Protein AF-A0A7Y0PSD7-F1 (afdb_monomer)

Foldseek 3Di:
DLLLLVQLPDDPNPVSVVVCCVQQVDLVSLLCVQQPQDLDQVVNCVVNVDGLVVSLVSLLCVLVPDDDDDDPSVLLVSLSSLLSSVLSVLSVVLVPLQPDPPCCPVVVVCVVDPSLVSNQVSLLDPSNLVSVCSNQQDDQDPPPPDSDCDDQQSVQSVQWDSNDWGFDDRDNFWTKIWTWGNDDPHDIFIKIKTFGRSNQLPVCVQLVCQQCVLVVQQPAFPVRHGQPQEWHWRHGGSTITMTGDDDADFLVVVLVVVVVVVCVVCPPCWFALFFQLLLCLQRLLLVLVSLLSCVNRVHFQQQDFSRQKGWDQDPVNRHTHIHGHDGDHDCCLAVVNVDDQRPSSQLFALCSHDPVVLCVVLRNLRVLQSSLVVSLVSRNNDDDPQLARDLNCLLQQLLLNLLSLLRRWSRSVSRCLLPVVCVPPGRVSVSSSLSSVLSLQLRLLLQDPDPVCSSRRIGGDQLDPVSLVVPLPLPDCQLVSLVSSVVSLVVVPPQVVDCSSSVVSVVLNVLLVLLVVLLCVLLVLLVQLLCQLVVHQPDDPVVQVVCVVVVHDRSDDPPQLVLADPPDDRNPNVLQVLLSLLSNLLSSLLSLVLRLALSSFALCLLDDPLDPPNVLNVVLRVLSSCSSNLSRVLSSCCRRYHVLCSLVSLLSSLVSVLVNLVSLLVLLVVLLVLLVVVPRSNRDDPPDDQFLSVVSNVCNVVSVVVSVVSVVVSVCSSVVNDDVSVVVSVVSSCCSVPVRNSPPSNNSSSRSSSSSSVSSSSSNSSSSCSVVVCVVVVVVPDPPDDDPDDDD

Sequence (792 aa):
MSVIADMIGDESESEKAGALRACCSSRSDWNAALSGLPLEPATFLVYVGVRRPEFVARLERWLSERPVGMASDDRAMRGFLAVLYITLVTMQEAGRDQAGVTDAAEHQRTSNHLCDQTCREFVSEPEVREALIALYRPDSGLDEMHAEADSEEMSEWTSILQDGWTLVRHGSTSVILKARARKRMGQRAKLVLKILLLPYANVPLIANETEKYAQSHNAEGREGNHISTMVHVWSSTRRWIIMDFVEGTTLREAYLGLLTRTKELDRRGRADGNVRLDLIRRLAIPLLVAMAELRRNNKVHEDLSPSNVMFTPSADGRSYSVTFIDFGRNYLYTRAVGGPETPDGTFVAPEVRDDREVAEENAWRTDLYSIGKILIMLGNVGSARDGVIPDRFYGQAPLVARAVEDLIDSNPSRRLLVFADYAVGRNPYEGLAVLLTQELDATQGALVSSADDRDAAVPYDHDTVSAALGSLLPLSREPKKRYRVYRVRKRQEHVLSDPRRSFYARWLLRFSILASFTYYITALVSILWFLRDLGIDVLGPGAQVGMRALGLPQGSIPFVDDLQMPTYHLGEVISNLPARVIGLSFALIGSRYYQNILGSFTTRVADSPRLLGGVFRGATEFVTRLMAVWSLPLILACNLVNPRWWPIASAMGYTGVLFANLSSASFADRYLRRGRELGLSTLPGPHQKITGLDGYRQWGPSMAFYVIIVWAFAVPIYLGVLKDTGVYVTVVAAVNIGLFYIIKTGANALDVRTGLNRAVLASERVRCLADGAQSSRVIRQEPMWEPIVRNQ

Nearest PDB structures (foldseek):
  6hh1-assembly1_A  TM=5.867E-01  e=3.723E-05  Homo sapiens
  6h2f-assembly1_J  TM=1.892E-01  e=5.775E+00  Aeromonas hydrophila subsp. hydrophila AL09-71
  7we4-assembly1_A  TM=8.842E-02  e=3.119E+00  Homo sapiens

Structure (mmCIF, N/CA/C/O backbone):
data_AF-A0A7Y0PSD7-F1
#
_entry.id   AF-A0A7Y0PSD7-F1
#
loop_
_atom_site.group_PDB
_atom_site.id
_atom_site.type_symbol
_atom_site.label_atom_id
_atom_site.label_alt_id
_atom_site.label_comp_id
_atom_site.label_asym_id
_atom_site.label_entity_id
_atom_site.label_seq_id
_atom_site.pdbx_PDB_ins_code
_atom_site.Cartn_x
_atom_site.Cartn_y
_atom_site.Cartn_z
_atom_site.occupancy
_atom_site.B_iso_or_equiv
_atom_site.auth_seq_id
_atom_site.auth_comp_id
_atom_site.auth_asym_id
_atom_site.auth_atom_id
_atom_site.pdbx_PDB_model_num
ATOM 1 N N . MET A 1 1 ? -40.942 -16.093 26.977 1.00 78.19 1 MET A N 1
ATOM 2 C CA . MET A 1 1 ? -40.693 -15.583 25.607 1.00 78.19 1 MET A CA 1
ATOM 3 C C . MET A 1 1 ? -41.792 -15.952 24.622 1.00 78.19 1 MET A C 1
ATOM 5 O O . MET A 1 1 ? -42.311 -15.033 24.010 1.00 78.19 1 MET A O 1
ATOM 9 N N . SER A 1 2 ? -42.195 -17.223 24.493 1.00 75.31 2 SER A N 1
ATOM 10 C CA . SER A 1 2 ? -43.359 -17.620 23.670 1.00 75.31 2 SER A CA 1
ATOM 11 C C . SER A 1 2 ? -44.632 -16.842 24.031 1.00 75.31 2 SER A C 1
ATOM 13 O O . SER A 1 2 ? -45.205 -16.189 23.174 1.00 75.31 2 SER A O 1
ATOM 15 N N . VAL A 1 3 ? -44.961 -16.757 25.326 1.00 75.62 3 VAL A N 1
ATOM 16 C CA . VAL A 1 3 ? -46.083 -15.942 25.845 1.00 75.62 3 VAL A CA 1
ATOM 17 C C . VAL A 1 3 ? -45.990 -14.470 25.416 1.00 75.62 3 VAL A C 1
ATOM 19 O O . VAL A 1 3 ? -47.000 -13.843 25.112 1.00 75.62 3 VAL A O 1
ATOM 22 N N . ILE A 1 4 ? -44.774 -13.915 25.346 1.00 77.81 4 ILE A N 1
ATOM 23 C CA . ILE A 1 4 ? -44.545 -12.538 24.883 1.00 77.81 4 ILE A CA 1
ATOM 24 C C . ILE A 1 4 ? -44.811 -12.444 23.372 1.00 77.81 4 ILE A C 1
ATOM 26 O O . ILE A 1 4 ? -45.448 -11.501 22.920 1.00 77.81 4 ILE A O 1
ATOM 30 N N . ALA A 1 5 ? -44.370 -13.429 22.585 1.00 76.06 5 ALA A N 1
ATOM 31 C CA . ALA A 1 5 ? -44.601 -13.471 21.139 1.00 76.06 5 ALA A CA 1
ATOM 32 C C . ALA A 1 5 ? -46.089 -13.591 20.788 1.00 76.06 5 ALA A C 1
ATOM 34 O O . ALA A 1 5 ? -46.561 -12.896 19.886 1.00 76.06 5 ALA A O 1
ATOM 35 N N . ASP A 1 6 ? -46.818 -14.414 21.543 1.00 75.88 6 ASP A N 1
ATOM 36 C CA . ASP A 1 6 ? -48.258 -14.624 21.390 1.00 75.88 6 ASP A CA 1
ATOM 37 C C . ASP A 1 6 ? -49.073 -13.399 21.830 1.00 75.88 6 ASP A C 1
ATOM 39 O O . ASP A 1 6 ? -50.136 -13.127 21.266 1.00 75.88 6 ASP A O 1
ATOM 43 N N . MET A 1 7 ? -48.582 -12.635 22.817 1.00 72.00 7 MET A N 1
ATOM 44 C CA . MET A 1 7 ? -49.194 -11.376 23.260 1.00 72.00 7 MET A CA 1
ATOM 45 C C . MET A 1 7 ? -49.136 -10.295 22.182 1.00 72.00 7 MET A C 1
ATOM 47 O O . MET A 1 7 ? -50.125 -9.613 21.948 1.00 72.00 7 MET A O 1
ATOM 51 N N . ILE A 1 8 ? -47.991 -10.140 21.523 1.00 70.19 8 ILE A N 1
ATOM 52 C CA . ILE A 1 8 ? -47.745 -9.034 20.585 1.00 70.19 8 ILE A CA 1
ATOM 53 C C . ILE A 1 8 ? -48.322 -9.352 19.179 1.00 70.19 8 ILE A C 1
ATOM 55 O O . ILE A 1 8 ? -48.249 -8.544 18.258 1.00 70.19 8 ILE A O 1
ATOM 59 N N . GLY A 1 9 ? -48.885 -10.548 18.972 1.00 61.50 9 GLY A N 1
ATOM 60 C CA . GLY A 1 9 ? -49.357 -11.019 17.666 1.00 61.50 9 GLY A CA 1
ATOM 61 C C . GLY A 1 9 ? -50.849 -10.852 17.348 1.00 61.50 9 GLY A C 1
ATOM 62 O O . GLY A 1 9 ? -51.202 -11.132 16.209 1.00 61.50 9 GLY A O 1
ATOM 63 N N . ASP A 1 10 ? -51.717 -10.461 18.292 1.00 59.31 10 ASP A N 1
ATOM 64 C CA . ASP A 1 10 ? -53.176 -10.695 18.182 1.00 59.31 10 ASP A CA 1
ATOM 65 C C . ASP A 1 10 ? -54.032 -9.659 18.946 1.00 59.31 10 ASP A C 1
ATOM 67 O O . ASP A 1 10 ? -53.608 -9.162 19.987 1.00 59.31 10 ASP A O 1
ATOM 71 N N . GLU A 1 11 ? -55.271 -9.418 18.494 1.00 55.53 11 GLU A N 1
ATOM 72 C CA . GLU A 1 11 ? -56.141 -8.289 18.903 1.00 55.53 11 GLU A CA 1
ATOM 73 C C . GLU A 1 11 ? -56.780 -8.384 20.316 1.00 55.53 11 GLU A C 1
ATOM 75 O O . GLU A 1 11 ? -57.295 -7.389 20.830 1.00 55.53 11 GLU A O 1
ATOM 80 N N . SER A 1 12 ? -56.742 -9.538 21.001 1.00 59.50 12 SER A N 1
ATOM 81 C CA . SER A 1 12 ? -57.263 -9.672 22.382 1.00 59.50 12 SER A CA 1
ATOM 82 C C . SER A 1 12 ? -56.230 -9.212 23.427 1.00 59.50 12 SER A C 1
ATOM 84 O O . SER A 1 12 ? -55.520 -10.011 24.041 1.00 59.50 12 SER A O 1
ATOM 86 N N . GLU A 1 13 ? -56.108 -7.896 23.620 1.00 61.94 13 GLU A N 1
ATOM 87 C CA . GLU A 1 13 ? -55.022 -7.300 24.417 1.00 61.94 13 GLU A CA 1
ATOM 88 C C . GLU A 1 13 ? -55.171 -7.422 25.946 1.00 61.94 13 GLU A C 1
ATOM 90 O O . GLU A 1 13 ? -54.173 -7.471 26.673 1.00 61.94 13 GLU A O 1
ATOM 95 N N . SER A 1 14 ? -56.405 -7.443 26.459 1.00 62.69 14 SER A N 1
ATOM 96 C CA . SER A 1 14 ? -56.681 -7.394 27.905 1.00 62.69 14 SER A CA 1
ATOM 97 C C . SER A 1 14 ? -56.319 -8.702 28.614 1.00 62.69 14 SER A C 1
ATOM 99 O O . SER A 1 14 ? -55.694 -8.681 29.677 1.00 62.69 14 SER A O 1
ATOM 101 N N . GLU A 1 15 ? -56.667 -9.837 28.011 1.00 65.38 15 GLU A N 1
ATOM 102 C CA . GLU A 1 15 ? -56.457 -11.168 28.586 1.00 65.38 15 GLU A CA 1
ATOM 103 C C . GLU A 1 15 ? -54.967 -11.553 28.553 1.00 65.38 15 GLU A C 1
ATOM 105 O O . GLU A 1 15 ? -54.413 -12.081 29.521 1.00 65.38 15 GLU A O 1
ATOM 110 N N . LYS A 1 16 ? -54.266 -11.170 27.478 1.00 69.75 16 LYS A N 1
ATOM 111 C CA . LYS A 1 16 ? -52.839 -11.461 27.292 1.00 69.75 16 LYS A CA 1
ATOM 112 C C . LYS A 1 16 ? -51.924 -10.586 28.156 1.00 69.75 16 LYS A C 1
ATOM 114 O O . LYS A 1 16 ? -50.912 -11.081 28.647 1.00 69.75 16 LYS A O 1
ATOM 119 N N . ALA A 1 17 ? -52.298 -9.333 28.438 1.00 68.75 17 ALA A N 1
ATOM 120 C CA . ALA A 1 17 ? -51.589 -8.511 29.426 1.00 68.75 17 ALA A CA 1
ATOM 121 C C . ALA A 1 17 ? -51.696 -9.094 30.851 1.00 68.75 17 ALA A C 1
ATOM 123 O O . ALA A 1 17 ? -50.763 -8.970 31.647 1.00 68.75 17 ALA A O 1
ATOM 124 N N . GLY A 1 18 ? -52.815 -9.756 31.173 1.00 72.12 18 GLY A N 1
ATOM 125 C CA . GLY A 1 18 ? -52.976 -10.532 32.406 1.00 72.12 18 GLY A CA 1
ATOM 126 C C . GLY A 1 18 ? -52.047 -11.749 32.455 1.00 72.12 18 GLY A C 1
ATOM 127 O O . GLY A 1 18 ? -51.359 -11.954 33.454 1.00 72.12 18 GLY A O 1
ATOM 128 N N . ALA A 1 19 ? -51.949 -12.502 31.354 1.00 76.06 19 ALA A N 1
ATOM 129 C CA . ALA A 1 19 ? -51.033 -13.641 31.242 1.00 76.06 19 ALA A CA 1
ATOM 130 C C . ALA A 1 19 ? -49.556 -13.225 31.363 1.00 76.06 19 ALA A C 1
ATOM 132 O O . ALA A 1 19 ? -48.780 -13.873 32.064 1.00 76.06 19 ALA A O 1
ATOM 133 N N . LEU A 1 20 ? -49.168 -12.104 30.746 1.00 76.69 20 LEU A N 1
ATOM 134 C CA . LEU A 1 20 ? -47.811 -11.570 30.855 1.00 76.69 20 LEU A CA 1
ATOM 135 C C . LEU A 1 20 ? -47.478 -11.157 32.298 1.00 76.69 20 LEU A C 1
ATOM 137 O O . LEU A 1 20 ? -46.395 -11.469 32.788 1.00 76.69 20 LEU A O 1
ATOM 141 N N . ARG A 1 21 ? -48.426 -10.519 33.001 1.00 78.00 21 ARG A N 1
ATOM 142 C CA . ARG A 1 21 ? -48.298 -10.205 34.435 1.00 78.00 21 ARG A CA 1
ATOM 143 C C . ARG A 1 21 ? -48.146 -11.457 35.290 1.00 78.00 21 ARG A C 1
ATOM 145 O O . ARG A 1 21 ? -47.324 -11.460 36.197 1.00 78.00 21 ARG A O 1
ATOM 152 N N . ALA A 1 22 ? -48.899 -12.512 34.987 1.00 77.94 22 ALA A N 1
ATOM 153 C CA . ALA A 1 22 ? -48.806 -13.779 35.704 1.00 77.94 22 ALA A CA 1
ATOM 154 C C . ALA A 1 22 ? -47.453 -14.482 35.485 1.00 77.94 22 ALA A C 1
ATOM 156 O O . ALA A 1 22 ? -46.949 -15.130 36.398 1.00 77.94 22 ALA A O 1
ATOM 157 N N . CYS A 1 23 ? -46.852 -14.347 34.297 1.00 77.12 23 CYS A N 1
ATOM 158 C CA . CYS A 1 23 ? -45.576 -14.988 33.965 1.00 77.12 23 CYS A CA 1
ATOM 159 C C . CYS A 1 23 ? -44.331 -14.160 34.322 1.00 77.12 23 CYS A C 1
ATOM 161 O O . CYS A 1 23 ? -43.264 -14.738 34.518 1.00 77.12 23 CYS A O 1
ATOM 163 N N . CYS A 1 24 ? -44.426 -12.827 34.350 1.00 81.81 24 CYS A N 1
ATOM 164 C CA . CYS A 1 24 ? -43.299 -11.922 34.597 1.00 81.81 24 CYS A CA 1
ATOM 165 C C . CYS A 1 24 ? -43.692 -10.818 35.587 1.00 81.81 24 CYS A C 1
ATOM 167 O O . CYS A 1 24 ? -43.756 -9.635 35.243 1.00 81.81 24 CYS A O 1
ATOM 169 N N . SER A 1 25 ? -43.987 -11.233 36.819 1.00 80.00 25 SER A N 1
ATOM 170 C CA . SER A 1 25 ? -44.480 -10.354 37.887 1.00 80.00 25 SER A CA 1
ATOM 171 C C . SER A 1 25 ? -43.364 -9.626 38.640 1.00 80.00 25 SER A C 1
ATOM 173 O O . SER A 1 25 ? -43.599 -8.582 39.247 1.00 80.00 25 SER A O 1
ATOM 175 N N . SER A 1 26 ? -42.142 -10.164 38.601 1.00 86.38 26 SER A N 1
ATOM 176 C CA . SER A 1 26 ? -41.014 -9.681 39.392 1.00 86.38 26 SER A CA 1
ATOM 177 C C . SER A 1 26 ? -39.801 -9.309 38.537 1.00 86.38 26 SER A C 1
ATOM 179 O O . SER A 1 26 ? -39.628 -9.770 37.407 1.00 86.38 26 SER A O 1
ATOM 181 N N . ARG A 1 27 ? -38.886 -8.520 39.120 1.00 87.81 27 ARG A N 1
ATOM 182 C CA . ARG A 1 27 ? -37.548 -8.259 38.553 1.00 87.81 27 ARG A CA 1
ATOM 183 C C . ARG A 1 27 ? -36.809 -9.562 38.213 1.00 87.81 27 ARG A C 1
ATOM 185 O O . ARG A 1 27 ? -36.111 -9.608 37.204 1.00 87.81 27 ARG A O 1
ATOM 192 N N . SER A 1 28 ? -36.935 -10.588 39.059 1.00 88.25 28 SER A N 1
ATOM 193 C CA . SER A 1 28 ? -36.260 -11.879 38.873 1.00 88.25 28 SER A CA 1
ATOM 194 C C . SER A 1 28 ? -36.742 -12.578 37.602 1.00 88.25 28 SER A C 1
ATOM 196 O O . SER A 1 28 ? -35.922 -13.028 36.803 1.00 88.25 28 SER A O 1
ATOM 198 N N . ASP A 1 29 ? -38.056 -12.572 37.363 1.00 90.00 29 ASP A N 1
ATOM 199 C CA . ASP A 1 29 ? -38.661 -13.193 36.179 1.00 90.00 29 ASP A CA 1
ATOM 200 C C . ASP A 1 29 ? -38.176 -12.513 34.894 1.00 90.00 29 ASP A C 1
ATOM 202 O O . ASP A 1 29 ? -37.786 -13.180 33.935 1.00 90.00 29 ASP A O 1
ATOM 206 N N . TRP A 1 30 ? -38.126 -11.177 34.895 1.00 92.19 30 TRP A N 1
ATOM 207 C CA . TRP A 1 30 ? -37.597 -10.392 33.777 1.00 92.19 30 TRP A CA 1
ATOM 208 C C . TRP A 1 30 ? -36.111 -10.628 33.540 1.00 92.19 30 TRP A C 1
ATOM 210 O O . TRP A 1 30 ? -35.685 -10.779 32.393 1.00 92.19 30 TRP A O 1
ATOM 220 N N . ASN A 1 31 ? -35.322 -10.703 34.611 1.00 90.81 31 ASN A N 1
ATOM 221 C CA . ASN A 1 31 ? -33.907 -11.027 34.516 1.00 90.81 31 ASN A CA 1
ATOM 222 C C . ASN A 1 31 ? -33.704 -12.429 33.923 1.00 90.81 31 ASN A C 1
ATOM 224 O O . ASN A 1 31 ? -32.909 -12.587 32.998 1.00 90.81 31 ASN A O 1
ATOM 228 N N . ALA A 1 32 ? -34.456 -13.433 34.381 1.00 90.44 32 ALA A N 1
ATOM 229 C CA . ALA A 1 32 ? -34.407 -14.789 33.839 1.00 90.44 32 ALA A CA 1
ATOM 230 C C . ALA A 1 32 ? -34.832 -14.835 32.360 1.00 90.44 32 ALA A C 1
ATOM 232 O O . ALA A 1 32 ? -34.156 -15.461 31.542 1.00 90.44 32 ALA A O 1
ATOM 233 N N . ALA A 1 33 ? -35.903 -14.123 31.995 1.00 90.75 33 ALA A N 1
ATOM 234 C CA . ALA A 1 33 ? -36.397 -14.057 30.623 1.00 90.75 33 ALA A CA 1
ATOM 235 C C . ALA A 1 33 ? -35.382 -13.417 29.664 1.00 90.75 33 ALA A C 1
ATOM 237 O O . ALA A 1 33 ? -35.115 -13.969 28.597 1.00 90.75 33 ALA A O 1
ATOM 238 N N . LEU A 1 34 ? -34.795 -12.278 30.049 1.00 92.31 34 LEU A N 1
ATOM 239 C CA . LEU A 1 34 ? -33.790 -11.580 29.247 1.00 92.31 34 LEU A CA 1
ATOM 240 C C . LEU A 1 34 ? -32.482 -12.363 29.178 1.00 92.31 34 LEU A C 1
ATOM 242 O O . LEU A 1 34 ? -31.909 -12.480 28.103 1.00 92.31 34 LEU A O 1
ATOM 246 N N . SER A 1 35 ? -32.019 -12.939 30.286 1.00 91.75 35 SER A N 1
ATOM 247 C CA . SER A 1 35 ? -30.757 -13.689 30.302 1.00 91.75 35 SER A CA 1
ATOM 248 C C . SER A 1 35 ? -30.853 -15.037 29.573 1.00 91.75 35 SER A C 1
ATOM 250 O O . SER A 1 35 ? -29.832 -15.602 29.184 1.00 91.75 35 SER A O 1
ATOM 252 N N . GLY A 1 36 ? -32.070 -15.554 29.371 1.00 91.31 36 GLY A N 1
ATOM 253 C CA . GLY A 1 36 ? -32.353 -16.780 28.622 1.00 91.31 36 GLY A CA 1
ATOM 254 C C . GLY A 1 36 ? -32.534 -16.596 27.110 1.00 91.31 36 GLY A C 1
ATOM 255 O O . GLY A 1 36 ? -32.863 -17.567 26.427 1.00 91.31 36 GLY A O 1
ATOM 256 N N . LEU A 1 37 ? -32.363 -15.386 26.558 1.00 92.62 37 LEU A N 1
ATOM 257 C CA . LEU A 1 37 ? -32.545 -15.164 25.119 1.00 92.62 37 LEU A CA 1
ATOM 258 C C . LEU A 1 37 ? -31.453 -15.867 24.294 1.00 92.62 37 LEU A C 1
ATOM 260 O O . LEU A 1 37 ? -30.263 -15.655 24.540 1.00 92.62 37 LEU A O 1
ATOM 264 N N . PRO A 1 38 ? -31.820 -16.626 23.244 1.00 91.00 38 PRO A N 1
ATOM 265 C CA . PRO A 1 38 ? -30.831 -17.232 22.362 1.00 91.00 38 PRO A CA 1
ATOM 266 C C . PRO A 1 38 ? -30.019 -16.200 21.570 1.00 91.00 38 PRO A C 1
ATOM 268 O O . PRO A 1 38 ? -30.578 -15.330 20.890 1.00 91.00 38 PRO A O 1
ATOM 271 N N . LEU A 1 39 ? -28.691 -16.351 21.599 1.00 87.31 39 LEU A N 1
ATOM 272 C CA . LEU A 1 39 ? -27.750 -15.478 20.888 1.00 87.31 39 LEU A CA 1
ATOM 273 C C . LEU A 1 39 ? -27.850 -15.637 19.364 1.00 87.31 39 LEU A C 1
ATOM 275 O O . LEU A 1 39 ? -27.883 -14.646 18.629 1.00 87.31 39 LEU A O 1
ATOM 279 N N . GLU A 1 40 ? -27.976 -16.874 18.882 1.00 84.81 40 GLU A N 1
ATOM 280 C CA . GLU A 1 40 ? -28.061 -17.177 17.453 1.00 84.81 40 GLU A CA 1
ATOM 281 C C . GLU A 1 40 ? -29.475 -16.941 16.888 1.00 84.81 40 GLU A C 1
ATOM 283 O O . GLU A 1 40 ? -30.461 -17.373 17.494 1.00 84.81 40 GLU A O 1
ATOM 288 N N . PRO A 1 41 ? -29.613 -16.313 15.701 1.00 85.12 41 PRO A N 1
ATOM 289 C CA . PRO A 1 41 ? -30.919 -16.082 15.077 1.00 85.12 41 PRO A CA 1
ATOM 290 C C . PRO A 1 41 ? -31.724 -17.363 14.811 1.00 85.12 41 PRO A C 1
ATOM 292 O O . PRO A 1 41 ? -32.949 -17.348 14.930 1.00 85.12 41 PRO A O 1
ATOM 295 N N . ALA A 1 42 ? -31.052 -18.468 14.468 1.00 85.81 42 ALA A N 1
ATOM 296 C CA . ALA A 1 42 ? -31.698 -19.755 14.213 1.00 85.81 42 ALA A CA 1
ATOM 297 C C . ALA A 1 42 ? -32.283 -20.355 15.501 1.00 85.81 42 ALA A C 1
ATOM 299 O O . ALA A 1 42 ? -33.458 -20.715 15.541 1.00 85.81 42 ALA A O 1
ATOM 300 N N . THR A 1 43 ? -31.499 -20.375 16.579 1.00 88.50 43 THR A N 1
ATOM 301 C CA . THR A 1 43 ? -31.953 -20.834 17.899 1.00 88.50 43 THR A CA 1
ATOM 302 C C . THR A 1 43 ? -33.065 -19.943 18.446 1.00 88.50 43 THR A C 1
ATOM 304 O O . THR A 1 43 ? -34.019 -20.447 19.032 1.00 88.50 43 THR A O 1
ATOM 307 N N . PHE A 1 44 ? -33.007 -18.630 18.190 1.00 90.06 44 PHE A N 1
ATOM 308 C CA . PHE A 1 44 ? -34.091 -17.709 18.535 1.00 90.06 44 PHE A CA 1
ATOM 309 C C . PHE A 1 44 ? -35.404 -18.093 17.846 1.00 90.06 44 PHE A C 1
ATOM 311 O O . PHE A 1 44 ? -36.434 -18.155 18.508 1.00 90.06 44 PHE A O 1
ATOM 318 N N . LEU A 1 45 ? -35.371 -18.397 16.543 1.00 89.75 45 LEU A N 1
ATOM 319 C CA . LEU A 1 45 ? -36.557 -18.832 15.803 1.00 89.75 45 LEU A CA 1
ATOM 320 C C . LEU A 1 45 ? -37.150 -20.120 16.385 1.00 89.75 45 LEU A C 1
ATOM 322 O O . LEU A 1 45 ? -38.360 -20.196 16.563 1.00 89.75 45 LEU A O 1
ATOM 326 N N . VAL A 1 46 ? -36.314 -21.109 16.705 1.00 90.88 46 VAL A N 1
ATOM 327 C CA . VAL A 1 46 ? -36.777 -22.377 17.293 1.00 90.88 46 VAL A CA 1
ATOM 328 C C . VAL A 1 46 ? -37.378 -22.159 18.684 1.00 90.88 46 VAL A C 1
ATOM 330 O O . VAL A 1 46 ? -38.404 -22.746 19.008 1.00 90.88 46 VAL A O 1
ATOM 333 N N . TYR A 1 47 ? -36.763 -21.300 19.499 1.00 88.62 47 TYR A N 1
ATOM 334 C CA . TYR A 1 47 ? -37.173 -21.067 20.884 1.00 88.62 47 TYR A CA 1
ATOM 335 C C . TYR A 1 47 ? -38.412 -20.167 21.016 1.00 88.62 47 TYR A C 1
ATOM 337 O O . TYR A 1 47 ? -39.254 -20.386 21.883 1.00 88.62 47 TYR A O 1
ATOM 345 N N . VAL A 1 48 ? -38.514 -19.129 20.181 1.00 89.00 48 VAL A N 1
ATOM 346 C CA . VAL A 1 48 ? -39.586 -18.118 20.245 1.00 89.00 48 VAL A CA 1
ATOM 347 C C . VAL A 1 48 ? -40.718 -18.421 19.260 1.00 89.00 48 VAL A C 1
ATOM 349 O O . VAL A 1 48 ? -41.827 -17.934 19.447 1.00 89.00 48 VAL A O 1
ATOM 352 N N . GLY A 1 49 ? -40.464 -19.217 18.219 1.00 90.00 49 GLY A N 1
ATOM 353 C CA . GLY A 1 49 ? -41.433 -19.544 17.167 1.00 90.00 49 GLY A CA 1
ATOM 354 C C . GLY A 1 49 ? -41.580 -18.471 16.081 1.00 90.00 49 GLY A C 1
ATOM 355 O O . GLY A 1 49 ? -42.310 -18.670 15.115 1.00 90.00 49 GLY A O 1
ATOM 356 N N . VAL A 1 50 ? -40.873 -17.342 16.201 1.00 90.06 50 VAL A N 1
ATOM 357 C CA . VAL A 1 50 ? -40.925 -16.204 15.268 1.00 90.06 50 VAL A CA 1
ATOM 358 C C . VAL A 1 50 ? -39.507 -15.719 14.969 1.00 90.06 50 VAL A C 1
ATOM 360 O O . VAL A 1 50 ? -38.616 -15.778 15.821 1.00 90.06 50 VAL A O 1
ATOM 363 N N . ARG A 1 51 ? -39.264 -15.228 13.747 1.00 89.88 51 ARG A N 1
ATOM 364 C CA . ARG A 1 51 ? -37.952 -14.673 13.379 1.00 89.88 51 ARG A CA 1
ATOM 365 C C . ARG A 1 51 ? -37.673 -13.406 14.191 1.00 89.88 51 ARG A C 1
ATOM 367 O O . ARG A 1 51 ? -38.550 -12.560 14.331 1.00 89.88 51 ARG A O 1
ATOM 374 N N . ARG A 1 52 ? -36.430 -13.224 14.654 1.00 90.19 52 ARG A N 1
ATOM 375 C CA . ARG A 1 52 ? -36.036 -12.057 15.472 1.00 90.19 52 ARG A CA 1
ATOM 376 C C . ARG A 1 52 ? -36.463 -10.703 14.869 1.00 90.19 52 ARG A C 1
ATOM 378 O O . ARG A 1 52 ? -37.091 -9.950 15.604 1.00 90.19 52 ARG A O 1
ATOM 385 N N . PRO A 1 53 ? -36.239 -10.402 13.571 1.00 90.06 53 PRO A N 1
ATOM 386 C CA . PRO A 1 53 ? -36.652 -9.114 13.004 1.00 90.06 53 PRO A CA 1
ATOM 387 C C . PRO A 1 53 ? -38.164 -8.890 13.023 1.00 90.06 53 PRO A C 1
ATOM 389 O O . PRO A 1 53 ? -38.624 -7.771 13.220 1.00 90.06 53 PRO A O 1
ATOM 392 N N . GLU A 1 54 ? -38.938 -9.958 12.843 1.00 89.56 54 GLU A N 1
ATOM 393 C CA . GLU A 1 54 ? -40.394 -9.896 12.899 1.00 89.56 54 GLU A CA 1
ATOM 394 C C . GLU A 1 54 ? -40.875 -9.667 14.335 1.00 89.56 54 GLU A C 1
ATOM 396 O O . GLU A 1 54 ? -41.724 -8.812 14.568 1.00 89.56 54 GLU A O 1
ATOM 401 N N . PHE A 1 55 ? -40.285 -10.364 15.308 1.00 91.12 55 PHE A N 1
ATOM 402 C CA . PHE A 1 55 ? -40.579 -10.153 16.724 1.00 91.12 55 PHE A CA 1
ATOM 403 C C . PHE A 1 55 ? -40.237 -8.723 17.173 1.00 91.12 55 PHE A C 1
ATOM 405 O O . PHE A 1 55 ? -41.040 -8.087 17.850 1.00 91.12 55 PHE A O 1
ATOM 412 N N . VAL A 1 56 ? -39.082 -8.195 16.752 1.00 91.69 56 VAL A N 1
ATOM 413 C CA . VAL A 1 56 ? -38.662 -6.807 17.014 1.00 91.69 56 VAL A CA 1
ATOM 414 C C . VAL A 1 56 ? -39.674 -5.812 16.443 1.00 91.69 56 VAL A C 1
ATOM 416 O O . VAL A 1 56 ? -40.103 -4.923 17.168 1.00 91.69 56 VAL A O 1
ATOM 419 N N . ALA A 1 57 ? -40.115 -5.990 15.194 1.00 89.62 57 ALA A N 1
ATOM 420 C CA . ALA A 1 57 ? -41.092 -5.098 14.563 1.00 89.62 57 ALA A CA 1
ATOM 421 C C . ALA A 1 57 ? -42.471 -5.138 15.245 1.00 89.62 57 ALA A C 1
ATOM 423 O O . ALA A 1 57 ? -43.130 -4.109 15.390 1.00 89.62 57 ALA A O 1
ATOM 424 N N . ARG A 1 58 ? -42.914 -6.324 15.682 1.00 90.00 58 ARG A N 1
ATOM 425 C CA . ARG A 1 58 ? -44.145 -6.475 16.469 1.00 90.00 58 ARG A CA 1
ATOM 426 C C . ARG A 1 58 ? -44.022 -5.736 17.807 1.00 90.00 58 ARG A C 1
ATOM 428 O O . ARG A 1 58 ? -44.930 -5.002 18.187 1.00 90.00 58 ARG A O 1
ATOM 435 N N . LEU A 1 59 ? -42.893 -5.904 18.497 1.00 90.19 59 LEU A N 1
ATOM 436 C CA . LEU A 1 59 ? -42.635 -5.282 19.795 1.00 90.19 59 LEU A CA 1
ATOM 437 C C . LEU A 1 59 ? -42.530 -3.754 19.693 1.00 90.19 59 LEU A C 1
ATOM 439 O O . LEU A 1 59 ? -43.084 -3.059 20.539 1.00 90.19 59 LEU A O 1
ATOM 443 N N . GLU A 1 60 ? -41.885 -3.236 18.644 1.00 90.88 60 GLU A N 1
ATOM 444 C CA . GLU A 1 60 ? -41.838 -1.799 18.347 1.00 90.88 60 GLU A CA 1
ATOM 445 C C . GLU A 1 60 ? -43.246 -1.224 18.205 1.00 90.88 60 GLU A C 1
ATOM 447 O O . GLU A 1 60 ? -43.594 -0.274 18.901 1.00 90.88 60 GLU A O 1
ATOM 452 N N . ARG A 1 61 ? -44.084 -1.856 17.373 1.00 88.56 61 ARG A N 1
ATOM 453 C CA . ARG A 1 61 ? -45.467 -1.427 17.147 1.00 88.56 61 ARG A CA 1
ATOM 454 C C . ARG A 1 61 ? -46.258 -1.348 18.452 1.00 88.56 61 ARG A C 1
ATOM 456 O O . ARG A 1 61 ? -46.856 -0.318 18.743 1.00 88.56 61 ARG A O 1
ATOM 463 N N . TRP A 1 62 ? -46.189 -2.398 19.268 1.00 86.56 62 TRP A N 1
ATOM 464 C CA . TRP A 1 62 ? -46.881 -2.445 20.557 1.00 86.56 62 TRP A CA 1
ATOM 465 C C . TRP A 1 62 ? -46.410 -1.346 21.522 1.00 86.56 62 TRP A C 1
ATOM 467 O O . TRP A 1 62 ? -47.219 -0.738 22.225 1.00 86.56 62 TRP A O 1
ATOM 477 N N . LEU A 1 63 ? -45.103 -1.060 21.550 1.00 88.44 63 LEU A N 1
ATOM 478 C CA . LEU A 1 63 ? -44.541 0.016 22.370 1.00 88.44 63 LEU A CA 1
ATOM 479 C C . LEU A 1 63 ? -44.954 1.404 21.850 1.00 88.44 63 LEU A C 1
ATOM 481 O O . LEU A 1 63 ? -45.195 2.306 22.654 1.00 88.44 63 LEU A O 1
ATOM 485 N N . SER A 1 64 ? -45.078 1.589 20.536 1.00 85.56 64 SER A N 1
ATOM 486 C CA . SER A 1 64 ? -45.468 2.868 19.931 1.00 85.56 64 SER A CA 1
ATOM 487 C C . SER A 1 64 ? -46.967 3.176 20.030 1.00 85.56 64 SER A C 1
ATOM 489 O O . SER A 1 64 ? -47.336 4.342 20.136 1.00 85.56 64 SER A O 1
ATOM 491 N N . GLU A 1 65 ? -47.840 2.166 20.002 1.00 82.81 65 GLU A N 1
ATOM 492 C CA . GLU A 1 65 ? -49.298 2.359 19.910 1.00 82.81 65 GLU A CA 1
ATOM 493 C C . GLU A 1 65 ? -49.990 2.661 21.250 1.00 82.81 65 GLU A C 1
ATOM 495 O O . GLU A 1 65 ? -51.132 3.126 21.261 1.00 82.81 65 GLU A O 1
ATOM 500 N N . ARG A 1 66 ? -49.330 2.446 22.396 1.00 69.38 66 ARG A N 1
ATOM 501 C CA . ARG A 1 66 ? -49.976 2.613 23.707 1.00 69.38 66 ARG A CA 1
ATOM 502 C C . ARG A 1 66 ? -49.716 3.987 24.359 1.00 69.38 66 ARG A C 1
ATOM 504 O O . ARG A 1 66 ? -48.558 4.308 24.631 1.00 69.38 66 ARG A O 1
ATOM 511 N N . PRO A 1 67 ? -50.766 4.776 24.679 1.00 57.84 67 PRO A N 1
ATOM 512 C CA . PRO A 1 67 ? -50.632 6.160 25.130 1.00 57.84 67 PRO A CA 1
ATOM 513 C C . PRO A 1 67 ? -50.347 6.336 26.633 1.00 57.84 67 PRO A C 1
ATOM 515 O O . PRO A 1 67 ? -50.549 5.452 27.468 1.00 57.84 67 PRO A O 1
ATOM 518 N N . VAL A 1 68 ? -49.915 7.559 26.953 1.00 52.28 68 VAL A N 1
ATOM 519 C CA . VAL A 1 68 ? -49.617 8.109 28.283 1.00 52.28 68 VAL A CA 1
ATOM 520 C C . VAL A 1 68 ? -50.889 8.128 29.147 1.00 52.28 68 VAL A C 1
ATOM 522 O O . VAL A 1 68 ? -51.813 8.891 28.882 1.00 52.28 68 VAL A O 1
ATOM 525 N N . GLY A 1 69 ? -50.947 7.272 30.172 1.00 56.25 69 GLY A N 1
ATOM 526 C CA . GLY A 1 69 ? -52.120 7.113 31.056 1.00 56.25 69 GLY A CA 1
ATOM 527 C C . GLY A 1 69 ? -52.273 5.734 31.717 1.00 56.25 69 GLY A C 1
ATOM 528 O O . GLY A 1 69 ? -53.266 5.481 32.392 1.00 56.25 69 GLY A O 1
ATOM 529 N N . MET A 1 70 ? -51.303 4.840 31.517 1.00 66.62 70 MET A N 1
ATOM 530 C CA . MET A 1 70 ? -51.275 3.483 32.067 1.00 66.62 70 MET A CA 1
ATOM 531 C C . MET A 1 70 ? -51.287 3.424 33.601 1.00 66.62 70 MET A C 1
ATOM 533 O O . MET A 1 70 ? -50.679 4.260 34.277 1.00 66.62 70 MET A O 1
ATOM 537 N N . ALA A 1 71 ? -51.905 2.369 34.143 1.00 74.06 71 ALA A N 1
ATOM 538 C CA . ALA A 1 71 ? -51.759 2.002 35.549 1.00 74.06 71 ALA A CA 1
ATOM 539 C C . ALA A 1 71 ? -50.275 1.773 35.900 1.00 74.06 71 ALA A C 1
ATOM 541 O O . ALA A 1 71 ? -49.452 1.482 35.031 1.00 74.06 71 ALA A O 1
ATOM 542 N N . SER A 1 72 ? -49.907 1.903 37.180 1.00 73.31 72 SER A N 1
ATOM 543 C CA . SER A 1 72 ? -48.498 1.819 37.600 1.00 73.31 72 SER A CA 1
ATOM 544 C C . SER A 1 72 ? -47.814 0.516 37.170 1.00 73.31 72 SER A C 1
ATOM 546 O O . SER A 1 72 ? -46.682 0.556 36.692 1.00 73.31 72 SER A O 1
ATOM 548 N N . ASP A 1 73 ? -48.524 -0.608 37.257 1.00 74.06 73 ASP A N 1
ATOM 549 C CA . ASP A 1 73 ? -48.007 -1.923 36.862 1.00 74.06 73 ASP A CA 1
ATOM 550 C C . ASP A 1 73 ? -47.798 -2.037 35.346 1.00 74.06 73 ASP A C 1
ATOM 552 O O . ASP A 1 73 ? -46.834 -2.647 34.887 1.00 74.06 73 ASP A O 1
ATOM 556 N N . ASP A 1 74 ? -48.668 -1.401 34.558 1.00 79.56 74 ASP A N 1
ATOM 557 C CA . ASP A 1 74 ? -48.563 -1.381 33.097 1.00 79.56 74 ASP A CA 1
ATOM 558 C C . ASP A 1 74 ? -47.369 -0.521 32.640 1.00 79.56 74 ASP A C 1
ATOM 560 O O . ASP A 1 74 ? -46.706 -0.860 31.658 1.00 79.56 74 ASP A O 1
ATOM 564 N N . ARG A 1 75 ? -47.030 0.542 33.391 1.00 85.25 75 ARG A N 1
ATOM 565 C CA . ARG A 1 75 ? -45.819 1.350 33.152 1.00 85.25 75 ARG A CA 1
ATOM 566 C C . ARG A 1 75 ? -44.541 0.555 33.411 1.00 85.25 75 ARG A C 1
ATOM 568 O O . ARG A 1 75 ? -43.657 0.546 32.560 1.00 85.25 75 ARG A O 1
ATOM 575 N N . ALA A 1 76 ? -44.457 -0.160 34.534 1.00 87.12 76 ALA A N 1
ATOM 576 C CA . ALA A 1 76 ? -43.302 -1.013 34.826 1.00 87.12 76 ALA A CA 1
ATOM 577 C C . ALA A 1 76 ? -43.124 -2.100 33.751 1.00 87.12 76 ALA A C 1
ATOM 579 O O . ALA A 1 76 ? -42.022 -2.311 33.243 1.00 87.12 76 ALA A O 1
ATOM 580 N N . MET A 1 77 ? -44.231 -2.731 33.345 1.00 88.12 77 MET A N 1
ATOM 581 C CA . MET A 1 77 ? -44.260 -3.727 32.275 1.00 88.12 77 MET A CA 1
ATOM 582 C C . MET A 1 77 ? -43.735 -3.172 30.945 1.00 88.12 77 MET A C 1
ATOM 584 O O . MET A 1 77 ? -42.884 -3.790 30.300 1.00 88.12 77 MET A O 1
ATOM 588 N N . ARG A 1 78 ? -44.209 -1.982 30.552 1.00 90.12 78 ARG A N 1
ATOM 589 C CA . ARG A 1 78 ? -43.721 -1.256 29.372 1.00 90.12 78 ARG A CA 1
ATOM 590 C C . ARG A 1 78 ? -42.211 -1.030 29.452 1.00 90.12 78 ARG A C 1
ATOM 592 O O . ARG A 1 78 ? -41.517 -1.309 28.478 1.00 90.12 78 ARG A O 1
ATOM 599 N N . GLY A 1 79 ? -41.707 -0.603 30.612 1.00 92.62 79 GLY A N 1
ATOM 600 C CA . GLY A 1 79 ? -40.278 -0.414 30.861 1.00 92.62 79 GLY A CA 1
ATOM 601 C C . GLY A 1 79 ? -39.447 -1.661 30.543 1.00 92.62 79 GLY A C 1
ATOM 602 O O . GLY A 1 79 ? -38.495 -1.595 29.764 1.00 92.62 79 GLY A O 1
ATOM 603 N N . PHE A 1 80 ? -39.832 -2.825 31.076 1.00 94.38 80 PHE A N 1
ATOM 604 C CA . PHE A 1 80 ? -39.124 -4.084 30.810 1.00 94.38 80 PHE A CA 1
ATOM 605 C C . PHE A 1 80 ? -39.231 -4.548 29.351 1.00 94.38 80 PHE A C 1
ATOM 607 O O . PHE A 1 80 ? -38.245 -5.020 28.778 1.00 94.38 80 PHE A O 1
ATOM 614 N N . LEU A 1 81 ? -40.397 -4.381 28.722 1.00 93.31 81 LEU A N 1
ATOM 615 C CA . LEU A 1 81 ? -40.598 -4.703 27.306 1.00 93.31 81 LEU A CA 1
ATOM 616 C C . LEU A 1 81 ? -39.756 -3.810 26.384 1.00 93.31 81 LEU A C 1
ATOM 618 O O . LEU A 1 81 ? -39.205 -4.298 25.398 1.00 93.31 81 LEU A O 1
ATOM 622 N N . ALA A 1 82 ? -39.578 -2.535 26.726 1.00 94.25 82 ALA A N 1
ATOM 623 C CA . ALA A 1 82 ? -38.664 -1.649 26.014 1.00 94.25 82 ALA A CA 1
ATOM 624 C C . ALA A 1 82 ? -37.195 -2.072 26.191 1.00 94.25 82 ALA A C 1
ATOM 626 O O . ALA A 1 82 ? -36.428 -2.044 25.230 1.00 94.25 82 ALA A O 1
ATOM 627 N N . VAL A 1 83 ? -36.787 -2.544 27.377 1.00 95.50 83 VAL A N 1
ATOM 628 C CA . VAL A 1 83 ? -35.437 -3.113 27.570 1.00 95.50 83 VAL A CA 1
ATOM 629 C C . VAL A 1 83 ? -35.243 -4.390 26.744 1.00 95.50 83 VAL A C 1
ATOM 631 O O . VAL A 1 83 ? -34.177 -4.578 26.149 1.00 95.50 83 VAL A O 1
ATOM 634 N N . LEU A 1 84 ? -36.266 -5.245 26.643 1.00 95.44 84 LEU A N 1
ATOM 635 C CA . LEU A 1 84 ? -36.263 -6.398 25.737 1.00 95.44 84 LEU A CA 1
ATOM 636 C C . LEU A 1 84 ? -36.102 -5.957 24.277 1.00 95.44 84 LEU A C 1
ATOM 638 O O . LEU A 1 84 ? -35.274 -6.521 23.562 1.00 95.44 84 LEU A O 1
ATOM 642 N N . TYR A 1 85 ? -36.836 -4.927 23.853 1.00 95.00 85 TYR A N 1
ATOM 643 C CA . TYR A 1 85 ? -36.710 -4.352 22.515 1.00 95.00 85 TYR A CA 1
ATOM 644 C C . TYR A 1 85 ? -35.282 -3.878 22.239 1.00 95.00 85 TYR A C 1
ATOM 646 O O . TYR A 1 85 ? -34.654 -4.352 21.294 1.00 95.00 85 TYR A O 1
ATOM 654 N N . ILE A 1 86 ? -34.731 -3.030 23.113 1.00 94.81 86 ILE A N 1
ATOM 655 C CA . ILE A 1 86 ? -33.360 -2.514 23.001 1.00 94.81 86 ILE A CA 1
ATOM 656 C C . ILE A 1 86 ? -32.354 -3.671 22.937 1.00 94.81 86 ILE A C 1
ATOM 658 O O . ILE A 1 86 ? -31.433 -3.642 22.120 1.00 94.81 86 ILE A O 1
ATOM 662 N N . THR A 1 87 ? -32.536 -4.712 23.753 1.00 94.12 87 THR A N 1
ATOM 663 C CA . THR A 1 87 ? -31.672 -5.904 23.761 1.00 94.12 87 THR A CA 1
ATOM 664 C C . THR A 1 87 ? -31.689 -6.611 22.407 1.00 94.12 87 THR A C 1
ATOM 666 O O . THR A 1 87 ? -30.635 -6.870 21.827 1.00 94.12 87 THR A O 1
ATOM 669 N N . LEU A 1 88 ? -32.877 -6.880 21.863 1.00 93.00 88 LEU A N 1
ATOM 670 C CA . LEU A 1 88 ? -33.029 -7.594 20.595 1.00 93.00 88 LEU A CA 1
ATOM 671 C C . LEU A 1 88 ? -32.566 -6.774 19.391 1.00 93.00 88 LEU A C 1
ATOM 673 O O . LEU A 1 88 ? -31.943 -7.342 18.493 1.00 93.00 88 LEU A O 1
ATOM 677 N N . VAL A 1 89 ? -32.822 -5.462 19.389 1.00 91.75 89 VAL A N 1
ATOM 678 C CA . VAL A 1 89 ? -32.285 -4.532 18.386 1.00 91.75 89 VAL A CA 1
ATOM 679 C C . VAL A 1 89 ? -30.764 -4.546 18.438 1.00 91.75 89 VAL A C 1
ATOM 681 O O . VAL A 1 89 ? -30.140 -4.792 17.416 1.00 91.75 89 VAL A O 1
ATOM 684 N N . THR A 1 90 ? -30.156 -4.412 19.620 1.00 89.25 90 THR A N 1
ATOM 685 C CA . THR A 1 90 ? -28.688 -4.447 19.775 1.00 89.25 90 THR A CA 1
ATOM 686 C C . THR A 1 90 ? -28.096 -5.749 19.219 1.00 89.25 90 THR A C 1
ATOM 688 O O . THR A 1 90 ? -27.157 -5.717 18.429 1.00 89.25 90 THR A O 1
ATOM 691 N N . MET A 1 91 ? -28.689 -6.901 19.556 1.00 86.94 91 MET A N 1
ATOM 692 C CA . MET A 1 91 ? -28.263 -8.211 19.037 1.00 86.94 91 MET A CA 1
ATOM 693 C C . MET A 1 91 ? -28.478 -8.370 17.525 1.00 86.94 91 MET A C 1
ATOM 695 O O . MET A 1 91 ? -27.834 -9.206 16.893 1.00 86.94 91 MET A O 1
ATOM 699 N N . GLN A 1 92 ? -29.434 -7.645 16.944 1.00 84.69 92 GLN A N 1
ATOM 700 C CA . GLN A 1 92 ? -29.715 -7.663 15.512 1.00 84.69 92 GLN A CA 1
ATOM 701 C C . GLN A 1 92 ? -28.790 -6.725 14.737 1.00 84.69 92 GLN A C 1
ATOM 703 O O . GLN A 1 92 ? -28.307 -7.117 13.680 1.00 84.69 92 GLN A O 1
ATOM 708 N N . GLU A 1 93 ? -28.514 -5.531 15.260 1.00 75.62 93 GLU A N 1
ATOM 709 C CA . GLU A 1 93 ? -27.592 -4.562 14.661 1.00 75.62 93 GLU A CA 1
ATOM 710 C C . GLU A 1 93 ? -26.154 -5.092 14.674 1.00 75.62 93 GLU A C 1
ATOM 712 O O . GLU A 1 93 ? -25.485 -5.053 13.643 1.00 75.62 93 GLU A O 1
ATOM 717 N N . ALA A 1 94 ? -25.746 -5.782 15.749 1.00 66.88 94 ALA A N 1
ATOM 718 C CA . ALA A 1 94 ? -24.503 -6.561 15.772 1.00 66.88 94 ALA A CA 1
ATOM 719 C C . ALA A 1 94 ? -24.416 -7.611 14.636 1.00 66.88 94 ALA A C 1
ATOM 721 O O . ALA A 1 94 ? -23.323 -8.036 14.258 1.00 66.88 94 ALA A O 1
ATOM 722 N N . GLY A 1 95 ? -25.563 -8.034 14.083 1.00 55.34 95 GLY A N 1
ATOM 723 C CA . GLY A 1 95 ? -25.669 -8.964 12.959 1.00 55.34 95 GLY A CA 1
ATOM 724 C C . GLY A 1 95 ? -25.921 -8.332 11.580 1.00 55.34 95 GLY A C 1
ATOM 725 O O . GLY A 1 95 ? -25.666 -8.982 10.573 1.00 55.34 95 GLY A O 1
ATOM 726 N N . ARG A 1 96 ? -26.423 -7.095 11.475 1.00 54.66 96 ARG A N 1
ATOM 727 C CA . ARG A 1 96 ? -26.781 -6.455 10.185 1.00 54.66 96 ARG A CA 1
ATOM 728 C C . ARG A 1 96 ? -25.614 -5.788 9.482 1.00 54.66 96 ARG A C 1
ATOM 730 O O . ARG A 1 96 ? -25.548 -5.800 8.255 1.00 54.66 96 ARG A O 1
ATOM 737 N N . ASP A 1 97 ? -24.647 -5.337 10.260 1.00 47.78 97 ASP A N 1
ATOM 738 C CA . ASP A 1 97 ? -23.353 -4.862 9.789 1.00 47.78 97 ASP A CA 1
ATOM 739 C C . ASP A 1 97 ? -22.578 -5.919 8.943 1.00 47.78 97 ASP A C 1
ATOM 741 O O . ASP A 1 97 ? -21.582 -5.614 8.293 1.00 47.78 97 ASP A O 1
ATOM 745 N N . GLN A 1 98 ? -23.067 -7.165 8.870 1.00 45.94 98 GLN A N 1
ATOM 746 C CA . GLN A 1 98 ? -22.535 -8.283 8.077 1.00 45.94 98 GLN A CA 1
ATOM 747 C C . GLN A 1 98 ? -22.749 -8.159 6.546 1.00 45.94 98 GLN A C 1
ATOM 749 O O . GLN A 1 98 ? -22.062 -8.835 5.775 1.00 45.94 98 GLN A O 1
ATOM 754 N N . ALA A 1 99 ? -23.669 -7.313 6.060 1.00 35.19 99 ALA A N 1
ATOM 755 C CA . ALA A 1 99 ? -24.033 -7.242 4.637 1.00 35.19 99 ALA A CA 1
ATOM 756 C C . ALA A 1 99 ? -23.212 -6.209 3.831 1.00 35.19 99 ALA A C 1
ATOM 758 O O . ALA A 1 99 ? -23.738 -5.202 3.385 1.00 35.19 99 ALA A O 1
ATOM 759 N N . GLY A 1 100 ? -21.924 -6.487 3.603 1.00 37.16 100 GLY A N 1
ATOM 760 C CA . GLY A 1 100 ? -21.172 -6.033 2.417 1.00 37.16 100 GLY A CA 1
ATOM 761 C C . GLY A 1 100 ? -21.047 -4.519 2.128 1.00 37.16 100 GLY A C 1
ATOM 762 O O . GLY A 1 100 ? -21.960 -3.850 1.668 1.00 37.16 100 GLY A O 1
ATOM 763 N N . VAL A 1 101 ? -19.808 -4.026 2.201 1.00 40.41 101 VAL A N 1
ATOM 764 C CA . VAL A 1 101 ? -19.324 -2.646 1.945 1.00 40.41 101 VAL A CA 1
ATOM 765 C C . VAL A 1 101 ? -19.549 -2.106 0.508 1.00 40.41 101 VAL A C 1
ATOM 767 O O . VAL A 1 101 ? -19.029 -1.049 0.160 1.00 40.41 101 VAL A O 1
ATOM 770 N N . THR A 1 102 ? -20.313 -2.765 -0.366 1.00 38.09 102 THR A N 1
ATOM 771 C CA . THR A 1 102 ? -20.413 -2.330 -1.773 1.00 38.09 102 THR A CA 1
ATOM 772 C C . THR A 1 102 ? -21.253 -1.075 -2.012 1.00 38.09 102 THR A C 1
ATOM 774 O O . THR A 1 102 ? -21.105 -0.502 -3.081 1.00 38.09 102 THR A O 1
ATOM 777 N N . ASP A 1 103 ? -22.014 -0.577 -1.028 1.00 38.28 103 ASP A N 1
ATOM 778 C CA . ASP A 1 103 ? -22.754 0.691 -1.162 1.00 38.28 103 ASP A CA 1
ATOM 779 C C . ASP A 1 103 ? -22.755 1.555 0.109 1.00 38.28 103 ASP A C 1
ATOM 781 O O . ASP A 1 103 ? -23.761 2.130 0.513 1.00 38.28 103 ASP A O 1
ATOM 785 N N . ALA A 1 104 ? -21.594 1.705 0.755 1.00 40.88 104 ALA A N 1
ATOM 786 C CA . ALA A 1 104 ? -21.454 2.496 1.986 1.00 40.88 104 ALA A CA 1
ATOM 787 C C . ALA A 1 104 ? -21.944 3.961 1.868 1.00 40.88 104 ALA A C 1
ATOM 789 O O . ALA A 1 104 ? -22.315 4.563 2.870 1.00 40.88 104 ALA A O 1
ATOM 790 N N . ALA A 1 105 ? -21.986 4.547 0.665 1.00 38.41 105 ALA A N 1
ATOM 791 C CA . ALA A 1 105 ? -22.482 5.913 0.464 1.00 38.41 105 ALA A CA 1
ATOM 792 C C . ALA A 1 105 ? -24.019 6.009 0.386 1.00 38.41 105 ALA A C 1
ATOM 794 O O . ALA A 1 105 ? -24.579 7.050 0.734 1.00 38.41 105 ALA A O 1
ATOM 795 N N . GLU A 1 106 ? -24.693 4.944 -0.053 1.00 36.16 106 GLU A N 1
ATOM 796 C CA . GLU A 1 106 ? -26.156 4.874 -0.123 1.00 36.16 106 GLU A CA 1
ATOM 797 C C . GLU A 1 106 ? -26.725 4.260 1.162 1.00 36.16 106 GLU A C 1
ATOM 799 O O . GLU A 1 106 ? -27.645 4.822 1.752 1.00 36.16 106 GLU A O 1
ATOM 804 N N . HIS A 1 107 ? -26.070 3.223 1.700 1.00 38.97 107 HIS A N 1
ATOM 805 C CA . HIS A 1 107 ? -26.438 2.607 2.975 1.00 38.97 107 HIS A CA 1
ATOM 806 C C . HIS A 1 107 ? -26.286 3.556 4.161 1.00 38.97 107 HIS A C 1
ATOM 808 O O . HIS A 1 107 ? -27.141 3.535 5.038 1.00 38.97 107 HIS A O 1
ATOM 814 N N . GLN A 1 108 ? -25.279 4.440 4.188 1.00 41.12 108 GLN A N 1
ATOM 815 C CA . GLN A 1 108 ? -25.104 5.369 5.311 1.00 41.12 108 GLN A CA 1
ATOM 816 C C . GLN A 1 108 ? -26.013 6.605 5.242 1.00 41.12 108 GLN A C 1
ATOM 818 O O . GLN A 1 108 ? -26.294 7.228 6.264 1.00 41.12 108 GLN A O 1
ATOM 823 N N . ARG A 1 109 ? -26.559 6.927 4.058 1.00 39.00 109 ARG A N 1
ATOM 824 C CA . ARG A 1 109 ? -27.679 7.879 3.942 1.00 39.00 109 ARG A CA 1
ATOM 825 C C . ARG A 1 109 ? -28.979 7.303 4.511 1.00 39.00 109 ARG A C 1
ATOM 827 O O . ARG A 1 109 ? -29.843 8.078 4.909 1.00 39.00 109 ARG A O 1
ATOM 834 N N . THR A 1 110 ? -29.086 5.977 4.606 1.00 37.44 110 THR A N 1
ATOM 835 C CA . THR A 1 110 ? -30.208 5.257 5.229 1.00 37.44 110 THR A CA 1
ATOM 836 C C . THR A 1 110 ? -29.908 4.681 6.624 1.00 37.44 110 THR A C 1
ATOM 838 O O . THR A 1 110 ? -30.845 4.278 7.304 1.00 37.44 110 THR A O 1
ATOM 841 N N . SER A 1 111 ? -28.646 4.656 7.083 1.00 38.56 111 SER A N 1
ATOM 842 C CA . SER A 1 111 ? -28.223 4.016 8.347 1.00 38.56 111 SER A CA 1
ATOM 843 C C . SER A 1 111 ? -28.262 4.927 9.577 1.00 38.56 111 SER A C 1
ATOM 845 O O . SER A 1 111 ? -27.828 4.515 10.650 1.00 38.56 111 SER A O 1
ATOM 847 N N . ASN A 1 112 ? -28.823 6.133 9.474 1.00 41.88 112 ASN A N 1
ATOM 848 C CA . ASN A 1 112 ? -29.543 6.691 10.620 1.00 41.88 112 ASN A CA 1
ATOM 849 C C . ASN A 1 112 ? -30.843 5.883 10.743 1.00 41.88 112 ASN A C 1
ATOM 851 O O . ASN A 1 112 ? -31.914 6.352 10.362 1.00 41.88 112 ASN A O 1
ATOM 855 N N . HIS A 1 113 ? -30.726 4.616 11.145 1.00 55.12 113 HIS A N 1
ATOM 856 C CA . HIS A 1 113 ? -31.863 3.719 11.243 1.00 55.12 113 HIS A CA 1
ATOM 857 C C . HIS A 1 113 ? -32.886 4.305 12.218 1.00 55.12 113 HIS A C 1
ATOM 859 O O . HIS A 1 113 ? -32.521 4.762 13.302 1.00 55.12 113 HIS A O 1
ATOM 865 N N . LEU A 1 114 ? -34.172 4.225 11.860 1.00 57.91 114 LEU A N 1
ATOM 866 C CA . LEU A 1 114 ? -35.283 4.523 12.768 1.00 57.91 114 LEU A CA 1
ATOM 867 C C . LEU A 1 114 ? -35.076 3.861 14.143 1.00 57.91 114 LEU A C 1
ATOM 869 O O . LEU A 1 114 ? -35.331 4.495 15.153 1.00 57.91 114 LEU A O 1
ATOM 873 N N . CYS A 1 115 ? -34.521 2.641 14.194 1.00 71.94 115 CYS A N 1
ATOM 874 C CA . CYS A 1 115 ? -34.308 1.908 15.444 1.00 71.94 115 CYS A CA 1
ATOM 875 C C . CYS A 1 115 ? -33.346 2.598 16.425 1.00 71.94 115 CYS A C 1
ATOM 877 O O . CYS A 1 115 ? -33.540 2.491 17.634 1.00 71.94 115 CYS A O 1
ATOM 879 N N . ASP A 1 116 ? -32.348 3.330 15.924 1.00 77.25 116 ASP A N 1
ATOM 880 C CA . ASP A 1 116 ? -31.378 4.081 16.726 1.00 77.25 116 ASP A CA 1
ATOM 881 C C . ASP A 1 116 ? -32.058 5.278 17.406 1.00 77.25 116 ASP A C 1
ATOM 883 O O . ASP A 1 116 ? -31.793 5.602 18.565 1.00 77.25 116 ASP A O 1
ATOM 887 N N . GLN A 1 117 ? -32.978 5.917 16.679 1.00 84.62 117 GLN A N 1
ATOM 888 C CA . GLN A 1 117 ? -33.825 6.984 17.192 1.00 84.62 117 GLN A CA 1
ATOM 889 C C . GLN A 1 117 ? -34.868 6.432 18.175 1.00 84.62 117 GLN A C 1
ATOM 891 O O . GLN A 1 117 ? -34.938 6.925 19.299 1.00 84.62 117 GLN A O 1
ATOM 896 N N . THR A 1 118 ? -35.587 5.364 17.814 1.00 89.25 118 THR A N 1
ATOM 897 C CA . THR A 1 118 ? -36.578 4.704 18.677 1.00 89.25 118 THR A CA 1
ATOM 898 C C . THR A 1 118 ? -35.953 4.269 20.007 1.00 89.25 118 THR A C 1
ATOM 900 O O . THR A 1 118 ? -36.488 4.548 21.077 1.00 89.25 118 THR A O 1
ATOM 903 N N . CYS A 1 119 ? -34.770 3.641 19.988 1.00 91.50 119 CYS A N 1
ATOM 904 C CA . CYS A 1 119 ? -34.095 3.236 21.223 1.00 91.50 119 CYS A CA 1
ATOM 905 C C . CYS A 1 119 ? -33.617 4.440 22.058 1.00 91.50 119 CYS A C 1
ATOM 907 O O . CYS A 1 119 ? -33.645 4.371 23.287 1.00 91.50 119 CYS A O 1
ATOM 909 N N . ARG A 1 120 ? -33.196 5.555 21.435 1.00 91.31 120 ARG A N 1
ATOM 910 C CA . ARG A 1 120 ? -32.871 6.803 22.160 1.00 91.31 120 ARG A CA 1
ATOM 911 C C . ARG A 1 120 ? -34.099 7.399 22.841 1.00 91.31 120 ARG A C 1
ATOM 913 O O . ARG A 1 120 ? -33.982 7.879 23.971 1.00 91.31 120 ARG A O 1
ATOM 920 N N . GLU A 1 121 ? -35.242 7.365 22.165 1.00 90.81 121 GLU A N 1
ATOM 921 C CA . GLU A 1 121 ? -36.525 7.820 22.700 1.00 90.81 121 GLU A CA 1
ATOM 922 C C . GLU A 1 121 ? -36.934 6.953 23.896 1.00 90.81 121 GLU A C 1
ATOM 924 O O . GLU A 1 121 ? -37.109 7.489 24.989 1.00 90.81 121 GLU A O 1
ATOM 929 N N . PHE A 1 122 ? -36.916 5.622 23.755 1.00 92.44 122 PHE A N 1
ATOM 930 C CA . PHE A 1 122 ? -37.225 4.705 24.857 1.00 92.44 122 PHE A CA 1
ATOM 931 C C . PHE A 1 122 ? -36.284 4.853 26.051 1.00 92.44 122 PHE A C 1
ATOM 933 O O . PHE A 1 122 ? -36.749 4.942 27.178 1.00 92.44 122 PHE A O 1
ATOM 940 N N . VAL A 1 123 ? -34.965 4.955 25.855 1.00 92.38 123 VAL A N 1
ATOM 941 C CA . VAL A 1 123 ? -34.029 5.183 26.978 1.00 92.38 123 VAL A CA 1
ATOM 942 C C . VAL A 1 123 ? -34.300 6.514 27.694 1.00 92.38 123 VAL A C 1
ATOM 944 O O . VAL A 1 123 ? -33.955 6.667 28.865 1.00 92.38 123 VAL A O 1
ATOM 947 N N . SER A 1 124 ? -34.929 7.478 27.021 1.00 90.31 124 SER A N 1
ATOM 948 C CA . SER A 1 124 ? -35.309 8.753 27.627 1.00 90.31 124 SER A CA 1
ATOM 949 C C . SER A 1 124 ? -36.611 8.660 28.438 1.00 90.31 124 SER A C 1
ATOM 951 O O . SER A 1 124 ? -36.853 9.535 29.274 1.00 90.31 124 SER A O 1
ATOM 953 N N . GLU A 1 125 ? -37.418 7.607 28.274 1.00 91.00 125 GLU A N 1
ATOM 954 C CA . GLU A 1 125 ? -38.637 7.369 29.059 1.00 91.00 125 GLU A CA 1
ATOM 955 C C . GLU A 1 125 ? -38.290 6.987 30.521 1.00 91.00 125 GLU A C 1
ATOM 957 O O . GLU A 1 125 ? -37.362 6.201 30.753 1.00 91.00 125 GLU A O 1
ATOM 962 N N . PRO A 1 126 ? -38.979 7.548 31.537 1.00 90.94 126 PRO A N 1
ATOM 963 C CA . PRO A 1 126 ? -38.728 7.229 32.948 1.00 90.94 126 PRO A CA 1
ATOM 964 C C . PRO A 1 126 ? -38.867 5.738 33.282 1.00 90.94 126 PRO A C 1
ATOM 966 O O . PRO A 1 126 ? -37.983 5.172 33.917 1.00 90.94 126 PRO A O 1
ATOM 969 N N . GLU A 1 127 ? -39.923 5.083 32.801 1.00 91.62 127 GLU A N 1
ATOM 970 C CA . GLU A 1 127 ? -40.225 3.672 33.069 1.00 91.62 127 GLU A CA 1
ATOM 971 C C . GLU A 1 127 ? -39.158 2.714 32.519 1.00 91.62 127 GLU A C 1
ATOM 973 O O . GLU A 1 127 ? -38.827 1.704 33.141 1.00 91.62 127 GLU A O 1
ATOM 978 N N . VAL A 1 128 ? -38.561 3.042 31.371 1.00 92.94 128 VAL A N 1
ATOM 979 C CA . VAL A 1 128 ? -37.477 2.254 30.771 1.00 92.94 128 VAL A CA 1
ATOM 980 C C . VAL A 1 128 ? -36.198 2.422 31.581 1.00 92.94 128 VAL A C 1
ATOM 982 O O . VAL A 1 128 ? -35.477 1.451 31.812 1.00 92.94 128 VAL A O 1
ATOM 985 N N . ARG A 1 129 ? -35.923 3.637 32.071 1.00 92.38 129 ARG A N 1
ATOM 986 C CA . ARG A 1 129 ? -34.790 3.891 32.971 1.00 92.38 129 ARG A CA 1
ATOM 987 C C . ARG A 1 129 ? -34.960 3.169 34.296 1.00 92.38 129 ARG A C 1
ATOM 989 O O . ARG A 1 129 ? -34.011 2.532 34.739 1.00 92.38 129 ARG A O 1
ATOM 996 N N . GLU A 1 130 ? -36.152 3.190 34.884 1.00 92.38 130 GLU A N 1
ATOM 997 C CA . GLU A 1 130 ? -36.474 2.413 36.085 1.00 92.38 130 GLU A CA 1
ATOM 998 C C . GLU A 1 130 ? -36.250 0.913 35.862 1.00 92.38 130 GLU A C 1
ATOM 1000 O O . GLU A 1 130 ? -35.608 0.265 36.689 1.00 92.38 130 GLU A O 1
ATOM 1005 N N . ALA A 1 131 ? -36.683 0.368 34.719 1.00 93.81 131 ALA A N 1
ATOM 1006 C CA . ALA A 1 131 ? -36.443 -1.029 34.363 1.00 93.81 131 ALA A CA 1
ATOM 1007 C C . ALA A 1 131 ? -34.946 -1.345 34.181 1.00 93.81 131 ALA A C 1
ATOM 1009 O O . ALA A 1 131 ? -34.465 -2.355 34.697 1.00 93.81 131 ALA A O 1
ATOM 1010 N N . LEU A 1 132 ? -34.180 -0.479 33.505 1.00 93.94 132 LEU A N 1
ATOM 1011 C CA . LEU A 1 132 ? -32.723 -0.621 33.384 1.00 93.94 132 LEU A CA 1
ATOM 1012 C C . LEU A 1 132 ? -32.045 -0.577 34.758 1.00 93.94 132 LEU A C 1
ATOM 1014 O O . LEU A 1 132 ? -31.209 -1.426 35.060 1.00 93.94 132 LEU A O 1
ATOM 1018 N N . ILE A 1 133 ? -32.424 0.376 35.610 1.00 92.44 133 ILE A N 1
ATOM 1019 C CA . ILE A 1 133 ? -31.878 0.499 36.963 1.00 92.44 133 ILE A CA 1
ATOM 1020 C C . ILE A 1 133 ? -32.193 -0.754 37.766 1.00 92.44 133 ILE A C 1
ATOM 1022 O O . ILE A 1 133 ? -31.303 -1.296 38.417 1.00 92.44 133 ILE A O 1
ATOM 1026 N N . ALA A 1 134 ? -33.436 -1.233 37.693 1.00 90.88 134 ALA A N 1
ATOM 1027 C CA . ALA A 1 134 ? -33.854 -2.449 38.360 1.00 90.88 134 ALA A CA 1
ATOM 1028 C C . ALA A 1 134 ? -33.007 -3.632 37.890 1.00 90.88 134 ALA A C 1
ATOM 1030 O O . ALA A 1 134 ? -32.392 -4.276 38.723 1.00 90.88 134 ALA A O 1
ATOM 1031 N N . LEU A 1 135 ? -32.903 -3.904 36.590 1.00 92.38 135 LEU A N 1
ATOM 1032 C CA . LEU A 1 135 ? -32.185 -5.077 36.075 1.00 92.38 135 LEU A CA 1
ATOM 1033 C C . LEU A 1 135 ? -30.681 -5.051 36.378 1.00 92.38 135 LEU A C 1
ATOM 1035 O O . LEU A 1 135 ? -30.119 -6.067 36.793 1.00 92.38 135 LEU A O 1
ATOM 1039 N N . TYR A 1 136 ? -30.041 -3.894 36.210 1.00 92.44 136 TYR A N 1
ATOM 1040 C CA . TYR A 1 136 ? -28.582 -3.766 36.220 1.00 92.44 136 TYR A CA 1
ATOM 1041 C C . TYR A 1 136 ? -27.987 -3.307 37.552 1.00 92.44 136 TYR A C 1
ATOM 1043 O O . TYR A 1 136 ? -26.763 -3.242 37.677 1.00 92.44 136 TYR A O 1
ATOM 1051 N N . ARG A 1 137 ? -28.820 -3.044 38.568 1.00 89.19 137 ARG A N 1
ATOM 1052 C CA . ARG A 1 137 ? -28.343 -2.770 39.928 1.00 89.19 137 ARG A CA 1
ATOM 1053 C C . ARG A 1 137 ? -27.423 -3.906 40.407 1.00 89.19 137 ARG A C 1
ATOM 1055 O O . ARG A 1 137 ? -27.837 -5.064 40.277 1.00 89.19 137 ARG A O 1
ATOM 1062 N N . PRO A 1 138 ? -26.237 -3.595 40.972 1.00 85.12 138 PRO A N 1
ATOM 1063 C CA . PRO A 1 138 ? -25.352 -4.595 41.565 1.00 85.12 138 PRO A CA 1
ATOM 1064 C C . PRO A 1 138 ? -26.106 -5.470 42.561 1.00 85.12 138 PRO A C 1
ATOM 1066 O O . PRO A 1 138 ? -26.909 -4.962 43.351 1.00 85.12 138 PRO A O 1
ATOM 1069 N N . ASP A 1 139 ? -25.873 -6.777 42.496 1.00 74.81 139 ASP A N 1
ATOM 1070 C CA . ASP A 1 139 ? -26.441 -7.706 43.462 1.00 74.81 139 ASP A CA 1
ATOM 1071 C C . ASP A 1 139 ? -25.695 -7.483 44.791 1.00 74.81 139 ASP A C 1
ATOM 1073 O O . ASP A 1 139 ? -24.475 -7.625 44.852 1.00 74.81 139 ASP A O 1
ATOM 1077 N N . SER A 1 140 ? -26.404 -7.091 45.852 1.00 57.06 140 SER A N 1
ATOM 1078 C CA . SER A 1 140 ? -25.867 -7.178 47.212 1.00 57.06 140 SER A CA 1
ATOM 1079 C C . SER A 1 140 ? -25.677 -8.665 47.495 1.00 57.06 140 SER A C 1
ATOM 1081 O O . SER A 1 140 ? -26.667 -9.396 47.482 1.00 57.06 140 SER A O 1
ATOM 1083 N N . GLY A 1 141 ? -24.432 -9.127 47.624 1.00 49.38 141 GLY A N 1
ATOM 1084 C CA . GLY A 1 141 ? -24.101 -10.550 47.720 1.00 49.38 141 GLY A CA 1
ATOM 1085 C C . GLY A 1 141 ? -24.997 -11.325 48.694 1.00 49.38 141 GLY A C 1
ATOM 1086 O O . GLY A 1 141 ? -25.434 -10.797 49.712 1.00 49.38 141 GLY A O 1
ATOM 1087 N N . LEU A 1 142 ? -25.250 -12.593 48.367 1.00 41.31 142 LEU A N 1
ATOM 1088 C CA . LEU A 1 142 ? -26.110 -13.546 49.087 1.00 41.31 142 LEU A CA 1
ATOM 1089 C C . LEU A 1 142 ? -25.614 -13.953 50.497 1.00 41.31 142 LEU A C 1
ATOM 1091 O O . LEU A 1 142 ? -26.071 -14.963 51.020 1.00 41.31 142 LEU A O 1
ATOM 1095 N N . ASP A 1 143 ? -24.738 -13.174 51.133 1.00 41.69 143 ASP A N 1
ATOM 1096 C CA . ASP A 1 143 ? -24.386 -13.329 52.548 1.00 41.69 143 ASP A CA 1
ATOM 1097 C C . ASP A 1 143 ? -25.027 -12.187 53.348 1.00 41.69 143 ASP A C 1
ATOM 1099 O O . ASP A 1 143 ? -24.412 -11.167 53.667 1.00 41.69 143 ASP A O 1
ATOM 1103 N N . GLU A 1 144 ? -26.305 -12.377 53.686 1.00 42.91 144 GLU A N 1
ATOM 1104 C CA . GLU A 1 144 ? -27.162 -11.439 54.432 1.00 42.91 144 GLU A CA 1
ATOM 1105 C C . GLU A 1 144 ? -26.646 -11.076 55.844 1.00 42.91 144 GLU A C 1
ATOM 1107 O O . GLU A 1 144 ? -27.284 -10.296 56.548 1.00 42.91 144 GLU A O 1
ATOM 1112 N N . MET A 1 145 ? -25.486 -11.583 56.277 1.00 40.91 145 MET A N 1
ATOM 1113 C CA . MET A 1 145 ? -24.915 -11.282 57.596 1.00 40.91 145 MET A CA 1
ATOM 1114 C C . MET A 1 145 ? -23.853 -10.171 57.619 1.00 40.91 145 MET A C 1
ATOM 1116 O O . MET A 1 145 ? -23.566 -9.678 58.707 1.00 40.91 145 MET A O 1
ATOM 1120 N N . HIS A 1 146 ? -23.320 -9.718 56.474 1.00 39.75 146 HIS A N 1
ATOM 1121 C CA . HIS A 1 146 ? -22.323 -8.627 56.428 1.00 39.75 146 HIS A CA 1
ATOM 1122 C C . HIS A 1 146 ? -22.485 -7.644 55.252 1.00 39.75 146 HIS A C 1
ATOM 1124 O O . HIS A 1 146 ? -21.547 -6.924 54.919 1.00 39.75 146 HIS A O 1
ATOM 1130 N N . ALA A 1 147 ? -23.664 -7.574 54.627 1.00 40.44 147 ALA A N 1
ATOM 1131 C CA . ALA A 1 147 ? -23.936 -6.636 53.538 1.00 40.44 147 ALA A CA 1
ATOM 1132 C C . ALA A 1 147 ? -24.089 -5.188 54.051 1.00 40.44 147 ALA A C 1
ATOM 1134 O O . ALA A 1 147 ? -25.188 -4.633 54.096 1.00 40.44 147 ALA A O 1
ATOM 1135 N N . GLU A 1 148 ? -22.980 -4.563 54.445 1.00 41.91 148 GLU A N 1
ATOM 1136 C CA . GLU A 1 148 ? -22.905 -3.108 54.508 1.00 41.91 148 GLU A CA 1
ATOM 1137 C C . GLU A 1 148 ? -23.156 -2.542 53.107 1.00 41.91 148 GLU A C 1
ATOM 1139 O O . GLU A 1 148 ? -22.673 -3.051 52.094 1.00 41.91 148 GLU A O 1
ATOM 1144 N N . ALA A 1 149 ? -23.921 -1.456 53.051 1.00 46.06 149 ALA A N 1
ATOM 1145 C CA . ALA A 1 149 ? -24.240 -0.684 51.855 1.00 46.06 149 ALA A CA 1
ATOM 1146 C C . ALA A 1 149 ? -23.015 0.046 51.240 1.00 46.06 149 ALA A C 1
ATOM 1148 O O . ALA A 1 149 ? -23.191 1.021 50.511 1.00 46.06 149 ALA A O 1
ATOM 1149 N N . ASP A 1 150 ? -21.803 -0.451 51.503 1.00 52.50 150 ASP A N 1
ATOM 1150 C CA . ASP A 1 150 ? -20.504 0.199 51.301 1.00 52.50 150 ASP A CA 1
ATOM 1151 C C . ASP A 1 150 ? -19.618 -0.499 50.249 1.00 52.50 150 ASP A C 1
ATOM 1153 O O . ASP A 1 150 ? -18.425 -0.218 50.156 1.00 52.50 150 ASP A O 1
ATOM 1157 N N . SER A 1 151 ? -20.165 -1.382 49.399 1.00 72.31 151 SER A N 1
ATOM 1158 C CA . SER A 1 151 ? -19.408 -1.849 48.224 1.00 72.31 151 SER A CA 1
ATOM 1159 C C . SER A 1 151 ? -19.135 -0.666 47.283 1.00 72.31 151 SER A C 1
ATOM 1161 O O . SER A 1 151 ? -20.073 0.059 46.920 1.00 72.31 151 SER A O 1
ATOM 1163 N N . GLU A 1 152 ? -17.883 -0.492 46.859 1.00 79.19 152 GLU A N 1
ATOM 1164 C CA . GLU A 1 152 ? -17.428 0.587 45.971 1.00 79.19 152 GLU A CA 1
ATOM 1165 C C . GLU A 1 152 ? -18.281 0.679 44.690 1.00 79.19 152 GLU A C 1
ATOM 1167 O O . GLU A 1 152 ? -18.651 1.768 44.250 1.00 79.19 152 GLU A O 1
ATOM 1172 N N . GLU A 1 153 ? -18.718 -0.462 44.154 1.00 84.19 153 GLU A N 1
ATOM 1173 C CA . GLU A 1 153 ? -19.562 -0.563 42.962 1.00 84.19 153 GLU A CA 1
ATOM 1174 C C . GLU A 1 153 ? -20.971 0.006 43.178 1.00 84.19 153 GLU A C 1
ATOM 1176 O O . GLU A 1 153 ? -21.522 0.656 42.288 1.00 84.19 153 GLU A O 1
ATOM 1181 N N . MET A 1 154 ? -21.572 -0.207 44.354 1.00 85.94 154 MET A N 1
ATOM 1182 C CA . MET A 1 154 ? -22.878 0.374 44.698 1.00 85.94 154 MET A CA 1
ATOM 1183 C C . MET A 1 154 ? -22.759 1.885 44.941 1.00 85.94 154 MET A C 1
ATOM 1185 O O . MET A 1 154 ? -23.643 2.650 44.536 1.00 85.94 154 MET A O 1
ATOM 1189 N N . SER A 1 155 ? -21.657 2.330 45.552 1.00 84.38 155 SER A N 1
ATOM 1190 C CA . SER A 1 155 ? -21.351 3.754 45.719 1.00 84.38 155 SER A CA 1
ATOM 1191 C C . SER A 1 155 ? -21.239 4.453 44.361 1.00 84.38 155 SER A C 1
ATOM 1193 O O . SER A 1 155 ? -21.932 5.442 44.112 1.00 84.38 155 SER A O 1
ATOM 1195 N N . GLU A 1 156 ? -20.480 3.884 43.421 1.00 86.12 156 GLU A N 1
ATOM 1196 C CA . GLU A 1 156 ? -20.355 4.441 42.071 1.00 86.12 156 GLU A CA 1
ATOM 1197 C C . GLU A 1 156 ? -21.655 4.331 41.258 1.00 86.12 156 GLU A C 1
ATOM 1199 O O . GLU A 1 156 ? -22.047 5.283 40.582 1.00 86.12 156 GLU A O 1
ATOM 1204 N N . TRP A 1 157 ? -22.409 3.235 41.382 1.00 88.00 157 TRP A N 1
ATOM 1205 C CA . TRP A 1 157 ? -23.717 3.092 40.731 1.00 88.00 157 TRP A CA 1
ATOM 1206 C C . TRP A 1 157 ? -24.721 4.165 41.178 1.00 88.00 157 TRP A C 1
ATOM 1208 O O . TRP A 1 157 ? -25.446 4.743 40.364 1.00 88.00 157 TRP A O 1
ATOM 1218 N N . THR A 1 158 ? -24.761 4.462 42.479 1.00 86.62 158 THR A N 1
ATOM 1219 C CA . THR A 1 158 ? -25.649 5.488 43.051 1.00 86.62 158 THR A CA 1
ATOM 1220 C C . THR A 1 158 ? -25.142 6.918 42.832 1.00 86.62 158 THR A C 1
ATOM 1222 O O . THR A 1 158 ? -25.924 7.873 42.940 1.00 86.62 158 THR A O 1
ATOM 1225 N N . SER A 1 159 ? -23.859 7.085 42.484 1.00 83.75 159 SER A N 1
ATOM 1226 C CA . SER A 1 159 ? -23.258 8.375 42.135 1.00 83.75 159 SER A CA 1
ATOM 1227 C C . SER A 1 159 ? -23.765 8.904 40.787 1.00 83.75 159 SER A C 1
ATOM 1229 O O . SER A 1 159 ? -23.798 10.121 40.570 1.00 83.75 159 SER A O 1
ATOM 1231 N N . ILE A 1 160 ? -24.234 8.024 39.899 1.00 85.38 160 ILE A N 1
ATOM 1232 C CA . ILE A 1 160 ? -24.767 8.394 38.588 1.00 85.38 160 ILE A CA 1
ATOM 1233 C C . ILE A 1 160 ? -26.157 9.030 38.721 1.00 85.38 160 ILE A C 1
ATOM 1235 O O . ILE A 1 160 ? -27.086 8.481 39.311 1.00 85.38 160 ILE A O 1
ATOM 1239 N N . LEU A 1 161 ? -26.333 10.196 38.096 1.00 80.31 161 LEU A N 1
ATOM 1240 C CA . LEU A 1 161 ? -27.646 10.786 37.863 1.00 80.31 161 LEU A CA 1
ATOM 1241 C C . LEU A 1 161 ? -28.405 9.915 36.862 1.00 80.31 161 LEU A C 1
ATOM 1243 O O . LEU A 1 161 ? -28.099 9.887 35.670 1.00 80.31 161 LEU A O 1
ATOM 1247 N N . GLN A 1 162 ? -29.396 9.208 37.389 1.00 77.19 162 GLN A N 1
ATOM 1248 C CA . GLN A 1 162 ? -30.346 8.382 36.643 1.00 77.19 162 GLN A CA 1
ATOM 1249 C C . GLN A 1 162 ? -31.271 9.239 35.757 1.00 77.19 162 GLN A C 1
ATOM 1251 O O . GLN A 1 162 ? -31.774 8.794 34.722 1.00 77.19 162 GLN A O 1
ATOM 1256 N N . ASP A 1 163 ? -31.411 10.520 36.106 1.00 75.75 163 ASP A N 1
ATOM 1257 C CA . ASP A 1 163 ? -32.072 11.515 35.276 1.00 75.75 163 ASP A CA 1
ATOM 1258 C C . ASP A 1 163 ? -31.163 12.016 34.152 1.00 75.75 163 ASP A C 1
ATOM 1260 O O . ASP A 1 163 ? -30.187 12.739 34.375 1.00 75.75 163 ASP A O 1
ATOM 1264 N N . GLY A 1 164 ? -31.520 11.651 32.918 1.00 81.25 164 GLY A N 1
ATOM 1265 C CA . GLY A 1 164 ? -30.836 12.101 31.707 1.00 81.25 164 GLY A CA 1
ATOM 1266 C C . GLY A 1 164 ? -29.867 11.092 31.097 1.00 81.25 164 GLY A C 1
ATOM 1267 O O . GLY A 1 164 ? -28.899 11.514 30.461 1.00 81.25 164 GLY A O 1
ATOM 1268 N N . TRP A 1 165 ? -30.106 9.788 31.276 1.00 91.38 165 TRP A N 1
ATOM 1269 C CA . TRP A 1 165 ? -29.456 8.779 30.440 1.00 91.38 165 TRP A CA 1
ATOM 1270 C C . TRP A 1 165 ? -29.917 8.920 28.993 1.00 91.38 165 TRP A C 1
ATOM 1272 O O . TRP A 1 165 ? -31.104 9.069 28.721 1.00 91.38 165 TRP A O 1
ATOM 1282 N N . THR A 1 166 ? -28.969 8.860 28.065 1.00 91.50 166 THR A N 1
ATOM 1283 C CA . THR A 1 166 ? -29.259 8.875 26.628 1.00 91.50 166 THR A CA 1
ATOM 1284 C C . THR A 1 166 ? -28.459 7.784 25.944 1.00 91.50 166 THR A C 1
ATOM 1286 O O . THR A 1 166 ? -27.252 7.681 26.180 1.00 91.50 166 THR A O 1
ATOM 1289 N N . LEU A 1 167 ? -29.092 7.010 25.067 1.00 92.19 167 LEU A N 1
ATOM 1290 C CA . LEU A 1 167 ? -28.387 6.049 24.226 1.00 92.19 167 LEU A CA 1
ATOM 1291 C C . LEU A 1 167 ? -27.371 6.761 23.321 1.00 92.19 167 LEU A C 1
ATOM 1293 O O . LEU A 1 167 ? -27.710 7.701 22.602 1.00 92.19 167 LEU A O 1
ATOM 1297 N N . VAL A 1 168 ? -26.119 6.308 23.371 1.00 88.56 168 VAL A N 1
ATOM 1298 C CA . VAL A 1 168 ? -25.042 6.771 22.486 1.00 88.56 168 VAL A CA 1
ATOM 1299 C C . VAL A 1 168 ? -24.942 5.858 21.276 1.00 88.56 168 VAL A C 1
ATOM 1301 O O . VAL A 1 168 ? -24.914 6.349 20.150 1.00 88.56 168 VAL A O 1
ATOM 1304 N N . ARG A 1 169 ? -24.850 4.544 21.521 1.00 87.12 169 ARG A N 1
ATOM 1305 C CA . ARG A 1 169 ? -24.605 3.531 20.491 1.00 87.12 169 ARG A CA 1
ATOM 1306 C C . ARG A 1 169 ? -24.924 2.115 20.986 1.00 87.12 169 ARG A C 1
ATOM 1308 O O . ARG A 1 169 ? -24.765 1.811 22.169 1.00 87.12 169 ARG A O 1
ATOM 1315 N N . HIS A 1 170 ? -25.285 1.246 20.047 1.00 87.19 170 HIS A N 1
ATOM 1316 C CA . HIS A 1 170 ? -25.287 -0.209 20.197 1.00 87.19 170 HIS A CA 1
ATOM 1317 C C . HIS A 1 170 ? -23.875 -0.786 19.984 1.00 87.19 170 HIS A C 1
ATOM 1319 O O . HIS A 1 170 ? -23.252 -0.547 18.954 1.00 87.19 170 HIS A O 1
ATOM 1325 N N . GLY A 1 171 ? -23.350 -1.523 20.962 1.00 82.62 171 GLY A N 1
ATOM 1326 C CA . GLY A 1 171 ? -22.129 -2.323 20.819 1.00 82.62 171 GLY A CA 1
ATOM 1327 C C . GLY A 1 171 ? -22.446 -3.785 20.493 1.00 82.62 171 GLY A C 1
ATOM 1328 O O . GLY A 1 171 ? -23.603 -4.195 20.505 1.00 82.62 171 GLY A O 1
ATOM 1329 N N . SER A 1 172 ? -21.413 -4.599 20.263 1.00 79.12 172 SER A N 1
ATOM 1330 C CA . SER A 1 172 ? -21.582 -6.014 19.882 1.00 79.12 172 SER A CA 1
ATOM 1331 C C . SER A 1 172 ? -22.220 -6.876 20.979 1.00 79.12 172 SER A C 1
ATOM 1333 O O . SER A 1 172 ? -22.956 -7.812 20.682 1.00 79.12 172 SER A O 1
ATOM 1335 N N . THR A 1 173 ? -21.947 -6.566 22.250 1.00 87.19 173 THR A N 1
ATOM 1336 C CA . THR A 1 173 ? -22.466 -7.298 23.423 1.00 87.19 173 THR A CA 1
ATOM 1337 C C . THR A 1 173 ? -23.188 -6.402 24.424 1.00 87.19 173 THR A C 1
ATOM 1339 O O . THR A 1 173 ? -23.671 -6.880 25.450 1.00 87.19 173 THR A O 1
ATOM 1342 N N . SER A 1 174 ? -23.248 -5.097 24.169 1.00 91.06 174 SER A N 1
ATOM 1343 C CA . SER A 1 174 ? -23.601 -4.100 25.178 1.00 91.06 174 SER A CA 1
ATOM 1344 C C . SER A 1 174 ? -24.303 -2.893 24.579 1.00 91.06 174 SER A C 1
ATOM 1346 O O . SER A 1 174 ? -24.081 -2.554 23.421 1.00 91.06 174 SER A O 1
ATOM 1348 N N . VAL A 1 175 ? -25.038 -2.163 25.405 1.00 92.69 175 VAL A N 1
ATOM 1349 C CA . VAL A 1 175 ? -25.598 -0.849 25.083 1.00 92.69 175 VAL A CA 1
ATOM 1350 C C . VAL A 1 175 ? -24.755 0.227 25.755 1.00 92.69 175 VAL A C 1
ATOM 1352 O O . VAL A 1 175 ? -24.430 0.115 26.935 1.00 92.69 175 VAL A O 1
ATOM 1355 N N . ILE A 1 176 ? -24.392 1.276 25.018 1.00 92.44 176 ILE A N 1
ATOM 1356 C CA . ILE A 1 176 ? -23.560 2.369 25.527 1.00 92.44 176 ILE A CA 1
ATOM 1357 C C . ILE A 1 176 ? -24.456 3.573 25.807 1.00 92.44 176 ILE A C 1
ATOM 1359 O O . ILE A 1 176 ? -25.005 4.180 24.885 1.00 92.44 176 ILE A O 1
ATOM 1363 N N . LEU A 1 177 ? -24.596 3.929 27.081 1.00 94.25 177 LEU A N 1
ATOM 1364 C CA . LEU A 1 177 ? -25.390 5.062 27.542 1.00 94.25 177 LEU A CA 1
ATOM 1365 C C . LEU A 1 177 ? -24.483 6.209 27.980 1.00 94.25 177 LEU A C 1
ATOM 1367 O O . LEU A 1 177 ? -23.448 6.004 28.606 1.00 94.25 177 LEU A O 1
ATOM 1371 N N . LYS A 1 178 ? -24.895 7.439 27.697 1.00 92.88 178 LYS A N 1
ATOM 1372 C CA . LYS A 1 178 ? -24.294 8.643 28.268 1.00 92.88 178 LYS A CA 1
ATOM 1373 C C . LYS A 1 178 ? -25.024 8.985 29.550 1.00 92.88 178 LYS A C 1
ATOM 1375 O O . LYS A 1 178 ? -26.250 9.053 29.553 1.00 92.88 178 LYS A O 1
ATOM 1380 N N . ALA A 1 179 ? -24.266 9.257 30.601 1.00 91.06 179 ALA A N 1
ATOM 1381 C CA . ALA A 1 179 ? -24.784 9.630 31.905 1.00 91.06 179 ALA A CA 1
ATOM 1382 C C . ALA A 1 179 ? -24.027 10.838 32.480 1.00 91.06 179 ALA A C 1
ATOM 1384 O O . ALA A 1 179 ? -23.080 11.367 31.887 1.00 91.06 179 ALA A O 1
ATOM 1385 N N . ARG A 1 180 ? -24.473 11.323 33.640 1.00 88.31 180 ARG A N 1
ATOM 1386 C CA . ARG A 1 180 ? -23.821 12.409 34.385 1.00 88.31 180 ARG A CA 1
ATOM 1387 C C . ARG A 1 180 ? -23.574 11.954 35.813 1.00 88.31 180 ARG A C 1
ATOM 1389 O O . ARG A 1 180 ? -24.462 11.358 36.408 1.00 88.31 180 ARG A O 1
ATOM 1396 N N . ALA A 1 181 ? -22.424 12.285 36.380 1.00 83.56 181 ALA A N 1
ATOM 1397 C CA . ALA A 1 181 ? -22.182 12.067 37.804 1.00 83.56 181 ALA A CA 1
ATOM 1398 C C . ALA A 1 181 ? -22.888 13.135 38.662 1.00 83.56 181 ALA A C 1
ATOM 1400 O O . ALA A 1 181 ? -23.035 14.298 38.252 1.00 83.56 181 ALA A O 1
ATOM 1401 N N . ARG A 1 182 ? -23.271 12.776 39.894 1.00 76.56 182 ARG A N 1
ATOM 1402 C CA . ARG A 1 182 ? -23.510 13.746 40.975 1.00 76.56 182 ARG A CA 1
ATOM 1403 C C . ARG A 1 182 ? -22.209 14.529 41.212 1.00 76.56 182 ARG A C 1
ATOM 1405 O O . ARG A 1 182 ? -21.119 13.994 41.046 1.00 76.56 182 ARG A O 1
ATOM 1412 N N . LYS A 1 183 ? -22.306 15.827 41.530 1.00 68.12 183 LYS A N 1
ATOM 1413 C CA . LYS A 1 183 ? -21.130 16.713 41.674 1.00 68.12 183 LYS A CA 1
ATOM 1414 C C . LYS A 1 183 ? -20.109 16.101 42.650 1.00 68.12 183 LYS A C 1
ATOM 1416 O O . LYS A 1 183 ? -20.380 16.051 43.845 1.00 68.12 183 LYS A O 1
ATOM 1421 N N . ARG A 1 184 ? -18.918 15.761 42.155 1.00 56.19 184 ARG A N 1
ATOM 1422 C CA . ARG A 1 184 ? -17.690 15.557 42.942 1.00 56.19 184 ARG A CA 1
ATOM 1423 C C . ARG A 1 184 ? -16.768 16.741 42.622 1.00 56.19 184 ARG A C 1
ATOM 1425 O O . ARG A 1 184 ? -16.592 17.079 41.458 1.00 56.19 184 ARG A O 1
ATOM 1432 N N . MET A 1 185 ? -16.272 17.448 43.641 1.00 48.50 185 MET A N 1
ATOM 1433 C CA . MET A 1 185 ? -15.373 18.614 43.487 1.00 48.50 185 MET A CA 1
ATOM 1434 C C . MET A 1 185 ? -15.874 19.751 42.558 1.00 48.50 185 MET A C 1
ATOM 1436 O O . MET A 1 185 ? -15.106 20.390 41.848 1.00 48.50 185 MET A O 1
ATOM 1440 N N . GLY A 1 186 ? -17.178 20.049 42.561 1.00 51.19 186 GLY A N 1
ATOM 1441 C CA . GLY A 1 186 ? -17.723 21.266 41.934 1.00 51.19 186 GLY A CA 1
ATOM 1442 C C . GLY A 1 186 ? -18.063 21.185 40.437 1.00 51.19 186 GLY A C 1
ATOM 1443 O O . GLY A 1 186 ? -18.855 22.013 39.978 1.00 51.19 186 GLY A O 1
ATOM 1444 N N . GLN A 1 187 ? -17.603 20.167 39.701 1.00 54.47 187 GLN A N 1
ATOM 1445 C CA . GLN A 1 187 ? -17.990 19.918 38.304 1.00 54.47 187 GLN A CA 1
ATOM 1446 C C . GLN A 1 187 ? -18.825 18.633 38.151 1.00 54.47 187 GLN A C 1
ATOM 1448 O O . GLN A 1 187 ? -18.703 17.685 38.922 1.00 54.47 187 GLN A O 1
ATOM 1453 N N . ARG A 1 188 ? -19.743 18.622 37.174 1.00 64.62 188 ARG A N 1
ATOM 1454 C CA . ARG A 1 188 ? -20.502 17.420 36.786 1.00 64.62 188 ARG A CA 1
ATOM 1455 C C . ARG A 1 188 ? -19.718 16.698 35.692 1.00 64.62 188 ARG A C 1
ATOM 1457 O O . ARG A 1 188 ? -19.724 17.168 34.555 1.00 64.62 188 ARG A O 1
ATOM 1464 N N . ALA A 1 189 ? -19.067 15.587 36.027 1.00 77.75 189 ALA A N 1
ATOM 1465 C CA . ALA A 1 189 ? -18.391 14.753 35.037 1.00 77.75 189 ALA A CA 1
ATOM 1466 C C . ALA A 1 189 ? -19.415 14.131 34.066 1.00 77.75 189 ALA A C 1
ATOM 1468 O O . ALA A 1 189 ? -20.504 13.707 34.476 1.00 77.75 189 ALA A O 1
ATOM 1469 N N . LYS A 1 190 ? -19.083 14.113 32.769 1.00 89.75 190 LYS A N 1
ATOM 1470 C CA . LYS A 1 190 ? -19.830 13.360 31.751 1.00 89.75 190 LYS A CA 1
ATOM 1471 C C . LYS A 1 190 ? -19.294 11.930 31.766 1.00 89.75 190 LYS A C 1
ATOM 1473 O O . LYS A 1 190 ? -18.094 11.741 31.612 1.00 89.75 190 LYS A O 1
ATOM 1478 N N . LEU A 1 191 ? -20.182 10.957 31.930 1.00 91.94 191 LEU A N 1
ATOM 1479 C CA . LEU A 1 191 ? -19.828 9.546 32.042 1.00 91.94 191 LEU A CA 1
ATOM 1480 C C . LEU A 1 191 ? -20.431 8.736 30.895 1.00 91.94 191 LEU A C 1
ATOM 1482 O O . LEU A 1 191 ? -21.420 9.138 30.270 1.00 91.94 191 LEU A O 1
ATOM 1486 N N . VAL A 1 192 ? -19.845 7.571 30.664 1.00 93.25 192 VAL A N 1
ATOM 1487 C CA . VAL A 1 192 ? -20.396 6.483 29.865 1.00 93.25 192 VAL A CA 1
ATOM 1488 C C . VAL A 1 192 ? -20.742 5.333 30.797 1.00 93.25 192 VAL A C 1
ATOM 1490 O O . VAL A 1 192 ? -19.918 4.910 31.602 1.00 93.25 192 VAL A O 1
ATOM 1493 N N . LEU A 1 193 ? -21.954 4.810 30.646 1.00 94.25 193 LEU A N 1
ATOM 1494 C CA . LEU A 1 193 ? -22.404 3.564 31.243 1.00 94.25 193 LEU A CA 1
ATOM 1495 C C . LEU A 1 193 ? -22.558 2.529 30.123 1.00 94.25 193 LEU A C 1
ATOM 1497 O O . LEU A 1 193 ? -23.496 2.592 29.327 1.00 94.25 193 LEU A O 1
ATOM 1501 N N . LYS A 1 194 ? -21.614 1.590 30.037 1.00 94.44 194 LYS A N 1
ATOM 1502 C CA . LYS A 1 194 ? -21.665 0.452 29.112 1.00 94.44 194 LYS A CA 1
ATOM 1503 C C . LYS A 1 194 ? -22.380 -0.698 29.815 1.00 94.44 194 LYS A C 1
ATOM 1505 O O . LYS A 1 194 ? -21.835 -1.289 30.739 1.00 94.44 194 LYS A O 1
ATOM 1510 N N . ILE A 1 195 ? -23.602 -0.992 29.389 1.00 94.38 195 ILE A N 1
ATOM 1511 C CA . ILE A 1 195 ? -24.460 -2.037 29.950 1.00 94.38 195 ILE A CA 1
ATOM 1512 C C . ILE A 1 195 ? -24.309 -3.302 29.110 1.00 94.38 195 ILE A C 1
ATOM 1514 O O . ILE A 1 195 ? -24.692 -3.309 27.941 1.00 94.38 195 ILE A O 1
ATOM 1518 N N . LEU A 1 196 ? -23.763 -4.372 29.685 1.00 93.38 196 LEU A N 1
ATOM 1519 C CA . LEU A 1 196 ? -23.671 -5.673 29.026 1.00 93.38 196 LEU A CA 1
ATOM 1520 C C . LEU A 1 196 ? -25.074 -6.269 28.900 1.00 93.38 196 LEU A C 1
ATOM 1522 O O . LEU A 1 196 ? -25.789 -6.337 29.894 1.00 93.38 196 LEU A O 1
ATOM 1526 N N . LEU A 1 197 ? -25.487 -6.718 27.713 1.00 94.00 197 LEU A N 1
ATOM 1527 C CA . LEU A 1 197 ? -26.811 -7.327 27.583 1.00 94.00 197 LEU A CA 1
ATOM 1528 C C . LEU A 1 197 ? -26.871 -8.601 28.434 1.00 94.00 197 LEU A C 1
ATOM 1530 O O . LEU A 1 197 ? -25.959 -9.427 28.389 1.00 94.00 197 LEU A O 1
ATOM 1534 N N . LEU A 1 198 ? -27.975 -8.794 29.152 1.00 93.50 198 LEU A N 1
ATOM 1535 C CA . LEU A 1 198 ? -28.173 -9.942 30.042 1.00 93.50 198 LEU A CA 1
ATOM 1536 C C . LEU A 1 198 ? -27.885 -11.329 29.418 1.00 93.50 198 LEU A C 1
ATOM 1538 O O . LEU A 1 198 ? -27.262 -12.143 30.101 1.00 93.50 198 LEU A O 1
ATOM 1542 N N . PRO A 1 199 ? -28.210 -11.614 28.136 1.00 92.19 199 PRO A N 1
ATOM 1543 C CA . PRO A 1 199 ? -27.792 -12.862 27.486 1.00 92.19 199 PRO A CA 1
ATOM 1544 C C . PRO A 1 199 ? -26.274 -13.089 27.503 1.00 92.19 199 PRO A C 1
ATOM 1546 O O . PRO A 1 199 ? -25.813 -14.210 27.704 1.00 92.19 199 PRO A O 1
ATOM 1549 N N . TYR A 1 200 ? -25.487 -12.025 27.314 1.00 90.31 200 TYR A N 1
ATOM 1550 C CA . TYR A 1 200 ? -24.025 -12.084 27.351 1.00 90.31 200 TYR A CA 1
ATOM 1551 C C . TYR A 1 200 ? -23.479 -12.056 28.783 1.00 90.31 200 TYR A C 1
ATOM 1553 O O . TYR A 1 200 ? -22.436 -12.653 29.034 1.00 90.31 200 TYR A O 1
ATOM 1561 N N . ALA A 1 201 ? -24.190 -11.443 29.735 1.00 89.25 201 ALA A N 1
ATOM 1562 C CA . ALA A 1 201 ? -23.839 -11.493 31.159 1.00 89.25 201 ALA A CA 1
ATOM 1563 C C . ALA A 1 201 ? -23.935 -12.913 31.752 1.00 89.25 201 ALA A C 1
ATOM 1565 O O . ALA A 1 201 ? -23.288 -13.210 32.753 1.00 89.25 201 ALA A O 1
ATOM 1566 N N . ASN A 1 202 ? -24.694 -13.809 31.115 1.00 87.75 202 ASN A N 1
ATOM 1567 C CA . ASN A 1 202 ? -24.742 -15.230 31.463 1.00 87.75 202 ASN A CA 1
ATOM 1568 C C . ASN A 1 202 ? -23.585 -16.055 30.884 1.00 87.75 202 ASN A C 1
ATOM 1570 O O . ASN A 1 202 ? -23.426 -17.218 31.256 1.00 87.75 202 ASN A O 1
ATOM 1574 N N . VAL A 1 203 ? -22.769 -15.491 29.990 1.00 88.00 203 VAL A N 1
ATOM 1575 C CA . VAL A 1 203 ? -21.579 -16.165 29.463 1.00 88.00 203 VAL A CA 1
ATOM 1576 C C . VAL A 1 203 ? -20.431 -15.928 30.450 1.00 88.00 203 VAL A C 1
ATOM 1578 O O . VAL A 1 203 ? -19.935 -14.801 30.518 1.00 88.00 203 VAL A O 1
ATOM 1581 N N . PRO A 1 204 ? -19.956 -16.950 31.202 1.00 87.81 204 PRO A N 1
ATOM 1582 C CA . PRO A 1 204 ? -19.039 -16.734 32.325 1.00 87.81 204 PRO A CA 1
ATOM 1583 C C . PRO A 1 204 ? -17.756 -16.003 31.933 1.00 87.81 204 PRO A C 1
ATOM 1585 O O . PRO A 1 204 ? -17.270 -15.167 32.685 1.00 87.81 204 PRO A O 1
ATOM 1588 N N . LEU A 1 205 ? -17.236 -16.283 30.736 1.00 86.06 205 LEU A N 1
ATOM 1589 C CA . LEU A 1 205 ? -16.052 -15.617 30.205 1.00 86.06 205 LEU A CA 1
ATOM 1590 C C . LEU A 1 205 ? -16.283 -14.110 30.018 1.00 86.06 205 LEU A C 1
ATOM 1592 O O . LEU A 1 205 ? -15.517 -13.317 30.545 1.00 86.06 205 LEU A O 1
ATOM 1596 N N . ILE A 1 206 ? -17.364 -13.709 2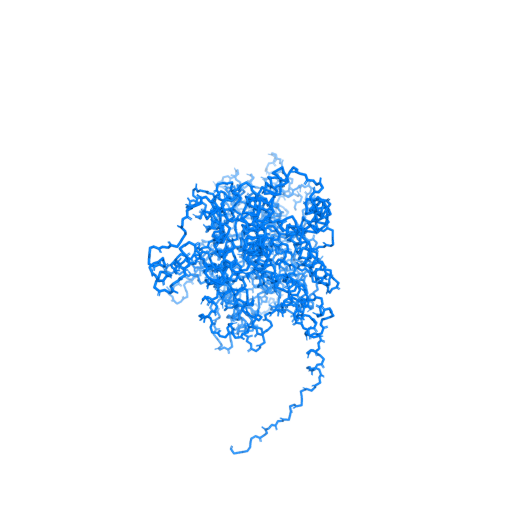9.340 1.00 86.62 206 ILE A N 1
ATOM 1597 C CA . ILE A 1 206 ? -17.674 -12.291 29.088 1.00 86.62 206 ILE A CA 1
ATOM 1598 C C . ILE A 1 206 ? -17.960 -11.564 30.408 1.00 86.62 206 ILE A C 1
ATOM 1600 O O . ILE A 1 206 ? -17.451 -10.468 30.638 1.00 86.62 206 ILE A O 1
ATOM 1604 N N . ALA A 1 207 ? -18.733 -12.190 31.296 1.00 88.44 207 ALA A N 1
ATOM 1605 C CA . ALA A 1 207 ? -19.085 -11.631 32.595 1.00 88.44 207 ALA A CA 1
ATOM 1606 C C . ALA A 1 207 ? -17.856 -11.391 33.486 1.00 88.44 207 ALA A C 1
ATOM 1608 O O . ALA A 1 207 ? -17.710 -10.310 34.053 1.00 88.44 207 ALA A O 1
ATOM 1609 N N . ASN A 1 208 ? -16.955 -12.375 33.581 1.00 88.75 208 ASN A N 1
ATOM 1610 C CA . ASN A 1 208 ? -15.742 -12.277 34.400 1.00 88.75 208 ASN A CA 1
ATOM 1611 C C . ASN A 1 208 ? -14.764 -11.224 33.861 1.00 88.75 208 ASN A C 1
ATOM 1613 O O . ASN A 1 208 ? -14.109 -10.533 34.637 1.00 88.75 208 ASN A O 1
ATOM 1617 N N . GLU A 1 209 ? -14.654 -11.098 32.540 1.00 87.44 209 GLU A N 1
ATOM 1618 C CA . GLU A 1 209 ? -13.790 -10.098 31.905 1.00 87.44 209 GLU A CA 1
ATOM 1619 C C . GLU A 1 209 ? -14.359 -8.683 32.072 1.00 87.44 209 GLU A C 1
ATOM 1621 O O . GLU A 1 209 ? -13.609 -7.744 32.324 1.00 87.44 209 GLU A O 1
ATOM 1626 N N . THR A 1 210 ? -15.690 -8.542 32.025 1.00 89.56 210 THR A N 1
ATOM 1627 C CA . THR A 1 210 ? -16.380 -7.272 32.309 1.00 89.56 210 THR A CA 1
ATOM 1628 C C . THR A 1 210 ? -16.179 -6.853 33.767 1.00 89.56 210 THR A C 1
ATOM 1630 O O . THR A 1 210 ? -15.852 -5.704 34.033 1.00 89.56 210 THR A O 1
ATOM 1633 N N . GLU A 1 211 ? -16.298 -7.782 34.718 1.00 89.69 211 GLU A N 1
ATOM 1634 C CA . GLU A 1 211 ? -16.099 -7.517 36.150 1.00 89.69 211 GLU A CA 1
ATOM 1635 C C . GLU A 1 211 ? -14.684 -7.031 36.470 1.00 89.69 211 GLU A C 1
ATOM 1637 O O . GLU A 1 211 ? -14.512 -6.047 37.185 1.00 89.69 211 GLU A O 1
ATOM 1642 N N . LYS A 1 212 ? -13.670 -7.658 35.868 1.00 88.56 212 LYS A N 1
ATOM 1643 C CA . LYS A 1 212 ? -12.258 -7.291 36.052 1.00 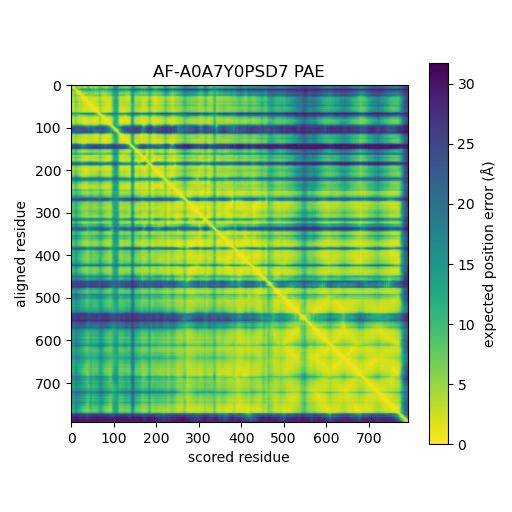88.56 212 LYS A CA 1
ATOM 1644 C C . LYS A 1 212 ? -11.832 -6.056 35.255 1.00 88.56 212 LYS A C 1
ATOM 1646 O O . LYS A 1 212 ? -10.679 -5.637 35.372 1.00 88.56 212 LYS A O 1
ATOM 1651 N N . TYR A 1 213 ? -12.720 -5.482 34.442 1.00 88.25 213 TYR A N 1
ATOM 1652 C CA . TYR A 1 213 ? -12.368 -4.455 33.465 1.00 88.25 213 TYR A CA 1
ATOM 1653 C C . TYR A 1 213 ? -11.772 -3.202 34.115 1.00 88.25 213 TYR A C 1
ATOM 1655 O O . TYR A 1 213 ? -10.715 -2.751 33.693 1.00 88.25 213 TYR A O 1
ATOM 1663 N N . ALA A 1 214 ? -12.371 -2.657 35.177 1.00 86.69 214 ALA A N 1
ATOM 1664 C CA . ALA A 1 214 ? -11.841 -1.475 35.862 1.00 86.69 214 ALA A CA 1
ATOM 1665 C C . ALA A 1 214 ? -10.434 -1.713 36.431 1.00 86.69 214 ALA A C 1
ATOM 1667 O O . ALA A 1 214 ? -9.551 -0.868 36.285 1.00 86.69 214 ALA A O 1
ATOM 1668 N N . GLN A 1 215 ? -10.200 -2.892 37.011 1.00 83.94 215 GLN A N 1
ATOM 1669 C CA . GLN A 1 215 ? -8.911 -3.262 37.599 1.00 83.94 215 GLN A CA 1
ATOM 1670 C C . GLN A 1 215 ? -7.823 -3.437 36.528 1.00 83.94 215 GLN A C 1
ATOM 1672 O O . GLN A 1 215 ? -6.698 -2.964 36.694 1.00 83.94 215 GLN A O 1
ATOM 1677 N N . SER A 1 216 ? -8.143 -4.088 35.406 1.00 80.88 216 SER A N 1
ATOM 1678 C CA . SER A 1 216 ? -7.179 -4.325 34.324 1.00 80.88 216 SER A CA 1
ATOM 1679 C C . SER A 1 216 ? -6.913 -3.067 33.486 1.00 80.88 216 SER A C 1
ATOM 1681 O O . SER A 1 216 ? -5.776 -2.828 33.053 1.00 80.88 216 SER A O 1
ATOM 1683 N N . HIS A 1 217 ? -7.943 -2.240 33.287 1.00 80.19 217 HIS A N 1
ATOM 1684 C CA . HIS A 1 217 ? -7.909 -1.062 32.428 1.00 80.19 217 HIS A CA 1
ATOM 1685 C C . HIS A 1 217 ? -7.219 0.127 33.095 1.00 80.19 217 HIS A C 1
ATOM 1687 O O . HIS A 1 217 ? -6.357 0.745 32.476 1.00 80.19 217 HIS A O 1
ATOM 1693 N N . ASN A 1 218 ? -7.522 0.411 34.364 1.00 79.12 218 ASN A N 1
ATOM 1694 C CA . ASN A 1 218 ? -6.942 1.555 35.072 1.00 79.12 218 ASN A CA 1
ATOM 1695 C C . ASN A 1 218 ? -5.519 1.344 35.568 1.00 79.12 218 ASN A C 1
ATOM 1697 O O . ASN A 1 218 ? -4.996 2.253 36.208 1.00 79.12 218 ASN A O 1
ATOM 1701 N N . ALA A 1 219 ? -4.908 0.174 35.338 1.00 65.06 219 ALA A N 1
ATOM 1702 C CA . ALA A 1 219 ? -3.574 -0.080 35.866 1.00 65.06 219 ALA A CA 1
ATOM 1703 C C . ALA A 1 219 ? -2.641 1.074 35.470 1.00 65.06 219 ALA A C 1
ATOM 1705 O O . ALA A 1 219 ? -2.493 1.372 34.279 1.00 65.06 219 ALA A O 1
ATOM 1706 N N . GLU A 1 220 ? -2.095 1.734 36.490 1.00 65.69 220 GLU A N 1
ATOM 1707 C CA . GLU A 1 220 ? -1.359 2.980 36.348 1.00 65.69 220 GLU A CA 1
ATOM 1708 C C . GLU A 1 220 ? -0.180 2.804 35.384 1.00 65.69 220 GLU A C 1
ATOM 1710 O O . GLU A 1 220 ? 0.394 1.717 35.240 1.00 65.69 220 GLU A O 1
ATOM 1715 N N . GLY A 1 221 ? 0.187 3.889 34.697 1.00 60.66 221 GLY A N 1
ATOM 1716 C CA . GLY A 1 221 ? 1.414 3.910 33.912 1.00 60.66 221 GLY A CA 1
ATOM 1717 C C . GLY A 1 221 ? 2.636 3.621 34.789 1.00 60.66 221 GLY A C 1
ATOM 1718 O O . GLY A 1 221 ? 2.566 3.599 36.016 1.00 60.66 221 GLY A O 1
ATOM 1719 N N . ARG A 1 222 ? 3.812 3.462 34.172 1.00 60.69 222 ARG A N 1
ATOM 1720 C CA . ARG A 1 222 ? 5.061 3.175 34.917 1.00 60.69 222 ARG A CA 1
ATOM 1721 C C . ARG A 1 222 ? 5.392 4.202 36.012 1.00 60.69 222 ARG A C 1
ATOM 1723 O O . ARG A 1 222 ? 6.168 3.894 36.908 1.00 60.69 222 ARG A O 1
ATOM 1730 N N . GLU A 1 223 ? 4.834 5.404 35.907 1.00 60.62 223 GLU A N 1
ATOM 1731 C CA . GLU A 1 223 ? 5.040 6.534 36.817 1.00 60.62 223 GLU A CA 1
ATOM 1732 C C . GLU A 1 223 ? 3.872 6.750 37.800 1.00 60.62 223 GLU A C 1
ATOM 1734 O O . GLU A 1 223 ? 3.827 7.782 38.460 1.00 60.62 223 GLU A O 1
ATOM 1739 N N . GLY A 1 224 ? 2.905 5.829 37.878 1.00 67.75 224 GLY A N 1
ATOM 1740 C CA . GLY A 1 224 ? 1.719 5.980 38.735 1.00 67.75 224 GLY A CA 1
ATOM 1741 C C . GLY A 1 224 ? 0.646 6.926 38.172 1.00 67.75 224 GLY A C 1
ATOM 1742 O O . GLY A 1 224 ? -0.378 7.165 38.798 1.00 67.75 224 GLY A O 1
ATOM 1743 N N . ASN A 1 225 ? 0.863 7.482 36.975 1.00 73.94 225 ASN A N 1
ATOM 1744 C CA . ASN A 1 225 ? -0.055 8.429 36.341 1.00 73.94 225 ASN A CA 1
ATOM 1745 C C . ASN A 1 225 ? -1.021 7.735 35.368 1.00 73.94 225 ASN A C 1
ATOM 1747 O O . ASN A 1 225 ? -0.681 6.733 34.729 1.00 73.94 225 ASN A O 1
ATOM 1751 N N . HIS A 1 226 ? -2.208 8.326 35.198 1.00 79.56 226 HIS A N 1
ATOM 1752 C CA . HIS A 1 226 ? -3.166 7.926 34.169 1.00 79.56 226 HIS A CA 1
ATOM 1753 C C . HIS A 1 226 ? -2.574 8.110 32.762 1.00 79.56 226 HIS A C 1
ATOM 1755 O O . HIS A 1 226 ? -1.961 9.135 32.452 1.00 79.56 226 HIS A O 1
ATOM 1761 N N . ILE A 1 227 ? -2.762 7.109 31.901 1.00 84.69 227 ILE A N 1
ATOM 1762 C CA . ILE A 1 227 ? -2.269 7.122 30.522 1.00 84.69 227 ILE A CA 1
ATOM 1763 C C . ILE A 1 227 ? -3.248 7.940 29.679 1.00 84.69 227 ILE A C 1
ATOM 1765 O O . ILE A 1 227 ? -4.382 7.522 29.480 1.00 84.69 227 ILE A O 1
ATOM 1769 N N . SER A 1 228 ? -2.807 9.079 29.144 1.00 85.88 228 SER A N 1
ATOM 1770 C CA . SER A 1 228 ? -3.680 10.069 28.486 1.00 85.88 228 SER A CA 1
ATOM 1771 C C . SER A 1 228 ? -4.434 9.553 27.254 1.00 85.88 228 SER A C 1
ATOM 1773 O O . SER A 1 228 ? -5.459 10.102 26.852 1.00 85.88 228 SER A O 1
ATOM 1775 N N . THR A 1 229 ? -3.915 8.489 26.647 1.00 90.81 229 THR A N 1
ATOM 1776 C CA . THR A 1 229 ? -4.499 7.814 25.483 1.00 90.81 229 THR A CA 1
ATOM 1777 C C . THR A 1 229 ? -5.502 6.722 25.859 1.00 90.81 229 THR A C 1
ATOM 1779 O O . THR A 1 229 ? -6.077 6.107 24.965 1.00 90.81 229 THR A O 1
ATOM 1782 N N . MET A 1 230 ? -5.742 6.473 27.148 1.00 91.06 230 MET A N 1
ATOM 1783 C CA . MET A 1 230 ? -6.746 5.532 27.649 1.00 91.06 230 MET A CA 1
ATOM 1784 C C . MET A 1 230 ? -7.926 6.286 28.256 1.00 91.06 230 MET A C 1
ATOM 1786 O O . MET A 1 230 ? -7.786 7.416 28.711 1.00 91.06 230 MET A O 1
ATOM 1790 N N . VAL A 1 231 ? -9.100 5.662 28.259 1.00 90.25 231 VAL A N 1
ATOM 1791 C CA . VAL A 1 231 ? -10.247 6.182 29.005 1.00 90.25 231 VAL A CA 1
ATOM 1792 C C . VAL A 1 231 ? -10.100 5.806 30.480 1.00 90.25 231 VAL A C 1
ATOM 1794 O O . VAL A 1 231 ? -9.646 4.713 30.806 1.00 90.25 231 VAL A O 1
ATOM 1797 N N . HIS A 1 232 ? -10.466 6.692 31.402 1.00 88.38 232 HIS A N 1
ATOM 1798 C CA . HIS A 1 232 ? -10.524 6.309 32.808 1.00 88.38 232 HIS A CA 1
ATOM 1799 C C . HIS A 1 232 ? -11.801 5.510 33.078 1.00 88.38 232 HIS A C 1
ATOM 1801 O O . HIS A 1 232 ? -12.905 5.949 32.746 1.00 88.38 232 HIS A O 1
ATOM 1807 N N . VAL A 1 233 ? -11.656 4.331 33.675 1.00 89.75 233 VAL A N 1
ATOM 1808 C CA . VAL A 1 233 ? -12.778 3.510 34.130 1.00 89.75 233 VAL A CA 1
ATOM 1809 C C . VAL A 1 233 ? -13.000 3.816 35.606 1.00 89.75 233 VAL A C 1
ATOM 1811 O O . VAL A 1 233 ? -12.057 3.877 36.372 1.00 89.75 233 VAL A O 1
ATOM 1814 N N . TRP A 1 234 ? -14.231 4.022 36.039 1.00 88.50 234 TRP A N 1
ATOM 1815 C CA . TRP A 1 234 ? -14.516 4.309 37.447 1.00 88.50 234 TRP A CA 1
ATOM 1816 C C . TRP A 1 234 ? -14.783 3.019 38.211 1.00 88.50 234 TRP A C 1
ATOM 1818 O O . TRP A 1 234 ? -14.224 2.786 39.272 1.00 88.50 234 TRP A O 1
ATOM 1828 N N . SER A 1 235 ? -15.628 2.159 37.646 1.00 90.31 235 SER A N 1
ATOM 1829 C CA . SER A 1 235 ? -16.028 0.898 38.262 1.00 90.31 235 SER A CA 1
ATOM 1830 C C . SER A 1 235 ? -16.580 -0.053 37.201 1.00 90.31 235 SER A C 1
ATOM 1832 O O . SER A 1 235 ? -17.028 0.377 36.131 1.00 90.31 235 SER A O 1
ATOM 1834 N N . SER A 1 236 ? -16.550 -1.351 37.482 1.00 91.94 236 SER A N 1
ATOM 1835 C CA . SER A 1 236 ? -17.116 -2.383 36.621 1.00 91.94 236 SER A CA 1
ATOM 1836 C C . SER A 1 236 ? -17.685 -3.536 37.434 1.00 91.94 236 SER A C 1
ATOM 1838 O O . SER A 1 236 ? -17.182 -3.869 38.498 1.00 91.94 236 SER A O 1
ATOM 1840 N N . THR A 1 237 ? -18.718 -4.178 36.898 1.00 92.62 237 THR A N 1
ATOM 1841 C CA . THR A 1 237 ? -19.334 -5.393 37.440 1.00 92.62 237 THR A CA 1
ATOM 1842 C C . THR A 1 237 ? -19.503 -6.417 36.325 1.00 92.62 237 THR A C 1
ATOM 1844 O O . THR A 1 237 ? -19.229 -6.149 35.158 1.00 92.62 237 THR A O 1
ATOM 1847 N N . ARG A 1 238 ? -20.065 -7.584 36.645 1.00 91.44 238 ARG A N 1
ATOM 1848 C CA . ARG A 1 238 ? -20.433 -8.599 35.644 1.00 91.44 238 ARG A CA 1
ATOM 1849 C C . ARG A 1 238 ? -21.475 -8.125 34.623 1.00 91.44 238 ARG A C 1
ATOM 1851 O O . ARG A 1 238 ? -21.679 -8.806 33.622 1.00 91.44 238 ARG A O 1
ATOM 1858 N N . ARG A 1 239 ? -22.163 -7.001 34.871 1.00 92.75 239 ARG A N 1
ATOM 1859 C CA . ARG A 1 239 ? -23.257 -6.509 34.017 1.00 92.75 239 ARG A CA 1
ATOM 1860 C C . ARG A 1 239 ? -23.034 -5.112 33.436 1.00 92.75 239 ARG A C 1
ATOM 1862 O O . ARG A 1 239 ? -23.763 -4.728 32.524 1.00 92.75 239 ARG A O 1
ATOM 1869 N N . TRP A 1 240 ? -22.077 -4.335 33.934 1.00 93.75 240 TRP A N 1
ATOM 1870 C CA . TRP A 1 240 ? -21.858 -2.974 33.442 1.00 93.75 240 TRP A CA 1
ATOM 1871 C C . TRP A 1 240 ? -20.446 -2.452 33.705 1.00 93.75 240 TRP A C 1
ATOM 1873 O O . TRP A 1 240 ? -19.740 -2.948 34.576 1.00 93.75 240 TRP A O 1
ATOM 1883 N N . ILE A 1 241 ? -20.061 -1.408 32.968 1.00 92.94 241 ILE A N 1
ATOM 1884 C CA . ILE A 1 241 ? -18.826 -0.635 33.149 1.00 92.94 241 ILE A CA 1
ATOM 1885 C C . ILE A 1 241 ? -19.182 0.857 33.165 1.00 92.94 241 ILE A C 1
ATOM 1887 O O . ILE A 1 241 ? -19.898 1.331 32.279 1.00 92.94 241 ILE A O 1
ATOM 1891 N N . ILE A 1 242 ? -18.662 1.599 34.143 1.00 92.00 242 ILE A N 1
ATOM 1892 C CA . ILE A 1 242 ? -18.746 3.063 34.222 1.00 92.00 242 ILE A CA 1
ATOM 1893 C C . ILE A 1 242 ? -17.376 3.633 33.866 1.00 92.00 242 ILE A C 1
ATOM 1895 O O . ILE A 1 242 ? -16.376 3.248 34.465 1.00 92.00 242 ILE A O 1
ATOM 1899 N N . MET A 1 243 ? -17.315 4.552 32.908 1.00 91.88 243 MET A N 1
ATOM 1900 C CA . MET A 1 243 ? -16.067 5.172 32.452 1.00 91.88 243 MET A CA 1
ATOM 1901 C C . MET A 1 243 ? -16.275 6.634 32.040 1.00 91.88 243 MET A C 1
ATOM 1903 O O . MET A 1 243 ? -17.412 7.099 31.924 1.00 91.88 243 MET A O 1
ATOM 1907 N N . ASP A 1 244 ? -15.190 7.365 31.811 1.00 90.62 244 ASP A N 1
ATOM 1908 C CA . ASP A 1 244 ? -15.250 8.731 31.295 1.00 90.62 244 ASP A CA 1
ATOM 1909 C C . ASP A 1 244 ? -15.905 8.797 29.910 1.00 90.62 244 ASP A C 1
ATOM 1911 O O . ASP A 1 244 ? -15.707 7.945 29.040 1.00 90.62 244 ASP A O 1
ATOM 1915 N N . PHE A 1 245 ? -16.688 9.854 29.677 1.00 91.00 245 PHE A N 1
ATOM 1916 C CA . PHE A 1 245 ? -17.185 10.154 28.339 1.00 91.00 245 PHE A CA 1
ATOM 1917 C C . PHE A 1 245 ? -16.102 10.842 27.511 1.00 91.00 245 PHE A C 1
ATOM 1919 O O . PHE A 1 245 ? -15.810 12.022 27.708 1.00 91.00 245 PHE A O 1
ATOM 1926 N N . VAL A 1 246 ? -15.563 10.118 26.533 1.00 90.19 246 VAL A N 1
ATOM 1927 C CA . VAL A 1 246 ? -14.616 10.663 25.558 1.00 90.19 246 VAL A CA 1
ATOM 1928 C C . VAL A 1 246 ? -15.376 11.453 24.492 1.00 90.19 246 VAL A C 1
ATOM 1930 O O . VAL A 1 246 ? -16.169 10.898 23.728 1.00 90.19 246 VAL A O 1
ATOM 1933 N N . GLU A 1 247 ? -15.145 12.764 24.425 1.00 88.38 247 GLU A N 1
ATOM 1934 C CA . GLU A 1 247 ? -15.717 13.603 23.370 1.00 88.38 247 GLU A CA 1
ATOM 1935 C C . GLU A 1 247 ? -14.973 13.404 22.045 1.00 88.38 247 GLU A C 1
ATOM 1937 O O . GLU A 1 247 ? -13.745 13.441 21.996 1.00 88.38 247 GLU A O 1
ATOM 1942 N N . GLY A 1 248 ? -15.709 13.245 20.946 1.00 89.56 248 GLY A N 1
ATOM 1943 C CA . GLY A 1 248 ? -15.125 13.114 19.615 1.00 89.56 248 GLY A CA 1
ATOM 1944 C C . GLY A 1 248 ? -15.926 12.181 18.720 1.00 89.56 248 GLY A C 1
ATOM 1945 O O . GLY A 1 248 ? -17.081 11.864 18.997 1.00 89.56 248 GLY A O 1
ATOM 1946 N N . THR A 1 249 ? -15.288 11.754 17.638 1.00 91.69 249 THR A N 1
ATOM 1947 C CA . THR A 1 249 ? -15.819 10.762 16.696 1.00 91.69 249 THR A CA 1
ATOM 1948 C C . THR A 1 249 ? -14.893 9.562 16.669 1.00 91.69 249 THR A C 1
ATOM 1950 O O . THR A 1 249 ? -13.683 9.728 16.805 1.00 91.69 249 THR A O 1
ATOM 1953 N N . THR A 1 250 ? -15.414 8.369 16.415 1.00 92.81 250 THR A N 1
ATOM 1954 C CA . THR A 1 250 ? -14.559 7.208 16.139 1.00 92.81 250 THR A CA 1
ATOM 1955 C C . THR A 1 250 ? -13.678 7.441 14.907 1.00 92.81 250 THR A C 1
ATOM 1957 O O . THR A 1 250 ? -14.011 8.247 14.034 1.00 92.81 250 THR A O 1
ATOM 1960 N N . LEU A 1 251 ? -12.564 6.717 14.784 1.00 94.06 251 LEU A N 1
ATOM 1961 C CA . LEU A 1 251 ? -11.696 6.756 13.606 1.00 94.06 251 LEU A CA 1
ATOM 1962 C C . LEU A 1 251 ? -12.487 6.428 12.331 1.00 94.06 251 LEU A C 1
ATOM 1964 O O . LEU A 1 251 ? -12.277 7.067 11.299 1.00 94.06 251 LEU A O 1
ATOM 1968 N N . ARG A 1 252 ? -13.434 5.484 12.411 1.00 91.75 252 ARG A N 1
ATOM 1969 C CA . ARG A 1 252 ? -14.369 5.158 11.324 1.00 91.75 252 ARG A CA 1
ATOM 1970 C C . ARG A 1 252 ? -15.175 6.380 10.878 1.00 91.75 252 ARG A C 1
ATOM 1972 O O . ARG A 1 252 ? -15.197 6.702 9.692 1.00 91.75 252 ARG A O 1
ATOM 1979 N N . GLU A 1 253 ? -15.806 7.080 11.814 1.00 90.75 253 GLU A N 1
ATOM 1980 C CA . GLU A 1 253 ? -16.603 8.282 11.533 1.00 90.75 253 GLU A CA 1
ATOM 1981 C C . GLU A 1 253 ? -15.741 9.446 11.037 1.00 90.75 253 GLU A C 1
ATOM 1983 O O . GLU A 1 253 ? -16.120 10.127 10.086 1.00 90.75 253 GLU A O 1
ATOM 1988 N N . ALA A 1 254 ? -14.558 9.650 11.623 1.00 91.50 254 ALA A N 1
ATOM 1989 C CA . ALA A 1 254 ? -13.610 10.668 11.178 1.00 91.50 254 ALA A CA 1
ATOM 1990 C C . ALA A 1 254 ? -13.164 10.417 9.728 1.00 91.50 254 ALA A C 1
ATOM 1992 O O . ALA A 1 254 ? -13.159 11.335 8.904 1.00 91.50 254 ALA A O 1
ATOM 1993 N N . TYR A 1 255 ? -12.843 9.164 9.394 1.00 91.31 255 TYR A N 1
ATOM 1994 C CA . TYR A 1 255 ? -12.507 8.732 8.039 1.00 91.31 255 TYR A CA 1
ATOM 1995 C C . TYR A 1 255 ? -13.652 8.997 7.052 1.00 91.31 255 TYR A C 1
ATOM 1997 O O . TYR A 1 255 ? -13.439 9.644 6.024 1.00 91.31 255 TYR A O 1
ATOM 2005 N N . LEU A 1 256 ? -14.873 8.571 7.382 1.00 89.31 256 LEU A N 1
ATOM 2006 C CA . LEU A 1 256 ? -16.051 8.771 6.533 1.00 89.31 256 LEU A CA 1
ATOM 2007 C C . LEU A 1 256 ? -16.394 10.255 6.362 1.00 89.31 256 LEU A C 1
ATOM 2009 O O . LEU A 1 256 ? -16.644 10.709 5.247 1.00 89.31 256 LEU A O 1
ATOM 2013 N N . GLY A 1 257 ? -16.322 11.042 7.438 1.00 88.19 257 GLY A N 1
ATOM 2014 C CA . GLY A 1 257 ? -16.531 12.487 7.391 1.00 88.19 257 GLY A CA 1
ATOM 2015 C C . GLY A 1 257 ? -15.525 13.194 6.478 1.00 88.19 257 GLY A C 1
ATOM 2016 O O . GLY A 1 257 ? -15.896 14.086 5.712 1.00 88.19 257 GLY A O 1
ATOM 2017 N N . LEU A 1 258 ? -14.255 12.773 6.497 1.00 88.00 258 LEU A N 1
ATOM 2018 C CA . LEU A 1 258 ? -13.228 13.296 5.592 1.00 88.00 258 LEU A CA 1
ATOM 2019 C C . LEU A 1 258 ? -13.444 12.854 4.141 1.00 88.00 258 LEU A C 1
ATOM 2021 O O . LEU A 1 258 ? -13.239 13.660 3.229 1.00 88.00 258 LEU A O 1
ATOM 2025 N N . LEU A 1 259 ? -13.883 11.616 3.906 1.00 85.00 259 LEU A N 1
ATOM 2026 C CA . LEU A 1 259 ? -14.241 11.149 2.567 1.00 85.00 259 LEU A CA 1
ATOM 2027 C C . LEU A 1 259 ? -15.391 11.965 1.977 1.00 85.00 259 LEU A C 1
ATOM 2029 O O . LEU A 1 259 ? -15.259 12.450 0.854 1.00 85.00 259 LEU A O 1
ATOM 2033 N N . THR A 1 260 ? -16.469 12.174 2.736 1.00 84.75 260 THR A N 1
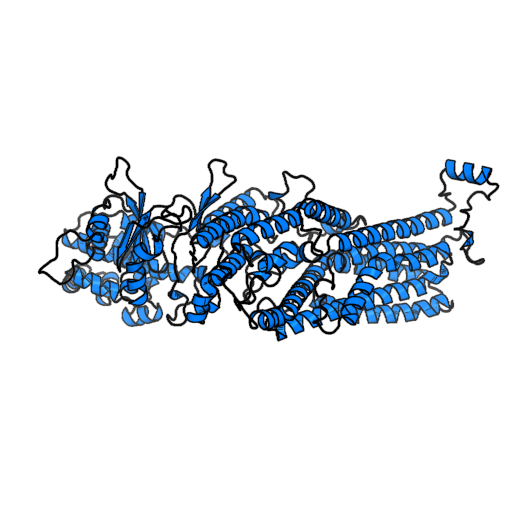ATOM 2034 C CA . THR A 1 260 ? -17.633 12.962 2.302 1.00 84.75 260 THR A CA 1
ATOM 2035 C C . THR A 1 260 ? -17.234 14.394 1.960 1.00 84.75 260 THR A C 1
ATOM 2037 O O . THR A 1 260 ? -17.486 14.845 0.844 1.00 84.75 260 THR A O 1
ATOM 2040 N N . ARG A 1 261 ? -16.483 15.068 2.844 1.00 81.38 261 ARG A N 1
ATOM 2041 C CA . ARG A 1 261 ? -15.951 16.416 2.570 1.00 81.38 261 ARG A CA 1
ATOM 2042 C C . ARG A 1 261 ? -15.068 16.452 1.325 1.00 81.38 261 ARG A C 1
ATOM 2044 O O . ARG A 1 261 ? -15.128 17.402 0.551 1.00 81.38 261 ARG A O 1
ATOM 2051 N N . THR A 1 262 ? -14.246 15.421 1.111 1.00 75.62 262 THR A N 1
ATOM 2052 C CA . THR A 1 262 ? -13.399 15.353 -0.087 1.00 75.62 262 THR A CA 1
ATOM 2053 C C . THR A 1 262 ? -14.249 15.198 -1.346 1.00 75.62 262 THR A C 1
ATOM 2055 O O . THR A 1 262 ? -13.988 15.890 -2.320 1.00 75.62 262 THR A O 1
ATOM 2058 N N . LYS A 1 263 ? -15.275 14.335 -1.335 1.00 74.94 263 LYS A N 1
ATOM 2059 C CA . LYS A 1 263 ? -16.183 14.138 -2.479 1.00 74.94 263 LYS A CA 1
ATOM 2060 C C . LYS A 1 263 ? -16.932 15.423 -2.847 1.00 74.94 263 LYS A C 1
ATOM 2062 O O . LYS A 1 263 ? -17.096 15.713 -4.026 1.00 74.94 263 LYS A O 1
ATOM 2067 N N . GLU A 1 264 ? -17.338 16.214 -1.856 1.00 72.44 264 GLU A N 1
ATOM 2068 C CA . GLU A 1 264 ? -17.997 17.510 -2.074 1.00 72.44 264 GLU A CA 1
ATOM 2069 C C . GLU A 1 264 ? -17.062 18.557 -2.699 1.00 72.44 264 GLU A C 1
ATOM 2071 O O . GLU A 1 264 ? -17.463 19.307 -3.594 1.00 72.44 264 GLU A O 1
ATOM 2076 N N . LEU A 1 265 ? -15.806 18.599 -2.242 1.00 66.62 265 LEU A N 1
ATOM 2077 C CA . LEU A 1 265 ? -14.775 19.498 -2.772 1.00 66.62 265 LEU A CA 1
ATOM 2078 C C . LEU A 1 265 ? -14.289 19.056 -4.157 1.00 66.62 265 LEU A C 1
ATOM 2080 O O . LEU A 1 265 ? -13.983 19.883 -5.019 1.00 66.62 265 LEU A O 1
ATOM 2084 N N . ASP A 1 266 ? -14.253 17.751 -4.394 1.00 66.31 266 ASP A N 1
ATOM 2085 C CA . ASP A 1 266 ? -13.776 17.146 -5.624 1.00 66.31 266 ASP A CA 1
ATOM 2086 C C . ASP A 1 266 ? -14.904 16.939 -6.644 1.00 66.31 266 ASP A C 1
ATOM 2088 O O . ASP A 1 266 ? -15.193 15.832 -7.102 1.00 66.31 266 ASP A O 1
ATOM 2092 N N . ARG A 1 267 ? -15.504 18.056 -7.079 1.00 53.78 267 ARG A N 1
ATOM 2093 C CA . ARG A 1 267 ? -16.540 18.113 -8.134 1.00 53.78 267 ARG A CA 1
ATOM 2094 C C . ARG A 1 267 ? -16.118 17.502 -9.482 1.00 53.78 267 ARG A C 1
ATOM 2096 O O . ARG A 1 267 ? -16.908 17.482 -10.419 1.00 53.78 267 ARG A O 1
ATOM 2103 N N . ARG A 1 268 ? -14.864 17.058 -9.618 1.00 51.97 268 ARG A N 1
ATOM 2104 C CA . ARG A 1 268 ? -14.287 16.475 -10.835 1.00 51.97 268 ARG A CA 1
ATOM 2105 C C . ARG A 1 268 ? -14.063 14.959 -10.734 1.00 51.97 268 ARG A C 1
ATOM 2107 O O . ARG A 1 268 ? -13.468 14.410 -11.658 1.00 51.97 268 ARG A O 1
ATOM 2114 N N . GLY A 1 269 ? -14.512 14.301 -9.657 1.00 52.62 269 GLY A N 1
ATOM 2115 C CA . GLY A 1 269 ? -14.437 12.841 -9.504 1.00 52.62 269 GLY A CA 1
ATOM 2116 C C . GLY A 1 269 ? -13.003 12.312 -9.477 1.00 52.62 269 GLY A C 1
ATOM 2117 O O . GLY A 1 269 ? -12.724 11.231 -9.989 1.00 52.62 269 GLY A O 1
ATOM 2118 N N . ARG A 1 270 ? -12.061 13.109 -8.963 1.00 56.00 270 ARG A N 1
ATOM 2119 C CA . ARG A 1 270 ? -10.634 12.867 -9.132 1.00 56.00 270 ARG A CA 1
ATOM 2120 C C . ARG A 1 270 ? -10.083 11.839 -8.130 1.00 56.00 270 ARG A C 1
ATOM 2122 O O . ARG A 1 270 ? -9.255 11.006 -8.491 1.00 56.00 270 ARG A O 1
ATOM 2129 N N . ALA A 1 271 ? -10.542 11.850 -6.892 1.00 56.69 271 ALA A N 1
ATOM 2130 C CA . ALA A 1 271 ? -9.976 11.041 -5.819 1.00 56.69 271 ALA A CA 1
ATOM 2131 C C . ALA A 1 271 ? -10.498 9.595 -5.761 1.00 56.69 271 ALA A C 1
ATOM 2133 O O . ALA A 1 271 ? -9.920 8.793 -5.024 1.00 56.69 271 ALA A O 1
ATOM 2134 N N . ASP A 1 272 ? -11.568 9.252 -6.486 1.00 64.12 272 ASP A N 1
ATOM 2135 C CA . ASP A 1 272 ? -12.204 7.946 -6.315 1.00 64.12 272 ASP A CA 1
ATOM 2136 C C . ASP A 1 272 ? -11.349 6.815 -6.905 1.00 64.12 272 ASP A C 1
ATOM 2138 O O . ASP A 1 272 ? -10.833 6.892 -8.021 1.00 64.12 272 ASP A O 1
ATOM 2142 N N . GLY A 1 273 ? -11.122 5.786 -6.091 1.00 72.81 273 GLY A N 1
ATOM 2143 C CA . GLY A 1 273 ? -10.211 4.682 -6.381 1.00 72.81 273 GLY A CA 1
ATOM 2144 C C . GLY A 1 273 ? -8.707 4.987 -6.263 1.00 72.81 273 GLY A C 1
ATOM 2145 O O . GLY A 1 273 ? -7.912 4.061 -6.392 1.00 72.81 273 GLY A O 1
ATOM 2146 N N . ASN A 1 274 ? -8.247 6.216 -6.024 1.00 85.12 274 ASN A N 1
ATOM 2147 C CA . ASN A 1 274 ? -6.811 6.475 -5.823 1.00 85.12 274 ASN A CA 1
ATOM 2148 C C . ASN A 1 274 ? -6.384 6.243 -4.367 1.00 85.12 274 ASN A C 1
ATOM 2150 O O . ASN A 1 274 ? -7.171 6.444 -3.444 1.00 85.12 274 ASN A O 1
ATOM 2154 N N . VAL A 1 275 ? -5.117 5.871 -4.144 1.00 90.00 275 VAL A N 1
ATOM 2155 C CA . VAL A 1 275 ? -4.596 5.657 -2.781 1.00 90.00 275 VAL A CA 1
ATOM 2156 C C . VAL A 1 275 ? -4.566 6.977 -2.001 1.00 90.00 275 VAL A C 1
ATOM 2158 O O . VAL A 1 275 ? -3.775 7.872 -2.303 1.00 90.00 275 VAL A O 1
ATOM 2161 N N . ARG A 1 276 ? -5.385 7.088 -0.953 1.00 91.38 276 ARG A N 1
ATOM 2162 C CA . ARG A 1 276 ? -5.540 8.289 -0.112 1.00 91.38 276 ARG A CA 1
ATOM 2163 C C . ARG A 1 276 ? -4.410 8.468 0.906 1.00 91.38 276 ARG A C 1
ATOM 2165 O O . ARG A 1 276 ? -4.569 8.278 2.110 1.00 91.38 276 ARG A O 1
ATOM 2172 N N . LEU A 1 277 ? -3.238 8.854 0.399 1.00 92.69 277 LEU A N 1
ATOM 2173 C CA . LEU A 1 277 ? -2.038 9.131 1.205 1.00 92.69 277 LEU A CA 1
ATOM 2174 C C . LEU A 1 277 ? -2.250 10.247 2.239 1.00 92.69 277 LEU A C 1
ATOM 2176 O O . LEU A 1 277 ? -1.653 10.213 3.313 1.00 92.69 277 LEU A O 1
ATOM 2180 N N . ASP A 1 278 ? -3.112 11.209 1.923 1.00 90.38 278 ASP A N 1
ATOM 2181 C CA . ASP A 1 278 ? -3.510 12.303 2.803 1.00 90.38 278 ASP A CA 1
ATOM 2182 C C . ASP A 1 278 ? -4.276 11.798 4.038 1.00 90.38 278 ASP A C 1
ATOM 2184 O O . ASP A 1 278 ? -3.976 12.210 5.160 1.00 90.38 278 ASP A O 1
ATOM 2188 N N . LEU A 1 279 ? -5.201 10.846 3.859 1.00 91.81 279 LEU A N 1
ATOM 2189 C CA . LEU A 1 279 ? -5.935 10.225 4.966 1.00 91.81 279 LEU A CA 1
ATOM 2190 C C . LEU A 1 279 ? -5.017 9.355 5.825 1.00 91.81 279 LEU A C 1
ATOM 2192 O O . LEU A 1 279 ? -5.076 9.436 7.051 1.00 91.81 279 LEU A O 1
ATOM 2196 N N . ILE A 1 280 ? -4.126 8.581 5.192 1.00 95.25 280 ILE A N 1
ATOM 2197 C CA . ILE A 1 280 ? -3.110 7.799 5.908 1.00 95.25 280 ILE A CA 1
ATOM 2198 C C . ILE A 1 280 ? -2.247 8.727 6.770 1.00 95.25 280 ILE A C 1
ATOM 2200 O O . ILE A 1 280 ? -2.092 8.478 7.961 1.00 95.25 280 ILE A O 1
ATOM 2204 N N . ARG A 1 281 ? -1.727 9.827 6.210 1.00 94.12 281 ARG A N 1
ATOM 2205 C CA . ARG A 1 281 ? -0.925 10.795 6.972 1.00 94.12 281 ARG A CA 1
ATOM 2206 C C . ARG A 1 281 ? -1.706 11.379 8.144 1.00 94.12 281 ARG A C 1
ATOM 2208 O O . ARG A 1 281 ? -1.199 11.417 9.262 1.00 94.12 281 ARG A O 1
ATOM 2215 N N . ARG A 1 282 ? -2.923 11.854 7.878 1.00 92.19 282 ARG A N 1
ATOM 2216 C CA . ARG A 1 282 ? -3.715 12.620 8.842 1.00 92.19 282 ARG A CA 1
ATOM 2217 C C . ARG A 1 282 ? -4.235 11.772 9.999 1.00 92.19 282 ARG A C 1
ATOM 2219 O O . ARG A 1 282 ? -4.339 12.288 11.106 1.00 92.19 282 ARG A O 1
ATOM 2226 N N . LEU A 1 283 ? -4.568 10.506 9.749 1.00 94.69 283 LEU A N 1
ATOM 2227 C CA . LEU A 1 283 ? -5.207 9.639 10.741 1.00 94.69 283 LEU A CA 1
ATOM 2228 C C . LEU A 1 283 ? -4.264 8.567 11.304 1.00 94.69 283 LEU A C 1
ATOM 2230 O O . LEU A 1 283 ? -4.297 8.302 12.502 1.00 94.69 283 LEU A O 1
ATOM 2234 N N . ALA A 1 284 ? -3.382 7.975 10.494 1.00 95.94 284 ALA A N 1
ATOM 2235 C CA . ALA A 1 284 ? -2.536 6.881 10.973 1.00 95.94 284 ALA A CA 1
ATOM 2236 C C . ALA A 1 284 ? -1.344 7.351 11.817 1.00 95.94 284 ALA A C 1
ATOM 2238 O O . ALA A 1 284 ? -0.930 6.637 12.725 1.00 95.94 284 ALA A O 1
ATOM 2239 N N . ILE A 1 285 ? -0.784 8.536 11.547 1.00 95.06 285 ILE A N 1
ATOM 2240 C CA . ILE A 1 285 ? 0.356 9.040 12.327 1.00 95.06 285 ILE A CA 1
ATOM 2241 C C . ILE A 1 285 ? -0.045 9.335 13.784 1.00 95.06 285 ILE A C 1
ATOM 2243 O O . ILE A 1 285 ? 0.625 8.803 14.670 1.00 95.06 285 ILE A O 1
ATOM 2247 N N . PRO A 1 286 ? -1.141 10.072 14.073 1.00 95.19 286 PRO A N 1
ATOM 2248 C CA . PRO A 1 286 ? -1.616 10.232 15.451 1.00 95.19 286 PRO A CA 1
ATOM 2249 C C . PRO A 1 286 ? -1.927 8.896 16.137 1.00 95.19 286 PRO A C 1
ATOM 2251 O O . PRO A 1 286 ? -1.555 8.702 17.291 1.00 95.19 286 PRO A O 1
ATOM 2254 N N . LEU A 1 287 ? -2.531 7.948 15.407 1.00 96.94 287 LEU A N 1
ATOM 2255 C CA . LEU A 1 287 ? -2.796 6.599 15.912 1.00 96.94 287 LEU A CA 1
ATOM 2256 C C . LEU A 1 287 ? -1.504 5.889 16.347 1.00 96.94 287 LEU A C 1
ATOM 2258 O O . LEU A 1 287 ? -1.444 5.346 17.445 1.00 96.94 287 LEU A O 1
ATOM 2262 N N . LEU A 1 288 ? -0.453 5.916 15.524 1.00 96.44 288 LEU A N 1
ATOM 2263 C CA . LEU A 1 288 ? 0.830 5.283 15.849 1.00 96.44 288 LEU A CA 1
ATOM 2264 C C . LEU A 1 288 ? 1.524 5.935 17.050 1.00 96.44 288 LEU A C 1
ATOM 2266 O O . LEU A 1 288 ? 2.119 5.231 17.865 1.00 96.44 288 LEU A O 1
ATOM 2270 N N . VAL A 1 289 ? 1.431 7.260 17.182 1.00 94.69 289 VAL A N 1
ATOM 2271 C CA . VAL A 1 289 ? 1.962 7.986 18.348 1.00 94.69 289 VAL A CA 1
ATOM 2272 C C . VAL A 1 289 ? 1.238 7.554 19.625 1.00 94.69 289 VAL A C 1
ATOM 2274 O O . VAL A 1 289 ? 1.891 7.261 20.627 1.00 94.69 289 VAL A O 1
ATOM 2277 N N . ALA A 1 290 ? -0.089 7.429 19.577 1.00 95.19 290 ALA A N 1
ATOM 2278 C CA . ALA A 1 290 ? -0.877 6.968 20.715 1.00 95.19 290 ALA A CA 1
ATOM 2279 C C . ALA A 1 290 ? -0.597 5.493 21.063 1.00 95.19 290 ALA A C 1
ATOM 2281 O O . ALA A 1 290 ? -0.389 5.159 22.228 1.00 95.19 290 ALA A O 1
ATOM 2282 N N . MET A 1 291 ? -0.466 4.614 20.063 1.00 95.75 291 MET A N 1
ATOM 2283 C CA . MET A 1 291 ? -0.044 3.219 20.278 1.00 95.75 291 MET A CA 1
ATOM 2284 C C . MET A 1 291 ? 1.358 3.129 20.899 1.00 95.75 291 MET A C 1
ATOM 2286 O O . MET A 1 291 ? 1.628 2.263 21.736 1.00 95.75 291 MET A O 1
ATOM 2290 N N . ALA A 1 292 ? 2.264 4.039 20.530 1.00 94.12 292 ALA A N 1
ATOM 2291 C CA . ALA A 1 292 ? 3.578 4.117 21.153 1.00 94.12 292 ALA A CA 1
ATOM 2292 C C . ALA A 1 292 ? 3.477 4.486 22.642 1.00 94.12 292 ALA A C 1
ATOM 2294 O O . ALA A 1 292 ? 4.207 3.929 23.461 1.00 94.12 292 ALA A O 1
ATOM 2295 N N . GLU A 1 293 ? 2.572 5.383 23.028 1.00 92.19 293 GLU A N 1
ATOM 2296 C CA . GLU A 1 293 ? 2.311 5.697 24.438 1.00 92.19 293 GLU A CA 1
ATOM 2297 C C . GLU A 1 293 ? 1.769 4.499 25.222 1.00 92.19 293 GLU A C 1
ATOM 2299 O O . GLU A 1 293 ? 2.326 4.176 26.276 1.00 92.19 293 GLU A O 1
ATOM 2304 N N . LEU A 1 294 ? 0.778 3.781 24.679 1.00 91.38 294 LEU A N 1
ATOM 2305 C CA . LEU A 1 294 ? 0.278 2.544 25.290 1.00 91.38 294 LEU A CA 1
ATOM 2306 C C . LEU A 1 294 ? 1.414 1.548 25.537 1.00 91.38 294 LEU A C 1
ATOM 2308 O O . LEU A 1 294 ? 1.602 1.045 26.647 1.00 91.38 294 LEU A O 1
ATOM 2312 N N . ARG A 1 295 ? 2.244 1.314 24.516 1.00 91.12 295 ARG A N 1
ATOM 2313 C CA . ARG A 1 295 ? 3.329 0.335 24.605 1.00 91.12 295 ARG A CA 1
ATOM 2314 C C . ARG A 1 295 ? 4.441 0.751 25.566 1.00 91.12 295 ARG A C 1
ATOM 2316 O O . ARG A 1 295 ? 5.016 -0.121 26.215 1.00 91.12 295 ARG A O 1
ATOM 2323 N N . ARG A 1 296 ? 4.738 2.052 25.703 1.00 90.12 296 ARG A N 1
ATOM 2324 C CA . ARG A 1 296 ? 5.683 2.558 26.725 1.00 90.12 296 ARG A CA 1
ATOM 2325 C C . ARG A 1 296 ? 5.231 2.188 28.139 1.00 90.12 296 ARG A C 1
ATOM 2327 O O . ARG A 1 296 ? 6.073 1.907 28.987 1.00 90.12 296 ARG A O 1
ATOM 2334 N N . ASN A 1 297 ? 3.921 2.103 28.350 1.00 88.19 297 ASN A N 1
ATOM 2335 C CA . ASN A 1 297 ? 3.302 1.690 29.605 1.00 88.19 297 ASN A CA 1
ATOM 2336 C C . ASN A 1 297 ? 2.985 0.184 29.669 1.00 88.19 297 ASN A C 1
ATOM 2338 O O . ASN A 1 297 ? 2.207 -0.245 30.511 1.00 88.19 297 ASN A O 1
ATOM 2342 N N . ASN A 1 298 ? 3.601 -0.637 28.806 1.00 87.62 298 ASN A N 1
ATOM 2343 C CA . ASN A 1 298 ? 3.391 -2.089 28.729 1.00 87.62 298 ASN A CA 1
ATOM 2344 C C . ASN A 1 298 ? 1.927 -2.507 28.477 1.00 87.62 298 ASN A C 1
ATOM 2346 O O . ASN A 1 298 ? 1.552 -3.634 28.794 1.00 87.62 298 ASN A O 1
ATOM 2350 N N . LYS A 1 299 ? 1.116 -1.633 27.875 1.00 88.69 299 LYS A N 1
ATOM 2351 C CA . LYS A 1 299 ? -0.254 -1.942 27.457 1.00 88.69 299 LYS A CA 1
ATOM 2352 C C . LYS A 1 299 ? -0.301 -2.341 25.979 1.00 88.69 299 LYS A C 1
ATOM 2354 O O . LYS A 1 299 ? 0.544 -1.934 25.175 1.00 88.69 299 LYS A O 1
ATOM 2359 N N . VAL A 1 300 ? -1.290 -3.162 25.654 1.00 90.88 300 VAL A N 1
ATOM 2360 C CA . VAL A 1 300 ? -1.674 -3.624 24.312 1.00 90.88 300 VAL A CA 1
ATOM 2361 C C . VAL A 1 300 ? -3.192 -3.503 24.205 1.00 90.88 300 VAL A C 1
ATOM 2363 O O . VAL A 1 300 ? -3.868 -3.539 25.234 1.00 90.88 300 VAL A O 1
ATOM 2366 N N . HIS A 1 301 ? -3.718 -3.298 23.000 1.00 92.00 301 HIS A N 1
ATOM 2367 C CA . HIS A 1 301 ? -5.159 -3.109 22.823 1.00 92.00 301 HIS A CA 1
ATOM 2368 C C . HIS A 1 301 ? -5.891 -4.441 22.629 1.00 92.00 301 HIS A C 1
ATOM 2370 O O . HIS A 1 301 ? -6.957 -4.636 23.209 1.00 92.00 301 HIS A O 1
ATOM 2376 N N . GLU A 1 302 ? -5.334 -5.337 21.808 1.00 88.12 302 GLU A N 1
ATOM 2377 C CA . GLU A 1 302 ? -5.829 -6.693 21.497 1.00 88.12 302 GLU A CA 1
ATOM 2378 C C . GLU A 1 302 ? -7.161 -6.795 20.727 1.00 88.12 302 GLU A C 1
ATOM 2380 O O . GLU A 1 302 ? -7.492 -7.875 20.239 1.00 88.12 302 GLU A O 1
ATOM 2385 N N . ASP A 1 303 ? -7.878 -5.687 20.548 1.00 89.75 303 ASP A N 1
ATOM 2386 C CA . ASP A 1 303 ? -9.071 -5.561 19.694 1.00 89.75 303 ASP A CA 1
ATOM 2387 C C . ASP A 1 303 ? -9.083 -4.214 18.955 1.00 89.75 303 ASP A C 1
ATOM 2389 O O . ASP A 1 303 ? -10.053 -3.451 18.954 1.00 89.75 303 ASP A O 1
ATOM 2393 N N . LEU A 1 304 ? -7.935 -3.855 18.378 1.00 93.88 304 LEU A N 1
ATOM 2394 C CA . LEU A 1 304 ? -7.779 -2.572 17.711 1.00 93.88 304 LEU A CA 1
ATOM 2395 C C . LEU A 1 304 ? -8.597 -2.537 16.409 1.00 93.88 304 LEU A C 1
ATOM 2397 O O . LEU A 1 304 ? -8.273 -3.196 15.423 1.00 93.88 304 LEU A O 1
ATOM 2401 N N . SER A 1 305 ? -9.623 -1.693 16.374 1.00 92.38 305 SER A N 1
ATOM 2402 C CA . SER A 1 305 ? -10.484 -1.490 15.207 1.00 92.38 305 SER A CA 1
ATOM 2403 C C . SER A 1 305 ? -10.798 -0.002 15.010 1.00 92.38 305 SER A C 1
ATOM 2405 O O . SER A 1 305 ? -10.679 0.786 15.950 1.00 92.38 305 SER A O 1
ATOM 2407 N N . PRO A 1 306 ? -11.238 0.437 13.816 1.00 92.62 306 PRO A N 1
ATOM 2408 C CA . PRO A 1 306 ? -11.657 1.824 13.600 1.00 92.62 306 PRO A CA 1
ATOM 2409 C C . PRO A 1 306 ? -12.788 2.310 14.519 1.00 92.62 306 PRO A C 1
ATOM 2411 O O . PRO A 1 306 ? -12.957 3.520 14.678 1.00 92.62 306 PRO A O 1
ATOM 2414 N N . SER A 1 307 ? -13.578 1.396 15.083 1.00 89.31 307 SER A N 1
ATOM 2415 C CA . SER A 1 307 ? -14.683 1.704 15.995 1.00 89.31 307 SER A CA 1
ATOM 2416 C C . SER A 1 307 ? -14.212 1.892 17.444 1.00 89.31 307 SER A C 1
ATOM 2418 O O . SER A 1 307 ? -14.863 2.617 18.192 1.00 89.31 307 SER A O 1
ATOM 2420 N N . ASN A 1 308 ? -13.058 1.316 17.801 1.00 92.94 308 ASN A N 1
ATOM 2421 C CA . ASN A 1 308 ? -12.478 1.323 19.152 1.00 92.94 308 ASN A CA 1
ATOM 2422 C C . ASN A 1 308 ? -11.440 2.441 19.370 1.00 92.94 308 ASN A C 1
ATOM 2424 O O . ASN A 1 308 ? -10.753 2.503 20.389 1.00 92.94 308 ASN A O 1
ATOM 2428 N N . VAL A 1 309 ? -11.317 3.361 18.411 1.00 95.12 309 VAL A N 1
ATOM 2429 C CA . VAL A 1 309 ? -10.391 4.493 18.496 1.00 95.12 309 VAL A CA 1
ATOM 2430 C C . VAL A 1 309 ? -11.167 5.792 18.370 1.00 95.12 309 VAL A C 1
ATOM 2432 O O . VAL A 1 309 ? -11.763 6.057 17.329 1.00 95.12 309 VAL A O 1
ATOM 2435 N N . MET A 1 310 ? -11.126 6.624 19.404 1.00 94.12 310 MET A N 1
ATOM 2436 C CA . MET A 1 310 ? -11.736 7.949 19.419 1.00 94.12 310 MET A CA 1
ATOM 2437 C C . MET A 1 310 ? -10.740 9.000 18.940 1.00 94.12 310 MET A C 1
ATOM 2439 O O . MET A 1 310 ? -9.589 9.034 19.370 1.00 94.12 310 MET A O 1
ATOM 2443 N N . PHE A 1 311 ? -11.202 9.862 18.042 1.00 94.00 311 PHE A N 1
ATOM 2444 C CA . PHE A 1 311 ? -10.475 10.998 17.500 1.00 94.00 311 PHE A CA 1
ATOM 2445 C C . PHE A 1 311 ? -11.164 12.286 17.944 1.00 94.00 311 PHE A C 1
ATOM 2447 O O . PHE A 1 311 ? -12.323 12.543 17.594 1.00 94.00 311 PHE A O 1
ATOM 2454 N N . THR A 1 312 ? -10.420 13.132 18.649 1.00 92.12 312 THR A N 1
ATOM 2455 C CA . THR A 1 312 ? -10.860 14.483 19.003 1.00 92.12 312 THR A CA 1
ATOM 2456 C C . THR A 1 312 ? -10.010 15.473 18.212 1.00 92.12 312 THR A C 1
ATOM 2458 O O . THR A 1 312 ? -8.783 15.473 18.342 1.00 92.12 312 THR A O 1
ATOM 2461 N N . PRO A 1 313 ? -10.605 16.285 17.323 1.00 87.88 313 PRO A N 1
ATOM 2462 C CA . PRO A 1 313 ? -9.845 17.293 16.602 1.00 87.88 313 PRO A CA 1
ATOM 2463 C C . PRO A 1 313 ? -9.284 18.312 17.595 1.00 87.88 313 PRO A C 1
ATOM 2465 O O . PRO A 1 313 ? -9.993 18.792 18.478 1.00 87.88 313 PRO A O 1
ATOM 2468 N N . SER A 1 314 ? -8.010 18.654 17.430 1.00 84.50 314 SER A N 1
ATOM 2469 C CA . SER A 1 314 ? -7.387 19.750 18.167 1.00 84.50 314 SER A CA 1
ATOM 2470 C C . SER A 1 314 ? -8.054 21.084 17.814 1.00 84.50 314 SER A C 1
ATOM 2472 O O . SER A 1 314 ? -8.714 21.211 16.779 1.00 84.50 314 SER A O 1
ATOM 2474 N N . ALA A 1 315 ? -7.856 22.103 18.654 1.00 79.94 315 ALA A N 1
ATOM 2475 C CA . ALA A 1 315 ? -8.394 23.450 18.446 1.00 79.94 315 ALA A CA 1
ATOM 2476 C C . ALA A 1 315 ? -7.969 24.066 17.096 1.00 79.94 315 ALA A C 1
ATOM 2478 O O . ALA A 1 315 ? -8.683 24.896 16.540 1.00 79.94 315 ALA A O 1
ATOM 2479 N N . ASP A 1 316 ? -6.830 23.632 16.547 1.00 75.31 316 ASP A N 1
ATOM 2480 C CA . ASP A 1 316 ? -6.340 24.045 15.228 1.00 75.31 316 ASP A CA 1
ATOM 2481 C C . ASP A 1 316 ? -7.029 23.328 14.046 1.00 75.31 316 ASP A C 1
ATOM 2483 O O . ASP A 1 316 ? -6.830 23.702 12.888 1.00 75.31 316 ASP A O 1
ATOM 2487 N N . GLY A 1 317 ? -7.816 22.279 14.317 1.00 72.25 317 GLY A N 1
ATOM 2488 C CA . GLY A 1 317 ? -8.479 21.419 13.333 1.00 72.25 317 GLY A CA 1
ATOM 2489 C C . GLY A 1 317 ? -7.534 20.596 12.443 1.00 72.25 317 GLY A C 1
ATOM 2490 O O . GLY A 1 317 ? -7.995 19.917 11.514 1.00 72.25 317 GLY A O 1
ATOM 2491 N N . ARG A 1 318 ? -6.219 20.656 12.686 1.00 72.12 318 ARG A N 1
ATOM 2492 C CA . ARG A 1 318 ? -5.169 20.036 11.858 1.00 72.12 318 ARG A CA 1
ATOM 2493 C C . ARG A 1 318 ? -4.616 18.763 12.472 1.00 72.12 318 ARG A C 1
ATOM 2495 O O . ARG A 1 318 ? -4.227 17.865 11.728 1.00 72.12 318 ARG A O 1
ATOM 2502 N N . SER A 1 319 ? -4.612 18.677 13.795 1.00 81.38 319 SER A N 1
ATOM 2503 C CA . SER A 1 319 ? -4.187 17.494 14.539 1.00 81.38 319 SER A CA 1
ATOM 2504 C C . SER A 1 319 ? -5.368 16.814 15.230 1.00 81.38 319 SER A C 1
ATOM 2506 O O . SER A 1 319 ? -6.445 17.396 15.374 1.00 81.38 319 SER A O 1
ATOM 2508 N N . TYR A 1 320 ? -5.171 15.561 15.625 1.00 88.88 320 TYR A N 1
ATOM 2509 C CA . TYR A 1 320 ? -6.137 14.796 16.401 1.00 88.88 320 TYR A CA 1
ATOM 2510 C C . TYR A 1 320 ? -5.457 14.266 17.654 1.00 88.88 320 TYR A C 1
ATOM 2512 O O . TYR A 1 320 ? -4.356 13.719 17.560 1.00 88.88 320 TYR A O 1
ATOM 2520 N N . SER A 1 321 ? -6.116 14.404 18.801 1.00 91.81 321 SER A N 1
ATOM 2521 C CA . SER A 1 321 ? -5.821 13.556 19.950 1.00 91.81 321 SER A CA 1
ATOM 2522 C C . SER A 1 321 ? -6.546 12.228 19.779 1.00 91.81 321 SER A C 1
ATOM 2524 O O . SER A 1 321 ? -7.649 12.173 19.223 1.00 91.81 321 SER A O 1
ATOM 2526 N N . VAL A 1 322 ? -5.895 11.161 20.227 1.00 95.12 322 VAL A N 1
ATOM 2527 C CA . VAL A 1 322 ? -6.382 9.793 20.082 1.00 95.12 322 VAL A CA 1
ATOM 2528 C C . VAL A 1 322 ? -6.583 9.201 21.465 1.00 95.12 322 VAL A C 1
ATOM 2530 O O . VAL A 1 322 ? -5.662 9.215 22.279 1.00 95.12 322 VAL A O 1
ATOM 2533 N N . THR A 1 323 ? -7.770 8.653 21.698 1.00 94.81 323 THR A N 1
ATOM 2534 C CA . THR A 1 323 ? -8.100 7.919 22.920 1.00 94.81 323 THR A CA 1
ATOM 2535 C C . THR A 1 323 ? -8.646 6.554 22.533 1.00 94.81 323 THR A C 1
ATOM 2537 O O . THR A 1 323 ? -9.558 6.445 21.714 1.00 94.81 323 THR A O 1
ATOM 2540 N N . PHE A 1 324 ? -8.075 5.504 23.101 1.00 94.06 324 PHE A N 1
ATOM 2541 C CA . PHE A 1 324 ? -8.513 4.133 22.895 1.00 94.06 324 PHE A CA 1
ATOM 2542 C C . PHE A 1 324 ? -9.653 3.800 23.850 1.00 94.06 324 PHE A C 1
ATOM 2544 O O . PHE A 1 324 ? -9.648 4.201 25.017 1.00 94.06 324 PHE A O 1
ATOM 2551 N N . ILE A 1 325 ? -10.624 3.056 23.341 1.00 91.00 325 ILE A N 1
ATOM 2552 C CA . ILE A 1 325 ? -11.767 2.558 24.097 1.00 91.00 325 ILE A CA 1
ATOM 2553 C C . ILE A 1 325 ? -11.902 1.058 23.849 1.00 91.00 325 ILE A C 1
ATOM 2555 O O . ILE A 1 325 ? -11.401 0.548 22.858 1.00 91.00 325 ILE A O 1
ATOM 2559 N N . ASP A 1 326 ? -12.612 0.372 24.740 1.00 86.69 326 ASP A N 1
ATOM 2560 C CA . ASP A 1 326 ? -12.920 -1.057 24.606 1.00 86.69 326 ASP A CA 1
ATOM 2561 C C . ASP A 1 326 ? -11.671 -1.952 24.474 1.00 86.69 326 ASP A C 1
ATOM 2563 O O . ASP A 1 326 ? -11.377 -2.526 23.428 1.00 86.69 326 ASP A O 1
ATOM 2567 N N . PHE A 1 327 ? -10.893 -2.023 25.556 1.00 85.44 327 PHE A N 1
ATOM 2568 C CA . PHE A 1 327 ? -9.670 -2.825 25.599 1.00 85.44 327 PHE A CA 1
ATOM 2569 C C . PHE A 1 327 ? -9.964 -4.300 25.844 1.00 85.44 327 PHE A C 1
ATOM 2571 O O . PHE A 1 327 ? -10.911 -4.658 26.544 1.00 85.44 327 PHE A O 1
ATOM 2578 N N . GLY A 1 328 ? -9.042 -5.140 25.385 1.00 77.62 328 GLY A N 1
ATOM 2579 C CA . GLY A 1 328 ? -9.085 -6.571 25.624 1.00 77.62 328 GLY A CA 1
ATOM 2580 C C . GLY A 1 328 ? -9.746 -7.318 24.479 1.00 77.62 328 GLY A C 1
ATOM 2581 O O . GLY A 1 328 ? -10.319 -6.750 23.554 1.00 77.62 328 GLY A O 1
ATOM 2582 N N . ARG A 1 329 ? -9.604 -8.637 24.519 1.00 75.75 329 ARG A N 1
ATOM 2583 C CA . ARG A 1 329 ? -10.016 -9.496 23.414 1.00 75.75 329 ARG A CA 1
ATOM 2584 C C . ARG A 1 329 ? -11.523 -9.585 23.339 1.00 75.75 329 ARG A C 1
ATOM 2586 O O . ARG A 1 329 ? -12.195 -9.950 24.301 1.00 75.75 329 ARG A O 1
ATOM 2593 N N . ASN A 1 330 ? -12.043 -9.387 22.142 1.00 74.44 330 ASN A N 1
ATOM 2594 C CA . ASN A 1 330 ? -13.428 -9.696 21.877 1.00 74.44 330 ASN A CA 1
ATOM 2595 C C . ASN A 1 330 ? -13.580 -11.194 21.563 1.00 74.44 330 ASN A C 1
ATOM 2597 O O . ASN A 1 330 ? -13.255 -11.686 20.480 1.00 74.44 330 ASN A O 1
ATOM 2601 N N . TYR A 1 331 ? -14.088 -11.930 22.551 1.00 70.56 331 TYR A N 1
ATOM 2602 C CA . TYR A 1 331 ? -14.263 -13.383 22.496 1.00 70.56 331 TYR A CA 1
ATOM 2603 C C . TYR A 1 331 ? -15.279 -13.849 21.444 1.00 70.56 331 TYR A C 1
ATOM 2605 O O . TYR A 1 331 ? -15.278 -15.028 21.089 1.00 70.56 331 TYR A O 1
ATOM 2613 N N . LEU A 1 332 ? -16.088 -12.940 20.885 1.00 69.44 332 LEU A N 1
ATOM 2614 C CA . LEU A 1 332 ? -16.995 -13.251 19.776 1.00 69.44 332 LEU A CA 1
ATOM 2615 C C . LEU A 1 332 ? -16.257 -13.591 18.471 1.00 69.44 332 LEU A C 1
ATOM 2617 O O . LEU A 1 332 ? -16.864 -14.163 17.574 1.00 69.44 332 LEU A O 1
ATOM 2621 N N . TYR A 1 333 ? -14.965 -13.256 18.356 1.00 61.41 333 TYR A N 1
ATOM 2622 C CA . TYR A 1 333 ? -14.145 -13.586 17.182 1.00 61.41 333 TYR A CA 1
ATOM 2623 C C . TYR A 1 333 ? -13.512 -14.973 17.229 1.00 61.41 333 TYR A C 1
ATOM 2625 O O . TYR A 1 333 ? -12.972 -15.440 16.225 1.00 61.41 333 TYR A O 1
ATOM 2633 N N . THR A 1 334 ? -13.542 -15.626 18.389 1.00 60.56 334 THR A N 1
ATOM 2634 C CA . THR A 1 334 ? -12.981 -16.966 18.539 1.00 60.56 334 THR A CA 1
ATOM 2635 C C . THR A 1 334 ? -13.966 -17.998 18.006 1.00 60.56 334 THR A C 1
ATOM 2637 O O . THR A 1 334 ? -15.159 -17.926 18.292 1.00 60.56 334 THR A O 1
ATOM 2640 N N . ARG A 1 335 ? -13.476 -19.010 17.275 1.00 51.56 335 ARG A N 1
ATOM 2641 C CA . ARG A 1 335 ? -14.324 -20.083 16.706 1.00 51.56 335 ARG A CA 1
ATOM 2642 C C . ARG A 1 335 ? -15.137 -20.867 17.754 1.00 51.56 335 ARG A C 1
ATOM 2644 O O . ARG A 1 335 ? -16.012 -21.641 17.383 1.00 51.56 335 ARG A O 1
ATOM 2651 N N . ALA A 1 336 ? -14.840 -20.686 19.043 1.00 41.47 336 ALA A N 1
ATOM 2652 C CA . ALA A 1 336 ? -15.567 -2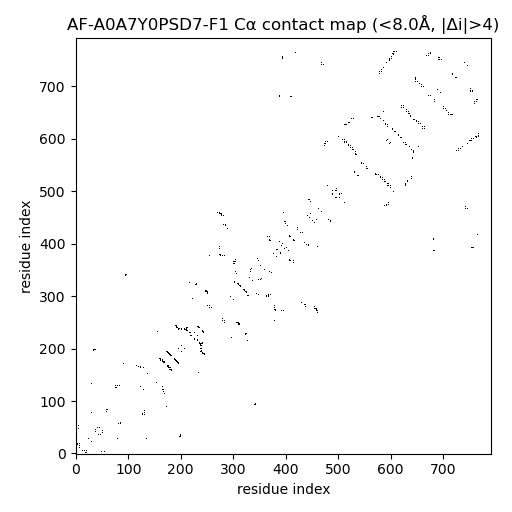1.266 20.170 1.00 41.47 336 ALA A CA 1
ATOM 2653 C C . ALA A 1 336 ? -16.983 -20.686 20.347 1.00 41.47 336 ALA A C 1
ATOM 2655 O O . ALA A 1 336 ? -17.847 -21.350 20.915 1.00 41.47 336 ALA A O 1
ATOM 2656 N N . VAL A 1 337 ? -17.235 -19.475 19.846 1.00 46.44 337 VAL A N 1
ATOM 2657 C CA . VAL A 1 337 ? -18.563 -18.863 19.786 1.00 46.44 337 VAL A CA 1
ATOM 2658 C C . VAL A 1 337 ? -18.915 -18.820 18.302 1.00 46.44 337 VAL A C 1
ATOM 2660 O O . VAL A 1 337 ? -18.304 -18.056 17.569 1.00 46.44 337 VAL A O 1
ATOM 2663 N N . GLY A 1 338 ? -19.809 -19.694 17.828 1.00 40.22 338 GLY A N 1
ATOM 2664 C CA . GLY A 1 338 ? -20.115 -19.939 16.403 1.00 40.22 338 GLY A CA 1
ATOM 2665 C C . GLY A 1 338 ? -20.753 -18.772 15.626 1.00 40.22 338 GLY A C 1
ATOM 2666 O O . GLY A 1 338 ? -21.685 -18.978 14.853 1.00 40.22 338 GLY A O 1
ATOM 2667 N N . GLY A 1 339 ? -20.283 -17.542 15.828 1.00 42.72 339 GLY A N 1
ATOM 2668 C CA . GLY A 1 339 ? -20.799 -16.325 15.217 1.00 42.72 339 GLY A CA 1
ATOM 2669 C C . GLY A 1 339 ? -20.209 -16.038 13.825 1.00 42.72 339 GLY A C 1
ATOM 2670 O O . GLY A 1 339 ? -19.046 -16.352 13.568 1.00 42.72 339 GLY A O 1
ATOM 2671 N N . PRO A 1 340 ? -20.977 -15.405 12.916 1.00 44.88 340 PRO A N 1
ATOM 2672 C CA . PRO A 1 340 ? -20.451 -14.860 11.661 1.00 44.88 340 PRO A CA 1
ATOM 2673 C C . PRO A 1 340 ? -19.440 -13.720 11.908 1.00 44.88 340 PRO A C 1
ATOM 2675 O O . PRO A 1 340 ? -19.552 -13.001 12.900 1.00 44.88 340 PRO A O 1
ATOM 2678 N N . GLU A 1 341 ? -18.482 -13.511 10.993 1.00 53.66 341 GLU A N 1
ATOM 2679 C CA . GLU A 1 341 ? -17.489 -12.421 11.078 1.00 53.66 341 GLU A CA 1
ATOM 2680 C C . GLU A 1 341 ? -18.166 -11.031 11.140 1.00 53.66 341 GLU A C 1
ATOM 2682 O O . GLU A 1 341 ? -18.941 -10.675 10.252 1.00 53.66 341 GLU A O 1
ATOM 2687 N N . THR A 1 342 ? -17.861 -10.217 12.160 1.00 59.94 342 THR A N 1
ATOM 2688 C CA . THR A 1 342 ? -18.298 -8.804 12.223 1.00 59.94 342 THR A CA 1
ATOM 2689 C C . THR A 1 342 ? -17.424 -7.922 11.303 1.00 59.94 342 THR A C 1
ATOM 2691 O O . THR A 1 342 ? -16.314 -8.335 10.941 1.00 59.94 342 THR A O 1
ATOM 2694 N N . PRO A 1 343 ? -17.838 -6.684 10.944 1.00 65.25 343 PRO A N 1
ATOM 2695 C CA . PRO A 1 343 ? -16.991 -5.775 10.161 1.00 65.25 343 PRO A CA 1
ATOM 2696 C C . PRO A 1 343 ? -15.650 -5.487 10.827 1.00 65.25 343 PRO A C 1
ATOM 2698 O O . PRO A 1 343 ? -14.621 -5.411 10.148 1.00 65.25 343 PRO A O 1
ATOM 2701 N N . ASP A 1 344 ? -15.664 -5.323 12.151 1.00 75.06 344 ASP A N 1
ATOM 2702 C CA . ASP A 1 344 ? -14.459 -5.078 12.938 1.00 75.06 344 ASP A CA 1
ATOM 2703 C C . ASP A 1 344 ? -13.608 -6.347 13.068 1.00 75.06 344 ASP A C 1
ATOM 2705 O O . ASP A 1 344 ? -12.380 -6.265 13.111 1.00 75.06 344 ASP A O 1
ATOM 2709 N N . GLY A 1 345 ? -14.233 -7.522 12.928 1.00 78.12 345 GLY A N 1
ATOM 2710 C CA . GLY A 1 345 ? -13.556 -8.799 12.759 1.00 78.12 345 GLY A CA 1
ATOM 2711 C C . GLY A 1 345 ? -12.484 -8.749 11.671 1.00 78.12 345 GLY A C 1
ATOM 2712 O O . GLY A 1 345 ? -11.410 -9.306 11.860 1.00 78.12 345 GLY A O 1
ATOM 2713 N N . THR A 1 346 ? -12.685 -8.021 10.565 1.00 84.31 346 THR A N 1
ATOM 2714 C CA . THR A 1 346 ? -11.697 -7.939 9.467 1.00 84.31 346 THR A CA 1
ATOM 2715 C C . THR A 1 346 ? -10.349 -7.312 9.853 1.00 84.31 346 THR A C 1
ATOM 2717 O O . THR A 1 346 ? -9.363 -7.522 9.138 1.00 84.31 346 THR A O 1
ATOM 2720 N N . PHE A 1 347 ? -10.287 -6.566 10.960 1.00 89.75 347 PHE A N 1
ATOM 2721 C CA . PHE A 1 347 ? -9.054 -5.983 11.499 1.00 89.75 347 PHE A CA 1
ATOM 2722 C C . PHE A 1 347 ? -8.334 -6.934 12.459 1.00 89.75 347 PHE A C 1
ATOM 2724 O O . PHE A 1 347 ? -7.124 -6.818 12.623 1.00 89.75 347 PHE A O 1
ATOM 2731 N N . VAL A 1 348 ? -9.050 -7.915 13.010 1.00 88.81 348 VAL A N 1
ATOM 2732 C CA . VAL A 1 348 ? -8.532 -8.891 13.971 1.00 88.81 348 VAL A CA 1
ATOM 2733 C C . VAL A 1 348 ? -7.498 -9.801 13.312 1.00 88.81 348 VAL A C 1
ATOM 2735 O O . VAL A 1 348 ? -7.722 -10.355 12.230 1.00 88.81 348 VAL A O 1
ATOM 2738 N N . ALA A 1 349 ? -6.362 -9.969 13.987 1.00 91.00 349 ALA A N 1
ATOM 2739 C CA . ALA A 1 349 ? -5.277 -10.817 13.521 1.00 91.00 349 ALA A CA 1
ATOM 2740 C C . ALA A 1 349 ? -5.681 -12.307 13.501 1.00 91.00 349 ALA A C 1
ATOM 2742 O O . ALA A 1 349 ? -6.410 -12.743 14.395 1.00 91.00 349 ALA A O 1
ATOM 2743 N N . PRO A 1 350 ? -5.217 -13.111 12.522 1.00 89.69 350 PRO A N 1
ATOM 2744 C CA . PRO A 1 350 ? -5.626 -14.513 12.396 1.00 89.69 350 PRO A CA 1
ATOM 2745 C C . PRO A 1 350 ? -5.371 -15.346 13.657 1.00 89.69 350 PRO A C 1
ATOM 2747 O O . PRO A 1 350 ? -6.232 -16.114 14.072 1.00 89.69 350 PRO A O 1
ATOM 2750 N N . GLU A 1 351 ? -4.235 -15.135 14.322 1.00 89.19 351 GLU A N 1
ATOM 2751 C CA . GLU A 1 351 ? -3.885 -15.844 15.552 1.00 89.19 351 GLU A CA 1
ATOM 2752 C C . GLU A 1 351 ? -4.868 -15.579 16.699 1.00 89.19 351 GLU A C 1
ATOM 2754 O O . GLU A 1 351 ? -5.130 -16.483 17.475 1.00 89.19 351 GLU A O 1
ATOM 2759 N N . VAL A 1 352 ? -5.499 -14.400 16.774 1.00 87.06 352 VAL A N 1
ATOM 2760 C CA . VAL A 1 352 ? -6.515 -14.108 17.807 1.00 87.06 352 VAL A CA 1
ATOM 2761 C C . VAL A 1 352 ? -7.761 -14.979 17.615 1.00 87.06 352 VAL A C 1
ATOM 2763 O O . VAL A 1 352 ? -8.446 -15.309 18.581 1.00 87.06 352 VAL A O 1
ATOM 2766 N N . ARG A 1 353 ? -8.052 -15.371 16.370 1.00 82.62 353 ARG A N 1
ATOM 2767 C CA . ARG A 1 353 ? -9.208 -16.205 16.017 1.00 82.62 353 ARG A CA 1
ATOM 2768 C C . ARG A 1 353 ? -8.918 -17.697 16.164 1.00 82.62 353 ARG A C 1
ATOM 2770 O O . ARG A 1 353 ? -9.822 -18.459 16.510 1.00 82.62 353 ARG A O 1
ATOM 2777 N N . ASP A 1 354 ? -7.683 -18.088 15.851 1.00 82.25 354 ASP A N 1
ATOM 2778 C CA . ASP A 1 354 ? -7.288 -19.484 15.665 1.00 82.25 354 ASP A CA 1
ATOM 2779 C C . ASP A 1 354 ? -6.566 -20.087 16.885 1.00 82.25 354 ASP A C 1
ATOM 2781 O O . ASP A 1 354 ? -6.766 -21.269 17.159 1.00 82.25 354 ASP A O 1
ATOM 2785 N N . ASP A 1 355 ? -5.755 -19.316 17.623 1.00 81.25 355 ASP A N 1
ATOM 2786 C CA . ASP A 1 355 ? -4.921 -19.828 18.721 1.00 81.25 355 ASP A CA 1
ATOM 2787 C C . ASP A 1 355 ? -4.683 -18.778 19.825 1.00 81.25 355 ASP A C 1
ATOM 2789 O O . ASP A 1 355 ? -3.929 -17.808 19.678 1.00 81.25 355 ASP A O 1
ATOM 2793 N N . ARG A 1 356 ? -5.312 -19.008 20.982 1.00 80.06 356 ARG A N 1
ATOM 2794 C CA . ARG A 1 356 ? -5.264 -18.090 22.123 1.00 80.06 356 ARG A CA 1
ATOM 2795 C C . ARG A 1 356 ? -3.853 -17.908 22.683 1.00 80.06 356 ARG A C 1
ATOM 2797 O O . ARG A 1 356 ? -3.501 -16.773 23.012 1.00 80.06 356 ARG A O 1
ATOM 2804 N N . GLU A 1 357 ? -3.082 -18.985 22.811 1.00 84.81 357 GLU A N 1
ATOM 2805 C CA . GLU A 1 357 ? -1.753 -18.955 23.435 1.00 84.81 357 GLU A CA 1
ATOM 2806 C C . GLU A 1 357 ? -0.776 -18.180 22.551 1.00 84.81 357 GLU A C 1
ATOM 2808 O O . GLU A 1 357 ? -0.078 -17.277 23.019 1.00 84.81 357 GLU A O 1
ATOM 2813 N N . VAL A 1 358 ? -0.813 -18.443 21.240 1.00 85.62 358 VAL A N 1
ATOM 2814 C CA . VAL A 1 358 ? -0.004 -17.704 20.260 1.00 85.62 358 VAL A CA 1
ATOM 2815 C C . VAL A 1 358 ? -0.354 -16.218 20.278 1.00 85.62 358 VAL A C 1
ATOM 2817 O O . VAL A 1 358 ? 0.546 -15.375 20.217 1.00 85.62 358 VAL A O 1
ATOM 2820 N N . ALA A 1 359 ? -1.641 -15.876 20.380 1.00 84.50 359 ALA A N 1
ATOM 2821 C CA . ALA A 1 359 ? -2.072 -14.489 20.484 1.00 84.50 359 ALA A CA 1
ATOM 2822 C C . ALA A 1 359 ? -1.572 -13.810 21.774 1.00 84.50 359 ALA A C 1
ATOM 2824 O O . ALA A 1 359 ? -1.194 -12.645 21.721 1.00 84.50 359 ALA A O 1
ATOM 2825 N N . GLU A 1 360 ? -1.545 -14.500 22.925 1.00 85.75 360 GLU A N 1
ATOM 2826 C CA . GLU A 1 360 ? -1.023 -13.959 24.203 1.00 85.75 360 GLU A CA 1
ATOM 2827 C C . GLU A 1 360 ? 0.482 -13.687 24.131 1.00 85.75 360 GLU A C 1
ATOM 2829 O O . GLU A 1 360 ? 0.923 -12.581 24.450 1.00 85.75 360 GLU A O 1
ATOM 2834 N N . GLU A 1 361 ? 1.265 -14.627 23.600 1.00 87.50 361 GLU A N 1
ATOM 2835 C CA . GLU A 1 361 ? 2.710 -14.439 23.408 1.00 87.50 361 GLU A CA 1
ATOM 2836 C C . GLU A 1 361 ? 3.021 -13.279 22.438 1.00 87.50 361 GLU A C 1
ATOM 2838 O O . GLU A 1 361 ? 4.039 -12.588 22.550 1.00 87.50 361 GLU A O 1
ATOM 2843 N N . ASN A 1 362 ? 2.117 -13.025 21.487 1.00 87.62 362 ASN A N 1
ATOM 2844 C CA . ASN A 1 362 ? 2.304 -12.069 20.401 1.00 87.62 362 ASN A CA 1
ATOM 2845 C C . ASN A 1 362 ? 1.353 -10.862 20.469 1.00 87.62 362 ASN A C 1
ATOM 2847 O O . ASN A 1 362 ? 1.142 -10.211 19.447 1.00 87.62 362 ASN A O 1
ATOM 2851 N N . ALA A 1 363 ? 0.833 -10.502 21.647 1.00 89.06 363 ALA A N 1
ATOM 2852 C CA . ALA A 1 363 ? -0.245 -9.512 21.787 1.00 89.06 363 ALA A CA 1
ATOM 2853 C C . ALA A 1 363 ? 0.054 -8.128 21.170 1.00 89.06 363 ALA A C 1
ATOM 2855 O O . ALA A 1 363 ? -0.814 -7.480 20.610 1.00 89.06 363 ALA A O 1
ATOM 2856 N N . TRP A 1 364 ? 1.301 -7.653 21.178 1.00 91.25 364 TRP A N 1
ATOM 2857 C CA . TRP A 1 364 ? 1.637 -6.390 20.493 1.00 91.25 364 TRP A CA 1
ATOM 2858 C C . TRP A 1 364 ? 1.750 -6.545 18.966 1.00 91.25 364 TRP A C 1
ATOM 2860 O O . TRP A 1 364 ? 1.660 -5.572 18.221 1.00 91.25 364 TRP A O 1
ATOM 2870 N N . ARG A 1 365 ? 1.983 -7.762 18.464 1.00 93.38 365 ARG A N 1
ATOM 2871 C CA . ARG A 1 365 ? 2.008 -8.042 17.024 1.00 93.38 365 ARG A CA 1
ATOM 2872 C C . ARG A 1 365 ? 0.592 -8.160 16.467 1.00 93.38 365 ARG A C 1
ATOM 2874 O O . ARG A 1 365 ? 0.422 -7.847 15.288 1.00 93.38 365 ARG A O 1
ATOM 2881 N N . THR A 1 366 ? -0.400 -8.576 17.259 1.00 94.00 366 THR A N 1
ATOM 2882 C CA . THR A 1 366 ? -1.818 -8.588 16.843 1.00 94.00 366 THR A CA 1
ATOM 2883 C C . THR A 1 366 ? -2.297 -7.157 16.547 1.00 94.00 366 THR A C 1
ATOM 2885 O O . THR A 1 366 ? -2.883 -6.895 15.495 1.00 94.00 366 THR A O 1
ATOM 2888 N N . ASP A 1 367 ? -1.920 -6.198 17.397 1.00 95.19 367 ASP A N 1
ATOM 2889 C CA . ASP A 1 367 ? -2.158 -4.765 17.190 1.00 95.19 367 ASP A CA 1
ATOM 2890 C C . ASP A 1 367 ? -1.480 -4.246 15.904 1.00 95.19 367 ASP A C 1
ATOM 2892 O O . ASP A 1 367 ? -2.084 -3.489 15.143 1.00 95.19 367 ASP A O 1
ATOM 2896 N N . LEU A 1 368 ? -0.252 -4.690 15.589 1.00 95.38 368 LEU A N 1
ATOM 2897 C CA . LEU A 1 368 ? 0.421 -4.326 14.329 1.00 95.38 368 LEU A CA 1
ATOM 2898 C C . LEU A 1 368 ? -0.345 -4.787 13.086 1.00 95.38 368 LEU A C 1
ATOM 2900 O O . LEU A 1 368 ? -0.429 -4.039 12.110 1.00 95.38 368 LEU A O 1
ATOM 2904 N N . TYR A 1 369 ? -0.902 -5.998 13.115 1.00 95.56 369 TYR A N 1
ATOM 2905 C CA . TYR A 1 369 ? -1.736 -6.493 12.020 1.00 95.56 369 TYR A CA 1
ATOM 2906 C C . TYR A 1 369 ? -2.964 -5.601 11.830 1.00 95.56 369 TYR A C 1
ATOM 2908 O O . TYR A 1 369 ? -3.239 -5.147 10.716 1.00 95.56 369 TYR A O 1
ATOM 2916 N N . SER A 1 370 ? -3.633 -5.274 12.935 1.00 95.38 370 SER A N 1
ATOM 2917 C CA . SER A 1 370 ? -4.805 -4.400 12.958 1.00 95.38 370 SER A CA 1
ATOM 2918 C C . SER A 1 370 ? -4.493 -3.015 12.383 1.00 95.38 370 SER A C 1
ATOM 2920 O O . SER A 1 370 ? -5.214 -2.524 11.514 1.00 95.38 370 SER A O 1
ATOM 2922 N N . ILE A 1 371 ? -3.349 -2.425 12.751 1.00 96.69 371 ILE A N 1
ATOM 2923 C CA . ILE A 1 371 ? -2.844 -1.177 12.153 1.00 96.69 371 ILE A CA 1
ATOM 2924 C C . ILE A 1 371 ? -2.648 -1.330 10.644 1.00 96.69 371 ILE A C 1
ATOM 2926 O O . ILE A 1 371 ? -3.071 -0.463 9.882 1.00 96.69 371 ILE A O 1
ATOM 2930 N N . GLY A 1 372 ? -2.039 -2.425 10.184 1.00 95.81 372 GLY A N 1
ATOM 2931 C CA . GLY A 1 372 ? -1.872 -2.697 8.756 1.00 95.81 372 GLY A CA 1
ATOM 2932 C C . GLY A 1 372 ? -3.208 -2.725 8.003 1.00 95.81 372 GLY A C 1
ATOM 2933 O O . GLY A 1 372 ? -3.339 -2.117 6.939 1.00 95.81 372 GLY A O 1
ATOM 2934 N N . LYS A 1 373 ? -4.238 -3.349 8.586 1.00 94.69 373 LYS A N 1
ATOM 2935 C CA . LYS A 1 373 ? -5.604 -3.365 8.036 1.00 94.69 373 LYS A CA 1
ATOM 2936 C C . LYS A 1 373 ? -6.257 -1.977 8.054 1.00 94.69 373 LYS A C 1
ATOM 2938 O O . LYS A 1 373 ? -6.881 -1.595 7.062 1.00 94.69 373 LYS A O 1
ATOM 2943 N N . ILE A 1 374 ? -6.048 -1.189 9.111 1.00 95.50 374 ILE A N 1
ATOM 2944 C CA . ILE A 1 374 ? -6.482 0.216 9.188 1.00 95.50 374 ILE A CA 1
ATOM 2945 C C . ILE A 1 374 ? -5.811 1.049 8.086 1.00 95.50 374 ILE A C 1
ATOM 2947 O O . ILE A 1 374 ? -6.489 1.812 7.406 1.00 95.50 374 ILE A O 1
ATOM 2951 N N . LEU A 1 375 ? -4.512 0.872 7.830 1.00 96.06 375 LEU A N 1
ATOM 2952 C CA . LEU A 1 375 ? -3.800 1.579 6.756 1.00 96.06 375 LEU A CA 1
ATOM 2953 C C . LEU A 1 375 ? -4.369 1.261 5.365 1.00 96.06 375 LEU A C 1
ATOM 2955 O O . LEU A 1 375 ? -4.478 2.160 4.529 1.00 96.06 375 LEU A O 1
ATOM 2959 N N . ILE A 1 376 ? -4.776 0.010 5.120 1.00 93.94 376 ILE A N 1
ATOM 2960 C CA . ILE A 1 376 ? -5.457 -0.382 3.875 1.00 93.94 376 ILE A CA 1
ATOM 2961 C C . ILE A 1 376 ? -6.807 0.334 3.751 1.00 93.94 376 ILE A C 1
ATOM 2963 O O . ILE A 1 376 ? -7.089 0.905 2.696 1.00 93.94 376 ILE A O 1
ATOM 2967 N N . MET A 1 377 ? -7.609 0.351 4.823 1.00 92.62 377 MET A N 1
ATOM 2968 C CA . MET A 1 377 ? -8.889 1.072 4.865 1.00 92.62 377 MET A CA 1
ATOM 2969 C C . MET A 1 377 ? -8.692 2.565 4.569 1.00 92.62 377 MET A C 1
ATOM 2971 O O . MET A 1 377 ? -9.348 3.120 3.686 1.00 92.62 377 MET A O 1
ATOM 2975 N N . LEU A 1 378 ? -7.738 3.205 5.252 1.00 93.44 378 LEU A N 1
ATOM 2976 C CA . LEU A 1 378 ? -7.414 4.620 5.062 1.00 93.44 378 LEU A CA 1
ATOM 2977 C C . LEU A 1 378 ? -6.945 4.928 3.636 1.00 93.44 378 LEU A C 1
ATOM 2979 O O . LEU A 1 378 ? -7.190 6.028 3.150 1.00 93.44 378 LEU A O 1
ATOM 2983 N N . GLY A 1 379 ? -6.338 3.959 2.944 1.00 91.81 379 GLY A N 1
ATOM 2984 C CA . GLY A 1 379 ? -5.982 4.074 1.532 1.00 91.81 379 GLY A CA 1
ATOM 2985 C C . GLY A 1 379 ? -7.176 4.200 0.581 1.00 91.81 379 GLY A C 1
ATOM 2986 O O . GLY A 1 379 ? -6.985 4.718 -0.513 1.00 91.81 379 GLY A O 1
ATOM 2987 N N . ASN A 1 380 ? -8.384 3.784 0.983 1.00 89.44 380 ASN A N 1
ATOM 2988 C CA . ASN A 1 380 ? -9.634 3.903 0.215 1.00 89.44 380 ASN A CA 1
ATOM 2989 C C . ASN A 1 380 ? -9.567 3.341 -1.225 1.00 89.44 380 ASN A C 1
ATOM 2991 O O . ASN A 1 380 ? -10.058 3.948 -2.174 1.00 89.44 380 ASN A O 1
ATOM 2995 N N . VAL A 1 381 ? -8.951 2.170 -1.399 1.00 82.31 381 VAL A N 1
ATOM 2996 C CA . VAL A 1 381 ? -8.832 1.485 -2.705 1.00 82.31 381 VAL A CA 1
ATOM 2997 C C . VAL A 1 381 ? -9.534 0.121 -2.727 1.00 82.31 381 VAL A C 1
ATOM 2999 O O . VAL A 1 381 ? -9.182 -0.756 -3.516 1.00 82.31 381 VAL A O 1
ATOM 3002 N N . GLY A 1 382 ? -10.531 -0.050 -1.853 1.00 75.06 382 GLY A N 1
ATOM 3003 C CA . GLY A 1 382 ? -11.256 -1.304 -1.631 1.00 75.06 382 GLY A CA 1
ATOM 3004 C C . GLY A 1 382 ? -10.536 -2.268 -0.680 1.00 75.06 382 GLY A C 1
ATOM 3005 O O . GLY A 1 382 ? -9.391 -2.046 -0.286 1.00 75.06 382 GLY A O 1
ATOM 3006 N N . SER A 1 383 ? -11.216 -3.348 -0.292 1.00 65.69 383 SER A N 1
ATOM 3007 C CA . SER A 1 383 ? -10.633 -4.448 0.480 1.00 65.69 383 SER A CA 1
ATOM 3008 C C . SER A 1 383 ? -10.292 -5.618 -0.444 1.00 65.69 383 SER A C 1
ATOM 3010 O O . SER A 1 383 ? -11.109 -6.039 -1.263 1.00 65.69 383 SER A O 1
ATOM 3012 N N . ALA A 1 384 ? -9.084 -6.174 -0.321 1.00 63.09 384 ALA A N 1
ATOM 3013 C CA . ALA A 1 384 ? -8.817 -7.495 -0.879 1.00 63.09 384 ALA A CA 1
ATOM 3014 C C . ALA A 1 384 ? -9.356 -8.540 0.105 1.00 63.09 384 ALA A C 1
ATOM 3016 O O . ALA A 1 384 ? -9.081 -8.459 1.306 1.00 63.09 384 ALA A O 1
ATOM 3017 N N . ARG A 1 385 ? -10.118 -9.514 -0.398 1.00 56.78 385 ARG A N 1
ATOM 3018 C CA . ARG A 1 385 ? -10.726 -10.570 0.427 1.00 56.78 385 ARG A CA 1
ATOM 3019 C C . ARG A 1 385 ? -9.692 -11.529 1.040 1.00 56.78 385 ARG A C 1
ATOM 3021 O O . ARG A 1 385 ? -9.978 -12.142 2.056 1.00 56.78 385 ARG A O 1
ATOM 3028 N N . ASP A 1 386 ? -8.471 -11.570 0.503 1.00 65.00 386 ASP A N 1
ATOM 3029 C CA . ASP A 1 386 ? -7.508 -12.652 0.766 1.00 65.00 386 ASP A CA 1
ATOM 3030 C C . ASP A 1 386 ? -6.324 -12.250 1.669 1.00 65.00 386 ASP A C 1
ATOM 3032 O O . ASP A 1 386 ? -5.214 -12.738 1.487 1.00 65.00 386 ASP A O 1
ATOM 3036 N N . GLY A 1 387 ? -6.497 -11.299 2.598 1.00 71.00 387 GLY A N 1
ATOM 3037 C CA . GLY A 1 387 ? -5.395 -10.869 3.491 1.00 71.00 387 GLY A CA 1
ATOM 3038 C C . GLY A 1 387 ? -4.251 -10.123 2.781 1.00 71.00 387 GLY A C 1
ATOM 3039 O O . GLY A 1 387 ? -3.177 -9.910 3.334 1.00 71.00 387 GLY A O 1
ATOM 3040 N N . VAL A 1 388 ? -4.500 -9.702 1.545 1.00 86.25 388 VAL A N 1
ATOM 3041 C CA . VAL A 1 388 ? -3.561 -9.053 0.631 1.00 86.25 388 VAL A CA 1
ATOM 3042 C C . VAL A 1 388 ? -3.793 -7.535 0.599 1.00 86.25 388 VAL A C 1
ATOM 3044 O O . VAL A 1 388 ? -4.898 -7.053 0.838 1.00 86.25 388 VAL A O 1
ATOM 3047 N N . ILE A 1 389 ? -2.769 -6.750 0.257 1.00 91.12 389 ILE A N 1
ATOM 3048 C CA . ILE A 1 389 ? -2.953 -5.323 -0.047 1.00 91.12 389 ILE A CA 1
ATOM 3049 C C . ILE A 1 389 ? -3.553 -5.157 -1.451 1.00 91.12 389 ILE A C 1
ATOM 3051 O O . ILE A 1 389 ? -3.086 -5.815 -2.384 1.00 91.12 389 ILE A O 1
ATOM 3055 N N . PRO A 1 390 ? -4.525 -4.250 -1.648 1.00 91.06 390 PRO A N 1
ATOM 3056 C CA . PRO A 1 390 ? -5.032 -3.911 -2.974 1.00 91.06 390 PRO A CA 1
ATOM 3057 C C . PRO A 1 390 ? -3.931 -3.493 -3.960 1.00 91.06 390 PRO A C 1
ATOM 3059 O O . PRO A 1 390 ? -3.023 -2.729 -3.624 1.00 91.06 390 PRO A O 1
ATOM 3062 N N . ASP A 1 391 ? -4.057 -3.932 -5.214 1.00 90.25 391 ASP A N 1
ATOM 3063 C CA . ASP A 1 391 ? -3.025 -3.769 -6.246 1.00 90.25 391 ASP A CA 1
ATOM 3064 C C . ASP A 1 391 ? -2.636 -2.298 -6.510 1.00 90.25 391 ASP A C 1
ATOM 3066 O O . ASP A 1 391 ? -1.472 -1.990 -6.781 1.00 90.25 391 ASP A O 1
ATOM 3070 N N . ARG A 1 392 ? -3.570 -1.355 -6.319 1.00 89.94 392 ARG A N 1
ATOM 3071 C CA . ARG A 1 392 ? -3.310 0.086 -6.487 1.00 89.94 392 ARG A CA 1
ATOM 3072 C C . ARG A 1 392 ? -2.213 0.623 -5.564 1.00 89.94 392 ARG A C 1
ATOM 3074 O O . ARG A 1 392 ? -1.486 1.529 -5.970 1.00 89.94 392 ARG A O 1
ATOM 3081 N N . PHE A 1 393 ? -2.009 0.042 -4.377 1.00 92.81 393 PHE A N 1
ATOM 3082 C CA . PHE A 1 393 ? -0.874 0.407 -3.521 1.00 92.81 393 PHE A CA 1
ATOM 3083 C C . PHE A 1 393 ? 0.467 0.130 -4.212 1.00 92.81 393 PHE A C 1
ATOM 3085 O O . PHE A 1 393 ? 1.346 0.992 -4.203 1.00 92.81 393 PHE A O 1
ATOM 3092 N N . TYR A 1 394 ? 0.626 -1.024 -4.864 1.00 92.88 394 TYR A N 1
ATOM 3093 C CA . TYR A 1 394 ? 1.875 -1.392 -5.538 1.00 92.88 394 TYR A CA 1
ATOM 3094 C C . TYR A 1 394 ? 2.165 -0.515 -6.765 1.00 92.88 394 TYR A C 1
ATOM 3096 O O . TYR A 1 394 ? 3.330 -0.220 -7.044 1.00 92.88 394 TYR A O 1
ATOM 3104 N N . GLY A 1 395 ? 1.131 -0.079 -7.489 1.00 89.12 395 GLY A N 1
ATOM 3105 C CA . GLY A 1 395 ? 1.274 0.800 -8.654 1.00 89.12 395 GLY A CA 1
ATOM 3106 C C . GLY A 1 395 ? 1.517 2.266 -8.290 1.00 89.12 395 GLY A C 1
ATOM 3107 O O . GLY A 1 395 ? 2.449 2.899 -8.800 1.00 89.12 395 GLY A O 1
ATOM 3108 N N . GLN A 1 396 ? 0.695 2.804 -7.386 1.00 90.00 396 GLN A N 1
ATOM 3109 C CA . GLN A 1 396 ? 0.632 4.237 -7.092 1.00 90.00 396 GLN A CA 1
ATOM 3110 C C . GLN A 1 396 ? 1.549 4.661 -5.932 1.00 90.00 396 GLN A C 1
ATOM 3112 O O . GLN A 1 396 ? 2.139 5.745 -5.980 1.00 90.00 396 GLN A O 1
ATOM 3117 N N . ALA A 1 397 ? 1.715 3.809 -4.914 1.00 93.38 397 ALA A N 1
ATOM 3118 C CA . ALA A 1 397 ? 2.445 4.115 -3.682 1.00 93.38 397 ALA A CA 1
ATOM 3119 C C . ALA A 1 397 ? 3.314 2.933 -3.184 1.00 93.38 397 ALA A C 1
ATOM 3121 O O . ALA A 1 397 ? 3.169 2.505 -2.037 1.00 93.38 397 ALA A O 1
ATOM 3122 N N . PRO A 1 398 ? 4.259 2.410 -3.995 1.00 93.44 398 PRO A N 1
ATOM 3123 C CA . PRO A 1 398 ? 5.006 1.182 -3.681 1.00 93.44 398 PRO A CA 1
ATOM 3124 C C . PRO A 1 398 ? 5.816 1.252 -2.379 1.00 93.44 398 PRO A C 1
ATOM 3126 O O . PRO A 1 398 ? 6.022 0.241 -1.717 1.00 93.44 398 PRO A O 1
ATOM 3129 N N . LEU A 1 399 ? 6.263 2.448 -1.999 1.00 93.75 399 LEU A N 1
ATOM 3130 C CA . LEU A 1 399 ? 6.969 2.704 -0.745 1.00 93.75 399 LEU A CA 1
ATOM 3131 C C . LEU A 1 399 ? 6.064 2.530 0.487 1.00 93.75 399 LEU A C 1
ATOM 3133 O O . LEU A 1 399 ? 6.484 1.955 1.486 1.00 93.75 399 LEU A O 1
ATOM 3137 N N . VAL A 1 400 ? 4.806 2.965 0.391 1.00 95.81 400 VAL A N 1
ATOM 3138 C CA . VAL A 1 400 ? 3.797 2.754 1.439 1.00 95.81 400 VAL A CA 1
AT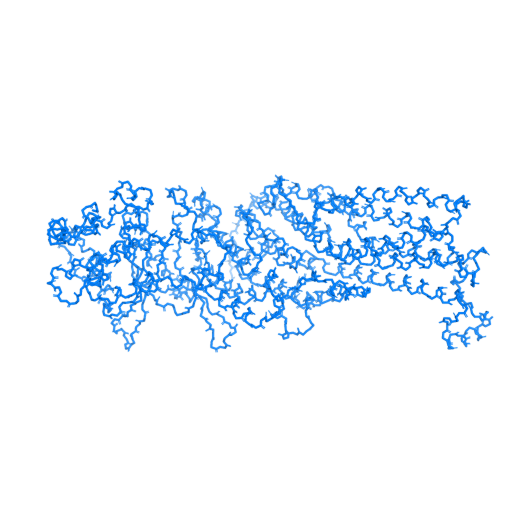OM 3139 C C . VAL A 1 400 ? 3.316 1.303 1.422 1.00 95.81 400 VAL A C 1
ATOM 3141 O O . VAL A 1 400 ? 3.204 0.696 2.482 1.00 95.81 400 VAL A O 1
ATOM 3144 N N . ALA A 1 401 ? 3.127 0.710 0.234 1.00 95.50 401 ALA A N 1
ATOM 3145 C CA . ALA A 1 401 ? 2.796 -0.709 0.077 1.00 95.50 401 ALA A CA 1
ATOM 3146 C C . ALA A 1 401 ? 3.811 -1.609 0.798 1.00 95.50 401 ALA A C 1
ATOM 3148 O O . ALA A 1 401 ? 3.423 -2.506 1.537 1.00 95.50 401 ALA A O 1
ATOM 3149 N N . ARG A 1 402 ? 5.108 -1.305 0.654 1.00 94.44 402 ARG A N 1
ATOM 3150 C CA . ARG A 1 402 ? 6.208 -1.983 1.352 1.00 94.44 402 ARG A CA 1
ATOM 3151 C C . ARG A 1 402 ? 6.048 -1.969 2.872 1.00 94.44 402 ARG A C 1
ATOM 3153 O O . ARG A 1 402 ? 6.272 -2.998 3.495 1.00 94.44 402 ARG A O 1
ATOM 3160 N N . ALA A 1 403 ? 5.674 -0.830 3.459 1.00 94.25 403 ALA A N 1
ATOM 3161 C CA . ALA A 1 403 ? 5.468 -0.709 4.903 1.00 94.25 403 ALA A CA 1
ATOM 3162 C C . ALA A 1 403 ? 4.213 -1.460 5.367 1.00 94.25 403 ALA A C 1
ATOM 3164 O O . ALA A 1 403 ? 4.283 -2.227 6.319 1.00 94.25 403 ALA A O 1
ATOM 3165 N N . VAL A 1 404 ? 3.087 -1.288 4.667 1.00 95.62 404 VAL A N 1
ATOM 3166 C CA . VAL A 1 404 ? 1.817 -1.952 5.006 1.00 95.62 404 VAL A CA 1
ATOM 3167 C C . VAL A 1 404 ? 1.939 -3.474 4.881 1.00 95.62 404 VAL A C 1
ATOM 3169 O O . VAL A 1 404 ? 1.419 -4.201 5.724 1.00 95.62 404 VAL A O 1
ATOM 3172 N N . GLU A 1 405 ? 2.661 -3.974 3.872 1.00 94.69 405 GLU A N 1
ATOM 3173 C CA . GLU A 1 405 ? 2.790 -5.419 3.640 1.00 94.69 405 GLU A CA 1
ATOM 3174 C C . GLU A 1 405 ? 3.558 -6.076 4.781 1.00 94.69 405 GLU A C 1
ATOM 3176 O O . GLU A 1 405 ? 3.233 -7.181 5.208 1.00 94.69 405 GLU A O 1
ATOM 3181 N N . ASP A 1 406 ? 4.547 -5.370 5.329 1.00 94.75 406 ASP A N 1
ATOM 3182 C CA . ASP A 1 406 ? 5.343 -5.813 6.474 1.00 94.75 406 ASP A CA 1
ATOM 3183 C C . ASP A 1 406 ? 4.540 -5.932 7.779 1.00 94.75 406 ASP A C 1
ATOM 3185 O O . ASP A 1 406 ? 5.039 -6.515 8.735 1.00 94.75 406 ASP A O 1
ATOM 3189 N N . LEU A 1 407 ? 3.290 -5.454 7.826 1.00 95.44 407 LEU A N 1
ATOM 3190 C CA . LEU A 1 407 ? 2.433 -5.503 9.018 1.00 95.44 407 LEU A CA 1
ATOM 3191 C C . LEU A 1 407 ? 1.382 -6.617 8.986 1.00 95.44 407 LEU A C 1
ATOM 3193 O O . LEU A 1 407 ? 0.996 -7.111 10.040 1.00 95.44 407 LEU A O 1
ATOM 3197 N N . ILE A 1 408 ? 0.919 -7.023 7.804 1.00 95.12 408 ILE A N 1
ATOM 3198 C CA . ILE A 1 408 ? -0.299 -7.841 7.656 1.00 95.12 408 ILE A CA 1
ATOM 3199 C C . ILE A 1 408 ? -0.035 -9.336 7.414 1.00 95.12 408 ILE A C 1
ATOM 3201 O O . ILE A 1 408 ? -0.917 -10.043 6.936 1.00 95.12 408 ILE A O 1
ATOM 3205 N N . ASP A 1 409 ? 1.168 -9.841 7.705 1.00 94.38 409 ASP A N 1
ATOM 3206 C CA . ASP A 1 409 ? 1.425 -11.281 7.568 1.00 94.38 409 ASP A CA 1
ATOM 3207 C C . ASP A 1 409 ? 0.604 -12.065 8.607 1.00 94.38 409 ASP A C 1
ATOM 3209 O O . ASP A 1 409 ? 0.612 -11.729 9.794 1.00 94.38 409 ASP A O 1
ATOM 3213 N N . SER A 1 410 ? -0.095 -13.117 8.183 1.00 92.50 410 SER A N 1
ATOM 3214 C CA . SER A 1 410 ? -0.831 -14.026 9.063 1.00 92.50 410 SER A CA 1
ATOM 3215 C C . SER A 1 410 ? 0.053 -14.655 10.137 1.00 92.50 410 SER A C 1
ATOM 3217 O O . SER A 1 410 ? -0.439 -14.919 11.224 1.00 92.50 410 SER A O 1
ATOM 3219 N N . ASN A 1 411 ? 1.349 -14.868 9.878 1.00 92.75 411 ASN A N 1
ATOM 3220 C CA . ASN A 1 411 ? 2.271 -15.322 10.916 1.00 92.75 411 ASN A CA 1
ATOM 3221 C C . ASN A 1 411 ? 2.849 -14.112 11.684 1.00 92.75 411 ASN A C 1
ATOM 3223 O O . ASN A 1 411 ? 3.593 -13.324 11.087 1.00 92.75 411 ASN A O 1
ATOM 3227 N N . PRO A 1 412 ? 2.618 -13.984 13.007 1.00 93.31 412 PRO A N 1
ATOM 3228 C CA . PRO A 1 412 ? 3.074 -12.833 13.792 1.00 93.31 412 PRO A CA 1
ATOM 3229 C C . PRO A 1 412 ? 4.584 -12.605 13.724 1.00 93.31 412 PRO A C 1
ATOM 3231 O O . PRO A 1 412 ? 5.042 -11.465 13.610 1.00 93.31 412 PRO A O 1
ATOM 3234 N N . SER A 1 413 ? 5.378 -13.680 13.726 1.00 91.19 413 SER A N 1
ATOM 3235 C CA . SER A 1 413 ? 6.848 -13.613 13.669 1.00 91.19 413 SER A CA 1
ATOM 3236 C C . SER A 1 413 ? 7.383 -13.028 12.356 1.00 91.19 413 SER A C 1
ATOM 3238 O O . SER A 1 413 ? 8.534 -12.599 12.288 1.00 91.19 413 SER A O 1
ATOM 3240 N N . ARG A 1 414 ? 6.537 -12.975 11.319 1.00 92.44 414 ARG A N 1
ATOM 3241 C CA . ARG A 1 414 ? 6.843 -12.447 9.983 1.00 92.44 414 ARG A CA 1
ATOM 3242 C C . ARG A 1 414 ? 6.348 -11.018 9.769 1.00 92.44 414 ARG A C 1
ATOM 3244 O O . ARG A 1 414 ? 6.376 -10.516 8.645 1.00 92.44 414 ARG A O 1
ATOM 3251 N N . ARG A 1 415 ? 5.905 -10.359 10.838 1.00 93.06 415 ARG A N 1
ATOM 3252 C CA . ARG A 1 415 ? 5.620 -8.924 10.850 1.00 93.06 415 ARG A CA 1
ATOM 3253 C C . ARG A 1 415 ? 6.882 -8.153 11.223 1.00 93.06 415 ARG A C 1
ATOM 3255 O O . ARG A 1 415 ? 7.624 -8.580 12.114 1.00 93.06 415 ARG A O 1
ATOM 3262 N N . LEU A 1 416 ? 7.095 -7.025 10.550 1.00 92.06 416 LEU A N 1
ATOM 3263 C CA . LEU A 1 416 ? 8.295 -6.188 10.614 1.00 92.06 416 LEU A CA 1
ATOM 3264 C C . LEU A 1 416 ? 9.580 -6.931 10.193 1.00 92.06 416 LEU A C 1
ATOM 3266 O O . LEU A 1 416 ? 10.623 -6.782 10.826 1.00 92.06 416 LEU A O 1
ATOM 3270 N N . LEU A 1 417 ? 9.524 -7.749 9.132 1.00 91.50 417 LEU A N 1
ATOM 3271 C CA . LEU A 1 417 ? 10.699 -8.457 8.600 1.00 91.50 417 LEU A CA 1
ATOM 3272 C C . LEU A 1 417 ? 11.651 -7.527 7.851 1.00 91.50 417 LEU A C 1
ATOM 3274 O O . LEU A 1 417 ? 12.871 -7.679 7.926 1.00 91.50 417 LEU A O 1
ATOM 3278 N N . VAL A 1 418 ? 11.100 -6.602 7.069 1.00 91.06 418 VAL A N 1
ATOM 3279 C CA . VAL A 1 418 ? 11.875 -5.630 6.290 1.00 91.06 418 VAL A CA 1
ATOM 3280 C C . VAL A 1 418 ? 12.377 -4.513 7.197 1.00 91.06 418 VAL A C 1
ATOM 3282 O O . VAL A 1 418 ? 13.508 -4.053 7.038 1.00 91.06 418 VAL A O 1
ATOM 3285 N N . PHE A 1 419 ? 11.564 -4.124 8.178 1.00 89.38 419 PHE A N 1
ATOM 3286 C CA . PHE A 1 419 ? 11.836 -3.010 9.085 1.00 89.38 419 PHE A CA 1
ATOM 3287 C C . PHE A 1 419 ? 12.153 -3.451 10.519 1.00 89.38 419 PHE A C 1
ATOM 3289 O O . PHE A 1 419 ? 11.871 -2.717 11.464 1.00 89.38 419 PHE A O 1
ATOM 3296 N N . ALA A 1 420 ? 12.778 -4.619 10.689 1.00 85.44 420 ALA A N 1
ATOM 3297 C CA . ALA A 1 420 ? 13.105 -5.190 11.999 1.00 85.44 420 ALA A CA 1
ATOM 3298 C C . ALA A 1 420 ? 13.884 -4.221 12.908 1.00 85.44 420 ALA A C 1
ATOM 3300 O O . ALA A 1 420 ? 13.606 -4.139 14.101 1.00 85.44 420 ALA A O 1
ATOM 3301 N N . ASP A 1 421 ? 14.791 -3.416 12.344 1.00 79.56 421 ASP A N 1
ATOM 3302 C CA . ASP A 1 421 ? 15.565 -2.407 13.085 1.00 79.56 421 ASP A CA 1
ATOM 3303 C C . ASP A 1 421 ? 14.693 -1.360 13.799 1.00 79.56 421 ASP A C 1
ATOM 3305 O O . ASP A 1 421 ? 15.137 -0.746 14.764 1.00 79.56 421 ASP A O 1
ATOM 3309 N N . TYR A 1 422 ? 13.466 -1.122 13.322 1.00 74.38 422 TYR A N 1
ATOM 3310 C CA . TYR A 1 422 ? 12.522 -0.204 13.965 1.00 74.38 422 TYR A CA 1
ATOM 3311 C C . TYR A 1 422 ? 11.801 -0.849 15.158 1.00 74.38 422 TYR A C 1
ATOM 3313 O O . TYR A 1 422 ? 11.237 -0.132 15.980 1.00 74.38 422 TYR A O 1
ATOM 3321 N N . ALA A 1 423 ? 11.841 -2.181 15.270 1.00 70.81 423 ALA A N 1
ATOM 3322 C CA . ALA A 1 423 ? 11.300 -2.939 16.394 1.00 70.81 423 ALA A CA 1
ATOM 3323 C C . ALA A 1 423 ? 12.365 -3.306 17.444 1.00 70.81 423 ALA A C 1
ATOM 3325 O O . ALA A 1 423 ? 12.036 -3.484 18.615 1.00 70.81 423 ALA A O 1
ATOM 3326 N N . VAL A 1 424 ? 13.638 -3.443 17.053 1.00 65.62 424 VAL A N 1
ATOM 3327 C CA . VAL A 1 424 ? 14.717 -3.857 17.964 1.00 65.62 424 VAL A CA 1
ATOM 3328 C C . VAL A 1 424 ? 15.161 -2.689 18.850 1.00 65.62 424 VAL A C 1
ATOM 3330 O O . VAL A 1 424 ? 15.631 -1.663 18.364 1.00 65.62 424 VAL A O 1
ATOM 3333 N N . GLY A 1 425 ? 15.034 -2.853 20.171 1.00 63.56 425 GLY A N 1
ATOM 3334 C CA . GLY A 1 425 ? 15.537 -1.898 21.170 1.00 63.56 425 GLY A CA 1
ATOM 3335 C C . GLY A 1 425 ? 14.768 -0.574 21.262 1.00 63.56 425 GLY A C 1
ATOM 3336 O O . GLY A 1 425 ? 15.175 0.312 22.010 1.00 63.56 425 GLY A O 1
ATOM 3337 N N . ARG A 1 426 ? 13.662 -0.425 20.521 1.00 70.56 426 ARG A N 1
ATOM 3338 C CA . ARG A 1 426 ? 12.774 0.746 20.538 1.00 70.56 426 ARG A CA 1
ATOM 3339 C C . ARG A 1 426 ? 11.315 0.314 20.542 1.00 70.56 426 ARG A C 1
ATOM 3341 O O . ARG A 1 426 ? 10.986 -0.839 20.278 1.00 70.56 426 ARG A O 1
ATOM 3348 N N . ASN A 1 427 ? 10.432 1.260 20.833 1.00 89.00 427 ASN A N 1
ATOM 3349 C CA . ASN A 1 427 ? 9.006 1.053 20.667 1.00 89.00 427 ASN A CA 1
ATOM 3350 C C . ASN A 1 427 ? 8.673 0.899 19.165 1.00 89.00 427 ASN A C 1
ATOM 3352 O O . ASN A 1 427 ? 8.915 1.843 18.405 1.00 89.00 427 ASN A O 1
ATOM 3356 N N . PRO A 1 428 ? 8.113 -0.245 18.721 1.00 91.06 428 PRO A N 1
ATOM 3357 C CA . PRO A 1 428 ? 7.876 -0.501 17.301 1.00 91.06 428 PRO A CA 1
ATOM 3358 C C . PRO A 1 428 ? 6.915 0.511 16.669 1.00 91.06 428 PRO A C 1
ATOM 3360 O O . PRO A 1 428 ? 7.067 0.830 15.494 1.00 91.06 428 PRO A O 1
ATOM 3363 N N . TYR A 1 429 ? 5.962 1.058 17.431 1.00 94.81 429 TYR A N 1
ATOM 3364 C CA . TYR A 1 429 ? 4.991 2.027 16.919 1.00 94.81 429 TYR A CA 1
ATOM 3365 C C . TYR A 1 429 ? 5.612 3.402 16.668 1.00 94.81 429 TYR A C 1
ATOM 3367 O O . TYR A 1 429 ? 5.306 4.038 15.663 1.00 94.81 429 TYR A O 1
ATOM 3375 N N . GLU A 1 430 ? 6.536 3.836 17.528 1.00 93.00 430 GLU A N 1
ATOM 3376 C CA . GLU A 1 430 ? 7.297 5.073 17.326 1.00 93.00 430 GLU A CA 1
ATOM 3377 C C . GLU A 1 430 ? 8.194 4.950 16.090 1.00 93.00 430 GLU A C 1
ATOM 3379 O O . GLU A 1 430 ? 8.195 5.815 15.210 1.00 93.00 430 GLU A O 1
ATOM 3384 N N . GLY A 1 431 ? 8.901 3.821 15.976 1.00 90.88 431 GLY A N 1
ATOM 3385 C CA . GLY A 1 431 ? 9.697 3.510 14.797 1.00 90.88 431 GLY A CA 1
ATOM 3386 C C . GLY A 1 431 ? 8.855 3.481 13.518 1.00 90.88 431 GLY A C 1
ATOM 3387 O O . GLY A 1 431 ? 9.239 4.071 12.506 1.00 90.88 431 GLY A O 1
ATOM 3388 N N . LEU A 1 432 ? 7.676 2.859 13.576 1.00 93.12 432 LEU A N 1
ATOM 3389 C CA . LEU A 1 432 ? 6.734 2.792 12.465 1.00 93.12 432 LEU A CA 1
ATOM 3390 C C . LEU A 1 432 ? 6.147 4.165 12.106 1.00 93.12 432 LEU A C 1
ATOM 3392 O O . LEU A 1 432 ? 5.989 4.444 10.922 1.00 93.12 432 LEU A O 1
ATOM 3396 N N . ALA A 1 433 ? 5.881 5.046 13.076 1.00 94.19 433 ALA A N 1
ATOM 3397 C CA . ALA A 1 433 ? 5.429 6.417 12.817 1.00 94.19 433 ALA A CA 1
ATOM 3398 C C . ALA A 1 433 ? 6.479 7.212 12.029 1.00 94.19 433 ALA A C 1
ATOM 3400 O O . ALA A 1 433 ? 6.156 7.867 11.031 1.00 94.19 433 ALA A O 1
ATOM 3401 N N . VAL A 1 434 ? 7.749 7.103 12.434 1.00 92.38 434 VAL A N 1
ATOM 3402 C CA . VAL A 1 434 ? 8.879 7.720 11.725 1.00 92.38 434 VAL A CA 1
ATOM 3403 C C . VAL A 1 434 ? 9.007 7.138 10.320 1.00 92.38 434 VAL A C 1
ATOM 3405 O O . VAL A 1 434 ? 9.071 7.892 9.348 1.00 92.38 434 VAL A O 1
ATOM 3408 N N . LEU A 1 435 ? 9.001 5.809 10.194 1.00 92.00 435 LEU A N 1
ATOM 3409 C CA . LEU A 1 435 ? 9.090 5.121 8.909 1.00 92.00 435 LEU A CA 1
ATOM 3410 C C . LEU A 1 435 ? 7.952 5.535 7.969 1.00 92.00 435 LEU A C 1
ATOM 3412 O O . LEU A 1 435 ? 8.203 5.968 6.846 1.00 92.00 435 LEU A O 1
ATOM 3416 N N . LEU A 1 436 ? 6.701 5.439 8.419 1.00 95.00 436 LEU A N 1
ATOM 3417 C CA . LEU A 1 436 ? 5.533 5.747 7.601 1.00 95.00 436 LEU A CA 1
ATOM 3418 C C . LEU A 1 436 ? 5.548 7.213 7.159 1.00 95.00 436 LEU A C 1
ATOM 3420 O O . LEU A 1 436 ? 5.311 7.493 5.985 1.00 95.00 436 LEU A O 1
ATOM 3424 N N . THR A 1 437 ? 5.925 8.137 8.047 1.00 94.75 437 THR A N 1
ATOM 3425 C CA . THR A 1 437 ? 6.132 9.551 7.692 1.00 94.75 437 THR A CA 1
ATOM 3426 C C . THR A 1 437 ? 7.192 9.701 6.602 1.00 94.75 437 THR A C 1
ATOM 3428 O O . THR A 1 437 ? 6.979 10.421 5.627 1.00 94.75 437 THR A O 1
ATOM 3431 N N . GLN A 1 438 ? 8.318 8.990 6.715 1.00 93.12 438 GLN A N 1
ATOM 3432 C CA . GLN A 1 438 ? 9.389 9.034 5.719 1.00 93.12 438 GLN A CA 1
ATOM 3433 C C . GLN A 1 438 ? 8.945 8.501 4.349 1.00 93.12 438 GLN A C 1
ATOM 3435 O O . GLN A 1 438 ? 9.301 9.089 3.320 1.00 93.12 438 GLN A O 1
ATOM 3440 N N . GLU A 1 439 ? 8.174 7.411 4.326 1.00 94.50 439 GLU A N 1
ATOM 3441 C CA . GLU A 1 439 ? 7.646 6.808 3.099 1.00 94.50 439 GLU A CA 1
ATOM 3442 C C . GLU A 1 439 ? 6.549 7.668 2.450 1.00 94.50 439 GLU A C 1
ATOM 3444 O O . GLU A 1 439 ? 6.549 7.848 1.224 1.00 94.50 439 GLU A O 1
ATOM 3449 N N . LEU A 1 440 ? 5.666 8.270 3.252 1.00 94.69 440 LEU A N 1
ATOM 3450 C CA . LEU A 1 440 ? 4.664 9.234 2.790 1.00 94.69 440 LEU A CA 1
ATOM 3451 C C . LEU A 1 440 ? 5.329 10.491 2.222 1.00 94.69 440 LEU A C 1
ATOM 3453 O O . LEU A 1 440 ? 4.996 10.908 1.116 1.00 94.69 440 LEU A O 1
ATOM 3457 N N . ASP A 1 441 ? 6.320 11.057 2.916 1.00 93.56 441 ASP A N 1
ATOM 3458 C CA . ASP A 1 441 ? 7.076 12.230 2.464 1.00 93.56 441 ASP A CA 1
ATOM 3459 C C . ASP A 1 441 ? 7.748 11.988 1.109 1.00 93.56 441 ASP A C 1
ATOM 3461 O O . ASP A 1 441 ? 7.712 12.849 0.224 1.00 93.56 441 ASP A O 1
ATOM 3465 N N . ALA A 1 442 ? 8.365 10.815 0.939 1.00 92.06 442 ALA A N 1
ATOM 3466 C CA . ALA A 1 442 ? 9.013 10.432 -0.308 1.00 92.06 442 ALA A CA 1
ATOM 3467 C C . ALA A 1 442 ? 7.992 10.240 -1.438 1.00 92.06 442 ALA A C 1
ATOM 3469 O O . ALA A 1 442 ? 8.226 10.704 -2.556 1.00 92.06 442 ALA A O 1
ATOM 3470 N N . THR A 1 443 ? 6.858 9.595 -1.151 1.00 92.12 443 THR A N 1
ATOM 3471 C CA . THR A 1 443 ? 5.809 9.311 -2.141 1.00 92.12 443 THR A CA 1
ATOM 3472 C C . THR A 1 443 ? 5.077 10.586 -2.563 1.00 92.12 443 THR A C 1
ATOM 3474 O O . THR A 1 443 ? 5.012 10.888 -3.753 1.00 92.12 443 THR A O 1
ATOM 3477 N N . GLN A 1 444 ? 4.601 11.390 -1.612 1.00 91.44 444 GLN A N 1
ATOM 3478 C CA . GLN A 1 444 ? 3.884 12.641 -1.876 1.00 91.44 444 GLN A CA 1
ATOM 3479 C C . GLN A 1 444 ? 4.800 13.725 -2.455 1.00 91.44 444 GLN A C 1
ATOM 3481 O O . GLN A 1 444 ? 4.430 14.416 -3.405 1.00 91.44 444 GLN A O 1
ATOM 3486 N N . GLY A 1 445 ? 6.047 13.813 -1.979 1.00 88.12 445 GLY A N 1
ATOM 3487 C CA . GLY A 1 445 ? 7.056 14.704 -2.556 1.00 88.12 445 GLY A CA 1
ATOM 3488 C C . GLY A 1 445 ? 7.428 14.351 -4.000 1.00 88.12 445 GLY A C 1
ATOM 3489 O O . GLY A 1 445 ? 7.960 15.191 -4.723 1.00 88.12 445 GLY A O 1
ATOM 3490 N N . ALA A 1 446 ? 7.141 13.128 -4.456 1.00 87.06 446 ALA A N 1
ATOM 3491 C CA . ALA A 1 446 ? 7.285 12.748 -5.857 1.00 87.06 446 ALA A CA 1
ATOM 3492 C C . ALA A 1 446 ? 6.179 13.366 -6.737 1.00 87.06 446 ALA A C 1
ATOM 3494 O O . ALA A 1 446 ? 6.439 13.708 -7.896 1.00 87.06 446 ALA A O 1
ATOM 3495 N N . LEU A 1 447 ? 4.972 13.532 -6.185 1.00 84.81 447 LEU A N 1
ATOM 3496 C CA . LEU A 1 447 ? 3.775 14.003 -6.887 1.00 84.81 447 LEU A CA 1
ATOM 3497 C C . LEU A 1 447 ? 3.803 15.521 -7.104 1.00 84.81 447 LEU A C 1
ATOM 3499 O O . LEU A 1 447 ? 3.651 15.983 -8.237 1.00 84.81 447 LEU A O 1
ATOM 3503 N N . VAL A 1 448 ? 4.093 16.294 -6.055 1.00 84.56 448 VAL A N 1
ATOM 3504 C CA . VAL A 1 448 ? 4.031 17.767 -6.082 1.00 84.56 448 VAL A CA 1
ATOM 3505 C C . VAL A 1 448 ? 5.396 18.432 -5.876 1.00 84.56 448 VAL A C 1
ATOM 3507 O O . VAL A 1 448 ? 6.348 17.821 -5.392 1.00 84.56 448 VAL A O 1
ATOM 3510 N N . SER A 1 449 ? 5.521 19.686 -6.324 1.00 76.75 449 SER A N 1
ATOM 3511 C CA . SER A 1 449 ? 6.747 20.486 -6.157 1.00 76.75 449 SER A CA 1
ATOM 3512 C C . SER A 1 449 ? 6.734 21.350 -4.895 1.00 76.75 449 SER A C 1
ATOM 3514 O O . SER A 1 449 ? 7.806 21.553 -4.318 1.00 76.75 449 SER A O 1
ATOM 3516 N N . SER A 1 450 ? 5.569 21.894 -4.530 1.00 80.38 450 SER A N 1
ATOM 3517 C CA . SER A 1 450 ? 5.365 22.770 -3.374 1.00 80.38 450 SER A CA 1
ATOM 3518 C C . SER A 1 450 ? 5.373 21.949 -2.085 1.00 80.38 450 SER A C 1
ATOM 3520 O O . SER A 1 450 ? 4.984 20.780 -2.071 1.00 80.38 450 SER A O 1
ATOM 3522 N N . ALA A 1 451 ? 5.870 22.552 -1.004 1.00 77.31 451 ALA A N 1
ATOM 3523 C CA . ALA A 1 451 ? 5.805 21.937 0.317 1.00 77.31 451 ALA A CA 1
ATOM 3524 C C . ALA A 1 451 ? 4.367 21.958 0.861 1.00 77.31 451 ALA A C 1
ATOM 3526 O O . ALA A 1 451 ? 3.934 20.966 1.437 1.00 77.31 451 ALA A O 1
ATOM 3527 N N . ASP A 1 452 ? 3.631 23.039 0.590 1.00 77.94 452 ASP A N 1
ATOM 3528 C CA . ASP A 1 452 ? 2.290 23.279 1.133 1.00 77.94 452 ASP A CA 1
ATOM 3529 C C . ASP A 1 452 ? 1.244 22.286 0.600 1.00 77.94 452 ASP A C 1
ATOM 3531 O O . ASP A 1 452 ? 0.385 21.833 1.350 1.00 77.94 452 ASP A O 1
ATOM 3535 N N . ASP A 1 453 ? 1.362 21.857 -0.663 1.00 80.00 453 ASP A N 1
ATOM 3536 C CA . ASP A 1 453 ? 0.426 20.885 -1.256 1.00 80.00 453 ASP A CA 1
ATOM 3537 C C . ASP A 1 453 ? 0.827 19.426 -0.993 1.00 80.00 453 ASP A C 1
ATOM 3539 O O . ASP A 1 453 ? 0.119 18.497 -1.389 1.00 80.00 453 ASP A O 1
ATOM 3543 N N . ARG A 1 454 ? 1.991 19.186 -0.372 1.00 80.88 454 ARG A N 1
ATOM 3544 C CA . ARG A 1 454 ? 2.558 17.837 -0.232 1.00 80.88 454 ARG A CA 1
ATOM 3545 C C . ARG A 1 454 ? 1.663 16.935 0.593 1.00 80.88 454 ARG A C 1
ATOM 3547 O O . ARG A 1 454 ? 1.422 15.800 0.197 1.00 80.88 454 ARG A O 1
ATOM 3554 N N . ASP A 1 455 ? 1.158 17.436 1.707 1.00 81.62 455 ASP A N 1
ATOM 3555 C CA . ASP A 1 455 ? 0.425 16.607 2.659 1.00 81.62 455 ASP A CA 1
ATOM 3556 C C . ASP A 1 455 ? -0.965 16.217 2.126 1.00 81.62 455 ASP A C 1
ATOM 3558 O O . ASP A 1 455 ? -1.473 15.150 2.472 1.00 81.62 455 ASP A O 1
ATOM 3562 N N . ALA A 1 456 ? -1.518 17.016 1.206 1.00 78.44 456 ALA A N 1
ATOM 3563 C CA . ALA A 1 456 ? -2.771 16.758 0.498 1.00 78.44 456 ALA A CA 1
ATOM 3564 C C . ALA A 1 456 ? -2.584 16.027 -0.848 1.00 78.44 456 ALA A C 1
ATOM 3566 O O . ALA A 1 456 ? -3.563 15.743 -1.540 1.00 78.44 456 ALA A O 1
ATOM 3567 N N . ALA A 1 457 ? -1.346 15.729 -1.258 1.00 78.94 457 ALA A N 1
ATOM 3568 C CA . ALA A 1 457 ? -1.083 15.135 -2.562 1.00 78.94 457 ALA A CA 1
ATOM 3569 C C . ALA A 1 457 ? -1.569 13.678 -2.623 1.00 78.94 457 ALA A C 1
ATOM 3571 O O . ALA A 1 457 ? -1.097 12.819 -1.871 1.00 78.94 457 ALA A O 1
ATOM 3572 N N . VAL A 1 458 ? -2.458 13.402 -3.580 1.00 77.81 458 VAL A N 1
ATOM 3573 C CA . VAL A 1 458 ? -2.998 12.070 -3.887 1.00 77.81 458 VAL A CA 1
ATOM 3574 C C . VAL A 1 458 ? -2.467 11.623 -5.258 1.00 77.81 458 VAL A C 1
ATOM 3576 O O . VAL A 1 458 ? -2.425 12.441 -6.186 1.00 77.81 458 VAL A O 1
ATOM 3579 N N . PRO A 1 459 ? -2.010 10.364 -5.418 1.00 77.00 459 PRO A N 1
ATOM 3580 C CA . PRO A 1 459 ? -1.638 9.830 -6.721 1.00 77.00 459 PRO A CA 1
ATOM 3581 C C . PRO A 1 459 ? -2.827 9.896 -7.675 1.00 77.00 459 PRO A C 1
ATOM 3583 O O . PRO A 1 459 ? -3.961 9.678 -7.267 1.00 77.00 459 PRO A O 1
ATOM 3586 N N . TYR A 1 460 ? -2.566 10.194 -8.941 1.00 70.19 460 TYR A N 1
ATOM 3587 C CA . TYR A 1 460 ? -3.616 10.312 -9.939 1.00 70.19 460 TYR A CA 1
ATOM 3588 C C . TYR A 1 460 ? -3.430 9.263 -11.017 1.00 70.19 460 TYR A C 1
ATOM 3590 O O . TYR A 1 460 ? -2.358 9.232 -11.632 1.00 70.19 460 TYR A O 1
ATOM 3598 N N . ASP A 1 461 ? -4.452 8.439 -11.247 1.00 64.06 461 ASP A N 1
ATOM 3599 C CA . ASP A 1 461 ? -4.440 7.541 -12.391 1.00 64.06 461 ASP A CA 1
ATOM 3600 C C . ASP A 1 461 ? -4.739 8.297 -13.684 1.00 64.06 461 ASP A C 1
ATOM 3602 O O . ASP A 1 461 ? -5.684 9.084 -13.790 1.00 64.06 461 ASP A O 1
ATOM 3606 N N . HIS A 1 462 ? -3.881 8.102 -14.676 1.00 55.81 462 HIS A N 1
ATOM 3607 C CA . HIS A 1 462 ? -3.973 8.769 -15.970 1.00 55.81 462 HIS A CA 1
ATOM 3608 C C . HIS A 1 462 ? -4.685 7.861 -16.982 1.00 55.81 462 HIS A C 1
ATOM 3610 O O . HIS A 1 462 ? -4.191 7.672 -18.088 1.00 55.81 462 HIS A O 1
ATOM 3616 N N . ASP A 1 463 ? -5.854 7.325 -16.626 1.00 48.94 463 ASP A N 1
ATOM 3617 C CA . ASP A 1 463 ? -6.614 6.409 -17.497 1.00 48.94 463 ASP A CA 1
ATOM 3618 C C . ASP A 1 463 ? -7.373 7.122 -18.630 1.00 48.94 463 ASP A C 1
ATOM 3620 O O . ASP A 1 463 ? -7.982 6.494 -19.495 1.00 48.94 463 ASP A O 1
ATOM 3624 N N . THR A 1 464 ? -7.340 8.456 -18.680 1.00 52.16 464 THR A N 1
ATOM 3625 C CA . THR A 1 464 ? -7.978 9.210 -19.763 1.00 52.16 464 THR A CA 1
ATOM 3626 C C . THR A 1 464 ? -7.067 9.322 -20.983 1.00 52.16 464 THR A C 1
ATOM 3628 O O . THR A 1 464 ? -5.907 9.726 -20.894 1.00 52.16 464 THR A O 1
ATOM 3631 N N . VAL A 1 465 ? -7.632 9.061 -22.166 1.00 47.69 465 VAL A N 1
ATOM 3632 C CA . VAL A 1 465 ? -6.977 9.233 -23.478 1.00 47.69 465 VAL A CA 1
ATOM 3633 C C . VAL A 1 465 ? -6.352 10.630 -23.629 1.00 47.69 465 VAL A C 1
ATOM 3635 O O . VAL A 1 465 ? -5.290 10.768 -24.226 1.00 47.69 465 VAL A O 1
ATOM 3638 N N . SER A 1 466 ? -6.934 11.670 -23.022 1.00 49.50 466 SER A N 1
ATOM 3639 C CA . SER A 1 466 ? -6.375 13.032 -22.999 1.00 49.50 466 SER A CA 1
ATOM 3640 C C . SER A 1 466 ? -5.096 13.166 -22.156 1.00 49.50 466 SER A C 1
ATOM 3642 O O . SER A 1 466 ? -4.193 13.918 -22.526 1.00 49.50 466 SER A O 1
ATOM 3644 N N . ALA A 1 467 ? -4.961 12.409 -21.064 1.00 54.19 467 ALA A N 1
ATOM 3645 C CA . ALA A 1 467 ? -3.723 12.312 -20.294 1.00 54.19 467 ALA A CA 1
ATOM 3646 C C . ALA A 1 467 ? -2.679 11.442 -21.012 1.00 54.19 467 ALA A C 1
ATOM 3648 O O . ALA A 1 467 ? -1.493 11.775 -20.994 1.00 54.19 467 ALA A O 1
ATOM 3649 N N . ALA A 1 468 ? -3.115 10.394 -21.721 1.00 51.06 468 ALA A N 1
ATOM 3650 C CA . ALA A 1 468 ? -2.258 9.622 -22.619 1.00 51.06 468 ALA A CA 1
ATOM 3651 C C . ALA A 1 468 ? -1.706 10.500 -23.760 1.00 51.06 468 ALA A C 1
ATOM 3653 O O . ALA A 1 468 ? -0.504 10.455 -24.021 1.00 51.06 468 ALA A O 1
ATOM 3654 N N . LEU A 1 469 ? -2.531 11.380 -24.344 1.00 55.31 469 LEU A N 1
ATOM 3655 C CA . LEU A 1 469 ? -2.126 12.408 -25.313 1.00 55.31 469 LEU A CA 1
ATOM 3656 C C . LEU A 1 469 ? -1.153 13.428 -24.692 1.00 55.31 469 LEU A C 1
ATOM 3658 O O . LEU A 1 469 ? -0.117 13.729 -25.278 1.00 55.31 469 LEU A O 1
ATOM 3662 N N . GLY A 1 470 ? -1.407 13.892 -23.462 1.00 57.75 470 GLY A N 1
ATOM 3663 C CA . GLY A 1 470 ? -0.471 14.740 -22.706 1.00 57.75 470 GLY A CA 1
ATOM 3664 C C . GLY A 1 470 ? 0.853 14.046 -22.341 1.00 57.75 470 GLY A C 1
ATOM 3665 O O . GLY A 1 470 ? 1.869 14.712 -22.134 1.00 57.75 470 GLY A O 1
ATOM 3666 N N . SER A 1 471 ? 0.860 12.709 -22.307 1.00 54.50 471 SER A N 1
ATOM 3667 C CA . SER A 1 471 ? 2.042 11.857 -22.123 1.00 54.50 471 SER A CA 1
ATOM 3668 C C . SER A 1 471 ? 2.766 11.499 -23.429 1.00 54.50 471 SER A C 1
ATOM 3670 O O . SER A 1 471 ? 3.761 10.776 -23.382 1.00 54.50 471 SER A O 1
ATOM 3672 N N . LEU A 1 472 ? 2.274 11.955 -24.591 1.00 55.50 472 LEU A N 1
ATOM 3673 C CA . LEU A 1 472 ? 2.965 11.785 -25.877 1.00 55.50 472 LEU A CA 1
ATOM 3674 C C . LEU A 1 472 ? 4.204 12.674 -25.992 1.00 55.50 472 LEU A C 1
ATOM 3676 O O . LEU A 1 472 ? 5.055 12.434 -26.847 1.00 55.50 472 LEU A O 1
ATOM 3680 N N . LEU A 1 473 ? 4.333 13.689 -25.131 1.00 62.62 473 LEU A N 1
ATOM 3681 C CA . LEU A 1 473 ? 5.578 14.429 -25.024 1.00 62.62 473 LEU A CA 1
ATOM 3682 C C . LEU A 1 473 ? 6.640 13.529 -24.362 1.00 62.62 473 LEU A C 1
ATOM 3684 O O . LEU A 1 473 ? 6.451 13.071 -23.234 1.00 62.62 473 LEU A O 1
ATOM 3688 N N . PRO A 1 474 ? 7.788 13.305 -25.020 1.00 55.06 474 PRO A N 1
ATOM 3689 C CA . PRO A 1 474 ? 8.796 12.318 -24.616 1.00 55.06 474 PRO A CA 1
ATOM 3690 C C . PRO A 1 474 ? 9.566 12.676 -23.338 1.00 55.06 474 PRO A C 1
ATOM 3692 O O . PRO A 1 474 ? 10.348 11.884 -22.814 1.00 55.06 474 PRO A O 1
ATOM 3695 N N . LEU A 1 475 ? 9.309 13.860 -22.789 1.00 58.62 475 LEU A N 1
ATOM 3696 C CA . LEU A 1 475 ? 9.720 14.267 -21.456 1.00 58.62 475 LEU A CA 1
ATOM 3697 C C . LEU A 1 475 ? 8.892 13.513 -20.409 1.00 58.62 475 LEU A C 1
ATOM 3699 O O . LEU A 1 475 ? 7.992 14.078 -19.778 1.00 58.62 475 LEU A O 1
ATOM 3703 N N . SER A 1 476 ? 9.214 12.236 -20.188 1.00 59.12 476 SER A N 1
ATOM 3704 C CA . SER A 1 476 ? 8.681 11.534 -19.028 1.00 59.12 476 SER A CA 1
ATOM 3705 C C . SER A 1 476 ? 8.996 12.371 -17.784 1.00 59.12 476 SER A C 1
ATOM 3707 O O . SER A 1 476 ? 10.100 12.890 -17.584 1.00 59.12 476 SER A O 1
ATOM 3709 N N . ARG A 1 477 ? 7.998 12.565 -16.924 1.00 72.88 477 ARG A N 1
ATOM 3710 C CA . ARG A 1 477 ? 8.196 13.266 -15.649 1.00 72.88 477 ARG A CA 1
ATOM 3711 C C . ARG A 1 477 ? 8.994 12.406 -14.657 1.00 72.88 477 ARG A C 1
ATOM 3713 O O . ARG A 1 477 ? 9.265 12.862 -13.550 1.00 72.88 477 ARG A O 1
ATOM 3720 N N . GLU A 1 478 ? 9.399 11.194 -15.045 1.00 79.75 478 GLU A N 1
ATOM 3721 C CA . GLU A 1 478 ? 10.023 10.186 -14.188 1.00 79.75 478 GLU A CA 1
ATOM 3722 C C . GLU A 1 478 ? 11.397 10.611 -13.635 1.00 79.75 478 GLU A C 1
ATOM 3724 O O . GLU A 1 478 ? 11.548 10.558 -12.418 1.00 79.75 478 GLU A O 1
ATOM 3729 N N . PRO A 1 479 ? 12.377 11.141 -14.400 1.00 84.12 479 PRO A N 1
ATOM 3730 C CA . PRO A 1 479 ? 13.630 11.633 -13.817 1.00 84.12 479 PRO A CA 1
ATOM 3731 C C . PRO A 1 479 ? 13.400 12.745 -12.794 1.00 84.12 479 PRO A C 1
ATOM 3733 O O . PRO A 1 479 ? 14.024 12.751 -11.735 1.00 84.12 479 PRO A O 1
ATOM 3736 N N . LYS A 1 480 ? 12.458 13.660 -13.069 1.00 86.50 480 LYS A N 1
ATOM 3737 C CA . LYS A 1 480 ? 12.068 14.714 -12.120 1.00 86.50 480 LYS A CA 1
ATOM 3738 C C . LYS A 1 480 ? 11.420 14.107 -10.872 1.00 86.50 480 LYS A C 1
ATOM 3740 O O . LYS A 1 480 ? 11.793 14.479 -9.763 1.00 86.50 480 LYS A O 1
ATOM 3745 N N . LYS A 1 481 ? 10.516 13.135 -11.035 1.00 85.38 481 LYS A N 1
ATOM 3746 C CA . LYS A 1 481 ? 9.885 12.377 -9.942 1.00 85.38 481 LYS A CA 1
ATOM 3747 C C . LYS A 1 481 ? 10.937 11.668 -9.079 1.00 85.38 481 LYS A C 1
ATOM 3749 O O . LYS A 1 481 ? 10.946 11.836 -7.863 1.00 85.38 481 LYS A O 1
ATOM 3754 N N . ARG A 1 482 ? 11.887 10.955 -9.693 1.00 89.06 482 ARG A N 1
ATOM 3755 C CA . ARG A 1 482 ? 13.002 10.267 -9.013 1.00 89.06 482 ARG A CA 1
ATOM 3756 C C . ARG A 1 482 ? 13.948 11.240 -8.328 1.00 89.06 482 ARG A C 1
ATOM 3758 O O . ARG A 1 482 ? 14.385 10.969 -7.214 1.00 89.06 482 ARG A O 1
ATOM 3765 N N . TYR A 1 483 ? 14.235 12.377 -8.954 1.00 90.94 483 TYR A N 1
ATOM 3766 C CA . TYR A 1 483 ? 15.053 13.423 -8.353 1.00 90.94 483 TYR A CA 1
ATOM 3767 C C . TYR A 1 483 ? 14.378 14.008 -7.111 1.00 90.94 483 TYR A C 1
ATOM 3769 O O . TYR A 1 483 ? 15.038 14.204 -6.094 1.00 90.94 483 TYR A O 1
ATOM 3777 N N . ARG A 1 484 ? 13.056 14.225 -7.148 1.00 90.38 484 ARG A N 1
ATOM 3778 C CA . ARG A 1 484 ? 12.292 14.666 -5.974 1.00 90.38 484 ARG A CA 1
ATOM 3779 C C . ARG A 1 484 ? 12.334 13.636 -4.848 1.00 90.38 484 ARG A C 1
ATOM 3781 O O . ARG A 1 484 ? 12.644 14.023 -3.725 1.00 90.38 484 ARG A O 1
ATOM 3788 N N . VAL A 1 485 ? 12.122 12.350 -5.147 1.00 89.75 485 VAL A N 1
ATOM 3789 C CA . VAL A 1 485 ? 12.276 11.262 -4.162 1.00 89.75 485 VAL A CA 1
ATOM 3790 C C . VAL A 1 485 ? 13.684 11.280 -3.570 1.00 89.75 485 VAL A C 1
ATOM 3792 O O . VAL A 1 485 ? 13.836 11.330 -2.355 1.00 89.75 485 VAL A O 1
ATOM 3795 N N . TYR A 1 486 ? 14.722 11.320 -4.409 1.00 92.38 486 TYR A N 1
ATOM 3796 C CA . TYR A 1 486 ? 16.112 11.409 -3.962 1.00 92.38 486 TYR A CA 1
ATOM 3797 C C . TYR A 1 486 ? 16.357 12.628 -3.065 1.00 92.38 486 TYR A C 1
ATOM 3799 O O . TYR A 1 486 ? 16.994 12.497 -2.025 1.00 92.38 486 TYR A O 1
ATOM 3807 N N . ARG A 1 487 ? 15.831 13.801 -3.431 1.00 93.06 487 ARG A N 1
ATOM 3808 C CA . ARG A 1 487 ? 15.954 15.038 -2.651 1.00 93.06 487 ARG A CA 1
ATOM 3809 C C . ARG A 1 487 ? 15.288 14.910 -1.284 1.00 93.06 487 ARG A C 1
ATOM 3811 O O . ARG A 1 487 ? 15.877 15.345 -0.302 1.00 93.06 487 ARG A O 1
ATOM 3818 N N . VAL A 1 488 ? 14.097 14.311 -1.215 1.00 90.94 488 VAL A N 1
ATOM 3819 C CA . VAL A 1 488 ? 13.415 14.037 0.059 1.00 90.94 488 VAL A CA 1
ATOM 3820 C C . VAL A 1 488 ? 14.231 13.051 0.892 1.00 90.94 488 VAL A C 1
ATOM 3822 O O . VAL A 1 488 ? 14.564 13.362 2.030 1.00 90.94 488 VAL A O 1
ATOM 3825 N N . ARG A 1 489 ? 14.670 11.928 0.309 1.00 91.94 489 ARG A N 1
ATOM 3826 C CA . ARG A 1 489 ? 15.528 10.953 1.003 1.00 91.94 489 ARG A CA 1
ATOM 3827 C C . ARG A 1 489 ? 16.851 11.560 1.467 1.00 91.94 489 ARG A C 1
ATOM 3829 O O . ARG A 1 489 ? 17.357 11.165 2.503 1.00 91.94 489 ARG A O 1
ATOM 3836 N N . LYS A 1 490 ? 17.413 12.526 0.731 1.00 91.38 490 LYS A N 1
ATOM 3837 C CA . LYS A 1 490 ? 18.641 13.243 1.119 1.00 91.38 490 LYS A CA 1
ATOM 3838 C C . LYS A 1 490 ? 18.454 14.096 2.369 1.00 91.38 490 LYS A C 1
ATOM 3840 O O . LYS A 1 490 ? 19.413 14.267 3.107 1.00 91.38 490 LYS A O 1
ATOM 3845 N N . ARG A 1 491 ? 17.251 14.632 2.579 1.00 90.00 491 ARG A N 1
ATOM 3846 C CA . ARG A 1 491 ? 16.902 15.405 3.779 1.00 90.00 491 ARG A CA 1
ATOM 3847 C C . ARG A 1 491 ? 16.587 14.512 4.979 1.00 90.00 491 ARG A C 1
ATOM 3849 O O . ARG A 1 491 ? 16.679 14.977 6.102 1.00 90.00 491 ARG A O 1
ATOM 3856 N N . GLN A 1 492 ? 16.214 13.257 4.741 1.00 89.00 492 GLN A N 1
ATOM 3857 C CA . GLN A 1 492 ? 16.007 12.268 5.793 1.00 89.00 492 GLN A CA 1
ATOM 3858 C C . GLN A 1 492 ? 17.372 11.728 6.237 1.00 89.00 492 GLN A C 1
ATOM 3860 O O . GLN A 1 492 ? 18.042 11.011 5.486 1.00 89.00 492 GLN A O 1
ATOM 3865 N N . GLU A 1 493 ? 17.802 12.094 7.444 1.00 78.69 493 GLU A N 1
ATOM 3866 C CA . GLU A 1 493 ? 19.065 11.626 8.018 1.00 78.69 493 GLU A CA 1
ATOM 3867 C C . GLU A 1 493 ? 19.134 10.093 8.034 1.00 78.69 493 GLU A C 1
ATOM 3869 O O . GLU A 1 493 ? 18.140 9.402 8.251 1.00 78.69 493 GLU A O 1
ATOM 3874 N N . HIS A 1 494 ? 20.318 9.550 7.746 1.00 80.56 494 HIS A N 1
ATOM 3875 C CA . HIS A 1 494 ? 20.629 8.113 7.721 1.00 80.56 494 HIS A CA 1
ATOM 3876 C C . HIS A 1 494 ? 19.848 7.227 6.723 1.00 80.56 494 HIS A C 1
ATOM 3878 O O . HIS A 1 494 ? 20.224 6.073 6.508 1.00 80.56 494 HIS A O 1
ATOM 3884 N N . VAL A 1 495 ? 18.820 7.734 6.031 1.00 81.50 495 VAL A N 1
ATOM 3885 C CA . VAL A 1 495 ? 18.054 6.924 5.064 1.00 81.50 495 VAL A CA 1
ATOM 3886 C C . VAL A 1 495 ? 18.854 6.667 3.788 1.00 81.50 495 VAL A C 1
ATOM 3888 O O . VAL A 1 495 ? 18.874 5.548 3.287 1.00 81.50 495 VAL A O 1
ATOM 3891 N N . LEU A 1 496 ? 19.548 7.677 3.249 1.00 84.62 496 LEU A N 1
ATOM 3892 C CA . LEU A 1 496 ? 20.354 7.513 2.029 1.00 84.62 496 LEU A CA 1
ATOM 3893 C C . LEU A 1 496 ? 21.676 6.763 2.227 1.00 84.62 496 LEU A C 1
ATOM 3895 O O . LEU A 1 496 ? 22.260 6.334 1.227 1.00 84.62 496 LEU A O 1
ATOM 3899 N N . SER A 1 497 ? 22.193 6.681 3.455 1.00 83.06 497 SER A N 1
ATOM 3900 C CA . SER A 1 497 ? 23.405 5.906 3.745 1.00 83.06 497 SER A CA 1
ATOM 3901 C C . SER A 1 497 ? 23.152 4.408 3.642 1.00 83.06 497 SER A C 1
ATOM 3903 O O . SER A 1 497 ? 24.067 3.682 3.271 1.00 83.06 497 SER A O 1
ATOM 3905 N N . ASP A 1 498 ? 21.916 3.966 3.886 1.00 84.69 498 ASP A N 1
ATOM 3906 C CA . ASP A 1 498 ? 21.499 2.583 3.687 1.00 84.69 498 ASP A CA 1
ATOM 3907 C C . ASP A 1 498 ? 20.758 2.425 2.336 1.00 84.69 498 ASP A C 1
ATOM 3909 O O . ASP A 1 498 ? 19.636 2.923 2.148 1.00 84.69 498 ASP A O 1
ATOM 3913 N N . PRO A 1 499 ? 21.354 1.721 1.352 1.00 84.44 499 PRO A N 1
ATOM 3914 C CA . PRO A 1 499 ? 20.709 1.450 0.071 1.00 84.44 499 PRO A CA 1
ATOM 3915 C C . PRO A 1 499 ? 19.372 0.709 0.196 1.00 84.44 499 PRO A C 1
ATOM 3917 O O . PRO A 1 499 ? 18.493 0.922 -0.636 1.00 84.44 499 PRO A O 1
ATOM 3920 N N . ARG A 1 500 ? 19.190 -0.131 1.223 1.00 85.62 500 ARG A N 1
ATOM 3921 C CA . ARG A 1 500 ? 17.962 -0.911 1.433 1.00 85.62 500 ARG A CA 1
ATOM 3922 C C . ARG A 1 500 ? 16.845 -0.035 1.991 1.00 85.62 500 ARG A C 1
ATOM 3924 O O . ARG A 1 500 ? 15.722 -0.090 1.490 1.00 85.62 500 ARG A O 1
ATOM 3931 N N . ARG A 1 501 ? 17.144 0.847 2.951 1.00 83.62 501 ARG A N 1
ATOM 3932 C CA . ARG A 1 501 ? 16.160 1.819 3.473 1.00 83.62 501 ARG A CA 1
ATOM 3933 C C . ARG A 1 501 ? 15.734 2.827 2.415 1.00 83.62 501 ARG A C 1
ATOM 3935 O O . ARG A 1 501 ? 14.543 3.024 2.204 1.00 83.62 501 ARG A O 1
ATOM 3942 N N . SER A 1 502 ? 16.689 3.387 1.674 1.00 85.81 502 SER A N 1
ATOM 3943 C CA . SER A 1 502 ? 16.398 4.318 0.573 1.00 85.81 502 SER A CA 1
ATOM 3944 C C . SER A 1 502 ? 15.816 3.668 -0.686 1.00 85.81 502 SER A C 1
ATOM 3946 O O . SER A 1 502 ? 15.612 4.370 -1.681 1.00 85.81 502 SER A O 1
ATOM 3948 N N . PHE A 1 503 ? 15.590 2.349 -0.681 1.00 88.56 503 PHE A N 1
ATOM 3949 C CA . PHE A 1 503 ? 15.107 1.585 -1.832 1.00 88.56 503 PHE A CA 1
ATOM 3950 C C . PHE A 1 503 ? 15.938 1.860 -3.101 1.00 88.56 503 PHE A C 1
ATOM 3952 O O . PHE A 1 503 ? 15.427 2.059 -4.204 1.00 88.56 503 PHE A O 1
ATOM 3959 N N . TYR A 1 504 ? 17.259 1.952 -2.925 1.00 92.50 504 TYR A N 1
ATOM 3960 C CA . TYR A 1 504 ? 18.240 2.227 -3.971 1.00 92.50 504 TYR A CA 1
ATOM 3961 C C . TYR A 1 504 ? 17.974 3.527 -4.758 1.00 92.50 504 TYR A C 1
ATOM 3963 O O . TYR A 1 504 ? 18.343 3.632 -5.930 1.00 92.50 504 TYR A O 1
ATOM 3971 N N . ALA A 1 505 ? 17.398 4.560 -4.126 1.00 91.81 505 ALA A N 1
ATOM 3972 C CA . ALA A 1 505 ? 17.010 5.813 -4.789 1.00 91.81 505 ALA A CA 1
ATOM 3973 C C . ALA A 1 505 ? 18.131 6.456 -5.634 1.00 91.81 505 ALA A C 1
ATOM 3975 O O . ALA A 1 505 ? 17.878 6.903 -6.753 1.00 91.81 505 ALA A O 1
ATOM 3976 N N . ARG A 1 506 ? 19.383 6.467 -5.143 1.00 93.50 506 ARG A N 1
ATOM 3977 C CA . ARG A 1 506 ? 20.550 6.988 -5.893 1.00 93.50 506 ARG A CA 1
ATOM 3978 C C . ARG A 1 506 ? 20.808 6.201 -7.174 1.00 93.50 506 ARG A C 1
ATOM 3980 O O . ARG A 1 506 ? 21.089 6.784 -8.216 1.00 93.50 506 ARG A O 1
ATOM 3987 N N . TRP A 1 507 ? 20.745 4.878 -7.075 1.00 94.75 507 TRP A N 1
ATOM 3988 C CA . TRP A 1 507 ? 20.998 3.972 -8.187 1.00 94.75 507 TRP A CA 1
ATOM 3989 C C . TRP A 1 507 ? 19.926 4.126 -9.265 1.00 94.75 507 TRP A C 1
ATOM 3991 O O . TRP A 1 507 ? 20.253 4.373 -10.423 1.00 94.75 507 TRP A O 1
ATOM 4001 N N . LEU A 1 508 ? 18.653 4.097 -8.867 1.00 94.12 508 LEU A N 1
ATOM 4002 C CA . LEU A 1 508 ? 17.524 4.259 -9.784 1.00 94.12 508 LEU A CA 1
ATOM 4003 C C . LEU A 1 508 ? 17.521 5.638 -10.461 1.00 94.12 508 LEU A C 1
ATOM 4005 O O . LEU A 1 508 ? 17.275 5.734 -11.664 1.00 94.12 508 LEU A O 1
ATOM 4009 N N . LEU A 1 509 ? 17.864 6.704 -9.725 1.00 94.44 509 LEU A N 1
ATOM 4010 C CA . LEU A 1 509 ? 17.987 8.049 -10.289 1.00 94.44 509 LEU A CA 1
ATOM 4011 C C . LEU A 1 509 ? 19.072 8.125 -11.370 1.00 94.44 509 LEU A C 1
ATOM 4013 O O . LEU A 1 509 ? 18.810 8.678 -12.436 1.00 94.44 509 LEU A O 1
ATOM 4017 N N . ARG A 1 510 ? 20.263 7.555 -11.130 1.00 95.44 510 ARG A N 1
ATOM 4018 C CA . ARG A 1 510 ? 21.370 7.575 -12.105 1.00 95.44 510 ARG A CA 1
ATOM 4019 C C . ARG A 1 510 ? 20.942 6.999 -13.450 1.00 95.44 510 ARG A C 1
ATOM 4021 O O . ARG A 1 510 ? 21.129 7.651 -14.471 1.00 95.44 510 ARG A O 1
ATOM 4028 N N . PHE A 1 511 ? 20.305 5.830 -13.452 1.00 95.88 511 PHE A N 1
ATOM 4029 C CA . PHE A 1 511 ? 19.843 5.225 -14.702 1.00 95.88 511 PHE A CA 1
ATOM 4030 C C . PHE A 1 511 ? 18.633 5.934 -15.305 1.00 95.88 511 PHE A C 1
ATOM 4032 O O . PHE A 1 511 ? 18.505 5.973 -16.522 1.00 95.88 511 PHE A O 1
ATOM 4039 N N . SER A 1 512 ? 17.767 6.547 -14.493 1.00 93.25 512 SER A N 1
ATOM 4040 C CA . SER A 1 512 ? 16.688 7.387 -15.023 1.00 93.25 512 SER A CA 1
ATOM 4041 C C . SER A 1 512 ? 17.230 8.617 -15.759 1.00 93.25 512 SER A C 1
ATOM 4043 O O . SER A 1 512 ? 16.682 8.976 -16.801 1.00 93.25 512 SER A O 1
ATOM 4045 N N . ILE A 1 513 ? 18.292 9.247 -15.238 1.00 93.81 513 ILE A N 1
ATOM 4046 C CA . ILE A 1 513 ? 18.999 10.357 -15.896 1.00 93.81 513 ILE A CA 1
ATOM 4047 C C . ILE A 1 513 ? 19.698 9.854 -17.159 1.00 93.81 513 ILE A C 1
ATOM 4049 O O . ILE A 1 513 ? 19.560 10.471 -18.210 1.00 93.81 513 ILE A O 1
ATOM 4053 N N . LEU A 1 514 ? 20.390 8.716 -17.077 1.00 95.38 514 LEU A N 1
ATOM 4054 C CA . LEU A 1 514 ? 21.092 8.115 -18.209 1.00 95.38 514 LEU A CA 1
ATOM 4055 C C . LEU A 1 514 ? 20.141 7.747 -19.361 1.00 95.38 514 LEU A C 1
ATOM 4057 O O . LEU A 1 514 ? 20.463 8.000 -20.518 1.00 95.38 514 LEU A O 1
ATOM 4061 N N . ALA A 1 515 ? 18.948 7.233 -19.051 1.00 94.62 515 ALA A N 1
ATOM 4062 C CA . ALA A 1 515 ? 17.903 6.975 -20.041 1.00 94.62 515 ALA A CA 1
ATOM 4063 C C . ALA A 1 515 ? 17.395 8.264 -20.703 1.00 94.62 515 ALA A C 1
ATOM 4065 O O . ALA A 1 515 ? 17.209 8.306 -21.916 1.00 94.62 515 ALA A O 1
ATOM 4066 N N . SER A 1 516 ? 17.222 9.342 -19.930 1.00 92.62 516 SER A N 1
ATOM 4067 C CA . SER A 1 516 ? 16.873 10.652 -20.494 1.00 92.62 516 SER A CA 1
ATOM 4068 C C . SER A 1 516 ? 17.981 11.219 -21.370 1.00 92.62 516 SER A C 1
ATOM 4070 O O . SER A 1 516 ? 17.698 11.747 -22.437 1.00 92.62 516 SER A O 1
ATOM 4072 N N . PHE A 1 517 ? 19.236 11.108 -20.947 1.00 94.31 517 PHE A N 1
ATOM 4073 C CA . PHE A 1 517 ? 20.375 11.566 -21.734 1.00 94.31 517 PHE A CA 1
ATOM 4074 C C . PHE A 1 517 ? 20.495 10.787 -23.048 1.00 94.31 517 PHE A C 1
ATOM 4076 O O . PHE A 1 517 ? 20.618 11.388 -24.111 1.00 94.31 517 PHE A O 1
ATOM 4083 N N . THR A 1 518 ? 20.344 9.461 -22.979 1.00 95.06 518 THR A N 1
ATOM 4084 C CA . THR A 1 518 ? 20.280 8.579 -24.150 1.00 95.06 518 THR A CA 1
ATOM 4085 C C . THR A 1 518 ? 19.173 9.007 -25.105 1.00 95.06 518 THR A C 1
ATOM 4087 O O . THR A 1 518 ? 19.424 9.140 -26.301 1.00 95.06 518 THR A O 1
ATOM 4090 N N . TYR A 1 519 ? 17.970 9.282 -24.590 1.00 94.19 519 TYR A N 1
ATOM 4091 C CA . TYR A 1 519 ? 16.869 9.808 -25.393 1.00 94.19 519 TYR A CA 1
ATOM 4092 C C . TYR A 1 519 ? 17.250 11.102 -26.115 1.00 94.19 519 TYR A C 1
ATOM 4094 O O . TYR A 1 519 ? 17.115 11.177 -27.332 1.00 94.19 519 TYR A O 1
ATOM 4102 N N . TYR A 1 520 ? 17.756 12.102 -25.386 1.00 93.12 520 TYR A N 1
ATOM 4103 C CA . TYR A 1 520 ? 18.096 13.390 -25.985 1.00 93.12 520 TYR A CA 1
ATOM 4104 C C . TYR A 1 520 ? 19.165 13.260 -27.054 1.00 93.12 520 TYR A C 1
ATOM 4106 O O . TYR A 1 520 ? 18.985 13.820 -28.126 1.00 93.12 520 TYR A O 1
ATOM 4114 N N . ILE A 1 521 ? 20.234 12.501 -26.801 1.00 95.56 521 ILE A N 1
ATOM 4115 C CA . ILE A 1 521 ? 21.282 12.292 -27.803 1.00 95.56 521 ILE A CA 1
ATOM 4116 C C . ILE A 1 521 ? 20.708 11.604 -29.035 1.00 95.56 521 ILE A C 1
ATOM 4118 O O . ILE A 1 521 ? 20.896 12.085 -30.144 1.00 95.56 521 ILE A O 1
ATOM 4122 N N . THR A 1 522 ? 20.016 10.481 -28.858 1.00 96.00 522 THR A N 1
ATOM 4123 C CA . THR A 1 522 ? 19.547 9.672 -29.991 1.00 96.00 522 THR A CA 1
ATOM 4124 C C . THR A 1 522 ? 18.478 10.385 -30.814 1.00 96.00 522 THR A C 1
ATOM 4126 O O . THR A 1 522 ? 18.528 10.340 -32.044 1.00 96.00 522 THR A O 1
ATOM 4129 N N . ALA A 1 523 ? 17.556 11.100 -30.164 1.00 94.62 523 ALA A N 1
ATOM 4130 C CA . ALA A 1 523 ? 16.563 11.928 -30.838 1.00 94.62 523 ALA A CA 1
ATOM 4131 C C . ALA A 1 523 ? 17.215 13.125 -31.539 1.00 94.62 523 ALA A C 1
ATOM 4133 O O . ALA A 1 523 ? 16.923 13.370 -32.707 1.00 94.62 523 ALA A O 1
ATOM 4134 N N . LEU A 1 524 ? 18.132 13.831 -30.864 1.00 94.06 524 LEU A N 1
ATOM 4135 C CA . LEU A 1 524 ? 18.853 14.961 -31.445 1.00 94.06 524 LEU A CA 1
ATOM 4136 C C . LEU A 1 524 ? 19.656 14.515 -32.665 1.00 94.06 524 LEU A C 1
ATOM 4138 O O . LEU A 1 524 ? 19.503 15.109 -33.718 1.00 94.06 524 LEU A O 1
ATOM 4142 N N . VAL A 1 525 ? 20.436 13.438 -32.571 1.00 94.94 525 VAL A N 1
ATOM 4143 C CA . VAL A 1 525 ? 21.190 12.895 -33.710 1.00 94.94 525 VAL A CA 1
ATOM 4144 C C . VAL A 1 525 ? 20.252 12.516 -34.857 1.00 94.94 525 VAL A C 1
ATOM 4146 O O . VAL A 1 525 ? 20.501 12.906 -35.990 1.00 94.94 525 VAL A O 1
ATOM 4149 N N . SER A 1 526 ? 19.135 11.838 -34.583 1.00 95.38 526 SER A N 1
ATOM 4150 C CA . SER A 1 526 ? 18.178 11.468 -35.639 1.00 95.38 526 SER A CA 1
ATOM 4151 C C . SER A 1 526 ? 17.581 12.697 -36.343 1.00 95.38 526 SER A C 1
ATOM 4153 O O . SER A 1 526 ? 17.438 12.694 -37.563 1.00 95.38 526 SER A O 1
ATOM 4155 N N . ILE A 1 527 ? 17.266 13.762 -35.594 1.00 93.75 527 ILE A N 1
ATOM 4156 C CA . ILE A 1 527 ? 16.702 15.013 -36.130 1.00 93.75 527 ILE A CA 1
ATOM 4157 C C . ILE A 1 527 ? 17.766 15.830 -36.863 1.00 93.75 527 ILE A C 1
ATOM 4159 O O . ILE A 1 527 ? 17.537 16.259 -37.988 1.00 93.75 527 ILE A O 1
ATOM 4163 N N . LEU A 1 528 ? 18.929 16.049 -36.250 1.00 92.12 528 LEU A N 1
ATOM 4164 C CA . LEU A 1 528 ? 19.996 16.858 -36.830 1.00 92.12 528 LEU A CA 1
ATOM 4165 C C . LEU A 1 528 ? 20.499 16.245 -38.132 1.00 92.12 528 LEU A C 1
ATOM 4167 O O . LEU A 1 528 ? 20.670 16.962 -39.110 1.00 92.12 528 LEU A O 1
ATOM 4171 N N . TRP A 1 529 ? 20.676 14.926 -38.185 1.00 93.81 529 TRP A N 1
ATOM 4172 C CA . TRP A 1 529 ? 21.083 14.282 -39.428 1.00 93.81 529 TRP A CA 1
ATOM 4173 C C . TRP A 1 529 ? 19.983 14.289 -40.485 1.00 93.81 529 TRP A C 1
ATOM 4175 O O . TRP A 1 529 ? 20.298 14.442 -41.658 1.00 93.81 529 TRP A O 1
ATOM 4185 N N . PHE A 1 530 ? 18.709 14.216 -40.093 1.00 94.81 530 PHE A N 1
ATOM 4186 C CA . PHE A 1 530 ? 17.608 14.440 -41.029 1.00 94.81 530 PHE A CA 1
ATOM 4187 C C . PHE A 1 530 ? 17.618 15.869 -41.601 1.00 94.81 530 PHE A C 1
ATOM 4189 O O . PHE A 1 530 ? 17.426 16.052 -42.797 1.00 94.81 530 PHE A O 1
ATOM 4196 N N . LEU A 1 531 ? 17.904 16.887 -40.783 1.00 92.31 531 LEU A N 1
ATOM 4197 C CA . LEU A 1 531 ? 18.053 18.269 -41.256 1.00 92.31 531 LEU A CA 1
ATOM 4198 C C . LEU A 1 531 ? 19.259 18.426 -42.194 1.00 92.31 531 LEU A C 1
ATOM 4200 O O . LEU A 1 531 ? 19.142 19.088 -43.223 1.00 92.31 531 LEU A O 1
ATOM 4204 N N . ARG A 1 532 ? 20.383 17.763 -41.891 1.00 90.12 532 ARG A N 1
ATOM 4205 C CA . ARG A 1 532 ? 21.546 17.718 -42.793 1.00 90.12 532 ARG A CA 1
ATOM 4206 C C . ARG A 1 532 ? 21.223 17.021 -44.113 1.00 90.12 532 ARG A C 1
ATOM 4208 O O . ARG A 1 532 ? 21.673 17.491 -45.151 1.00 90.12 532 ARG A O 1
ATOM 4215 N N . ASP A 1 533 ? 20.409 15.963 -44.101 1.00 91.38 533 ASP A N 1
ATOM 4216 C CA . ASP A 1 533 ? 19.923 15.316 -45.330 1.00 91.38 533 ASP A CA 1
ATOM 4217 C C . ASP A 1 533 ? 19.078 16.277 -46.187 1.00 91.38 533 ASP A C 1
ATOM 4219 O O . ASP A 1 533 ? 19.087 16.175 -47.408 1.00 91.38 533 ASP A O 1
ATOM 4223 N N . LEU A 1 534 ? 18.395 17.248 -45.573 1.00 91.06 534 LEU A N 1
ATOM 4224 C CA . LEU A 1 534 ? 17.663 18.313 -46.273 1.00 91.06 534 LEU A CA 1
ATOM 4225 C C . LEU A 1 534 ? 18.560 19.479 -46.736 1.00 91.06 534 LEU A C 1
ATOM 4227 O O . LEU A 1 534 ? 18.050 20.461 -47.273 1.00 91.06 534 LEU A O 1
ATOM 4231 N N . GLY A 1 535 ? 19.874 19.408 -46.505 1.00 86.50 535 GLY A N 1
ATOM 4232 C CA . GLY A 1 535 ? 20.815 20.492 -46.802 1.00 86.50 535 GLY A CA 1
ATOM 4233 C C . GLY A 1 535 ? 20.731 21.676 -45.834 1.00 86.50 535 GLY A C 1
ATOM 4234 O O . GLY A 1 535 ? 21.289 22.736 -46.111 1.00 86.50 535 GLY A O 1
ATOM 4235 N N . ILE A 1 536 ? 20.038 21.522 -44.702 1.00 85.75 536 ILE A N 1
ATOM 4236 C CA . ILE A 1 536 ? 19.960 22.552 -43.666 1.00 85.75 536 ILE A CA 1
ATOM 4237 C C . ILE A 1 536 ? 21.217 22.443 -42.806 1.00 85.75 536 ILE A C 1
ATOM 4239 O O . ILE A 1 536 ? 21.449 21.414 -42.165 1.00 85.75 536 ILE A O 1
ATOM 4243 N N . ASP A 1 537 ? 22.023 23.507 -42.775 1.00 78.75 537 ASP A N 1
ATOM 4244 C CA . ASP A 1 537 ? 23.191 23.536 -41.901 1.00 78.75 537 ASP A CA 1
ATOM 4245 C C . ASP A 1 537 ? 22.751 23.628 -40.436 1.00 78.75 537 ASP A C 1
ATOM 4247 O O . ASP A 1 537 ? 21.993 24.507 -40.023 1.00 78.75 537 ASP A O 1
ATOM 4251 N N . VAL A 1 538 ? 23.216 22.661 -39.657 1.00 78.62 538 VAL A N 1
ATOM 4252 C CA . VAL A 1 538 ? 22.881 22.484 -38.246 1.00 78.62 538 VAL A CA 1
ATOM 4253 C C . VAL A 1 538 ? 23.853 23.249 -37.346 1.00 78.62 538 VAL A C 1
ATOM 4255 O O . VAL A 1 538 ? 23.554 23.524 -36.180 1.00 78.62 538 VAL A O 1
ATOM 4258 N N . LEU A 1 539 ? 25.026 23.605 -37.869 1.00 75.44 539 LEU A N 1
ATOM 4259 C CA . LEU A 1 539 ? 26.023 24.360 -37.131 1.00 75.44 539 LEU A CA 1
ATOM 4260 C C . LEU A 1 539 ? 25.615 25.832 -37.101 1.00 75.44 539 LEU A C 1
ATOM 4262 O O . LEU A 1 539 ? 25.455 26.477 -38.133 1.00 75.44 539 LEU A O 1
ATOM 4266 N N . GLY A 1 540 ? 25.462 26.385 -35.897 1.00 73.94 540 GLY A N 1
ATOM 4267 C CA . GLY A 1 540 ? 25.190 27.811 -35.741 1.00 73.94 540 GLY A CA 1
ATOM 4268 C C . GLY A 1 540 ? 26.306 28.674 -36.358 1.00 73.94 540 GLY A C 1
ATOM 4269 O O . GLY A 1 540 ? 27.451 28.218 -36.452 1.00 73.94 540 GLY A O 1
ATOM 4270 N N . PRO A 1 541 ? 26.030 29.947 -36.700 1.00 71.12 541 PRO A N 1
ATOM 4271 C CA . PRO A 1 541 ? 26.992 30.824 -37.377 1.00 71.12 541 PRO A CA 1
ATOM 4272 C C . PRO A 1 541 ? 28.356 30.909 -36.672 1.00 71.12 541 PRO A C 1
ATOM 4274 O O . PRO A 1 541 ? 29.400 30.931 -37.317 1.00 71.12 541 PRO A O 1
ATOM 4277 N N . GLY A 1 542 ? 28.368 30.888 -35.334 1.00 67.88 542 GLY A N 1
ATOM 4278 C CA . GLY A 1 542 ? 29.604 30.897 -34.545 1.00 67.88 542 GLY A CA 1
ATOM 4279 C C . GLY A 1 542 ? 30.464 29.636 -34.707 1.00 67.88 542 GLY A C 1
ATOM 4280 O O . GLY A 1 542 ? 31.688 29.736 -34.757 1.00 67.88 542 GLY A O 1
ATOM 4281 N N . ALA A 1 543 ? 29.849 28.457 -34.849 1.00 70.19 543 ALA A N 1
ATOM 4282 C CA . ALA A 1 543 ? 30.577 27.208 -35.079 1.00 70.19 543 ALA A CA 1
ATOM 4283 C C . ALA A 1 543 ? 31.187 27.170 -36.489 1.00 70.19 543 ALA A C 1
ATOM 4285 O O . ALA A 1 543 ? 32.330 26.750 -36.650 1.00 70.19 543 ALA A O 1
ATOM 4286 N N . GLN A 1 544 ? 30.477 27.701 -37.489 1.00 70.25 544 GLN A N 1
ATOM 4287 C CA . GLN A 1 544 ? 30.999 27.848 -38.851 1.00 70.25 544 GLN A CA 1
ATOM 4288 C C . GLN A 1 544 ? 32.206 28.799 -38.914 1.00 70.25 544 GLN A C 1
ATOM 4290 O O . GLN A 1 544 ? 33.178 28.516 -39.614 1.00 70.25 544 GLN A O 1
ATOM 4295 N N . VAL A 1 545 ? 32.183 29.909 -38.164 1.00 73.12 545 VAL A N 1
ATOM 4296 C CA . VAL A 1 545 ? 33.327 30.834 -38.050 1.00 73.12 545 VAL A CA 1
ATOM 4297 C C . VAL A 1 545 ? 34.532 30.142 -37.407 1.00 73.12 545 VAL A C 1
ATOM 4299 O O . VAL A 1 545 ? 35.644 30.259 -37.920 1.00 73.12 545 VAL A O 1
ATOM 4302 N N . GLY A 1 546 ? 34.314 29.367 -36.339 1.00 71.88 546 GLY A N 1
ATOM 4303 C CA . GLY A 1 546 ? 35.368 28.569 -35.705 1.00 71.88 546 GLY A CA 1
ATOM 4304 C C . GLY A 1 546 ? 35.976 27.519 -36.643 1.00 71.88 546 GLY A C 1
ATOM 4305 O O . GLY A 1 546 ? 37.194 27.379 -36.701 1.00 71.88 546 GLY A O 1
ATOM 4306 N N . MET A 1 547 ? 35.155 26.828 -37.439 1.00 70.81 547 MET A N 1
ATOM 4307 C CA . MET A 1 547 ? 35.634 25.847 -38.423 1.00 70.81 547 MET A CA 1
ATOM 4308 C C . MET A 1 547 ? 36.416 26.491 -39.571 1.00 70.81 547 MET A C 1
ATOM 4310 O O . MET A 1 547 ? 37.450 25.960 -39.970 1.00 70.81 547 MET A O 1
ATOM 4314 N N . ARG A 1 548 ? 35.986 27.670 -40.049 1.00 72.81 548 ARG A N 1
ATOM 4315 C CA . ARG A 1 548 ? 36.751 28.458 -41.031 1.00 72.81 548 ARG A CA 1
ATOM 4316 C C . ARG A 1 548 ? 38.114 28.878 -40.485 1.00 72.81 548 ARG A C 1
ATOM 4318 O O . ARG A 1 548 ? 39.096 28.801 -41.214 1.00 72.81 548 ARG A O 1
ATOM 4325 N N . ALA A 1 549 ? 38.185 29.277 -39.214 1.00 77.56 549 ALA A N 1
ATOM 4326 C CA . ALA A 1 549 ? 39.446 29.645 -38.568 1.00 77.56 549 ALA A CA 1
ATOM 4327 C C . ALA A 1 549 ? 40.416 28.456 -38.424 1.00 77.56 549 ALA A C 1
ATOM 4329 O O . ALA A 1 549 ? 41.627 28.652 -38.420 1.00 77.56 549 ALA A O 1
ATOM 4330 N N . LEU A 1 550 ? 39.892 27.229 -38.348 1.00 78.31 550 LEU A N 1
ATOM 4331 C CA . LEU A 1 550 ? 40.667 25.986 -38.281 1.00 78.31 550 LEU A CA 1
ATOM 4332 C C . LEU A 1 550 ? 40.957 25.361 -39.661 1.00 78.31 550 LEU A C 1
ATOM 4334 O O . LEU A 1 550 ? 41.542 24.283 -39.723 1.00 78.31 550 LEU A O 1
ATOM 4338 N N . GLY A 1 551 ? 40.556 26.008 -40.764 1.00 75.00 551 GLY A N 1
ATOM 4339 C CA . GLY A 1 551 ? 40.787 25.513 -42.128 1.00 75.00 551 GLY A CA 1
ATOM 4340 C C . GLY A 1 551 ? 39.964 24.276 -42.508 1.00 75.00 551 GLY A C 1
ATOM 4341 O O . GLY A 1 551 ? 40.320 23.571 -43.450 1.00 75.00 551 GLY A O 1
ATOM 4342 N N . LEU A 1 552 ? 38.880 23.992 -41.783 1.00 76.75 552 LEU A N 1
ATOM 4343 C CA . LEU A 1 552 ? 38.047 22.811 -42.001 1.00 76.75 552 LEU A CA 1
ATOM 4344 C C . LEU A 1 552 ? 36.945 23.073 -43.050 1.00 76.75 552 LEU A C 1
ATOM 4346 O O . LEU A 1 552 ? 36.465 24.208 -43.161 1.00 76.75 552 LEU A O 1
ATOM 4350 N N . PRO A 1 553 ? 36.511 22.048 -43.814 1.00 71.00 553 PRO A N 1
ATOM 4351 C CA . PRO A 1 553 ? 35.464 22.196 -44.827 1.00 71.00 553 PRO A CA 1
ATOM 4352 C C . PRO A 1 553 ? 34.145 22.716 -44.234 1.00 71.00 553 PRO A C 1
ATOM 4354 O O . PRO A 1 553 ? 33.674 22.220 -43.206 1.00 71.00 553 PRO A O 1
ATOM 4357 N N . GLN A 1 554 ? 33.520 23.696 -44.900 1.00 64.69 554 GLN A N 1
ATOM 4358 C CA . GLN A 1 554 ? 32.225 24.248 -44.481 1.00 64.69 554 GLN A CA 1
ATOM 4359 C C . GLN A 1 554 ? 31.145 23.155 -44.523 1.00 64.69 554 GLN A C 1
ATOM 4361 O O . GLN A 1 554 ? 31.016 22.455 -45.522 1.00 64.69 554 GLN A O 1
ATOM 4366 N N . GLY A 1 555 ? 30.387 23.001 -43.433 1.00 65.25 555 GLY A N 1
ATOM 4367 C CA . GLY A 1 555 ? 29.320 21.997 -43.313 1.00 65.25 555 GLY A CA 1
ATOM 4368 C C . GLY A 1 555 ? 29.778 20.593 -42.891 1.00 65.25 555 GLY A C 1
ATOM 4369 O O . GLY A 1 555 ? 28.929 19.708 -42.742 1.00 65.25 555 GLY A O 1
ATOM 4370 N N . SER A 1 556 ? 31.082 20.384 -42.663 1.00 72.88 556 SER A N 1
ATOM 4371 C CA . SER A 1 556 ? 31.615 19.149 -42.071 1.00 72.88 556 SER A CA 1
ATOM 4372 C C . SER A 1 556 ? 31.763 19.281 -40.553 1.00 72.88 556 SER A C 1
ATOM 4374 O O . SER A 1 556 ? 32.205 20.313 -40.054 1.00 72.88 556 SER A O 1
ATOM 4376 N N . ILE A 1 557 ? 31.379 18.247 -39.806 1.00 78.25 557 ILE A N 1
ATOM 4377 C CA . ILE A 1 557 ? 31.625 18.124 -38.368 1.00 78.25 557 ILE A CA 1
ATOM 4378 C C . ILE A 1 557 ? 32.836 17.193 -38.199 1.00 78.25 557 ILE A C 1
ATOM 4380 O O . ILE A 1 557 ? 32.678 15.977 -38.341 1.00 78.25 557 ILE A O 1
ATOM 4384 N N . PRO A 1 558 ? 34.033 17.726 -37.888 1.00 72.00 558 PRO A N 1
ATOM 4385 C CA . PRO A 1 558 ? 35.248 16.923 -37.741 1.00 72.00 558 PRO A CA 1
ATOM 4386 C C . PRO A 1 558 ? 35.067 15.819 -36.698 1.00 72.00 558 PRO A C 1
ATOM 4388 O O . PRO A 1 558 ? 34.313 16.003 -35.737 1.00 72.00 558 PRO A O 1
ATOM 4391 N N . PHE A 1 559 ? 35.762 14.692 -36.860 1.00 75.12 559 PHE A N 1
ATOM 4392 C CA . PHE A 1 559 ? 35.654 13.469 -36.050 1.00 75.12 559 PHE A CA 1
ATOM 4393 C C . PHE A 1 559 ? 34.327 12.719 -36.151 1.00 75.12 559 PHE A C 1
ATOM 4395 O O . PHE A 1 559 ? 34.329 11.500 -36.034 1.00 75.12 559 PHE A O 1
ATOM 4402 N N . VAL A 1 560 ? 33.196 13.404 -36.330 1.00 80.75 560 VAL A N 1
ATOM 4403 C CA . VAL A 1 560 ? 31.885 12.751 -36.454 1.00 80.75 560 VAL A CA 1
ATOM 4404 C C . VAL A 1 560 ? 31.629 12.336 -37.895 1.00 80.75 560 VAL A C 1
ATOM 4406 O O . VAL A 1 560 ? 31.182 11.218 -38.135 1.00 80.75 560 VAL A O 1
ATOM 4409 N N . ASP A 1 561 ? 31.939 13.208 -38.852 1.00 83.44 561 ASP A N 1
ATOM 4410 C CA . ASP A 1 561 ? 31.815 12.876 -40.270 1.00 83.44 561 ASP A CA 1
ATOM 4411 C C . ASP A 1 561 ? 32.905 11.890 -40.718 1.00 83.44 561 ASP A C 1
ATOM 4413 O O . ASP A 1 561 ? 32.663 11.088 -41.612 1.00 83.44 561 ASP A O 1
ATOM 4417 N N . ASP A 1 562 ? 34.039 11.835 -40.012 1.00 85.56 562 ASP A N 1
ATOM 4418 C CA . ASP A 1 562 ? 35.101 10.844 -40.248 1.00 85.56 562 ASP A CA 1
ATOM 4419 C C . ASP A 1 562 ? 34.682 9.408 -39.872 1.00 85.56 562 ASP A C 1
ATOM 4421 O O . ASP A 1 562 ? 35.307 8.440 -40.303 1.00 85.56 562 ASP A O 1
ATOM 4425 N N . LEU A 1 563 ? 33.618 9.245 -39.071 1.00 87.12 563 LEU A N 1
ATOM 4426 C CA . LEU A 1 563 ? 33.041 7.932 -38.752 1.00 87.12 563 LEU A CA 1
ATOM 4427 C C . LEU A 1 563 ? 32.182 7.372 -39.894 1.00 87.12 563 LEU A C 1
ATOM 4429 O O . LEU A 1 563 ? 31.798 6.200 -39.842 1.00 87.12 563 LEU A O 1
ATOM 4433 N N . GLN A 1 564 ? 31.835 8.194 -40.887 1.00 90.69 564 GLN A N 1
ATOM 4434 C CA . GLN A 1 564 ? 30.957 7.797 -41.981 1.00 90.69 564 GLN A CA 1
ATOM 4435 C C . GLN A 1 564 ? 31.679 6.821 -42.909 1.00 90.69 564 GLN A C 1
ATOM 4437 O O . GLN A 1 564 ? 32.826 7.026 -43.305 1.00 90.69 564 GLN A O 1
ATOM 4442 N N . MET A 1 565 ? 30.996 5.740 -43.292 1.00 91.81 565 MET A N 1
ATOM 4443 C CA . MET A 1 565 ? 31.535 4.859 -44.326 1.00 91.81 565 MET A CA 1
ATOM 4444 C C . MET A 1 565 ? 31.572 5.592 -45.676 1.00 91.81 565 MET A C 1
ATOM 4446 O O . MET A 1 565 ? 30.671 6.381 -45.951 1.00 91.81 565 MET A O 1
ATOM 4450 N N . PRO A 1 566 ? 32.512 5.262 -46.584 1.00 89.81 566 PRO A N 1
ATOM 4451 C CA . PRO A 1 566 ? 32.608 5.913 -47.897 1.00 89.81 566 PRO A CA 1
ATOM 4452 C C . PRO A 1 566 ? 31.322 5.856 -48.737 1.00 89.81 566 PRO A C 1
ATOM 4454 O O . PRO A 1 566 ? 31.117 6.673 -49.625 1.00 89.81 566 PRO A O 1
ATOM 4457 N N . THR A 1 567 ? 30.454 4.879 -48.461 1.00 87.94 567 THR A N 1
ATOM 4458 C CA . THR A 1 567 ? 29.161 4.679 -49.130 1.00 87.94 567 THR A CA 1
ATOM 4459 C C . THR A 1 567 ? 28.016 5.502 -48.534 1.00 87.94 567 THR A C 1
ATOM 4461 O O . THR A 1 567 ? 26.870 5.319 -48.937 1.00 87.94 567 THR A O 1
ATOM 4464 N N . TYR A 1 568 ? 28.279 6.306 -47.505 1.00 91.12 568 TYR A N 1
ATOM 4465 C CA . TYR A 1 568 ? 27.290 7.162 -46.868 1.00 91.12 568 TYR A CA 1
ATOM 4466 C C . TYR A 1 568 ? 27.413 8.572 -47.444 1.00 91.12 568 TYR A C 1
ATOM 4468 O O . TYR A 1 568 ? 28.412 9.258 -47.245 1.00 91.12 568 TYR A O 1
ATOM 4476 N N . HIS A 1 569 ? 26.375 9.002 -48.157 1.00 88.56 569 HIS A N 1
ATOM 4477 C CA . HIS A 1 569 ? 26.279 10.346 -48.706 1.00 88.56 569 HIS A CA 1
ATOM 4478 C C . HIS A 1 569 ? 25.203 11.152 -47.971 1.00 88.56 569 HIS A C 1
ATOM 4480 O O . HIS A 1 569 ? 24.042 10.743 -47.869 1.00 88.56 569 HIS A O 1
ATOM 4486 N N . LEU A 1 570 ? 25.602 12.309 -47.439 1.00 85.81 570 LEU A N 1
ATOM 4487 C CA . LEU A 1 570 ? 24.676 13.309 -46.910 1.00 85.81 570 LEU A CA 1
ATOM 4488 C C . LEU A 1 570 ? 23.940 13.987 -48.074 1.00 85.81 570 LEU A C 1
ATOM 4490 O O . LEU A 1 570 ? 24.534 14.251 -49.117 1.00 85.81 570 LEU A O 1
ATOM 4494 N N . GLY A 1 571 ? 22.649 14.267 -47.893 1.00 84.75 571 GLY A N 1
ATOM 4495 C CA . GLY A 1 571 ? 21.789 14.861 -48.929 1.00 84.75 571 GLY A CA 1
ATOM 4496 C C . GLY A 1 571 ? 20.886 13.856 -49.652 1.00 84.75 571 GLY A C 1
ATOM 4497 O O . GLY A 1 571 ? 19.912 14.242 -50.298 1.00 84.75 571 GLY A O 1
ATOM 4498 N N . GLU A 1 572 ? 21.138 12.552 -49.508 1.00 91.31 572 GLU A N 1
ATOM 4499 C CA . GLU A 1 572 ? 20.266 11.509 -50.053 1.00 91.31 572 GLU A CA 1
ATOM 4500 C C . GLU A 1 572 ? 19.077 11.218 -49.119 1.00 91.31 572 GLU A C 1
ATOM 4502 O O . GLU A 1 572 ? 19.002 10.187 -48.448 1.00 91.31 572 GLU A O 1
ATOM 4507 N N . VAL A 1 573 ? 18.107 12.137 -49.079 1.00 92.69 573 VAL A N 1
ATOM 4508 C CA . VAL A 1 573 ? 16.960 12.065 -48.153 1.00 92.69 573 VAL A CA 1
ATOM 4509 C C . VAL A 1 573 ? 16.267 10.700 -48.189 1.00 92.69 573 VAL A C 1
ATOM 4511 O O . VAL A 1 573 ? 16.013 10.115 -47.143 1.00 92.69 573 VAL A O 1
ATOM 4514 N N . ILE A 1 574 ? 15.980 10.162 -49.377 1.00 92.88 574 ILE A N 1
ATOM 4515 C CA . ILE A 1 574 ? 15.199 8.923 -49.529 1.00 92.88 574 ILE A CA 1
ATOM 4516 C C . ILE A 1 574 ? 15.963 7.696 -49.010 1.00 92.88 574 ILE A C 1
ATOM 4518 O O . ILE A 1 574 ? 15.359 6.832 -48.372 1.00 92.88 574 ILE A O 1
ATOM 4522 N N . SER A 1 575 ? 17.273 7.609 -49.260 1.00 91.62 575 SER A N 1
ATOM 4523 C CA . SER A 1 575 ? 18.086 6.463 -48.835 1.00 91.62 575 SER A CA 1
ATOM 4524 C C . SER A 1 575 ? 18.378 6.499 -47.330 1.00 91.62 575 SER A C 1
ATOM 4526 O O . SER A 1 575 ? 18.434 5.444 -46.693 1.00 91.62 575 SER A O 1
ATOM 4528 N N . ASN A 1 576 ? 18.470 7.699 -46.744 1.00 95.38 576 ASN A N 1
ATOM 4529 C CA . ASN A 1 576 ? 18.783 7.903 -45.328 1.00 95.38 576 ASN A CA 1
ATOM 4530 C C . ASN A 1 576 ? 17.541 7.925 -44.417 1.00 95.38 576 ASN A C 1
ATOM 4532 O O . ASN A 1 576 ? 17.635 7.554 -43.241 1.00 95.38 576 ASN A O 1
ATOM 4536 N N . LEU A 1 577 ? 16.366 8.298 -44.945 1.00 95.94 577 LEU A N 1
ATOM 4537 C CA . LEU A 1 577 ? 15.104 8.418 -44.199 1.00 95.94 577 LEU A CA 1
ATOM 4538 C C . LEU A 1 577 ? 14.765 7.192 -43.326 1.00 95.94 577 LEU A C 1
ATOM 4540 O O . LEU A 1 577 ? 14.391 7.403 -42.167 1.00 95.94 577 LEU A O 1
ATOM 4544 N N . PRO A 1 578 ? 14.931 5.932 -43.790 1.00 97.00 578 PRO A N 1
ATOM 4545 C CA . PRO A 1 578 ? 14.747 4.744 -42.957 1.00 97.00 578 PRO A CA 1
ATOM 4546 C C . PRO A 1 578 ? 15.461 4.809 -41.605 1.00 97.00 578 PRO A C 1
ATOM 4548 O O . PRO A 1 578 ? 14.836 4.614 -40.563 1.00 97.00 578 PRO A O 1
ATOM 4551 N N . ALA A 1 579 ? 16.752 5.149 -41.598 1.00 96.81 579 ALA A N 1
ATOM 4552 C CA . ALA A 1 579 ? 17.552 5.211 -40.379 1.00 96.81 579 ALA A CA 1
ATOM 4553 C C . ALA A 1 579 ? 17.087 6.329 -39.432 1.00 96.81 579 ALA A C 1
ATOM 4555 O O . ALA A 1 579 ? 17.131 6.149 -38.211 1.00 96.81 579 ALA A O 1
ATOM 4556 N N . ARG A 1 580 ? 16.596 7.454 -39.977 1.00 96.31 580 ARG A N 1
ATOM 4557 C CA . ARG A 1 580 ? 16.090 8.595 -39.190 1.00 96.31 580 ARG A CA 1
ATOM 4558 C C . ARG A 1 580 ? 14.777 8.258 -38.498 1.00 96.31 580 ARG A C 1
ATOM 4560 O O . ARG A 1 580 ? 14.650 8.437 -37.288 1.00 96.31 580 ARG A O 1
ATOM 4567 N N . VAL A 1 581 ? 13.817 7.735 -39.263 1.00 97.25 581 VAL A N 1
ATOM 4568 C CA . VAL A 1 581 ? 12.475 7.385 -38.772 1.00 97.25 581 VAL A CA 1
ATOM 4569 C C . VAL A 1 581 ? 12.569 6.278 -37.728 1.00 97.25 581 VAL A C 1
ATOM 4571 O O . VAL A 1 581 ? 12.011 6.391 -36.635 1.00 97.25 581 VAL A O 1
ATOM 4574 N N . ILE A 1 582 ? 13.329 5.226 -38.034 1.00 97.44 582 ILE A N 1
ATOM 4575 C CA . ILE A 1 582 ? 13.546 4.109 -37.118 1.00 97.44 582 ILE A CA 1
ATOM 4576 C C . ILE A 1 582 ? 14.299 4.583 -35.878 1.00 97.44 582 ILE A C 1
ATOM 4578 O O . ILE A 1 582 ? 13.835 4.317 -34.768 1.00 97.44 582 ILE A O 1
ATOM 4582 N N . GLY A 1 583 ? 15.381 5.349 -36.049 1.00 96.62 583 GLY A N 1
ATOM 4583 C CA . GLY A 1 583 ? 16.154 5.922 -34.949 1.00 96.62 583 GLY A CA 1
ATOM 4584 C C . GLY A 1 583 ? 15.289 6.724 -33.979 1.00 96.62 583 GLY A C 1
ATOM 4585 O O . GLY A 1 583 ? 15.285 6.450 -32.778 1.00 96.62 583 GLY A O 1
ATOM 4586 N N . LEU A 1 584 ? 14.465 7.636 -34.500 1.00 95.94 584 LEU A N 1
ATOM 4587 C CA . LEU A 1 584 ? 13.553 8.433 -33.685 1.00 95.94 584 LEU A CA 1
ATOM 4588 C C . LEU A 1 584 ? 12.484 7.569 -32.998 1.00 95.94 584 LEU A C 1
ATOM 4590 O O . LEU A 1 584 ? 12.234 7.739 -31.803 1.00 95.94 584 LEU A O 1
ATOM 4594 N N . SER A 1 585 ? 11.890 6.604 -33.710 1.00 96.50 585 SER A N 1
ATOM 4595 C CA . SER A 1 585 ? 10.884 5.705 -33.127 1.00 96.50 585 SER A CA 1
ATOM 4596 C C . SER A 1 585 ? 11.451 4.882 -31.960 1.00 96.50 585 SER A C 1
ATOM 4598 O O . SER A 1 585 ? 10.804 4.786 -30.916 1.00 96.50 585 SER A O 1
ATOM 4600 N N . PHE A 1 586 ? 12.683 4.366 -32.090 1.00 96.62 586 PHE A N 1
ATOM 4601 C CA . PHE A 1 586 ? 13.378 3.603 -31.049 1.00 96.62 586 PHE A CA 1
ATOM 4602 C C . PHE A 1 586 ? 13.855 4.481 -29.881 1.00 96.62 586 PHE A C 1
ATOM 4604 O O . PHE A 1 586 ? 13.845 4.026 -28.734 1.00 96.62 586 PHE A O 1
ATOM 4611 N N . ALA A 1 587 ? 14.225 5.741 -30.130 1.00 95.19 587 ALA A N 1
ATOM 4612 C CA . ALA A 1 587 ? 14.545 6.699 -29.070 1.00 95.19 587 ALA A CA 1
ATOM 4613 C C . ALA A 1 587 ? 13.326 6.950 -28.160 1.00 95.19 587 ALA A C 1
ATOM 4615 O O . ALA A 1 587 ? 13.428 6.879 -26.928 1.00 95.19 587 ALA A O 1
ATOM 4616 N N . LEU A 1 588 ? 12.155 7.182 -28.768 1.00 92.44 588 LEU A N 1
ATOM 4617 C CA . LEU A 1 588 ? 10.895 7.435 -28.063 1.00 92.44 588 LEU A CA 1
ATOM 4618 C C . LEU A 1 588 ? 10.475 6.245 -27.190 1.00 92.44 588 LEU A C 1
ATOM 4620 O O . LEU A 1 588 ? 10.285 6.393 -25.982 1.00 92.44 588 LEU A O 1
ATOM 4624 N N . ILE A 1 589 ? 10.356 5.056 -27.784 1.00 94.12 589 ILE A N 1
ATOM 4625 C CA . ILE A 1 589 ? 9.967 3.834 -27.063 1.00 94.12 589 ILE A CA 1
ATOM 4626 C C . ILE A 1 589 ? 11.021 3.404 -26.040 1.00 94.12 589 ILE A C 1
ATOM 4628 O O . ILE A 1 589 ? 10.648 3.049 -24.928 1.00 94.12 589 ILE A O 1
ATOM 4632 N N . GLY A 1 590 ? 12.319 3.445 -26.359 1.00 94.38 590 GLY A N 1
ATOM 4633 C CA . GLY A 1 590 ? 13.366 2.905 -25.486 1.00 94.38 590 GLY A CA 1
ATOM 4634 C C . GLY A 1 590 ? 13.434 3.632 -24.144 1.00 94.38 590 GLY A C 1
ATOM 4635 O O . GLY A 1 590 ? 13.465 3.008 -23.081 1.00 94.38 590 GLY A O 1
ATOM 4636 N N . SER A 1 591 ? 13.357 4.962 -24.186 1.00 92.00 591 SER A N 1
ATOM 4637 C CA . SER A 1 591 ? 13.335 5.790 -22.980 1.00 92.00 591 SER A CA 1
ATOM 4638 C C . SER A 1 591 ? 12.067 5.587 -22.154 1.00 92.00 591 SER A C 1
ATOM 4640 O O . SER A 1 591 ? 12.157 5.365 -20.943 1.00 92.00 591 SER A O 1
ATOM 4642 N N . ARG A 1 592 ? 10.896 5.570 -22.806 1.00 91.19 592 ARG A N 1
ATOM 4643 C CA . ARG A 1 592 ? 9.602 5.328 -22.155 1.00 91.19 592 ARG A CA 1
ATOM 4644 C C . ARG A 1 592 ? 9.525 3.930 -21.546 1.00 91.19 592 ARG A C 1
ATOM 4646 O O . ARG A 1 592 ? 9.090 3.801 -20.408 1.00 91.19 592 ARG A O 1
ATOM 4653 N N . TYR A 1 593 ? 9.997 2.902 -22.248 1.00 94.75 593 TYR A N 1
ATOM 4654 C CA . TYR A 1 593 ? 10.065 1.524 -21.763 1.00 94.75 593 TYR A CA 1
ATOM 4655 C C . TYR A 1 593 ? 10.871 1.431 -20.468 1.00 94.75 593 TYR A C 1
ATOM 4657 O O . TYR A 1 593 ? 10.356 0.958 -19.451 1.00 94.75 593 TYR A O 1
ATOM 4665 N N . TYR A 1 594 ? 12.103 1.952 -20.466 1.00 95.62 594 TYR A N 1
ATOM 4666 C CA . TYR A 1 594 ? 12.924 1.935 -19.262 1.00 95.62 594 TYR A CA 1
ATOM 4667 C C . TYR A 1 594 ? 12.272 2.741 -18.136 1.00 95.62 594 TYR A C 1
ATOM 4669 O O . TYR A 1 594 ? 12.086 2.229 -17.037 1.00 95.62 594 TYR A O 1
ATOM 4677 N N . GLN A 1 595 ? 11.894 3.992 -18.391 1.00 92.06 595 GLN A N 1
ATOM 4678 C CA . GLN A 1 595 ? 11.432 4.904 -17.343 1.00 92.06 595 GLN A CA 1
ATOM 4679 C C . GLN A 1 595 ? 10.078 4.493 -16.760 1.00 92.06 595 GLN A C 1
ATOM 4681 O O . GLN A 1 595 ? 9.897 4.576 -15.543 1.00 92.06 595 GLN A O 1
ATOM 4686 N N . ASN A 1 596 ? 9.156 4.002 -17.594 1.00 90.50 596 ASN A N 1
ATOM 4687 C CA . ASN A 1 596 ? 7.810 3.664 -17.150 1.00 90.50 596 ASN A CA 1
ATOM 4688 C C . ASN A 1 596 ? 7.687 2.242 -16.589 1.00 90.50 596 ASN A C 1
ATOM 4690 O O . ASN A 1 596 ? 6.849 2.028 -15.715 1.00 90.50 596 ASN A O 1
ATOM 4694 N N . ILE A 1 597 ? 8.493 1.283 -17.044 1.00 92.44 597 ILE A N 1
ATOM 4695 C CA . ILE A 1 597 ? 8.387 -0.114 -16.593 1.00 92.44 597 ILE A CA 1
ATOM 4696 C C . ILE A 1 597 ? 9.518 -0.450 -15.620 1.00 92.44 597 ILE A C 1
ATOM 4698 O O . ILE A 1 597 ? 9.284 -0.823 -14.471 1.00 92.44 597 ILE A O 1
ATOM 4702 N N . LEU A 1 598 ? 10.762 -0.264 -16.061 1.00 94.75 598 LEU A N 1
ATOM 4703 C CA . LEU A 1 598 ? 11.955 -0.783 -15.384 1.00 94.75 598 LEU A CA 1
ATOM 4704 C C . LEU A 1 598 ? 12.588 0.201 -14.383 1.00 94.75 598 LEU A C 1
ATOM 4706 O O . LEU A 1 598 ? 13.411 -0.185 -13.552 1.00 94.75 598 LEU A O 1
ATOM 4710 N N . GLY A 1 599 ? 12.200 1.476 -14.424 1.00 91.69 599 GLY A N 1
ATOM 4711 C CA . GLY A 1 599 ? 12.828 2.561 -13.668 1.00 91.69 599 GLY A CA 1
ATOM 4712 C C . GLY A 1 599 ? 12.611 2.498 -12.152 1.00 91.69 599 GLY A C 1
ATOM 4713 O O . GLY A 1 599 ? 13.408 3.065 -11.405 1.00 91.69 599 GLY A O 1
ATOM 4714 N N . SER A 1 600 ? 11.561 1.813 -11.677 1.00 89.00 600 SER A N 1
ATOM 4715 C CA . SER A 1 600 ? 11.368 1.461 -10.251 1.00 89.00 600 SER A CA 1
ATOM 4716 C C . SER A 1 600 ? 11.853 0.067 -9.893 1.00 89.00 600 SER A C 1
ATOM 4718 O O . SER A 1 600 ? 12.071 -0.201 -8.716 1.00 89.00 600 SER A O 1
ATOM 4720 N N . PHE A 1 601 ? 11.968 -0.822 -10.874 1.00 93.06 601 PHE A N 1
ATOM 4721 C CA . PHE A 1 601 ? 12.280 -2.222 -10.646 1.00 93.06 601 PHE A CA 1
ATOM 4722 C C . PHE A 1 601 ? 13.767 -2.377 -10.342 1.00 93.06 601 PHE A C 1
ATOM 4724 O O . PHE A 1 601 ? 14.594 -1.819 -11.059 1.00 93.06 601 PHE A O 1
ATOM 4731 N N . THR A 1 602 ? 14.127 -3.115 -9.293 1.00 95.56 602 THR A N 1
ATOM 4732 C CA . THR A 1 602 ? 15.518 -3.439 -8.941 1.00 95.56 602 THR A CA 1
ATOM 4733 C C . THR A 1 602 ? 15.570 -4.824 -8.319 1.00 95.56 602 THR A C 1
ATOM 4735 O O . THR A 1 602 ? 14.826 -5.105 -7.384 1.00 95.56 602 THR A O 1
ATOM 4738 N N . THR A 1 603 ? 16.453 -5.696 -8.802 1.00 96.12 603 THR A N 1
ATOM 4739 C CA . THR A 1 603 ? 16.614 -7.034 -8.204 1.00 96.12 603 THR A CA 1
ATOM 4740 C C . THR A 1 603 ? 17.536 -7.006 -6.985 1.00 96.12 603 THR A C 1
ATOM 4742 O O . THR A 1 603 ? 17.601 -7.971 -6.222 1.00 96.12 603 THR A O 1
ATOM 4745 N N . ARG A 1 604 ? 18.221 -5.875 -6.754 1.00 95.06 604 ARG A N 1
ATOM 4746 C CA . ARG A 1 604 ? 19.165 -5.687 -5.641 1.00 95.06 604 ARG A CA 1
ATOM 4747 C C . ARG A 1 604 ? 18.512 -5.739 -4.265 1.00 95.06 604 ARG A C 1
ATOM 4749 O O . ARG A 1 604 ? 19.193 -6.033 -3.293 1.00 95.06 604 ARG A O 1
ATOM 4756 N N . VAL A 1 605 ? 17.202 -5.518 -4.165 1.00 92.75 605 VAL A N 1
ATOM 4757 C CA . VAL A 1 605 ? 16.475 -5.699 -2.895 1.00 92.75 605 VAL A CA 1
ATOM 4758 C C . VAL A 1 605 ? 16.499 -7.148 -2.397 1.00 92.75 605 VAL A C 1
ATOM 4760 O O . VAL A 1 605 ? 16.343 -7.382 -1.202 1.00 92.75 605 VAL A O 1
ATOM 4763 N N . ALA A 1 606 ? 16.746 -8.107 -3.295 1.00 93.25 606 ALA A N 1
ATOM 4764 C CA . ALA A 1 606 ? 16.903 -9.524 -2.997 1.00 93.25 606 ALA A CA 1
ATOM 4765 C C . ALA A 1 606 ? 18.380 -9.937 -2.873 1.00 93.25 606 ALA A C 1
ATOM 4767 O O . ALA A 1 606 ? 18.698 -11.128 -2.909 1.00 93.25 606 ALA A O 1
ATOM 4768 N N . ASP A 1 607 ? 19.301 -8.973 -2.776 1.00 91.62 607 ASP A N 1
ATOM 4769 C CA . ASP A 1 607 ? 20.725 -9.260 -2.672 1.00 91.62 607 ASP A CA 1
ATOM 4770 C C . ASP A 1 607 ? 21.090 -9.770 -1.273 1.00 91.62 607 ASP A C 1
ATOM 4772 O O . ASP A 1 607 ? 21.139 -9.021 -0.291 1.00 91.62 607 ASP A O 1
ATOM 4776 N N . SER A 1 608 ? 21.312 -11.079 -1.200 1.00 89.69 608 SER A N 1
ATOM 4777 C CA . SER A 1 608 ? 21.886 -11.771 -0.054 1.00 89.69 608 SER A CA 1
ATOM 4778 C C . SER A 1 608 ? 22.768 -12.919 -0.547 1.00 89.69 608 SER A C 1
ATOM 4780 O O . SER A 1 608 ? 22.360 -13.646 -1.466 1.00 89.69 608 SER A O 1
ATOM 4782 N N . PRO A 1 609 ? 23.942 -13.138 0.076 1.00 86.81 609 PRO A N 1
ATOM 4783 C CA . PRO A 1 609 ? 24.787 -14.293 -0.218 1.00 86.81 609 PRO A CA 1
ATOM 4784 C C . PRO A 1 609 ? 24.089 -15.621 0.115 1.00 86.81 609 PRO A C 1
ATOM 4786 O O . PRO A 1 609 ? 24.455 -16.660 -0.426 1.00 86.81 609 PRO A O 1
ATOM 4789 N N . ARG A 1 610 ? 23.052 -15.595 0.963 1.00 86.12 610 ARG A N 1
ATOM 4790 C CA . ARG A 1 610 ? 22.296 -16.781 1.393 1.00 86.12 610 ARG A CA 1
ATOM 4791 C C . ARG A 1 610 ? 21.207 -17.200 0.408 1.00 86.12 610 ARG A C 1
ATOM 4793 O O . ARG A 1 610 ? 20.695 -18.313 0.483 1.00 86.12 610 ARG A O 1
ATOM 4800 N N . LEU A 1 611 ? 20.832 -16.321 -0.521 1.00 88.00 611 LEU A N 1
ATOM 4801 C CA . LEU A 1 611 ? 19.831 -16.630 -1.534 1.00 88.00 611 LEU A CA 1
ATOM 4802 C C . LEU A 1 611 ? 20.482 -17.202 -2.793 1.00 88.00 611 LEU A C 1
ATOM 4804 O O . LEU A 1 611 ? 21.200 -16.496 -3.509 1.00 88.00 611 LEU A O 1
ATOM 4808 N N . LEU A 1 612 ? 20.120 -18.441 -3.139 1.00 85.75 612 LEU A N 1
ATOM 4809 C CA . LEU A 1 612 ? 20.507 -19.081 -4.400 1.00 85.75 612 LEU A CA 1
ATOM 4810 C C . LEU A 1 612 ? 20.147 -18.215 -5.617 1.00 85.75 612 LEU A C 1
ATOM 4812 O O . LEU A 1 612 ? 19.112 -17.545 -5.646 1.00 85.75 612 LEU A O 1
ATOM 4816 N N . GLY A 1 613 ? 20.985 -18.271 -6.654 1.00 88.50 613 GLY A N 1
ATOM 4817 C CA . GLY A 1 613 ? 20.763 -17.543 -7.907 1.00 88.50 613 GLY A CA 1
ATOM 4818 C C . GLY A 1 613 ? 21.288 -16.104 -7.922 1.00 88.50 613 GLY A C 1
ATOM 4819 O O . GLY A 1 613 ? 20.751 -15.285 -8.663 1.00 88.50 613 GLY A O 1
ATOM 4820 N N . GLY A 1 614 ? 22.331 -15.788 -7.145 1.00 90.88 614 GLY A N 1
ATOM 4821 C CA . GLY A 1 614 ? 22.980 -14.467 -7.159 1.00 90.88 614 GLY A CA 1
ATOM 4822 C C . GLY A 1 614 ? 23.421 -14.016 -8.553 1.00 90.88 614 GLY A C 1
ATOM 4823 O O . GLY A 1 614 ? 23.123 -12.893 -8.950 1.00 90.88 614 GLY A O 1
ATOM 4824 N N . VAL A 1 615 ? 24.010 -14.922 -9.342 1.00 93.38 615 VAL A N 1
ATOM 4825 C CA . VAL A 1 615 ? 24.396 -14.652 -10.740 1.00 93.38 615 VAL A CA 1
ATOM 4826 C C . VAL A 1 615 ? 23.183 -14.262 -11.585 1.00 93.38 615 VAL A C 1
ATOM 4828 O O . VAL A 1 615 ? 23.212 -13.245 -12.268 1.00 93.38 615 VAL A O 1
ATOM 4831 N N . PHE A 1 616 ? 22.084 -15.015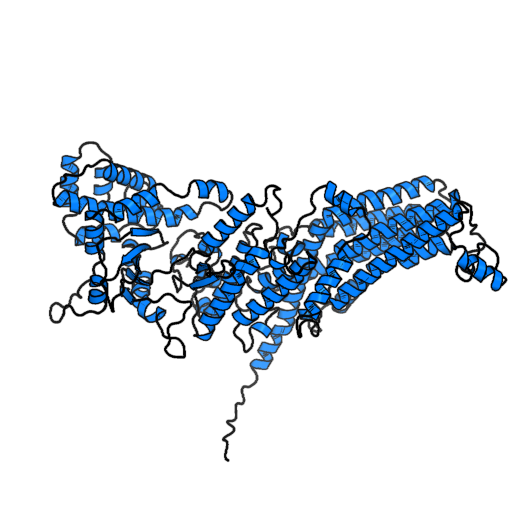 -11.491 1.00 94.88 616 PHE A N 1
ATOM 4832 C CA . PHE A 1 616 ? 20.852 -14.717 -12.225 1.00 94.88 616 PHE A CA 1
ATOM 4833 C C . PHE A 1 616 ? 20.239 -13.367 -11.812 1.00 94.88 616 PHE A C 1
ATOM 4835 O O . PHE A 1 616 ? 19.805 -12.599 -12.673 1.00 94.88 616 PHE A O 1
ATOM 4842 N N . ARG A 1 617 ? 20.241 -13.036 -10.511 1.00 95.19 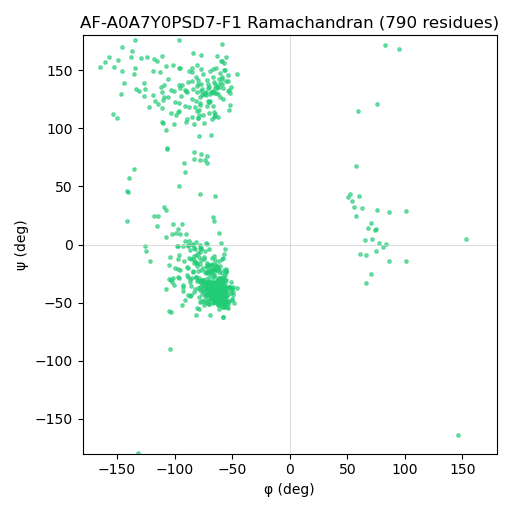617 ARG A N 1
ATOM 4843 C CA . ARG A 1 617 ? 19.799 -11.719 -10.020 1.00 95.19 617 ARG A CA 1
ATOM 4844 C C . ARG A 1 617 ? 20.649 -10.588 -10.590 1.00 95.19 617 ARG A C 1
ATOM 4846 O O . ARG A 1 617 ? 20.090 -9.608 -11.079 1.00 95.19 617 ARG A O 1
ATOM 4853 N N . GLY A 1 618 ? 21.973 -10.738 -10.531 1.00 96.31 618 GLY A N 1
ATOM 4854 C CA . GLY A 1 618 ? 22.929 -9.767 -11.056 1.00 96.31 618 GLY A CA 1
ATOM 4855 C C . GLY A 1 618 ? 22.791 -9.585 -12.566 1.00 96.31 618 GLY A C 1
ATOM 4856 O O . GLY A 1 618 ? 22.743 -8.453 -13.036 1.00 96.31 618 GLY A O 1
ATOM 4857 N N . ALA A 1 619 ? 22.624 -10.681 -13.310 1.00 97.00 619 ALA A N 1
ATOM 4858 C CA . ALA A 1 619 ? 22.359 -10.655 -14.746 1.00 97.00 619 ALA A CA 1
ATOM 4859 C C . ALA A 1 619 ? 21.031 -9.955 -15.068 1.00 97.00 619 ALA A C 1
ATOM 4861 O O . ALA A 1 619 ? 20.987 -9.105 -15.951 1.00 97.00 619 ALA A O 1
ATOM 4862 N N . THR A 1 620 ? 19.963 -10.239 -14.316 1.00 97.56 620 THR A N 1
ATOM 4863 C CA . THR A 1 620 ? 18.665 -9.568 -14.498 1.00 97.56 620 THR A CA 1
ATOM 4864 C C . THR A 1 620 ? 18.763 -8.070 -14.203 1.00 97.56 620 THR A C 1
ATOM 4866 O O . THR A 1 620 ? 18.234 -7.265 -14.969 1.00 97.56 620 THR A O 1
ATOM 4869 N N . GLU A 1 621 ? 19.476 -7.670 -13.142 1.00 97.69 621 GLU A N 1
ATOM 4870 C CA . GLU A 1 621 ? 19.748 -6.253 -12.858 1.00 97.69 621 GLU A CA 1
ATOM 4871 C C . GLU A 1 621 ? 20.525 -5.612 -14.008 1.00 97.69 621 GLU A C 1
ATOM 4873 O O . GLU A 1 621 ? 20.145 -4.547 -14.488 1.00 97.69 621 GLU A O 1
ATOM 4878 N N . PHE A 1 622 ? 21.587 -6.268 -14.478 1.00 97.88 622 PHE A N 1
ATOM 4879 C CA . PHE A 1 622 ? 22.408 -5.778 -15.578 1.00 97.88 622 PHE A CA 1
ATOM 4880 C C . PHE A 1 622 ? 21.578 -5.569 -16.845 1.00 97.88 622 PHE A C 1
ATOM 4882 O O . PHE A 1 622 ? 21.577 -4.465 -17.379 1.00 97.88 622 PHE A O 1
ATOM 4889 N N . VAL A 1 623 ? 20.817 -6.577 -17.282 1.00 97.75 623 VAL A N 1
ATOM 4890 C CA . VAL A 1 623 ? 19.963 -6.487 -18.477 1.00 97.75 623 VAL A CA 1
ATOM 4891 C C . VAL A 1 623 ? 18.910 -5.389 -18.311 1.00 97.75 623 VAL A C 1
ATOM 4893 O O . VAL A 1 623 ? 18.726 -4.574 -19.212 1.00 97.75 623 VAL A O 1
ATOM 4896 N N . THR A 1 624 ? 18.274 -5.299 -17.139 1.00 97.06 624 THR A N 1
ATOM 4897 C CA . THR A 1 624 ? 17.302 -4.239 -16.824 1.00 97.06 624 THR A CA 1
ATOM 4898 C C . THR A 1 624 ? 17.925 -2.851 -16.980 1.00 97.06 624 THR A C 1
ATOM 4900 O O . THR A 1 624 ? 17.326 -1.966 -17.588 1.00 97.06 624 THR A O 1
ATOM 4903 N N . ARG A 1 625 ? 19.135 -2.640 -16.447 1.00 97.56 625 ARG A N 1
ATOM 4904 C CA . ARG A 1 625 ? 19.837 -1.349 -16.519 1.00 97.56 625 ARG A CA 1
ATOM 4905 C C . ARG A 1 625 ? 20.435 -1.056 -17.884 1.00 97.56 625 ARG A C 1
ATOM 4907 O O . ARG A 1 625 ? 20.451 0.106 -18.281 1.00 97.56 625 ARG A O 1
ATOM 4914 N N . LEU A 1 626 ? 20.856 -2.081 -18.617 1.00 97.81 626 LEU A N 1
ATOM 4915 C CA . LEU A 1 626 ? 21.338 -1.956 -19.988 1.00 97.81 626 LEU A CA 1
ATOM 4916 C C . LEU A 1 626 ? 20.268 -1.330 -20.889 1.00 97.81 626 LEU A C 1
ATOM 4918 O O . LEU A 1 626 ? 20.600 -0.515 -21.743 1.00 97.81 626 LEU A O 1
ATOM 4922 N N . MET A 1 627 ? 18.981 -1.606 -20.643 1.00 97.81 627 MET A N 1
ATOM 4923 C CA . MET A 1 627 ? 17.874 -0.989 -21.389 1.00 97.81 627 MET A CA 1
ATOM 4924 C C . MET A 1 627 ? 17.810 0.542 -21.268 1.00 97.81 627 MET A C 1
ATOM 4926 O O . MET A 1 627 ? 17.211 1.179 -22.128 1.00 97.81 627 MET A O 1
ATOM 4930 N N . ALA A 1 628 ? 18.454 1.156 -20.265 1.00 96.69 628 ALA A N 1
ATOM 4931 C CA . ALA A 1 628 ? 18.571 2.614 -20.183 1.00 96.69 628 ALA A CA 1
ATOM 4932 C C . ALA A 1 628 ? 19.447 3.208 -21.301 1.00 96.69 628 ALA A C 1
ATOM 4934 O O . ALA A 1 628 ? 19.290 4.379 -21.632 1.00 96.69 628 ALA A O 1
ATOM 4935 N N . VAL A 1 629 ? 20.372 2.421 -21.861 1.00 97.38 629 VAL A N 1
ATOM 4936 C CA . VAL A 1 629 ? 21.335 2.859 -22.888 1.00 97.38 629 VAL A CA 1
ATOM 4937 C C . VAL A 1 629 ? 21.304 2.015 -24.158 1.00 97.38 629 VAL A C 1
ATOM 4939 O O . VAL A 1 629 ? 21.986 2.353 -25.114 1.00 97.38 629 VAL A O 1
ATOM 4942 N N . TRP A 1 630 ? 20.529 0.929 -24.199 1.00 97.50 630 TRP A N 1
ATOM 4943 C CA . TRP A 1 630 ? 20.562 -0.059 -25.284 1.00 97.50 630 TRP A CA 1
ATOM 4944 C C . TRP A 1 630 ? 20.307 0.536 -26.672 1.00 97.50 630 TRP A C 1
ATOM 4946 O O . TRP A 1 630 ? 20.943 0.142 -27.646 1.00 97.50 630 TRP A O 1
ATOM 4956 N N . SER A 1 631 ? 19.414 1.522 -26.764 1.00 96.19 631 SER A N 1
ATOM 4957 C CA . SER A 1 631 ? 19.120 2.196 -28.028 1.00 96.19 631 SER A CA 1
ATOM 4958 C C . SER A 1 631 ? 20.256 3.107 -28.507 1.00 96.19 631 SER A C 1
ATOM 4960 O O . SER A 1 631 ? 20.358 3.348 -29.706 1.00 96.19 631 SER A O 1
ATOM 4962 N N . LEU A 1 632 ? 21.131 3.584 -27.613 1.00 97.56 632 LEU A N 1
ATOM 4963 C CA . LEU A 1 632 ? 22.200 4.531 -27.937 1.00 97.56 632 LEU A CA 1
ATOM 4964 C C . LEU A 1 632 ? 23.151 4.007 -29.023 1.00 97.56 632 LEU A C 1
ATOM 4966 O O . LEU A 1 632 ? 23.194 4.620 -30.089 1.00 97.56 632 LEU A O 1
ATOM 4970 N N . PRO A 1 633 ? 23.884 2.891 -28.828 1.00 97.81 633 PRO A N 1
ATOM 4971 C CA . PRO A 1 633 ? 24.836 2.426 -29.834 1.00 97.81 633 PRO A CA 1
ATOM 4972 C C . PRO A 1 633 ? 24.148 2.047 -31.151 1.00 97.81 633 PRO A C 1
ATOM 4974 O O . PRO A 1 633 ? 24.694 2.309 -32.216 1.00 97.81 633 PRO A O 1
ATOM 4977 N N . LEU A 1 634 ? 22.933 1.491 -31.091 1.00 97.81 634 LEU A N 1
ATOM 4978 C CA . LEU A 1 634 ? 22.182 1.060 -32.272 1.00 97.81 634 LEU A CA 1
ATOM 4979 C C . LEU A 1 634 ? 21.763 2.249 -33.147 1.00 97.81 634 LEU A C 1
ATOM 4981 O O . LEU A 1 634 ? 21.957 2.227 -34.362 1.00 97.81 634 LEU A O 1
ATOM 4985 N N . ILE A 1 635 ? 21.228 3.307 -32.531 1.00 97.81 635 ILE A N 1
ATOM 4986 C CA . ILE A 1 635 ? 20.775 4.502 -33.251 1.00 97.81 635 ILE A CA 1
ATOM 4987 C C . ILE A 1 635 ? 21.969 5.303 -33.770 1.00 97.81 635 ILE A C 1
ATOM 4989 O O . ILE A 1 635 ? 21.936 5.751 -34.918 1.00 97.81 635 ILE A O 1
ATOM 4993 N N . LEU A 1 636 ? 23.025 5.461 -32.962 1.00 97.25 636 LEU A N 1
ATOM 4994 C CA . LEU A 1 636 ? 24.229 6.181 -33.378 1.00 97.25 636 LEU A CA 1
ATOM 4995 C C . LEU A 1 636 ? 24.933 5.476 -34.539 1.00 97.25 636 LEU A C 1
ATOM 4997 O O . LEU A 1 636 ? 25.268 6.138 -35.514 1.00 97.25 636 LEU A O 1
ATOM 5001 N N . ALA A 1 637 ? 25.085 4.150 -34.497 1.00 96.81 637 ALA A N 1
ATOM 5002 C CA . ALA A 1 637 ? 25.693 3.404 -35.598 1.00 96.81 637 ALA A CA 1
ATOM 5003 C C . ALA A 1 637 ? 24.914 3.589 -36.914 1.00 96.81 637 ALA A C 1
ATOM 5005 O O . ALA A 1 637 ? 25.510 3.855 -37.956 1.00 96.81 637 ALA A O 1
ATOM 5006 N N . CYS A 1 638 ? 23.579 3.539 -36.865 1.00 95.94 638 CYS A N 1
ATOM 5007 C CA . CYS A 1 638 ? 22.758 3.741 -38.061 1.00 95.94 638 CYS A CA 1
ATOM 5008 C C . CYS A 1 638 ? 22.808 5.180 -38.578 1.00 95.94 638 CYS A C 1
ATOM 5010 O O . CYS A 1 638 ? 22.784 5.402 -39.781 1.00 95.94 638 CYS A O 1
ATOM 5012 N N . ASN A 1 639 ? 22.847 6.174 -37.690 1.00 95.88 639 ASN A N 1
ATOM 5013 C CA . ASN A 1 639 ? 22.751 7.569 -38.113 1.00 95.88 639 ASN A CA 1
ATOM 5014 C C . ASN A 1 639 ? 24.102 8.188 -38.486 1.00 95.88 639 ASN A C 1
ATOM 5016 O O . ASN A 1 639 ? 24.132 9.052 -39.364 1.00 95.88 639 ASN A O 1
ATOM 5020 N N . LEU A 1 640 ? 25.182 7.758 -37.831 1.00 95.12 640 LEU A N 1
ATOM 5021 C CA . LEU A 1 640 ? 26.517 8.341 -37.966 1.00 95.12 640 LEU A CA 1
ATOM 5022 C C . LEU A 1 640 ? 27.451 7.520 -38.856 1.00 95.12 640 LEU A C 1
ATOM 5024 O O . LEU A 1 640 ? 28.295 8.110 -39.512 1.00 95.12 640 LEU A O 1
ATOM 5028 N N . VAL A 1 641 ? 27.319 6.189 -38.890 1.00 96.19 641 VAL A N 1
ATOM 5029 C CA . VAL A 1 641 ? 28.277 5.317 -39.596 1.00 96.19 641 VAL A CA 1
ATOM 5030 C C . VAL A 1 641 ? 27.714 4.838 -40.927 1.00 96.19 641 VAL A C 1
ATOM 5032 O O . VAL A 1 641 ? 28.316 5.067 -41.975 1.00 96.19 641 VAL A O 1
ATOM 5035 N N . ASN A 1 642 ? 26.557 4.167 -40.897 1.00 96.25 642 ASN A N 1
ATOM 5036 C CA . ASN A 1 642 ? 25.926 3.646 -42.106 1.00 96.25 642 ASN A CA 1
ATOM 5037 C C . ASN A 1 642 ? 24.395 3.503 -41.954 1.00 96.25 642 ASN A C 1
ATOM 5039 O O . ASN A 1 642 ? 23.927 2.607 -41.241 1.00 96.25 642 ASN A O 1
ATOM 5043 N N . PRO A 1 643 ? 23.598 4.307 -42.685 1.00 95.69 643 PRO A N 1
ATOM 5044 C CA . PRO A 1 643 ? 22.134 4.240 -42.673 1.00 95.69 643 PRO A CA 1
ATOM 5045 C C . PRO A 1 643 ? 21.560 2.872 -43.045 1.00 95.69 643 PRO A C 1
ATOM 5047 O O . PRO A 1 643 ? 20.499 2.492 -42.549 1.00 95.69 643 PRO A O 1
ATOM 5050 N N . ARG A 1 644 ? 22.271 2.076 -43.854 1.00 95.56 644 ARG A N 1
ATOM 5051 C CA . ARG A 1 644 ? 21.819 0.739 -44.281 1.00 95.56 644 ARG A CA 1
ATOM 5052 C C . ARG A 1 644 ? 21.766 -0.281 -43.143 1.00 95.56 644 ARG A C 1
ATOM 5054 O O . ARG A 1 644 ? 21.190 -1.350 -43.318 1.00 95.56 644 ARG A O 1
ATOM 5061 N N . TRP A 1 645 ? 22.336 0.025 -41.977 1.00 97.25 645 TRP A N 1
ATOM 5062 C CA . TRP A 1 645 ? 22.328 -0.867 -40.812 1.00 97.25 645 TRP A CA 1
ATOM 5063 C C . TRP A 1 645 ? 21.017 -0.844 -40.022 1.00 97.25 645 TRP A C 1
ATOM 5065 O O . TRP A 1 645 ? 20.828 -1.688 -39.142 1.00 97.25 645 TRP A O 1
ATOM 5075 N N . TRP A 1 646 ? 20.085 0.057 -40.355 1.00 97.25 646 TRP A N 1
ATOM 5076 C CA . TRP A 1 646 ? 18.803 0.182 -39.659 1.00 97.25 646 TRP A CA 1
ATOM 5077 C C . TRP A 1 646 ? 18.017 -1.140 -39.499 1.00 97.25 646 TRP A C 1
ATOM 5079 O O . TRP A 1 646 ? 17.439 -1.321 -38.420 1.00 97.25 646 TRP A O 1
ATOM 5089 N N . PRO A 1 647 ? 17.988 -2.096 -40.464 1.00 97.81 647 PRO A N 1
ATOM 5090 C CA . PRO A 1 647 ? 17.218 -3.327 -40.296 1.00 97.81 647 PRO A CA 1
ATOM 5091 C C . PRO A 1 647 ? 17.832 -4.222 -39.216 1.00 97.81 647 PRO A C 1
ATOM 5093 O O . PRO A 1 647 ? 17.132 -4.690 -38.317 1.00 97.81 647 PRO A O 1
ATOM 5096 N N . ILE A 1 648 ? 19.156 -4.406 -39.259 1.00 98.19 648 ILE A N 1
ATOM 5097 C CA . ILE A 1 648 ? 19.899 -5.221 -38.289 1.00 98.19 648 ILE A CA 1
ATOM 5098 C C . ILE A 1 648 ? 19.834 -4.582 -36.901 1.00 98.19 648 ILE A C 1
ATOM 5100 O O . ILE A 1 648 ? 19.539 -5.262 -35.918 1.00 98.19 648 ILE A O 1
ATOM 5104 N N . ALA A 1 649 ? 20.017 -3.263 -36.815 1.00 97.75 649 ALA A N 1
ATOM 5105 C CA . ALA A 1 649 ? 19.892 -2.533 -35.560 1.00 97.75 649 ALA A CA 1
ATOM 5106 C C . ALA A 1 649 ? 18.482 -2.645 -34.958 1.00 97.75 649 ALA A C 1
ATOM 5108 O O . ALA A 1 649 ? 18.350 -2.807 -33.745 1.00 97.75 649 ALA A O 1
ATOM 5109 N N . SER A 1 650 ? 17.430 -2.635 -35.786 1.00 97.50 650 SER A N 1
ATOM 5110 C CA . SER A 1 650 ? 16.051 -2.866 -35.330 1.00 97.50 650 SER A CA 1
ATOM 5111 C C . SER A 1 650 ? 15.880 -4.271 -34.750 1.00 97.50 650 SER A C 1
ATOM 5113 O O . SER A 1 650 ? 15.329 -4.429 -33.658 1.00 97.50 650 SER A O 1
ATOM 5115 N N . ALA A 1 651 ? 16.398 -5.291 -35.441 1.00 98.00 651 ALA A N 1
ATOM 5116 C CA . ALA A 1 651 ? 16.345 -6.679 -34.989 1.00 98.00 651 ALA A CA 1
ATOM 5117 C C . ALA A 1 651 ? 17.093 -6.879 -33.655 1.00 98.00 651 ALA A C 1
ATOM 5119 O O . ALA A 1 651 ? 16.569 -7.501 -32.723 1.00 98.00 651 ALA A O 1
ATOM 5120 N N . MET A 1 652 ? 18.277 -6.275 -33.510 1.00 98.19 652 MET A N 1
ATOM 5121 C CA . MET A 1 652 ? 19.036 -6.252 -32.252 1.00 98.19 652 MET A CA 1
ATOM 5122 C C . MET A 1 652 ? 18.300 -5.495 -31.139 1.00 98.19 652 MET A C 1
ATOM 5124 O O . MET A 1 652 ? 18.269 -5.952 -29.994 1.00 98.19 652 MET A O 1
ATOM 5128 N N . GLY A 1 653 ? 17.664 -4.367 -31.467 1.00 97.25 653 GLY A N 1
ATOM 5129 C CA . GLY A 1 653 ? 16.842 -3.578 -30.551 1.00 97.25 653 GLY A CA 1
ATOM 5130 C C . GLY A 1 653 ? 15.760 -4.430 -29.891 1.00 97.25 653 GLY A C 1
ATOM 5131 O O . GLY A 1 653 ? 15.713 -4.549 -28.665 1.00 97.25 653 GLY A O 1
ATOM 5132 N N . TYR A 1 654 ? 14.958 -5.105 -30.713 1.00 97.69 654 TYR A N 1
ATOM 5133 C CA . TYR A 1 654 ? 13.911 -6.023 -30.269 1.00 97.69 654 TYR A CA 1
ATOM 5134 C C . TYR A 1 654 ? 14.442 -7.239 -29.505 1.00 97.69 654 TYR A C 1
ATOM 5136 O O . TYR A 1 654 ? 13.845 -7.653 -28.510 1.00 97.69 654 TYR A O 1
ATOM 5144 N N . THR A 1 655 ? 15.589 -7.776 -29.921 1.00 98.12 655 THR A N 1
ATOM 5145 C CA . THR A 1 655 ? 16.248 -8.897 -29.236 1.00 98.12 655 THR A CA 1
ATOM 5146 C C . THR A 1 655 ? 16.649 -8.514 -27.804 1.00 98.12 655 THR A C 1
ATOM 5148 O O . THR A 1 655 ? 16.409 -9.274 -26.867 1.00 98.12 655 THR A O 1
ATOM 5151 N N . GLY A 1 656 ? 17.180 -7.305 -27.594 1.00 97.38 656 GLY A N 1
ATOM 5152 C CA . GLY A 1 656 ? 17.489 -6.801 -26.251 1.00 97.38 656 GLY A CA 1
ATOM 5153 C C . GLY A 1 656 ? 16.250 -6.680 -25.355 1.00 97.38 656 GLY A C 1
ATOM 5154 O O . GLY A 1 656 ? 16.279 -7.101 -24.196 1.00 97.38 656 GLY A O 1
ATOM 5155 N N . VAL A 1 657 ? 15.135 -6.181 -25.903 1.00 97.12 657 VAL A N 1
ATOM 5156 C CA . VAL A 1 657 ? 13.851 -6.080 -25.182 1.00 97.12 657 VAL A CA 1
ATOM 5157 C C . VAL A 1 657 ? 13.304 -7.461 -24.813 1.00 97.12 657 VAL A C 1
ATOM 5159 O O . VAL A 1 657 ? 12.828 -7.643 -23.691 1.00 97.12 657 VAL A O 1
ATOM 5162 N N . LEU A 1 658 ? 13.415 -8.450 -25.707 1.00 97.94 658 LEU A N 1
ATOM 5163 C CA . LEU A 1 658 ? 13.048 -9.840 -25.423 1.00 97.94 658 LEU A CA 1
ATOM 5164 C C . LEU A 1 658 ? 13.798 -10.373 -24.195 1.00 97.94 658 LEU A C 1
ATOM 5166 O O . LEU A 1 658 ? 13.165 -10.869 -23.262 1.00 97.94 658 LEU A O 1
ATOM 5170 N N . PHE A 1 659 ? 15.125 -10.223 -24.150 1.00 97.81 659 PHE A N 1
ATOM 5171 C CA . PHE A 1 659 ? 15.923 -10.674 -23.006 1.00 97.81 659 PHE A CA 1
ATOM 5172 C C . PHE A 1 659 ? 15.573 -9.933 -21.710 1.00 97.81 659 PHE A C 1
ATOM 5174 O O . PHE A 1 659 ? 15.504 -10.551 -20.644 1.00 97.81 659 PHE A O 1
ATOM 5181 N N . ALA A 1 660 ? 15.304 -8.628 -21.781 1.00 97.56 660 ALA A N 1
ATOM 5182 C CA . ALA A 1 660 ? 14.864 -7.853 -20.624 1.00 97.56 660 ALA A CA 1
ATOM 5183 C C . ALA A 1 660 ? 13.505 -8.331 -20.088 1.00 97.56 660 ALA A C 1
ATOM 5185 O O . ALA A 1 660 ? 13.361 -8.524 -18.879 1.00 97.56 660 ALA A O 1
ATOM 5186 N N . ASN A 1 661 ? 12.537 -8.594 -20.971 1.00 97.50 661 ASN A N 1
ATOM 5187 C CA . ASN A 1 661 ? 11.223 -9.114 -20.586 1.00 97.50 661 ASN A CA 1
ATOM 5188 C C . ASN A 1 661 ? 11.322 -10.517 -19.979 1.00 97.50 661 ASN A C 1
ATOM 5190 O O . ASN A 1 661 ? 10.772 -10.766 -18.910 1.00 97.50 661 ASN A O 1
ATOM 5194 N N . LEU A 1 662 ? 12.060 -11.428 -20.621 1.00 97.31 662 LEU A N 1
ATOM 5195 C CA . LEU A 1 662 ? 12.218 -12.795 -20.124 1.00 97.31 662 LEU A CA 1
ATOM 5196 C C . LEU A 1 662 ? 12.934 -12.836 -18.771 1.00 97.31 662 LEU A C 1
ATOM 5198 O O . LEU A 1 662 ? 12.493 -13.554 -17.874 1.00 97.31 662 LEU A O 1
ATOM 5202 N N . SER A 1 663 ? 14.011 -12.065 -18.598 1.00 97.19 663 SER A N 1
ATOM 5203 C CA . SER A 1 663 ? 14.782 -12.055 -17.346 1.00 97.19 663 SER A CA 1
ATOM 5204 C C . SER A 1 663 ? 13.991 -11.465 -16.176 1.00 97.19 663 SER A C 1
ATOM 5206 O O . SER A 1 663 ? 13.935 -12.074 -15.108 1.00 97.19 663 SER A O 1
ATOM 5208 N N . SER A 1 664 ? 13.320 -10.328 -16.375 1.00 97.38 664 SER A N 1
ATOM 5209 C CA . SER A 1 664 ? 12.507 -9.687 -15.334 1.00 97.38 664 SER A CA 1
ATOM 5210 C C . SER A 1 664 ? 11.245 -10.486 -14.984 1.00 97.38 664 SER A C 1
ATOM 5212 O O . SER A 1 664 ? 10.952 -10.646 -13.798 1.00 97.38 664 SER A O 1
ATOM 5214 N N . ALA A 1 665 ? 10.552 -11.073 -15.970 1.00 96.94 665 ALA A N 1
ATOM 5215 C CA . ALA A 1 665 ? 9.428 -11.979 -15.719 1.00 96.94 665 ALA A CA 1
ATOM 5216 C C . ALA A 1 665 ? 9.882 -13.239 -14.964 1.00 96.94 665 ALA A C 1
ATOM 5218 O O . ALA A 1 665 ? 9.273 -13.621 -13.967 1.00 96.94 665 ALA A O 1
ATOM 5219 N N . SER A 1 666 ? 11.012 -13.831 -15.366 1.00 96.69 666 SER A N 1
ATOM 5220 C CA . SER A 1 666 ? 11.586 -14.997 -14.682 1.00 96.69 666 SER A CA 1
ATOM 5221 C C . SER A 1 666 ? 12.003 -14.677 -13.245 1.00 96.69 666 SER A C 1
ATOM 5223 O O . SER A 1 666 ? 11.808 -15.497 -12.346 1.00 96.69 666 SER A O 1
ATOM 5225 N N . PHE A 1 667 ? 12.556 -13.484 -12.997 1.00 97.06 667 PHE A N 1
ATOM 5226 C CA . PHE A 1 667 ? 12.835 -13.010 -11.642 1.00 97.06 667 PHE A CA 1
ATOM 5227 C C . PHE A 1 667 ? 11.549 -12.890 -10.824 1.00 97.06 667 PHE A C 1
ATOM 5229 O O . PHE A 1 667 ? 11.491 -13.422 -9.713 1.00 97.06 667 PHE A O 1
ATOM 5236 N N . ALA A 1 668 ? 10.519 -12.246 -11.377 1.00 96.69 668 ALA A N 1
ATOM 5237 C CA . ALA A 1 668 ? 9.252 -12.063 -10.686 1.00 96.69 668 ALA A CA 1
ATOM 5238 C C . ALA A 1 668 ? 8.615 -13.409 -10.307 1.00 96.69 668 ALA A C 1
ATOM 5240 O O . ALA A 1 668 ? 8.281 -13.635 -9.143 1.00 96.69 668 ALA A O 1
ATOM 5241 N N . ASP A 1 669 ? 8.543 -14.342 -11.256 1.00 95.31 669 ASP A N 1
ATOM 5242 C CA . ASP A 1 669 ? 7.966 -15.671 -11.048 1.00 95.31 669 ASP A CA 1
ATOM 5243 C C . ASP A 1 669 ? 8.731 -16.482 -10.010 1.00 95.31 669 ASP A C 1
ATOM 5245 O O . ASP A 1 669 ? 8.127 -17.104 -9.133 1.00 95.31 669 ASP A O 1
ATOM 5249 N N . ARG A 1 670 ? 10.066 -16.448 -10.074 1.00 95.50 670 ARG A N 1
ATOM 5250 C CA . ARG A 1 670 ? 10.922 -17.161 -9.128 1.00 95.50 670 ARG A CA 1
ATOM 5251 C C . ARG A 1 670 ? 10.701 -16.679 -7.698 1.00 95.50 670 ARG A C 1
ATOM 5253 O O . ARG A 1 670 ? 10.579 -17.510 -6.802 1.00 95.50 670 ARG A O 1
ATOM 5260 N N . TYR A 1 671 ? 10.645 -15.367 -7.472 1.00 95.50 671 TYR A N 1
ATOM 5261 C CA . TYR A 1 671 ? 10.516 -14.821 -6.119 1.00 95.50 671 TYR A CA 1
ATOM 5262 C C . TYR A 1 671 ? 9.091 -14.861 -5.576 1.00 95.50 671 TYR A C 1
ATOM 5264 O O . TYR A 1 671 ? 8.920 -15.094 -4.381 1.00 95.50 671 TYR A O 1
ATOM 5272 N N . LEU A 1 672 ? 8.072 -14.752 -6.431 1.00 95.62 672 LEU A N 1
ATOM 5273 C CA . LEU A 1 672 ? 6.689 -15.003 -6.024 1.00 95.62 672 LEU A CA 1
ATOM 5274 C C . LEU A 1 672 ? 6.475 -16.473 -5.656 1.00 95.62 672 LEU A C 1
ATOM 5276 O O . LEU A 1 672 ? 5.892 -16.767 -4.615 1.00 95.62 672 LEU A O 1
ATOM 5280 N N . ARG A 1 673 ? 6.992 -17.409 -6.466 1.00 95.44 673 ARG A N 1
ATOM 5281 C CA . ARG A 1 673 ? 6.950 -18.842 -6.145 1.00 95.44 673 ARG A CA 1
ATOM 5282 C C . ARG A 1 673 ? 7.686 -19.127 -4.841 1.00 95.44 673 ARG A C 1
ATOM 5284 O O . ARG A 1 673 ? 7.119 -19.761 -3.961 1.00 95.44 673 ARG A O 1
ATOM 5291 N N . ARG A 1 674 ? 8.898 -18.590 -4.677 1.00 95.12 674 ARG A N 1
ATOM 5292 C CA . ARG A 1 674 ? 9.683 -18.791 -3.456 1.00 95.12 674 ARG A CA 1
ATOM 5293 C C . ARG A 1 674 ? 9.013 -18.197 -2.220 1.00 95.12 674 ARG A C 1
ATOM 5295 O O . ARG A 1 674 ? 9.053 -18.808 -1.161 1.00 95.12 674 ARG A O 1
ATOM 5302 N N . GLY A 1 675 ? 8.390 -17.028 -2.340 1.00 95.12 675 GLY A N 1
ATOM 5303 C CA . GLY A 1 675 ? 7.624 -16.433 -1.247 1.00 95.12 675 GLY A CA 1
ATOM 5304 C C . GLY A 1 675 ? 6.439 -17.304 -0.828 1.00 95.12 675 GLY A C 1
ATOM 5305 O O . GLY A 1 675 ? 6.230 -17.501 0.366 1.00 95.12 675 GLY A O 1
ATOM 5306 N N . ARG A 1 676 ? 5.726 -17.899 -1.796 1.00 95.00 676 ARG A N 1
ATOM 5307 C CA . ARG A 1 676 ? 4.646 -18.865 -1.532 1.00 95.00 676 ARG A CA 1
ATOM 5308 C C . ARG A 1 676 ? 5.161 -20.149 -0.884 1.00 95.00 676 ARG A C 1
ATOM 5310 O O . ARG A 1 676 ? 4.565 -20.606 0.078 1.00 95.00 676 ARG A O 1
ATOM 5317 N N . GLU A 1 677 ? 6.285 -20.694 -1.355 1.00 94.88 677 GLU A N 1
ATOM 5318 C CA . GLU A 1 677 ? 6.946 -21.861 -0.739 1.00 94.88 677 GLU A CA 1
ATOM 5319 C C . GLU A 1 677 ? 7.350 -21.594 0.717 1.00 94.88 677 GLU A C 1
ATOM 5321 O O . GLU A 1 677 ? 7.282 -22.485 1.556 1.00 94.88 677 GLU A O 1
ATOM 5326 N N . LEU A 1 678 ? 7.759 -20.361 1.029 1.00 93.69 678 LEU A N 1
ATOM 5327 C CA . LEU A 1 678 ? 8.054 -19.938 2.399 1.00 93.69 678 LEU A CA 1
ATOM 5328 C C . LEU A 1 678 ? 6.784 -19.629 3.213 1.00 93.69 678 LEU A C 1
ATOM 5330 O O . LEU A 1 678 ? 6.880 -19.389 4.416 1.00 93.69 678 LEU A O 1
ATOM 5334 N N . GLY A 1 679 ? 5.601 -19.647 2.594 1.00 93.38 679 GLY A N 1
ATOM 5335 C CA . GLY A 1 679 ? 4.309 -19.402 3.233 1.00 93.38 679 GLY A CA 1
ATOM 5336 C C . GLY A 1 679 ? 4.026 -17.929 3.534 1.00 93.38 679 GLY A C 1
ATOM 5337 O O . GLY A 1 679 ? 3.385 -17.639 4.539 1.00 93.38 679 GLY A O 1
ATOM 5338 N N . LEU A 1 680 ? 4.556 -16.986 2.747 1.00 93.81 680 LEU A N 1
ATOM 5339 C CA . LEU A 1 680 ? 4.194 -15.570 2.885 1.00 93.81 680 LEU A CA 1
ATOM 5340 C C . LEU A 1 680 ? 2.711 -15.384 2.542 1.00 93.81 680 LEU A C 1
ATOM 5342 O O . LEU A 1 680 ? 2.320 -15.501 1.381 1.00 93.81 680 LEU A O 1
ATOM 5346 N N . SER A 1 681 ? 1.910 -15.075 3.557 1.00 92.69 681 SER A N 1
ATOM 5347 C CA . SER A 1 681 ? 0.454 -14.892 3.458 1.00 92.69 681 SER A CA 1
ATOM 5348 C C . SER A 1 681 ? 0.045 -13.644 2.667 1.00 92.69 681 SER A C 1
ATOM 5350 O O . SER A 1 681 ? -1.042 -13.592 2.105 1.00 92.69 681 SER A O 1
ATOM 5352 N N . THR A 1 682 ? 0.940 -12.660 2.548 1.00 92.06 682 THR A N 1
ATOM 5353 C CA . THR A 1 682 ? 0.722 -11.425 1.774 1.00 92.06 682 THR A CA 1
ATOM 5354 C C . THR A 1 682 ? 0.780 -11.632 0.255 1.00 92.06 682 THR A C 1
ATOM 5356 O O . THR A 1 682 ? 0.524 -10.711 -0.535 1.00 92.06 682 THR A O 1
ATOM 5359 N N . LEU A 1 683 ? 1.124 -12.847 -0.183 1.00 92.50 683 LEU A N 1
ATOM 5360 C CA . LEU A 1 683 ? 1.139 -13.228 -1.585 1.00 92.50 683 LEU A CA 1
ATOM 5361 C C . LEU A 1 683 ? -0.166 -13.921 -1.967 1.00 92.50 683 LEU A C 1
ATOM 5363 O O . LEU A 1 683 ? -0.625 -14.808 -1.251 1.00 92.50 683 LEU A O 1
ATOM 5367 N N . PRO A 1 684 ? -0.727 -13.587 -3.139 1.00 89.06 684 PRO A N 1
ATOM 5368 C CA . PRO A 1 684 ? -1.954 -14.210 -3.585 1.00 89.06 684 PRO A CA 1
ATOM 5369 C C . PRO A 1 684 ? -1.678 -15.675 -3.931 1.00 89.06 684 PRO A C 1
ATOM 5371 O O . PRO A 1 684 ? -0.572 -16.032 -4.389 1.00 89.06 684 PRO A O 1
ATOM 5374 N N . GLY A 1 685 ? -2.697 -16.514 -3.737 1.00 86.44 685 GLY A N 1
ATOM 5375 C CA . GLY A 1 685 ? -2.620 -17.947 -4.004 1.00 86.44 685 GLY A CA 1
ATOM 5376 C C . GLY A 1 685 ? -2.178 -18.255 -5.446 1.00 86.44 685 GLY A C 1
ATOM 5377 O O . GLY A 1 685 ? -2.270 -17.396 -6.327 1.00 86.44 685 GLY A O 1
ATOM 5378 N N . PRO A 1 686 ? -1.691 -19.475 -5.739 1.00 84.69 686 PRO A N 1
ATOM 5379 C CA . PRO A 1 686 ? -1.170 -19.828 -7.064 1.00 84.69 686 PRO A CA 1
ATOM 5380 C C . PRO A 1 686 ? -2.158 -19.595 -8.217 1.00 84.69 686 PRO A C 1
ATOM 5382 O O . PRO A 1 686 ? -1.729 -19.285 -9.325 1.00 84.69 686 PRO A O 1
ATOM 5385 N N . HIS A 1 687 ? -3.459 -19.727 -7.945 1.00 83.44 687 HIS A N 1
ATOM 5386 C CA . HIS A 1 687 ? -4.542 -19.604 -8.926 1.00 83.44 687 HIS A CA 1
ATOM 5387 C C . HIS A 1 687 ? -5.053 -18.169 -9.117 1.00 83.44 687 HIS A C 1
ATOM 5389 O O . HIS A 1 687 ? -5.811 -17.905 -10.048 1.00 83.44 687 HIS A O 1
ATOM 5395 N N . GLN A 1 688 ? -4.655 -17.240 -8.249 1.00 84.75 688 GLN A N 1
ATOM 5396 C CA . GLN A 1 688 ? -5.119 -15.862 -8.300 1.00 84.75 688 GLN A CA 1
ATOM 5397 C C . GLN A 1 688 ? -4.208 -15.025 -9.202 1.00 84.75 688 GLN A C 1
ATOM 5399 O O . GLN A 1 688 ? -2.977 -15.057 -9.093 1.00 84.75 688 GLN A O 1
ATOM 5404 N N . LYS A 1 689 ? -4.833 -14.268 -10.106 1.00 86.44 689 LYS A N 1
ATOM 5405 C CA . LYS A 1 689 ? -4.133 -13.391 -11.047 1.00 86.44 689 LYS A CA 1
ATOM 5406 C C . LYS A 1 689 ? -3.530 -12.199 -10.311 1.00 86.44 689 LYS A C 1
ATOM 5408 O O . LYS A 1 689 ? -4.175 -11.608 -9.450 1.00 86.44 689 LYS A O 1
ATOM 5413 N N . ILE A 1 690 ? -2.304 -11.837 -10.680 1.00 89.75 690 ILE A N 1
ATOM 5414 C CA . ILE A 1 690 ? -1.650 -10.604 -10.226 1.00 89.75 690 ILE A CA 1
ATOM 5415 C C . ILE A 1 690 ? -1.797 -9.583 -11.348 1.00 89.75 690 ILE A C 1
ATOM 5417 O O . ILE A 1 690 ? -1.351 -9.848 -12.471 1.00 89.75 690 ILE A O 1
ATOM 5421 N N . THR A 1 691 ? -2.402 -8.431 -11.050 1.00 88.12 691 THR A N 1
ATOM 5422 C CA . THR A 1 691 ? -2.662 -7.384 -12.048 1.00 88.12 691 THR A CA 1
ATOM 5423 C C . THR A 1 691 ? -1.393 -7.030 -12.823 1.00 88.12 691 THR A C 1
ATOM 5425 O O . THR A 1 691 ? -0.315 -6.852 -12.252 1.00 88.12 691 THR A O 1
ATOM 5428 N N . GLY A 1 692 ? -1.517 -7.012 -14.152 1.00 89.12 692 GLY A N 1
ATOM 5429 C CA . GLY A 1 692 ? -0.450 -6.712 -15.108 1.00 89.12 692 GLY A CA 1
ATOM 5430 C C . GLY A 1 692 ? 0.653 -7.761 -15.266 1.00 89.12 692 GLY A C 1
ATOM 5431 O O . GLY A 1 692 ? 1.238 -7.844 -16.347 1.00 89.12 692 GLY A O 1
ATOM 5432 N N . LEU A 1 693 ? 0.921 -8.606 -14.264 1.00 92.88 693 LEU A N 1
ATOM 5433 C CA . LEU A 1 693 ? 2.011 -9.584 -14.336 1.00 92.88 693 LEU A CA 1
ATOM 5434 C C . LEU A 1 693 ? 1.731 -10.692 -15.358 1.00 92.88 693 LEU A C 1
ATOM 5436 O O . LEU A 1 693 ? 2.623 -11.049 -16.123 1.00 92.88 693 LEU A O 1
ATOM 5440 N N . ASP A 1 694 ? 0.500 -11.201 -15.422 1.00 91.00 694 ASP A N 1
ATOM 5441 C CA . ASP A 1 694 ? 0.129 -12.225 -16.411 1.00 91.00 694 ASP A CA 1
ATOM 5442 C C . ASP A 1 694 ? 0.236 -11.695 -17.843 1.00 91.00 694 ASP A C 1
ATOM 5444 O O . ASP A 1 694 ? 0.775 -12.364 -18.727 1.00 91.00 694 ASP A O 1
ATOM 5448 N N . GLY A 1 695 ? -0.197 -10.450 -18.056 1.00 91.44 695 GLY A N 1
ATOM 5449 C CA . GLY A 1 695 ? 0.001 -9.756 -19.323 1.00 91.44 695 GLY A CA 1
ATOM 5450 C C . GLY A 1 695 ? 1.485 -9.591 -19.647 1.00 91.44 695 GLY A C 1
ATOM 5451 O O . GLY A 1 695 ? 1.889 -9.813 -20.786 1.00 91.44 695 GLY A O 1
ATOM 5452 N N . TYR A 1 696 ? 2.314 -9.258 -18.655 1.00 94.94 696 TYR A N 1
ATOM 5453 C CA . TYR A 1 696 ? 3.758 -9.109 -18.833 1.00 94.94 696 TYR A CA 1
ATOM 5454 C C . TYR A 1 696 ? 4.465 -10.432 -19.163 1.00 94.94 696 TYR A C 1
ATOM 5456 O O . TYR A 1 696 ? 5.325 -10.459 -20.042 1.00 94.94 696 TYR A O 1
ATOM 5464 N N . ARG A 1 697 ? 4.054 -11.554 -18.555 1.00 93.81 697 ARG A N 1
ATOM 5465 C CA . ARG A 1 697 ? 4.563 -12.901 -18.891 1.00 93.81 697 ARG A CA 1
ATOM 5466 C C . ARG A 1 697 ? 4.388 -13.224 -20.374 1.00 93.81 697 ARG A C 1
ATOM 5468 O O . ARG A 1 697 ? 5.278 -13.803 -20.991 1.00 93.81 697 ARG A O 1
ATOM 5475 N N . GLN A 1 698 ? 3.274 -12.796 -20.969 1.00 94.56 698 GLN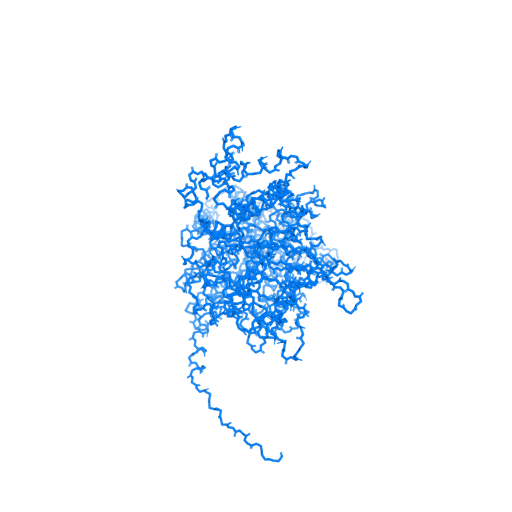 A N 1
ATOM 5476 C CA . GLN A 1 698 ? 2.999 -12.993 -22.395 1.00 94.56 698 GLN A CA 1
ATOM 5477 C C . GLN A 1 698 ? 3.858 -12.107 -23.309 1.00 94.56 698 GLN A C 1
ATOM 5479 O O . GLN A 1 698 ? 3.982 -12.402 -24.502 1.00 94.56 698 GLN A O 1
ATOM 5484 N N . TRP A 1 699 ? 4.478 -11.038 -22.792 1.00 94.81 699 TRP A N 1
ATOM 5485 C CA . TRP A 1 699 ? 5.317 -10.161 -23.612 1.00 94.81 699 TRP A CA 1
ATOM 5486 C C . TRP A 1 699 ? 6.591 -10.860 -24.068 1.00 94.81 699 TRP A C 1
ATOM 5488 O O . TRP A 1 699 ? 7.021 -10.588 -25.178 1.00 94.81 699 TRP A O 1
ATOM 5498 N N . GLY A 1 700 ? 7.168 -11.776 -23.285 1.00 94.62 700 GLY A N 1
ATOM 5499 C CA . GLY A 1 700 ? 8.332 -12.563 -23.710 1.00 94.62 700 GLY A CA 1
ATOM 5500 C C . GLY A 1 700 ? 8.057 -13.368 -24.990 1.00 94.62 700 GLY A C 1
ATOM 5501 O O . GLY A 1 700 ? 8.663 -13.076 -26.019 1.00 94.62 700 GLY A O 1
ATOM 5502 N N . PRO A 1 701 ? 7.101 -14.316 -24.978 1.00 95.00 701 PRO A N 1
ATOM 5503 C CA . PRO A 1 701 ? 6.728 -15.090 -26.166 1.00 95.00 701 PRO A CA 1
ATOM 5504 C C . PRO A 1 701 ? 6.270 -14.222 -27.344 1.00 95.00 701 PRO A C 1
ATOM 5506 O O . PRO A 1 701 ? 6.699 -14.442 -28.474 1.00 95.00 701 PRO A O 1
ATOM 5509 N N . SER A 1 702 ? 5.463 -13.185 -27.081 1.00 94.56 702 SER A N 1
ATOM 5510 C CA . SER A 1 702 ? 5.036 -12.249 -28.131 1.00 94.56 702 SER A CA 1
ATOM 5511 C C . SER A 1 702 ? 6.238 -11.543 -28.763 1.00 94.56 702 SER A C 1
ATOM 5513 O O . SER A 1 702 ? 6.328 -11.425 -29.980 1.00 94.56 702 SER A O 1
ATOM 5515 N N . MET A 1 703 ? 7.193 -11.100 -27.942 1.00 95.62 703 MET A N 1
ATOM 5516 C CA . MET A 1 703 ? 8.400 -10.428 -28.409 1.00 95.62 703 MET A CA 1
ATOM 5517 C C . MET A 1 703 ? 9.330 -11.385 -29.157 1.00 95.62 703 MET A C 1
ATOM 5519 O O . MET A 1 703 ? 9.967 -10.963 -30.112 1.00 95.62 703 MET A O 1
ATOM 5523 N N . ALA A 1 704 ? 9.370 -12.670 -28.795 1.00 97.19 704 ALA A N 1
ATOM 5524 C CA . ALA A 1 704 ? 10.122 -13.679 -29.539 1.00 97.19 704 ALA A CA 1
ATOM 5525 C C . ALA A 1 704 ? 9.581 -13.835 -30.967 1.00 97.19 704 ALA A C 1
ATOM 5527 O O . ALA A 1 704 ? 10.360 -13.847 -31.918 1.00 97.19 704 ALA A O 1
ATOM 5528 N N . PHE A 1 705 ? 8.255 -13.854 -31.128 1.00 96.38 705 PHE A N 1
ATOM 5529 C CA . PHE A 1 705 ? 7.618 -13.861 -32.446 1.00 96.38 705 PHE A CA 1
ATOM 5530 C C . PHE A 1 705 ? 7.979 -12.612 -33.267 1.00 96.38 705 PHE A C 1
ATOM 5532 O O . PHE A 1 705 ? 8.410 -12.733 -34.414 1.00 96.38 705 PHE A O 1
ATOM 5539 N N . TYR A 1 706 ? 7.903 -11.419 -32.665 1.00 93.75 706 TYR A N 1
ATOM 5540 C CA . TYR A 1 706 ? 8.341 -10.180 -33.320 1.00 93.75 706 TYR A CA 1
ATOM 5541 C C . TYR A 1 706 ? 9.823 -10.212 -33.706 1.00 93.75 706 TYR A C 1
ATOM 5543 O O . TYR A 1 706 ? 10.169 -9.812 -34.812 1.00 93.75 706 TYR A O 1
ATOM 5551 N N . VAL A 1 707 ? 10.700 -10.706 -32.828 1.00 97.56 707 VAL A N 1
ATOM 5552 C CA . VAL A 1 707 ? 12.139 -10.834 -33.098 1.00 97.56 707 VAL A CA 1
ATOM 5553 C C . VAL A 1 707 ? 12.382 -11.734 -34.309 1.00 97.56 707 VAL A C 1
ATOM 5555 O O . VAL A 1 707 ? 13.137 -11.341 -35.194 1.00 97.56 707 VAL A O 1
ATOM 5558 N N . ILE A 1 708 ? 11.710 -12.887 -34.396 1.00 97.94 708 ILE A N 1
ATOM 5559 C CA . ILE A 1 708 ? 11.829 -13.803 -35.541 1.00 97.94 708 ILE A CA 1
ATOM 5560 C C . ILE A 1 708 ? 11.401 -13.110 -36.839 1.00 97.94 708 ILE A C 1
ATOM 5562 O O . ILE A 1 708 ? 12.152 -13.137 -37.811 1.00 97.94 708 ILE A O 1
ATOM 5566 N N . ILE A 1 709 ? 10.238 -12.448 -36.850 1.00 96.56 709 ILE A N 1
ATOM 5567 C CA . ILE A 1 709 ? 9.745 -11.727 -38.035 1.00 96.56 709 ILE A CA 1
ATOM 5568 C C . ILE A 1 709 ? 10.724 -10.631 -38.452 1.00 96.56 709 ILE A C 1
ATOM 5570 O O . ILE A 1 709 ? 11.050 -10.509 -39.631 1.00 96.56 709 ILE A O 1
ATOM 5574 N N . VAL A 1 710 ? 11.208 -9.840 -37.492 1.00 96.56 710 VAL A N 1
ATOM 5575 C CA . VAL A 1 710 ? 12.104 -8.723 -37.790 1.00 96.56 710 VAL A CA 1
ATOM 5576 C C . VAL A 1 710 ? 13.439 -9.221 -38.317 1.00 96.56 710 VAL A C 1
ATOM 5578 O O . VAL A 1 710 ? 13.909 -8.681 -39.309 1.00 96.56 710 VAL A O 1
ATOM 5581 N N . TRP A 1 711 ? 14.021 -10.281 -37.753 1.00 98.19 711 TRP A N 1
ATOM 5582 C CA . TRP A 1 711 ? 15.218 -10.904 -38.328 1.00 98.19 711 TRP A CA 1
ATOM 5583 C C . TRP A 1 711 ? 14.968 -11.464 -39.734 1.00 98.19 711 TRP A C 1
ATOM 5585 O O . TRP A 1 711 ? 15.815 -11.282 -40.613 1.00 98.19 711 TRP A O 1
ATOM 5595 N N . ALA A 1 712 ? 13.804 -12.081 -39.963 1.00 97.38 712 ALA A N 1
ATOM 5596 C CA . ALA A 1 712 ? 13.446 -12.692 -41.240 1.00 97.38 712 ALA A CA 1
ATOM 5597 C C . ALA A 1 712 ? 13.380 -11.686 -42.398 1.00 97.38 712 ALA A C 1
ATOM 5599 O O . ALA A 1 712 ? 13.738 -12.055 -43.512 1.00 97.38 712 ALA A O 1
ATOM 5600 N N . PHE A 1 713 ? 12.983 -10.428 -42.162 1.00 96.50 713 PHE A N 1
ATOM 5601 C CA . PHE A 1 713 ? 13.066 -9.383 -43.192 1.00 96.50 713 PHE A CA 1
ATOM 5602 C C . PHE A 1 713 ? 14.330 -8.516 -43.087 1.00 96.50 713 PHE A C 1
ATOM 5604 O O . PHE A 1 713 ? 14.815 -8.031 -44.106 1.00 96.50 713 PHE A O 1
ATOM 5611 N N . ALA A 1 714 ? 14.910 -8.331 -41.896 1.00 96.75 714 ALA A N 1
ATOM 5612 C CA . ALA A 1 714 ? 16.072 -7.463 -41.711 1.00 96.75 714 ALA A CA 1
ATOM 5613 C C . ALA A 1 714 ? 17.305 -7.965 -42.465 1.00 96.75 714 ALA A C 1
ATOM 5615 O O . ALA A 1 714 ? 17.996 -7.166 -43.096 1.00 96.75 714 ALA A O 1
ATOM 5616 N N . VAL A 1 715 ? 17.565 -9.276 -42.431 1.00 97.69 715 VAL A N 1
ATOM 5617 C CA . VAL A 1 715 ? 18.711 -9.871 -43.135 1.00 97.69 715 VAL A CA 1
ATOM 5618 C C . VAL A 1 715 ? 18.550 -9.749 -44.656 1.00 97.69 715 VAL A C 1
ATOM 5620 O O . VAL A 1 715 ? 19.458 -9.210 -45.288 1.00 97.69 715 VAL A O 1
ATOM 5623 N N . PRO A 1 716 ? 17.414 -10.134 -45.274 1.00 97.81 716 PRO A N 1
ATOM 5624 C CA . PRO A 1 716 ? 17.211 -9.922 -46.707 1.00 97.81 716 PRO A CA 1
ATOM 5625 C C . PRO A 1 716 ? 17.223 -8.453 -47.152 1.00 97.81 716 PRO A C 1
ATOM 5627 O O . PRO A 1 716 ? 17.743 -8.173 -48.229 1.00 97.81 716 PRO A O 1
ATOM 5630 N N . ILE A 1 717 ? 16.698 -7.508 -46.356 1.00 96.00 717 ILE A N 1
ATOM 5631 C CA . ILE A 1 717 ? 16.811 -6.066 -46.663 1.00 96.00 717 ILE A CA 1
ATOM 5632 C C . ILE A 1 717 ? 18.278 -5.634 -46.628 1.00 96.00 717 ILE A C 1
ATOM 5634 O O . ILE A 1 717 ? 18.742 -4.954 -47.539 1.00 96.00 717 ILE A O 1
ATOM 5638 N N . TYR A 1 718 ? 19.029 -6.054 -45.605 1.00 96.06 718 TYR A N 1
ATOM 5639 C CA . TYR A 1 718 ? 20.449 -5.725 -45.479 1.00 96.06 718 TYR A CA 1
ATOM 5640 C C . TYR A 1 718 ? 21.284 -6.274 -46.647 1.00 96.06 718 TYR A C 1
ATOM 5642 O O . TYR A 1 718 ? 22.167 -5.585 -47.153 1.00 96.06 718 TYR A O 1
ATOM 5650 N N . LEU A 1 719 ? 20.967 -7.483 -47.117 1.00 96.75 719 LEU A N 1
ATOM 5651 C CA . LEU A 1 719 ? 21.605 -8.108 -48.281 1.00 96.75 719 LEU A CA 1
ATOM 5652 C C . LEU A 1 719 ? 21.107 -7.553 -49.631 1.00 96.75 719 LEU A C 1
ATOM 5654 O O . LEU A 1 719 ? 21.604 -7.966 -50.675 1.00 96.75 719 LEU A O 1
ATOM 5658 N N . GLY A 1 720 ? 20.129 -6.641 -49.635 1.00 93.81 720 GLY A N 1
ATOM 5659 C CA . GLY A 1 720 ? 19.565 -6.050 -50.853 1.00 93.81 720 GLY A CA 1
ATOM 5660 C C . GLY A 1 720 ? 18.624 -6.969 -51.643 1.00 93.81 720 GLY A C 1
ATOM 5661 O O . GLY A 1 720 ? 18.296 -6.665 -52.790 1.00 93.81 720 GLY A O 1
ATOM 5662 N N . VAL A 1 721 ? 18.181 -8.082 -51.047 1.00 96.62 721 VAL A N 1
ATOM 5663 C CA . VAL A 1 721 ? 17.222 -9.023 -51.652 1.00 96.62 721 VAL A CA 1
ATOM 5664 C C . VAL A 1 721 ? 15.814 -8.427 -51.655 1.00 96.62 721 VAL A C 1
ATOM 5666 O O . VAL A 1 721 ? 15.116 -8.488 -52.665 1.00 96.62 721 VAL A O 1
ATOM 5669 N N . LEU A 1 722 ? 15.403 -7.819 -50.539 1.00 94.25 722 LEU A N 1
ATOM 5670 C CA . LEU A 1 722 ? 14.123 -7.116 -50.424 1.00 94.25 722 LEU A CA 1
ATOM 5671 C C . LEU A 1 722 ? 14.316 -5.626 -50.715 1.00 94.25 722 LEU A C 1
ATOM 5673 O O . LEU A 1 722 ? 15.171 -4.984 -50.107 1.00 94.25 722 LEU A O 1
ATOM 5677 N N . LYS A 1 723 ? 13.509 -5.078 -51.632 1.00 92.38 723 LYS A N 1
ATOM 5678 C CA . LYS A 1 723 ? 13.647 -3.692 -52.119 1.00 92.38 723 LYS A CA 1
ATOM 5679 C C . LYS A 1 723 ? 12.598 -2.725 -51.564 1.00 92.38 723 LYS A C 1
ATOM 5681 O O . LYS A 1 723 ? 12.833 -1.519 -51.579 1.00 92.38 723 LYS A O 1
ATOM 5686 N N . ASP A 1 724 ? 11.494 -3.229 -51.013 1.00 94.00 724 ASP A N 1
ATOM 5687 C CA . ASP A 1 724 ? 10.365 -2.432 -50.502 1.00 94.00 724 ASP A CA 1
ATOM 5688 C C . ASP A 1 724 ? 10.635 -1.795 -49.125 1.00 94.00 724 ASP A C 1
ATOM 5690 O O . ASP A 1 724 ? 9.792 -1.791 -48.227 1.00 94.00 724 ASP A O 1
ATOM 5694 N N . THR A 1 725 ? 11.835 -1.239 -48.941 1.00 92.25 725 THR A N 1
ATOM 5695 C CA . THR A 1 725 ? 12.364 -0.696 -47.679 1.00 92.25 725 THR A CA 1
ATOM 5696 C C . THR A 1 725 ? 11.388 0.263 -46.993 1.00 92.25 725 THR A C 1
ATOM 5698 O O . THR A 1 725 ? 11.208 0.188 -45.779 1.00 92.25 725 THR A O 1
ATOM 5701 N N . GLY A 1 726 ? 10.712 1.130 -47.757 1.00 94.19 726 GLY A N 1
ATOM 5702 C CA . GLY A 1 726 ? 9.752 2.098 -47.218 1.00 94.19 726 GLY A CA 1
ATOM 5703 C C . GLY A 1 726 ? 8.568 1.450 -46.491 1.00 94.19 726 GLY A C 1
ATOM 5704 O O . GLY A 1 726 ? 8.173 1.923 -45.427 1.00 94.19 726 GLY A O 1
ATOM 5705 N N . VAL A 1 727 ? 8.048 0.330 -47.006 1.00 94.75 727 VAL A N 1
ATOM 5706 C CA . VAL A 1 727 ? 6.935 -0.401 -46.378 1.00 94.75 727 VAL A CA 1
ATOM 5707 C C . VAL A 1 727 ? 7.370 -0.958 -45.025 1.00 94.75 727 VAL A C 1
ATOM 5709 O O . VAL A 1 727 ? 6.691 -0.743 -44.021 1.00 94.75 727 VAL A O 1
ATOM 5712 N N . TYR A 1 728 ? 8.536 -1.609 -44.969 1.00 95.44 728 TYR A N 1
ATOM 5713 C CA . TYR A 1 728 ? 9.065 -2.174 -43.725 1.00 95.44 728 TYR A CA 1
ATOM 5714 C C . TYR A 1 728 ? 9.349 -1.097 -42.676 1.00 95.44 728 TYR A C 1
ATOM 5716 O O . TYR A 1 728 ? 9.010 -1.281 -41.507 1.00 95.44 728 TYR A O 1
ATOM 5724 N N . VAL A 1 729 ? 9.911 0.046 -43.082 1.00 96.31 729 VAL A N 1
ATOM 5725 C CA . VAL A 1 729 ? 10.151 1.187 -42.185 1.00 96.31 729 VAL A CA 1
ATOM 5726 C C . VAL A 1 729 ? 8.846 1.694 -41.588 1.00 96.31 729 VAL A C 1
ATOM 5728 O O . VAL A 1 729 ? 8.753 1.836 -40.368 1.00 96.31 729 VAL A O 1
ATOM 5731 N N . THR A 1 730 ? 7.829 1.929 -42.422 1.00 95.75 730 THR A N 1
ATOM 5732 C CA . THR A 1 730 ? 6.526 2.421 -41.961 1.00 95.75 730 THR A CA 1
ATOM 5733 C C . THR A 1 730 ? 5.866 1.427 -41.010 1.00 95.75 730 THR A C 1
ATOM 5735 O O . THR A 1 730 ? 5.372 1.836 -39.961 1.00 95.75 730 THR A O 1
ATOM 5738 N N . VAL A 1 731 ? 5.906 0.123 -41.311 1.00 95.56 731 VAL A N 1
ATOM 5739 C CA . VAL A 1 731 ? 5.357 -0.918 -40.426 1.00 95.56 731 VAL A CA 1
ATOM 5740 C C . VAL A 1 731 ? 6.088 -0.945 -39.082 1.00 95.56 731 VAL A C 1
ATOM 5742 O O . VAL A 1 731 ? 5.440 -0.901 -38.037 1.00 95.56 731 VAL A O 1
ATOM 5745 N N . VAL A 1 732 ? 7.425 -0.966 -39.077 1.00 95.75 732 VAL A N 1
ATOM 5746 C CA . VAL A 1 732 ? 8.209 -0.995 -37.830 1.00 95.75 732 VAL A CA 1
ATOM 5747 C C . VAL A 1 732 ? 7.974 0.270 -37.004 1.00 95.75 732 VAL A C 1
ATOM 5749 O O . VAL A 1 732 ? 7.754 0.174 -35.796 1.00 95.75 732 VAL A O 1
ATOM 5752 N N . ALA A 1 733 ? 7.960 1.446 -37.634 1.00 96.62 733 ALA A N 1
ATOM 5753 C CA . ALA A 1 733 ? 7.691 2.709 -36.954 1.00 96.62 733 ALA A CA 1
ATOM 5754 C C . ALA A 1 733 ? 6.265 2.763 -36.379 1.00 96.62 733 ALA A C 1
ATOM 5756 O O . ALA A 1 733 ? 6.085 3.163 -35.226 1.00 96.62 733 ALA A O 1
ATOM 5757 N N . ALA A 1 734 ? 5.260 2.307 -37.134 1.00 95.31 734 ALA A N 1
ATOM 5758 C CA . ALA A 1 734 ? 3.871 2.248 -36.682 1.00 95.31 734 ALA A CA 1
ATOM 5759 C C . ALA A 1 734 ? 3.694 1.292 -35.494 1.00 95.31 734 ALA A C 1
ATOM 5761 O O . ALA A 1 734 ? 3.019 1.638 -34.524 1.00 95.31 734 ALA A O 1
ATOM 5762 N N . VAL A 1 735 ? 4.344 0.124 -35.517 1.00 95.19 735 VAL A N 1
ATOM 5763 C CA . VAL A 1 735 ? 4.344 -0.822 -34.390 1.00 95.19 735 VAL A CA 1
ATOM 5764 C C . VAL A 1 735 ? 5.056 -0.221 -33.171 1.00 95.19 735 VAL A C 1
ATOM 5766 O O . VAL A 1 735 ? 4.518 -0.269 -32.062 1.00 95.19 735 VAL A O 1
ATOM 5769 N N . ASN A 1 736 ? 6.219 0.411 -33.357 1.00 95.69 736 ASN A N 1
ATOM 5770 C CA . ASN A 1 736 ? 6.951 1.086 -32.280 1.00 95.69 736 ASN A CA 1
ATOM 5771 C C . ASN A 1 736 ? 6.119 2.177 -31.602 1.00 95.69 736 ASN A C 1
ATOM 5773 O O . ASN A 1 736 ? 6.069 2.238 -30.374 1.00 95.69 736 ASN A O 1
ATOM 5777 N N . ILE A 1 737 ? 5.445 3.020 -32.382 1.00 92.50 737 ILE A N 1
ATOM 5778 C CA . ILE A 1 737 ? 4.672 4.144 -31.847 1.00 92.50 737 ILE A CA 1
ATOM 5779 C C . ILE A 1 737 ? 3.316 3.665 -31.308 1.00 92.50 737 ILE A C 1
ATOM 5781 O O . ILE A 1 737 ? 2.997 3.879 -30.140 1.00 92.50 737 ILE A O 1
ATOM 5785 N N . GLY A 1 738 ? 2.513 2.993 -32.129 1.00 91.38 738 GLY A N 1
ATOM 5786 C CA . GLY A 1 738 ? 1.157 2.586 -31.766 1.00 91.38 738 GLY A CA 1
ATOM 5787 C C . GLY A 1 738 ? 1.139 1.500 -30.695 1.00 91.38 738 GLY A C 1
ATOM 5788 O O . GLY A 1 738 ? 0.620 1.696 -29.596 1.00 91.38 738 GLY A O 1
ATOM 5789 N N . LEU A 1 739 ? 1.735 0.346 -30.991 1.00 92.69 739 LEU A N 1
ATOM 5790 C CA . LEU A 1 739 ? 1.676 -0.792 -30.078 1.00 92.69 739 LEU A CA 1
ATOM 5791 C C . LEU A 1 739 ? 2.584 -0.580 -28.868 1.00 92.69 739 LEU A C 1
ATOM 5793 O O . LEU A 1 739 ? 2.149 -0.733 -27.726 1.00 92.69 739 LEU A O 1
ATOM 5797 N N . PHE A 1 740 ? 3.853 -0.247 -29.084 1.00 93.88 740 PHE A N 1
ATOM 5798 C CA . PHE A 1 740 ? 4.787 -0.266 -27.970 1.00 93.88 740 PHE A CA 1
ATOM 5799 C C . PHE A 1 740 ? 4.824 1.037 -27.162 1.00 93.88 740 PHE A C 1
ATOM 5801 O O . PHE A 1 740 ? 4.803 0.983 -25.930 1.00 93.88 740 PHE A O 1
ATOM 5808 N N . TYR A 1 741 ? 4.855 2.202 -27.808 1.00 91.19 741 TYR A N 1
ATOM 5809 C CA . TYR A 1 741 ? 4.933 3.486 -27.107 1.00 91.19 741 TYR A CA 1
ATOM 5810 C C . TYR A 1 741 ? 3.594 3.878 -26.461 1.00 91.19 741 TYR A C 1
ATOM 5812 O O . TYR A 1 741 ? 3.572 4.216 -25.278 1.00 91.19 741 TYR A O 1
ATOM 5820 N N . ILE A 1 742 ? 2.476 3.786 -27.194 1.00 88.19 742 ILE A N 1
ATOM 5821 C CA . ILE A 1 742 ? 1.149 4.177 -26.682 1.00 88.19 742 ILE A CA 1
ATOM 5822 C C . ILE A 1 742 ? 0.539 3.078 -25.804 1.00 88.19 742 ILE A C 1
ATOM 5824 O O . ILE A 1 742 ? 0.184 3.346 -24.656 1.00 88.19 742 ILE A O 1
ATOM 5828 N N . ILE A 1 743 ? 0.428 1.841 -26.303 1.00 89.56 743 ILE A N 1
ATOM 5829 C CA . ILE A 1 743 ? -0.308 0.783 -25.587 1.00 89.56 743 ILE A CA 1
ATOM 5830 C C . ILE A 1 743 ? 0.557 0.141 -24.495 1.00 89.56 743 ILE A C 1
ATOM 5832 O O . ILE A 1 743 ? 0.211 0.192 -23.318 1.00 89.56 743 ILE A O 1
ATOM 5836 N N . LYS A 1 744 ? 1.697 -0.466 -24.851 1.00 91.19 744 LYS A N 1
ATOM 5837 C CA . LYS A 1 744 ? 2.473 -1.298 -23.909 1.00 91.19 744 LYS A CA 1
ATOM 5838 C C . LYS A 1 744 ? 3.187 -0.472 -22.836 1.00 91.19 744 LYS A C 1
ATOM 5840 O O . LYS A 1 744 ? 3.064 -0.770 -21.654 1.00 91.19 744 LYS A O 1
ATOM 5845 N N . THR A 1 745 ? 3.923 0.564 -23.234 1.00 90.12 745 THR A N 1
ATOM 5846 C CA . THR A 1 745 ? 4.719 1.411 -22.318 1.00 90.12 745 THR A CA 1
ATOM 5847 C C . THR A 1 745 ? 4.004 2.703 -21.907 1.00 90.12 745 THR A C 1
ATOM 5849 O O . THR A 1 745 ? 4.534 3.493 -21.116 1.00 90.12 745 THR A O 1
ATOM 5852 N N . GLY A 1 746 ? 2.795 2.923 -22.427 1.00 86.31 746 GLY A N 1
ATOM 5853 C CA . GLY A 1 746 ? 1.882 3.982 -22.019 1.00 86.31 746 GLY A CA 1
ATOM 5854 C C . GLY A 1 746 ? 0.750 3.440 -21.159 1.00 86.31 746 GLY A C 1
ATOM 5855 O O . GLY A 1 746 ? 0.909 3.391 -19.944 1.00 86.31 746 GLY A O 1
ATOM 5856 N N . ALA A 1 747 ? -0.354 3.037 -21.788 1.00 83.75 747 ALA A N 1
ATOM 5857 C CA . ALA A 1 747 ? -1.579 2.620 -21.101 1.00 83.75 747 ALA A CA 1
ATOM 5858 C C . ALA A 1 747 ? -1.350 1.455 -20.120 1.00 83.75 747 ALA A C 1
ATOM 5860 O O . ALA A 1 747 ? -1.691 1.552 -18.949 1.00 83.75 747 ALA A O 1
ATOM 5861 N N . ASN A 1 748 ? -0.666 0.393 -20.551 1.00 89.19 748 ASN A N 1
ATOM 5862 C CA . ASN A 1 748 ? -0.488 -0.814 -19.731 1.00 89.19 748 ASN A CA 1
ATOM 5863 C C . ASN A 1 748 ? 0.686 -0.719 -18.744 1.00 89.19 748 ASN A C 1
ATOM 5865 O O . ASN A 1 748 ? 0.990 -1.682 -18.035 1.00 89.19 748 ASN A O 1
ATOM 5869 N N . ALA A 1 749 ? 1.409 0.403 -18.724 1.00 89.06 749 ALA A N 1
ATOM 5870 C CA . ALA A 1 749 ? 2.652 0.495 -17.974 1.00 89.06 749 ALA A CA 1
ATOM 5871 C C . ALA A 1 749 ? 2.441 0.448 -16.461 1.00 89.06 749 ALA A C 1
ATOM 5873 O O . ALA A 1 749 ? 3.271 -0.126 -15.752 1.00 89.06 749 ALA A O 1
ATOM 5874 N N . LEU A 1 750 ? 1.349 1.041 -15.970 1.00 86.94 750 LEU A N 1
ATOM 5875 C CA . LEU A 1 750 ? 1.037 1.045 -14.546 1.00 86.94 750 LEU A CA 1
ATOM 5876 C C . LEU A 1 750 ? 0.748 -0.368 -14.039 1.00 86.94 750 LEU A C 1
ATOM 5878 O O . LEU A 1 750 ? 1.353 -0.781 -13.055 1.00 86.94 750 LEU A O 1
ATOM 5882 N N . ASP A 1 751 ? -0.084 -1.130 -14.747 1.00 90.50 751 ASP A N 1
ATOM 5883 C CA . ASP A 1 751 ? -0.421 -2.508 -14.378 1.00 90.50 751 ASP A CA 1
ATOM 5884 C C . ASP A 1 751 ? 0.814 -3.406 -14.340 1.00 90.50 751 ASP A C 1
ATOM 5886 O O . ASP A 1 751 ? 1.043 -4.140 -13.378 1.00 90.50 751 ASP A O 1
ATOM 5890 N N . VAL A 1 752 ? 1.667 -3.333 -15.366 1.00 93.44 752 VAL A N 1
ATOM 5891 C CA . VAL A 1 752 ? 2.917 -4.109 -15.381 1.00 93.44 752 VAL A CA 1
ATOM 5892 C C . VAL A 1 752 ? 3.811 -3.711 -14.206 1.00 93.44 752 VAL A C 1
ATOM 5894 O O . VAL A 1 752 ? 4.386 -4.572 -13.536 1.00 93.44 752 VAL A O 1
ATOM 5897 N N . ARG A 1 753 ? 3.903 -2.410 -13.912 1.00 92.44 753 ARG A N 1
ATOM 5898 C CA . ARG A 1 753 ? 4.676 -1.896 -12.779 1.00 92.44 753 ARG A CA 1
ATOM 5899 C C . ARG A 1 753 ? 4.114 -2.386 -11.443 1.00 92.44 753 ARG A C 1
ATOM 5901 O O . ARG A 1 753 ? 4.904 -2.741 -10.575 1.00 92.44 753 ARG A O 1
ATOM 5908 N N . THR A 1 754 ? 2.794 -2.445 -11.288 1.00 93.00 754 THR A N 1
ATOM 5909 C CA . THR A 1 754 ? 2.100 -3.023 -10.128 1.00 93.00 754 THR A CA 1
ATOM 5910 C C . THR A 1 754 ? 2.565 -4.459 -9.880 1.00 93.00 754 THR A C 1
ATOM 5912 O O . THR A 1 754 ? 3.082 -4.760 -8.801 1.00 93.00 754 THR A O 1
ATOM 5915 N N . GLY A 1 755 ? 2.492 -5.320 -10.901 1.00 94.44 755 GLY A N 1
ATOM 5916 C CA . GLY A 1 755 ? 2.928 -6.715 -10.801 1.00 94.44 755 GLY A CA 1
ATOM 5917 C C . GLY A 1 755 ? 4.423 -6.875 -10.493 1.00 94.44 755 GLY A C 1
ATOM 5918 O O . GLY A 1 755 ? 4.806 -7.666 -9.627 1.00 94.44 755 GLY A O 1
ATOM 5919 N N . LEU A 1 756 ? 5.281 -6.088 -11.152 1.00 96.00 756 LEU A N 1
ATOM 5920 C CA . LEU A 1 756 ? 6.730 -6.113 -10.923 1.00 96.00 756 LEU A CA 1
ATOM 5921 C C . LEU A 1 756 ? 7.122 -5.581 -9.537 1.00 96.00 756 LEU A C 1
ATOM 5923 O O . LEU A 1 756 ? 7.975 -6.177 -8.879 1.00 96.00 756 LEU A O 1
ATOM 5927 N N . ASN A 1 757 ? 6.501 -4.493 -9.071 1.00 95.38 757 ASN A N 1
ATOM 5928 C CA . ASN A 1 757 ? 6.745 -3.938 -7.737 1.00 95.38 757 ASN A CA 1
ATOM 5929 C C . ASN A 1 757 ? 6.354 -4.944 -6.657 1.00 95.38 757 ASN A C 1
ATOM 5931 O O . ASN A 1 757 ? 7.110 -5.148 -5.712 1.00 95.38 757 ASN A O 1
ATOM 5935 N N . ARG A 1 758 ? 5.222 -5.631 -6.825 1.00 94.81 758 ARG A N 1
ATOM 5936 C CA . ARG A 1 758 ? 4.803 -6.693 -5.911 1.00 94.81 758 ARG A CA 1
ATOM 5937 C C . ARG A 1 758 ? 5.827 -7.821 -5.827 1.00 94.81 758 ARG A C 1
ATOM 5939 O O . ARG A 1 758 ? 6.206 -8.231 -4.733 1.00 94.81 758 ARG A O 1
ATOM 5946 N N . ALA A 1 759 ? 6.336 -8.284 -6.967 1.00 95.69 759 ALA A N 1
ATOM 5947 C CA . ALA A 1 759 ? 7.376 -9.308 -6.987 1.00 95.69 759 ALA A CA 1
ATOM 5948 C C . ALA A 1 759 ? 8.696 -8.831 -6.355 1.00 95.69 759 ALA A C 1
ATOM 5950 O O . ALA A 1 759 ? 9.387 -9.601 -5.687 1.00 95.69 759 ALA A O 1
ATOM 5951 N N . VAL A 1 760 ? 9.032 -7.550 -6.519 1.00 96.12 760 VAL A N 1
ATOM 5952 C CA . VAL A 1 760 ? 10.175 -6.911 -5.857 1.00 96.12 760 VAL A CA 1
ATOM 5953 C C . VAL A 1 760 ? 10.007 -6.907 -4.334 1.00 96.12 760 VAL A C 1
ATOM 5955 O O . VAL A 1 760 ? 10.923 -7.344 -3.635 1.00 96.12 760 VAL A O 1
ATOM 5958 N N . LEU A 1 761 ? 8.849 -6.498 -3.811 1.00 95.50 761 LEU A N 1
ATOM 5959 C CA . LEU A 1 761 ? 8.578 -6.509 -2.367 1.00 95.50 761 LEU A CA 1
ATOM 5960 C C . LEU A 1 761 ? 8.576 -7.935 -1.799 1.00 95.50 761 LEU A C 1
ATOM 5962 O O . LEU A 1 761 ? 9.209 -8.196 -0.775 1.00 95.50 761 LEU A O 1
ATOM 5966 N N . ALA A 1 762 ? 7.994 -8.891 -2.527 1.00 95.75 762 ALA A N 1
ATOM 5967 C CA . ALA A 1 762 ? 8.076 -10.310 -2.190 1.00 95.75 762 ALA A CA 1
ATOM 5968 C C . ALA A 1 762 ? 9.536 -10.787 -2.094 1.00 95.75 762 ALA A C 1
ATOM 5970 O O . ALA A 1 762 ? 9.921 -11.461 -1.139 1.00 95.75 762 ALA A O 1
ATOM 5971 N N . SER A 1 763 ? 10.373 -10.404 -3.063 1.00 96.31 763 SER A N 1
ATOM 5972 C CA . SER A 1 763 ? 11.787 -10.787 -3.098 1.00 96.31 763 SER A CA 1
ATOM 5973 C C . SER A 1 763 ? 12.591 -10.220 -1.923 1.00 96.31 763 SER A C 1
ATOM 5975 O O . SER A 1 763 ? 13.481 -10.896 -1.402 1.00 96.31 763 SER A O 1
ATOM 5977 N N . GLU A 1 764 ? 12.243 -9.017 -1.460 1.00 95.75 764 GLU A N 1
ATOM 5978 C CA . GLU A 1 764 ? 12.845 -8.400 -0.282 1.00 95.75 764 GLU A CA 1
ATOM 5979 C C . GLU A 1 764 ? 12.484 -9.158 1.000 1.00 95.75 764 GLU A C 1
ATOM 5981 O O . GLU A 1 764 ? 13.369 -9.465 1.800 1.00 95.75 764 GLU A O 1
ATOM 5986 N N . ARG A 1 765 ? 11.214 -9.541 1.172 1.00 95.12 765 ARG A N 1
ATOM 5987 C CA . ARG A 1 765 ? 10.779 -10.357 2.318 1.00 95.12 765 ARG A CA 1
ATOM 5988 C C . ARG A 1 765 ? 11.430 -11.738 2.318 1.00 95.12 765 ARG A C 1
ATOM 5990 O O . ARG A 1 765 ? 11.911 -12.193 3.353 1.00 95.12 765 ARG A O 1
ATOM 5997 N N . VAL A 1 766 ? 11.503 -12.389 1.151 1.00 96.12 766 VAL A N 1
ATOM 5998 C CA . VAL A 1 766 ? 12.207 -13.674 0.969 1.00 96.12 766 VAL A CA 1
ATOM 5999 C C . VAL A 1 766 ? 13.672 -13.552 1.396 1.00 96.12 766 VAL A C 1
ATOM 6001 O O . VAL A 1 766 ? 14.199 -14.450 2.054 1.00 96.12 766 VAL A O 1
ATOM 6004 N N . ARG A 1 767 ? 14.329 -12.435 1.060 1.00 94.81 767 ARG A N 1
ATOM 6005 C CA . ARG A 1 767 ? 15.686 -12.134 1.525 1.00 94.81 767 ARG A CA 1
ATOM 6006 C C . ARG A 1 767 ? 15.745 -11.996 3.042 1.00 94.81 767 ARG A C 1
ATOM 6008 O O . ARG A 1 767 ? 16.585 -12.649 3.650 1.00 94.81 767 ARG A O 1
ATOM 6015 N N . CYS A 1 768 ? 14.871 -11.196 3.652 1.00 93.06 768 CYS A N 1
ATOM 6016 C CA . CYS A 1 768 ? 14.857 -11.018 5.106 1.00 93.06 768 CYS A CA 1
ATOM 6017 C C . CYS A 1 768 ? 14.657 -12.342 5.854 1.00 93.06 768 CYS A C 1
ATOM 6019 O O . CYS A 1 768 ? 15.347 -12.586 6.837 1.00 93.06 768 CYS A O 1
ATOM 6021 N N . LEU A 1 769 ? 13.793 -13.233 5.361 1.00 92.69 769 LEU A N 1
ATOM 6022 C CA . LEU A 1 769 ? 13.624 -14.571 5.937 1.00 92.69 769 LEU A CA 1
ATOM 6023 C C . LEU A 1 769 ? 14.893 -15.425 5.818 1.00 92.69 769 LEU A C 1
ATOM 6025 O O . LEU A 1 769 ? 15.298 -16.067 6.787 1.00 92.69 769 LEU A O 1
ATOM 6029 N N . ALA A 1 770 ? 15.541 -15.415 4.650 1.00 90.81 770 ALA A N 1
ATOM 6030 C CA . ALA A 1 770 ? 16.796 -16.136 4.444 1.00 90.81 770 ALA A CA 1
ATOM 6031 C C . ALA A 1 770 ? 17.936 -15.588 5.319 1.00 90.81 770 ALA A C 1
ATOM 6033 O O . ALA A 1 770 ? 18.777 -16.355 5.786 1.00 90.81 770 ALA A O 1
ATOM 6034 N N . ASP A 1 771 ? 17.958 -14.275 5.556 1.00 88.38 771 ASP A N 1
ATOM 6035 C CA . ASP A 1 771 ? 18.945 -13.626 6.415 1.00 88.38 771 ASP A CA 1
ATOM 6036 C C . ASP A 1 771 ? 18.658 -13.849 7.912 1.00 88.38 771 ASP A C 1
ATOM 6038 O O . ASP A 1 771 ? 19.590 -14.073 8.685 1.00 88.38 771 ASP A O 1
ATOM 6042 N N . GLY A 1 772 ? 17.383 -13.825 8.316 1.00 78.50 772 GLY A N 1
ATOM 6043 C CA . GLY A 1 772 ? 16.932 -13.934 9.706 1.00 78.50 772 GLY A CA 1
ATOM 6044 C C . GLY A 1 772 ? 16.988 -15.348 10.293 1.00 78.50 772 GLY A C 1
ATOM 6045 O O . GLY A 1 772 ? 17.295 -15.494 11.474 1.00 78.50 772 GLY A O 1
ATOM 6046 N N . ALA A 1 773 ? 16.797 -16.396 9.481 1.00 56.38 773 ALA A N 1
ATOM 6047 C CA . ALA A 1 773 ? 16.803 -17.800 9.925 1.00 56.38 773 ALA A CA 1
ATOM 6048 C C . ALA A 1 773 ? 18.116 -18.267 10.602 1.00 56.38 773 ALA A C 1
ATOM 6050 O O . ALA A 1 773 ? 18.151 -19.330 11.221 1.00 56.38 773 ALA A O 1
ATOM 6051 N N . GLN A 1 774 ? 19.200 -17.486 10.508 1.00 41.94 774 GLN A N 1
ATOM 6052 C CA . GLN A 1 774 ? 20.487 -17.773 11.149 1.00 41.94 774 GLN A CA 1
ATOM 6053 C C . GLN A 1 774 ? 20.780 -16.908 12.386 1.00 41.94 774 GLN A C 1
ATOM 6055 O O . GLN A 1 774 ? 21.431 -17.403 13.303 1.00 41.94 774 GLN A O 1
ATOM 6060 N N . SER A 1 775 ? 20.276 -15.670 12.479 1.00 43.62 775 SER A N 1
ATOM 6061 C CA . SER A 1 775 ? 20.471 -14.839 13.684 1.00 43.62 775 SER A CA 1
ATOM 6062 C C . SER A 1 775 ? 19.800 -15.459 14.915 1.00 43.62 775 SER A C 1
ATOM 6064 O O . SER A 1 775 ? 20.351 -15.403 16.009 1.00 43.62 775 SER A O 1
ATOM 6066 N N . SER A 1 776 ? 18.683 -16.170 14.734 1.00 36.88 776 SER A N 1
ATOM 6067 C CA . SER A 1 776 ? 18.033 -16.964 15.790 1.00 36.88 776 SER A CA 1
ATOM 6068 C C . SER A 1 776 ? 18.852 -18.188 16.236 1.00 36.88 776 SER A C 1
ATOM 6070 O O . SER A 1 776 ? 18.649 -18.683 17.342 1.00 36.88 776 SER A O 1
ATOM 6072 N N . ARG A 1 777 ? 19.784 -18.683 15.403 1.00 33.50 777 ARG A N 1
ATOM 6073 C CA . ARG A 1 777 ? 20.752 -19.733 15.782 1.00 33.50 777 ARG A CA 1
ATOM 6074 C C . ARG A 1 777 ? 21.940 -19.170 16.563 1.00 33.50 777 ARG A C 1
ATOM 6076 O O . ARG A 1 777 ? 22.448 -19.872 17.424 1.00 33.50 777 ARG A O 1
ATOM 6083 N N . VAL A 1 778 ? 22.344 -17.925 16.296 1.00 34.91 778 VAL A N 1
ATOM 6084 C CA . VAL A 1 778 ? 23.450 -17.256 17.006 1.00 34.91 778 VAL A CA 1
ATOM 6085 C C . VAL A 1 778 ? 22.994 -16.709 18.364 1.00 34.91 778 VAL A C 1
ATOM 6087 O O . VAL A 1 778 ? 23.708 -16.872 19.338 1.00 34.91 778 VAL A O 1
ATOM 6090 N N . ILE A 1 779 ? 21.769 -16.181 18.485 1.00 38.06 779 ILE A N 1
ATOM 6091 C CA . ILE A 1 779 ? 21.223 -15.702 19.776 1.00 38.06 779 ILE A CA 1
ATOM 6092 C C . ILE A 1 779 ? 20.912 -16.863 20.751 1.00 38.06 779 ILE A C 1
ATOM 6094 O O . ILE A 1 779 ? 20.810 -16.651 21.955 1.00 38.06 779 ILE A O 1
ATOM 6098 N N . ARG A 1 780 ? 20.812 -18.113 20.269 1.00 34.75 780 ARG A N 1
ATOM 6099 C CA . ARG A 1 780 ? 20.726 -19.310 21.134 1.00 34.75 780 ARG A CA 1
ATOM 6100 C C . ARG A 1 780 ? 22.084 -19.809 21.651 1.00 34.75 780 ARG A C 1
ATOM 6102 O O . ARG A 1 780 ? 22.091 -20.746 22.444 1.00 34.75 780 ARG A O 1
ATOM 6109 N N . GLN A 1 781 ? 23.205 -19.214 21.240 1.00 33.91 781 GLN A N 1
ATOM 6110 C CA . GLN A 1 781 ? 24.516 -19.473 21.835 1.00 33.91 781 GLN A CA 1
ATOM 6111 C C . GLN A 1 781 ? 24.937 -18.254 22.668 1.00 33.91 781 GLN A C 1
ATOM 6113 O O . GLN A 1 781 ? 25.429 -17.267 22.139 1.00 33.91 781 GLN A O 1
ATOM 6118 N N . GLU A 1 782 ? 24.701 -18.394 23.976 1.00 36.44 782 GLU A N 1
ATOM 6119 C CA . GLU A 1 782 ? 25.145 -17.570 25.112 1.00 36.44 782 GLU A CA 1
ATOM 6120 C C . GLU A 1 782 ? 24.470 -16.214 25.383 1.00 36.44 782 GLU A C 1
ATOM 6122 O O . GLU A 1 782 ? 24.629 -15.236 24.656 1.00 36.44 782 GLU A O 1
ATOM 6127 N N . PRO A 1 783 ? 23.894 -16.091 26.589 1.00 35.25 783 PRO A N 1
ATOM 6128 C CA . PRO A 1 783 ? 24.053 -14.926 27.430 1.00 35.25 783 PRO A CA 1
ATOM 6129 C C . PRO A 1 783 ? 24.992 -15.308 28.587 1.00 35.25 783 PRO A C 1
ATOM 6131 O O . PRO A 1 783 ? 24.533 -15.651 29.675 1.00 35.25 783 PRO A O 1
ATOM 6134 N N . MET A 1 784 ? 26.312 -15.275 28.369 1.00 33.06 784 MET A N 1
ATOM 6135 C CA . MET A 1 784 ? 27.276 -15.292 29.474 1.00 33.06 784 MET A CA 1
ATOM 6136 C C . MET A 1 784 ? 27.308 -13.881 30.083 1.00 33.06 784 MET A C 1
ATOM 6138 O O . MET A 1 784 ? 28.160 -13.056 29.768 1.00 33.06 784 MET A O 1
ATOM 6142 N N . TRP A 1 785 ? 26.298 -13.562 30.894 1.00 34.53 785 TRP A N 1
ATOM 6143 C CA . TRP A 1 785 ? 26.351 -12.405 31.785 1.00 34.53 785 TRP A CA 1
ATOM 6144 C C . TRP A 1 785 ? 27.199 -12.788 32.997 1.00 34.53 785 TRP A C 1
ATOM 6146 O O . TRP A 1 785 ? 26.682 -13.337 33.968 1.00 34.53 785 TRP A O 1
ATOM 6156 N N . GLU A 1 786 ? 28.498 -12.501 32.953 1.00 32.41 786 GLU A N 1
ATOM 6157 C CA . GLU A 1 786 ? 29.253 -12.304 34.191 1.00 32.41 786 GLU A CA 1
ATOM 6158 C C . GLU A 1 786 ? 28.865 -10.942 34.794 1.00 32.41 786 GLU A C 1
ATOM 6160 O O . GLU A 1 786 ? 28.862 -9.926 34.087 1.00 32.41 786 GLU A O 1
ATOM 6165 N N . PRO A 1 787 ? 28.529 -10.873 36.092 1.00 35.94 787 PRO A N 1
ATOM 6166 C CA . PRO A 1 787 ? 28.282 -9.608 36.754 1.00 35.94 787 PRO A CA 1
ATOM 6167 C C . PRO A 1 787 ? 29.618 -8.908 37.008 1.00 35.94 787 PRO A C 1
ATOM 6169 O O . PRO A 1 787 ? 30.403 -9.323 37.859 1.00 35.94 787 PRO A O 1
ATOM 6172 N N . ILE A 1 788 ? 29.856 -7.799 36.306 1.00 33.09 788 ILE A N 1
ATOM 6173 C CA . ILE A 1 788 ? 30.886 -6.832 36.694 1.00 33.09 788 ILE A CA 1
ATOM 6174 C C . ILE A 1 788 ? 30.420 -6.171 37.995 1.00 33.09 788 ILE A C 1
ATOM 6176 O O . ILE A 1 788 ? 29.658 -5.202 37.996 1.00 33.09 788 ILE A O 1
ATOM 6180 N N . VAL A 1 789 ? 30.881 -6.720 39.117 1.00 37.75 789 VAL A N 1
ATOM 6181 C CA . VAL A 1 789 ? 30.882 -6.057 40.420 1.00 37.75 789 VAL A CA 1
ATOM 6182 C C . VAL A 1 789 ? 31.843 -4.872 40.319 1.00 37.75 789 VAL A C 1
ATOM 6184 O O . VAL A 1 789 ? 33.055 -5.044 40.202 1.00 37.75 789 VAL A O 1
ATOM 6187 N N . ARG A 1 790 ? 31.295 -3.653 40.328 1.00 35.84 790 ARG A N 1
ATOM 6188 C CA . ARG A 1 790 ? 32.077 -2.424 40.494 1.00 35.84 790 ARG A CA 1
ATOM 6189 C C . ARG A 1 790 ? 32.590 -2.351 41.930 1.00 35.84 790 ARG A C 1
ATOM 6191 O O . ARG A 1 790 ? 31.791 -2.321 42.860 1.00 35.84 790 ARG A O 1
ATOM 6198 N N . ASN A 1 791 ? 33.906 -2.253 42.077 1.00 35.12 791 ASN A N 1
ATOM 6199 C CA . ASN A 1 791 ? 34.538 -1.577 43.201 1.00 35.12 791 ASN A CA 1
ATOM 6200 C C . ASN A 1 791 ? 35.169 -0.282 42.673 1.00 35.12 791 ASN A C 1
ATOM 6202 O O . ASN A 1 791 ? 35.844 -0.324 41.643 1.00 35.12 791 ASN A O 1
ATOM 6206 N N . GLN A 1 792 ? 34.982 0.784 43.461 1.00 34.31 792 GLN A N 1
ATOM 6207 C CA . GLN A 1 792 ? 35.414 2.186 43.313 1.00 34.31 792 GLN A CA 1
ATOM 6208 C C . GLN A 1 792 ? 34.457 3.124 42.577 1.00 34.31 792 GLN A C 1
ATOM 6210 O O . GLN A 1 792 ? 34.216 2.950 41.362 1.00 34.31 792 GLN A O 1
#

pLDDT: mean 83.65, std 15.82, range [32.41, 98.19]

Radius of gyration: 35.39 Å; Cα contacts (8 Å, |Δi|>4): 1114; chains: 1; bounding box: 98×53×110 Å

Mean predicted aligned error: 10.21 Å

Secondary structure (DSSP, 8-state):
-HHHHHHTTSS-HHHHHHHHHHHS-SHHHHHHHHHT--SSHHHHHHHHSS-HHHHHHHHHHHHHHS-S---HHHHHHHHHHHHHHHHHHHHHHHHHTTS-GGGHHHHHHH-S-HHHHHHHHHHHSHHHHHHHHHHHSPP--S-TTS--TT-HHHHHHHHEEEEEEEEEEE-SSEEEEEEEE--BTTB--EEEEEEE-HHHHTSHHHHHHHHTHHHHHSPPPTTSS--TTBPPEEEE-SSEEEEE---SEEHHHHHHHHHHHHHHH-TT--STTS--HHHIIIIIHHHHHHHHHHHHTT---SS--TTSEEEEE-TTSS-EEEEE-S-S--GGGSTTS-PPPPTGGGGS-HHHHH-HHHHHHTHHHHHHHHHHHHHHHHHTS---TTSPPPHHHHHH-HHHHHHHHTT--SSGGGTTSSSGGGTTTS-HHHHHHHHHHHHHHHHHHHH-SSSTTTTT-------SHHHHHHTTSS--SHHHHHHHHHHHHHHSTTTTTSTTTTTTHHHHHHHHHHHHHHHHHHHHHHHHHHHHHTT---S-HHHHHHHHHTTPPTT--TTTGGGS-TT--TT-HHHHHHHHHHHHHHHHHHHHHIIIIISS--GGGG--TTSS-HHHHHHHHHHHHHTTTTHHHHHHIIIII-GGGHHHHHHHHHHHHHHHHHHHHHHHHHHHHHHHHTT-TTSPPTTSPPTTHHHHHHHHHHHHHHHHHHHHHHHHHHTT----HHHHHHHHHHIIIIIIIIIIIIITHHHHHHHHHHHHHHHHHHHHHHHHHHHHHHTTS-----------

Solvent-accessible surface area (backbone atoms only — not comparable to full-atom values): 42131 Å² total; per-residue (Å²): 101,44,71,56,51,60,43,60,68,53,90,69,55,71,68,38,56,50,52,48,43,74,70,47,72,46,73,66,43,48,47,53,56,49,36,64,48,57,87,50,69,68,56,29,24,72,69,42,73,45,50,62,72,58,50,49,53,37,49,50,49,60,64,70,72,60,72,96,80,64,57,73,68,55,39,49,50,48,7,46,52,49,51,50,45,50,49,53,49,28,59,44,53,52,55,56,66,55,72,66,83,86,47,58,78,61,50,56,75,57,60,76,38,68,64,64,54,52,46,30,53,47,43,58,36,68,44,29,41,50,34,50,51,64,71,65,50,79,78,78,64,94,52,88,86,72,71,63,91,72,50,68,62,55,51,55,60,68,38,42,38,78,79,71,37,36,59,73,48,71,39,77,60,29,42,33,28,35,34,35,39,55,71,59,94,89,45,67,52,56,25,27,42,37,35,41,36,48,41,49,38,66,36,66,69,56,11,54,52,38,32,45,35,28,66,68,64,52,57,53,29,91,83,69,42,82,54,84,38,50,60,56,45,78,36,38,34,50,45,35,37,36,27,55,52,80,76,65,39,31,43,48,54,49,51,50,54,50,50,53,53,46,55,69,72,38,82,77,69,67,66,73,68,29,52,31,51,30,48,33,57,65,52,49,40,44,48,24,50,38,50,26,54,39,45,76,47,76,45,68,46,57,44,52,32,49,78,34,28,36,36,28,69,38,98,82,69,78,52,53,49,48,34,44,47,76,74,45,70,64,65,67,60,22,73,90,40,89,58,79,75,42,68,61,48,74,23,56,32,57,39,61,38,75,36,65,67,64,27,63,81,36,36,67,46,38,36,41,20,11,49,23,44,47,50,47,58,40,21,50,53,65,83,46,91,71,63,33,80,41,64,62,34,31,49,69,35,45,62,49,36,52,56,40,56,26,26,40,29,62,52,61,90,56,35,40,54,83,53,37,76,34,46,59,98,47,58,45,35,47,34,44,34,54,49,51,50,53,31,47,48,29,52,20,37,34,76,43,91,54,77,86,56,23,66,69,36,57,58,74,84,67,84,46,70,70,48,49,57,68,58,65,52,83,75,63,64,51,48,60,28,38,47,35,27,37,54,45,38,66,70,39,78,74,32,62,79,35,52,76,75,39,68,37,39,71,62,39,33,53,46,35,46,45,13,51,51,33,25,51,52,33,35,46,52,24,50,51,51,50,37,38,22,72,69,42,80,82,66,52,72,69,55,51,52,53,36,55,75,69,73,45,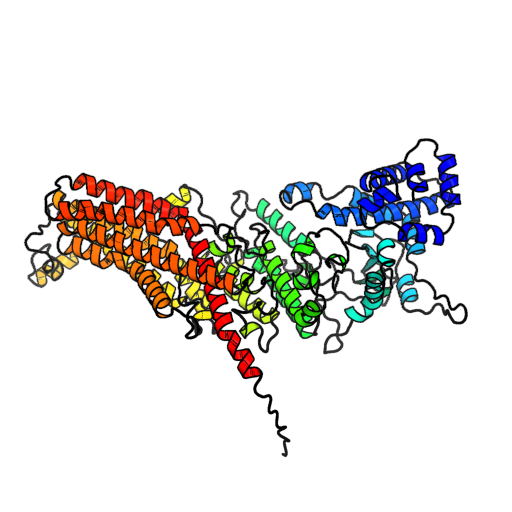66,88,93,62,52,84,77,54,58,73,52,36,40,94,88,57,65,85,50,46,46,81,76,41,42,54,18,30,53,46,25,35,35,45,24,54,30,39,32,37,39,28,51,49,46,46,42,83,61,60,51,68,62,42,70,42,97,78,44,87,58,56,65,59,42,52,48,36,40,48,45,53,57,44,43,28,47,57,55,38,66,45,33,45,44,14,68,48,30,37,35,73,43,37,41,55,36,48,27,51,52,44,47,53,50,28,53,35,42,44,39,51,43,50,50,32,52,52,27,44,52,50,24,51,76,73,60,46,48,57,52,78,56,96,88,54,85,52,62,32,36,65,65,48,54,50,45,24,64,54,35,48,54,50,30,52,55,40,44,66,49,16,53,38,40,63,72,62,73,48,78,66,56,69,60,55,43,52,51,53,35,48,44,35,46,53,50,41,34,47,40,51,36,41,71,46,14,52,38,34,27,17,27,49,42,47,21,38,52,36,24,29,49,48,36,36,52,60,61,47,72,49,54,65,58,50,69,71,60,71,86,84,77,75,82,83,78,83,80,136